Protein 2MYS (pdb70)

Solvent-accessible surface area: 53774 Å² total

CATH classification: 2.30.30.360 (+5 more: 3.40.850.10, 1.10.10.820, 1.20.120.720)

Secondary structure (P-SEA, 3-state):
ccccccccccccccccaaaaaaaccccccccbbbbbccccccccccccccccccccbbbbbcccccbbbbccccccccccccccccaaaaaaaccccccccccccccccccccccccccccccccccccccccccccccaaaaaaaaaaaaaaccbbbbbbbbbcccccccccccaaaaaaaccccccccaaaaaaaaaaaaaaccccccccccccccccccccccccccccbbbbbbcccccccccccccccccaaaaaaacccaaaaaacccccccccccccccccccccccaaaaaaaaaaaaaaacccccccccccaaaaaaaaacccccccccccccccccccccccccccaaaaaaaaacccccccccccccccaaaaaaaaaaaccccccaaaaaaaaaaaacccccccbbbbbbbbbcccccccccaaaaaaaaaaccaaaaaaaaaaaaaaacccccccccccccccaaaaaacccccaaaaaaaaccccccccccccccccccccccccccccccccccccccccccbbbbbbcccccccccaaaaaaaaccccccccccccccccaaaaaaaaccaaaaaaccbbbbbbbbccccccccccaaaaaaaaaaaaaaaaaaaaaacccccccaaaaaaacccccccccccaaaaaaaacccccccccccccccccccccaaaaaaaaaccaaaaaaaaaaaaaaaaaaaaaaaaaaccaaaaaaaaaaaaaacccccccccccccc/ccaaaaaaaaaaaaaacccccccccaaaaaaaaaaaccccccaaaaaaaaacccccccaaaaaaaaaaaacccccaaaaaaaaaaaaccccccccccaaaaaaaacccccaaaaaaaaaccccaaaaaaaaaaccccc/ccccccccccccccccccccccccccccccccccccccaaaaaacccccccaaaaaaaaacccccccccccaaaaaaaacccccccccaaaaaaaaaccccbbbaaaaaaaacccccccccccccaaaaaaacc

B-factor: mean 38.42, std 34.31, range [1.0, 100.0]

Foldseek 3Di:
DVLPDVLVQQDLQFHPPVVLVVQQPDDDLLDWWFADDPAGIAFGFDDDPQGWTHDVDDIDGDGPVRIATDFRSCCALECLQTLGLDLVNVLNSCPSQLSNHQWGHHFQATEGEDQVDGCVLPVVLVVCAPDACVRGGRDDVVLLRVQLVCCLPVVFFAEEEEEDDQQLDRVVVLSSLLSLCPVAADVCPDLSVLVVLVVLQLQQQQFWDLQDRTTGQWWKKKFFAAPVSHTDFMADDIGHGDLLQQDDDAAIWHRLNVLLQLLDDVLCVLLVHHSDCVLQNSTPRHHRDDPVDDSPVSNVSNVVSLVVLPDDPQLLLVSLLSLLSLLLVFAWQPVHQFIDGPDQPSLCSQVSLQHDSVLQRCCLAWQFAQPDNGTHIGDGRVSSSVQSNQVNCLSVSSRVSSVSSSVVSDDPHDGSYIYMYITDYFQDADPAAEDVNCLRPLLLLCLLVVQQLVVVVVVVPVLVPDDDDDRRSVVQVLQNVQDPCVHDVNLLVVQLVVPDAALVNSVSCVPDPPVGDQWDQDDDPVDFGIWGQRQLGIHGYDRHCSSVLGDHRPSNLVRLVRPGSSVPSSPPPPGPVRVSVVVSVCVVVNVSHDYRYYYRDYADSPDRSHHRRVRRSSSCSRVSSSVVSVVCVVWFRNDDFQQSQCVQQCVLPVPQPDSAVVSVRVVVDDPDDPPQWDHHDRITHNCRVVVRVVSVSVCCVVVVVVVVVVVVVVCVVVVVVVVVCVVVVVCVVVVVVCVVVPVDPVVCVVVVVDD/DDVVVLVVVVVVLVLLPPPPPQFHALVSVCVSQVVVPDNPDDVVVRVVVVVLFDDGHGSVRVVVSVCVVCVVDDDLVVVVVVQCVVCVVDDFWDDDVVVVCVCVVDDDDDDVGVVVVCVQPVTHCNVVSCCVNPHRPD/DPPCVLLVCQCVQVVVSPQWHDLVVLQVSLPVVPADAAPVRSVVPNTGHVPVSVVSNVVRVPVRPVLDDPPQVPVQCVQAPDPASKHFDVSCLVCQQPPDPHDDNVVSVVLVPCQDDVVRIHHRVCSVVVVNPD

Structure (mmCIF, N/CA/C/O backbone):
data_2MYS
#
_entry.id   2MYS
#
_cell.length_a   98.400
_cell.length_b   124.200
_cell.length_c   274.900
_cell.angle_alpha   90.00
_cell.angle_beta   90.00
_cell.angle_gamma   90.00
#
_symmetry.space_group_name_H-M   'C 2 2 21'
#
loop_
_entity.id
_entity.type
_entity.pdbx_description
1 polymer MYOSIN
2 polymer MYOSIN
3 polymer MYOSIN
4 non-polymer 'SULFATE ION'
5 non-polymer 'MAGNESIUM ION'
#
loop_
_atom_site.group_PDB
_atom_site.id
_atom_site.type_symbol
_atom_site.label_atom_id
_atom_site.label_alt_id
_atom_site.label_comp_id
_atom_site.label_asym_id
_atom_site.label_entity_id
_atom_site.label_seq_id
_atom_site.pdbx_PDB_ins_code
_atom_site.Cartn_x
_atom_site.Cartn_y
_atom_site.Cartn_z
_atom_site.occupancy
_atom_site.B_iso_or_equiv
_atom_site.auth_seq_id
_atom_site.auth_comp_id
_atom_site.auth_asym_id
_atom_site.auth_atom_id
_atom_site.pdbx_PDB_model_num
ATOM 1 N N . ASP A 1 4 ? 37.247 30.154 82.157 1.00 100.00 4 ASP A N 1
ATOM 2 C CA . ASP A 1 4 ? 36.940 28.938 81.417 1.00 50.26 4 ASP A CA 1
ATOM 3 C C . ASP A 1 4 ? 38.170 28.095 81.276 1.00 78.41 4 ASP A C 1
ATOM 4 O O . ASP A 1 4 ? 38.189 26.958 81.745 1.00 69.63 4 ASP A O 1
ATOM 9 N N . ALA A 1 5 ? 39.167 28.695 80.609 1.00 100.00 5 ALA A N 1
ATOM 10 C CA . ALA A 1 5 ? 40.439 28.042 80.415 1.00 100.00 5 ALA A CA 1
ATOM 11 C C . ALA A 1 5 ? 41.006 27.723 81.784 1.00 100.00 5 ALA A C 1
ATOM 12 O O . ALA A 1 5 ? 41.369 26.595 82.123 1.00 60.16 5 ALA A O 1
ATOM 14 N N . GLU A 1 6 ? 41.022 28.762 82.618 1.00 74.37 6 GLU A N 1
ATOM 15 C CA . GLU A 1 6 ? 41.502 28.674 83.982 1.00 100.00 6 GLU A CA 1
ATOM 16 C C . GLU A 1 6 ? 40.815 27.567 84.742 1.00 85.84 6 GLU A C 1
ATOM 17 O O . GLU A 1 6 ? 41.432 26.592 85.186 1.00 100.00 6 GLU A O 1
ATOM 23 N N . MET A 1 7 ? 39.510 27.747 84.918 1.00 47.01 7 MET A N 1
ATOM 24 C CA . MET A 1 7 ? 38.694 26.790 85.603 1.00 58.24 7 MET A CA 1
ATOM 25 C C . MET A 1 7 ? 38.786 25.423 84.971 1.00 47.97 7 MET A C 1
ATOM 26 O O . MET A 1 7 ? 38.461 25.218 83.814 1.00 100.00 7 MET A O 1
ATOM 31 N N . ALA A 1 8 ? 39.239 24.522 85.789 1.00 40.20 8 ALA A N 1
ATOM 32 C CA . ALA A 1 8 ? 39.405 23.157 85.446 1.00 58.82 8 ALA A CA 1
ATOM 33 C C . ALA A 1 8 ? 39.496 22.445 86.755 1.00 100.00 8 ALA A C 1
ATOM 34 O O . ALA A 1 8 ? 38.756 21.479 86.992 1.00 100.00 8 ALA A O 1
ATOM 36 N N . ALA A 1 9 ? 40.400 23.016 87.586 1.00 73.00 9 ALA A N 1
ATOM 37 C CA . ALA A 1 9 ? 40.675 22.550 88.927 1.00 15.46 9 ALA A CA 1
ATOM 38 C C . ALA A 1 9 ? 39.355 22.214 89.612 1.00 100.00 9 ALA A C 1
ATOM 39 O O . ALA A 1 9 ? 39.145 21.104 90.113 1.00 100.00 9 ALA A O 1
ATOM 41 N N . PHE A 1 10 ? 38.446 23.202 89.539 1.00 10.59 10 PHE A N 1
ATOM 42 C CA . PHE A 1 10 ? 37.125 23.062 90.107 1.00 35.52 10 PHE A CA 1
ATOM 43 C C . PHE A 1 10 ? 36.294 22.241 89.168 1.00 85.18 10 PHE A C 1
ATOM 44 O O . PHE A 1 10 ? 35.715 21.208 89.490 1.00 54.53 10 PHE A O 1
ATOM 52 N N . GLY A 1 11 ? 36.265 22.765 87.952 1.00 100.00 11 GLY A N 1
ATOM 53 C CA . GLY A 1 11 ? 35.523 22.167 86.903 1.00 65.75 11 GLY A CA 1
ATOM 54 C C . GLY A 1 11 ? 34.087 21.986 87.350 1.00 34.43 11 GLY A C 1
ATOM 55 O O . GLY A 1 11 ? 33.248 22.865 87.142 1.00 73.44 11 GLY A O 1
ATOM 56 N N . GLU A 1 12 ? 33.837 20.869 88.027 1.00 23.85 12 GLU A N 1
ATOM 57 C CA . GLU A 1 12 ? 32.499 20.562 88.478 1.00 15.88 12 GLU A CA 1
ATOM 58 C C . GLU A 1 12 ? 31.905 21.600 89.410 1.00 54.66 12 GLU A C 1
ATOM 59 O O . GLU A 1 12 ? 30.690 21.868 89.307 1.00 30.52 12 GLU A O 1
ATOM 65 N N . ALA A 1 13 ? 32.754 22.260 90.193 1.00 57.98 13 ALA A N 1
ATOM 66 C CA . ALA A 1 13 ? 32.294 23.256 91.146 1.00 53.37 13 ALA A CA 1
ATOM 67 C C . ALA A 1 13 ? 32.077 24.615 90.500 1.00 100.00 13 ALA A C 1
ATOM 68 O O . ALA A 1 13 ? 31.177 25.396 90.901 1.00 32.80 13 ALA A O 1
ATOM 70 N N . ALA A 1 14 ? 32.878 24.821 89.454 1.00 20.54 14 ALA A N 1
ATOM 71 C CA . ALA A 1 14 ? 32.939 26.034 88.661 1.00 4.59 14 ALA A CA 1
ATOM 72 C C . ALA A 1 14 ? 31.653 26.818 88.575 1.00 3.19 14 ALA A C 1
ATOM 73 O O . ALA A 1 14 ? 31.606 28.003 88.872 1.00 48.70 14 ALA A O 1
ATOM 75 N N . PRO A 1 15 ? 30.616 26.154 88.132 1.00 23.47 15 PRO A N 1
ATOM 76 C CA . PRO A 1 15 ? 29.336 26.813 87.962 1.00 53.17 15 PRO A CA 1
ATOM 77 C C . PRO A 1 15 ? 28.821 27.515 89.207 1.00 28.72 15 PRO A C 1
ATOM 78 O O . PRO A 1 15 ? 27.989 28.444 89.074 1.00 29.17 15 PRO A O 1
ATOM 82 N N . TYR A 1 16 ? 29.302 27.072 90.381 1.00 13.76 16 TYR A N 1
ATOM 83 C CA . TYR A 1 16 ? 28.869 27.607 91.673 1.00 48.49 16 TYR A CA 1
ATOM 84 C C . TYR A 1 16 ? 29.825 28.618 92.255 1.00 38.54 16 TYR A C 1
ATOM 85 O O . TYR A 1 16 ? 29.524 29.261 93.272 1.00 100.00 16 TYR A O 1
ATOM 94 N N . LEU A 1 17 ? 30.961 28.747 91.567 1.00 29.67 17 LEU A N 1
ATOM 95 C CA . LEU A 1 17 ? 32.041 29.663 91.898 1.00 56.60 17 LEU A CA 1
ATOM 96 C C . LEU A 1 17 ? 32.105 30.846 90.964 1.00 14.02 17 LEU A C 1
ATOM 97 O O . LEU A 1 17 ? 32.120 32.001 91.391 1.00 61.43 17 LEU A O 1
ATOM 102 N N . ARG A 1 18 ? 32.100 30.495 89.675 1.00 51.17 18 ARG A N 1
ATOM 103 C CA . ARG A 1 18 ? 32.126 31.434 88.582 1.00 11.30 18 ARG A CA 1
ATOM 104 C C . ARG A 1 18 ? 31.198 31.051 87.479 1.00 22.93 18 ARG A C 1
ATOM 105 O O . ARG A 1 18 ? 30.772 29.911 87.443 1.00 100.00 18 ARG A O 1
ATOM 124 N N . SER A 1 20 ? 30.115 31.026 83.149 1.00 44.13 20 SER A N 1
ATOM 125 C CA . SER A 1 20 ? 30.771 30.892 81.860 1.00 16.73 20 SER A CA 1
ATOM 126 C C . SER A 1 20 ? 31.096 32.245 81.292 1.00 65.31 20 SER A C 1
ATOM 127 O O . SER A 1 20 ? 30.324 33.208 81.401 1.00 70.12 20 SER A O 1
ATOM 130 N N . GLU A 1 21 ? 32.239 32.309 80.663 1.00 55.76 21 GLU A N 1
ATOM 131 C CA . GLU A 1 21 ? 32.746 33.539 80.050 1.00 4.84 21 GLU A CA 1
ATOM 132 C C . GLU A 1 21 ? 31.841 34.240 79.079 1.00 46.78 21 GLU A C 1
ATOM 133 O O . GLU A 1 21 ? 32.259 35.195 78.497 1.00 66.66 21 GLU A O 1
ATOM 139 N N . LYS A 1 22 ? 30.621 33.798 78.895 1.00 85.40 22 LYS A N 1
ATOM 140 C CA . LYS A 1 22 ? 29.798 34.544 77.991 1.00 26.86 22 LYS A CA 1
ATOM 141 C C . LYS A 1 22 ? 28.563 34.929 78.760 1.00 100.00 22 LYS A C 1
ATOM 142 O O . LYS A 1 22 ? 27.943 35.961 78.516 1.00 100.00 22 LYS A O 1
ATOM 148 N N . GLU A 1 23 ? 28.323 34.071 79.793 1.00 43.26 23 GLU A N 1
ATOM 149 C CA . GLU A 1 23 ? 27.220 34.305 80.683 1.00 60.50 23 GLU A CA 1
ATOM 150 C C . GLU A 1 23 ? 27.504 35.641 81.315 1.00 100.00 23 GLU A C 1
ATOM 151 O O . GLU A 1 23 ? 26.630 36.514 81.588 1.00 50.48 23 GLU A O 1
ATOM 157 N N . ARG A 1 24 ? 28.810 35.806 81.481 1.00 71.92 24 ARG A N 1
ATOM 158 C CA . ARG A 1 24 ? 29.348 37.017 82.033 1.00 22.95 24 ARG A CA 1
ATOM 159 C C . ARG A 1 24 ? 29.096 38.088 80.994 1.00 100.00 24 ARG A C 1
ATOM 160 O O . ARG A 1 24 ? 28.300 39.035 81.165 1.00 17.75 24 ARG A O 1
ATOM 168 N N . ILE A 1 25 ? 29.806 37.873 79.884 1.00 30.01 25 ILE A N 1
ATOM 169 C CA . ILE A 1 25 ? 29.777 38.728 78.724 1.00 31.88 25 ILE A CA 1
ATOM 170 C C . ILE A 1 25 ? 28.391 39.138 78.266 1.00 14.99 25 ILE A C 1
ATOM 171 O O . ILE A 1 25 ? 28.165 40.250 77.866 1.00 28.57 25 ILE A O 1
ATOM 176 N N . GLU A 1 26 ? 27.476 38.198 78.305 1.00 11.41 26 GLU A N 1
ATOM 177 C CA . GLU A 1 26 ? 26.120 38.449 77.933 1.00 7.06 26 GLU A CA 1
ATOM 178 C C . GLU A 1 26 ? 25.401 39.298 78.956 1.00 33.44 26 GLU A C 1
ATOM 179 O O . GLU A 1 26 ? 24.278 39.801 78.748 1.00 34.79 26 GLU A O 1
ATOM 185 N N . ALA A 1 27 ? 26.017 39.400 80.122 1.00 49.95 27 ALA A N 1
ATOM 186 C CA . ALA A 1 27 ? 25.434 40.144 81.207 1.00 32.19 27 ALA A CA 1
ATOM 187 C C . ALA A 1 27 ? 25.987 41.542 81.394 1.00 18.58 27 ALA A C 1
ATOM 188 O O . ALA A 1 27 ? 25.248 42.475 81.705 1.00 27.73 27 ALA A O 1
ATOM 190 N N . GLN A 1 28 ? 27.302 41.660 81.228 1.00 1.25 28 GLN A N 1
ATOM 191 C CA . GLN A 1 28 ? 27.952 42.948 81.387 1.00 35.23 28 GLN A CA 1
ATOM 192 C C . GLN A 1 28 ? 27.748 43.841 80.166 1.00 20.89 28 GLN A C 1
ATOM 193 O O . GLN A 1 28 ? 27.726 45.063 80.269 1.00 100.00 28 GLN A O 1
ATOM 199 N N . ASN A 1 29 ? 27.654 43.194 79.007 1.00 56.29 29 ASN A N 1
ATOM 200 C CA . ASN A 1 29 ? 27.507 43.875 77.746 1.00 48.92 29 ASN A CA 1
ATOM 201 C C . ASN A 1 29 ? 26.068 43.794 77.296 1.00 17.69 29 ASN A C 1
ATOM 202 O O . ASN A 1 29 ? 25.658 42.966 76.515 1.00 50.55 29 ASN A O 1
ATOM 218 N N . PRO A 1 31 ? 22.255 46.511 77.160 1.00 26.49 31 PRO A N 1
ATOM 219 C CA . PRO A 1 31 ? 21.751 47.864 77.196 1.00 68.34 31 PRO A CA 1
ATOM 220 C C . PRO A 1 31 ? 21.477 48.353 78.599 1.00 27.09 31 PRO A C 1
ATOM 221 O O . PRO A 1 31 ? 20.879 47.641 79.406 1.00 100.00 31 PRO A O 1
ATOM 225 N N . PHE A 1 32 ? 21.861 49.607 78.856 1.00 53.12 32 PHE A N 1
ATOM 226 C CA . PHE A 1 32 ? 21.628 50.248 80.136 1.00 14.31 32 PHE A CA 1
ATOM 227 C C . PHE A 1 32 ? 21.296 51.749 80.060 1.00 9.87 32 PHE A C 1
ATOM 228 O O . PHE A 1 32 ? 22.015 52.549 79.463 1.00 91.67 32 PHE A O 1
ATOM 236 N N . ASP A 1 33 ? 20.230 52.162 80.752 1.00 20.08 33 ASP A N 1
ATOM 237 C CA . ASP A 1 33 ? 19.880 53.586 80.813 1.00 31.57 33 ASP A CA 1
ATOM 238 C C . ASP A 1 33 ? 20.003 54.150 82.222 1.00 69.09 33 ASP A C 1
ATOM 239 O O . ASP A 1 33 ? 19.071 54.270 83.017 1.00 40.95 33 ASP A O 1
ATOM 244 N N . ALA A 1 34 ? 21.194 54.609 82.524 1.00 22.58 34 ALA A N 1
ATOM 245 C CA . ALA A 1 34 ? 21.472 55.150 83.831 1.00 16.14 34 ALA A CA 1
ATOM 246 C C . ALA A 1 34 ? 20.454 56.157 84.402 1.00 15.22 34 ALA A C 1
ATOM 247 O O . ALA A 1 34 ? 19.873 55.988 85.444 1.00 99.79 34 ALA A O 1
ATOM 260 N N . SER A 1 36 ? 17.626 56.697 84.039 1.00 35.31 36 SER A N 1
ATOM 261 C CA . SER A 1 36 ? 16.258 56.290 84.327 1.00 25.79 36 SER A CA 1
ATOM 262 C C . SER A 1 36 ? 16.160 55.102 85.222 1.00 46.45 36 SER A C 1
ATOM 263 O O . SER A 1 36 ? 15.251 55.112 86.042 1.00 26.18 36 SER A O 1
ATOM 266 N N . SER A 1 37 ? 17.093 54.136 85.025 1.00 19.57 37 SER A N 1
ATOM 267 C CA . SER A 1 37 ? 17.104 52.925 85.853 1.00 26.51 37 SER A CA 1
ATOM 268 C C . SER A 1 37 ? 17.480 53.211 87.323 1.00 3.11 37 SER A C 1
ATOM 269 O O . SER A 1 37 ? 18.449 53.888 87.662 1.00 82.97 37 SER A O 1
ATOM 272 N N . VAL A 1 38 ? 16.702 52.662 88.249 1.00 70.52 38 VAL A N 1
ATOM 273 C CA . VAL A 1 38 ? 16.920 52.936 89.646 1.00 11.53 38 VAL A CA 1
ATOM 274 C C . VAL A 1 38 ? 16.374 51.878 90.592 1.00 37.16 38 VAL A C 1
ATOM 275 O O . VAL A 1 38 ? 15.571 51.039 90.172 1.00 20.15 38 VAL A O 1
ATOM 279 N N . PHE A 1 39 ? 16.809 51.972 91.859 1.00 31.79 39 PHE A N 1
ATOM 280 C CA . PHE A 1 39 ? 16.338 51.121 92.981 1.00 49.50 39 PHE A CA 1
ATOM 281 C C . PHE A 1 39 ? 15.427 51.986 93.798 1.00 1.16 39 PHE A C 1
ATOM 282 O O . PHE A 1 39 ? 15.618 53.198 93.864 1.00 56.06 39 PHE A O 1
ATOM 290 N N . VAL A 1 40 ? 14.434 51.419 94.455 1.00 44.89 40 VAL A N 1
ATOM 291 C CA . VAL A 1 40 ? 13.551 52.289 95.255 1.00 3.49 40 VAL A CA 1
ATOM 292 C C . VAL A 1 40 ? 12.937 51.604 96.469 1.00 73.62 40 VAL A C 1
ATOM 293 O O . VAL A 1 40 ? 12.790 50.378 96.520 1.00 58.83 40 VAL A O 1
ATOM 297 N N . VAL A 1 41 ? 12.513 52.469 97.392 1.00 19.37 41 VAL A N 1
ATOM 298 C CA . VAL A 1 41 ? 11.897 52.071 98.632 1.00 47.42 41 VAL A CA 1
ATOM 299 C C . VAL A 1 41 ? 10.636 51.351 98.331 1.00 48.72 41 VAL A C 1
ATOM 300 O O . VAL A 1 41 ? 10.092 51.587 97.269 1.00 100.00 41 VAL A O 1
ATOM 304 N N . HIS A 1 42 ? 10.160 50.546 99.287 1.00 23.01 42 HIS A N 1
ATOM 305 C CA . HIS A 1 42 ? 8.925 49.859 99.018 1.00 38.84 42 HIS A CA 1
ATOM 306 C C . HIS A 1 42 ? 8.293 49.319 100.270 1.00 16.86 42 HIS A C 1
ATOM 307 O O . HIS A 1 42 ? 8.849 48.475 100.963 1.00 100.00 42 HIS A O 1
ATOM 314 N N . PRO A 1 43 ? 7.121 49.841 100.562 1.00 24.64 43 PRO A N 1
ATOM 315 C CA . PRO A 1 43 ? 6.369 49.495 101.721 1.00 62.03 43 PRO A CA 1
ATOM 316 C C . PRO A 1 43 ? 6.271 48.001 102.047 1.00 100.00 43 PRO A C 1
ATOM 317 O O . PRO A 1 43 ? 6.538 47.581 103.179 1.00 100.00 43 PRO A O 1
ATOM 321 N N . LYS A 1 44 ? 5.939 47.168 101.060 1.00 66.38 44 LYS A N 1
ATOM 322 C CA . LYS A 1 44 ? 5.841 45.738 101.320 1.00 89.60 44 LYS A CA 1
ATOM 323 C C . LYS A 1 44 ? 7.201 45.059 101.164 1.00 85.67 44 LYS A C 1
ATOM 324 O O . LYS A 1 44 ? 7.820 44.586 102.124 1.00 53.06 44 LYS A O 1
ATOM 330 N N . GLN A 1 45 ? 7.732 45.071 99.946 1.00 58.24 45 GLN A N 1
ATOM 331 C CA . GLN A 1 45 ? 9.056 44.532 99.740 1.00 14.81 45 GLN A CA 1
ATOM 332 C C . GLN A 1 45 ? 10.019 45.660 100.017 1.00 93.80 45 GLN A C 1
ATOM 333 O O . GLN A 1 45 ? 9.772 46.794 99.637 1.00 100.00 45 GLN A O 1
ATOM 339 N N . SER A 1 46 ? 11.103 45.351 100.705 1.00 23.34 46 SER A N 1
ATOM 340 C CA . SER A 1 46 ? 12.080 46.348 101.136 1.00 100.00 46 SER A CA 1
ATOM 341 C C . SER A 1 46 ? 12.497 47.422 100.138 1.00 46.59 46 SER A C 1
ATOM 342 O O . SER A 1 46 ? 12.402 48.635 100.390 1.00 25.41 46 SER A O 1
ATOM 345 N N . PHE A 1 47 ? 13.057 46.950 99.060 1.00 56.76 47 PHE A N 1
ATOM 346 C CA . PHE A 1 47 ? 13.566 47.777 97.969 1.00 1.00 47 PHE A CA 1
ATOM 347 C C . PHE A 1 47 ? 13.369 46.989 96.706 1.00 48.22 47 PHE A C 1
ATOM 348 O O . PHE A 1 47 ? 13.922 45.918 96.525 1.00 36.46 47 PHE A O 1
ATOM 356 N N . VAL A 1 48 ? 12.647 47.515 95.772 1.00 31.93 48 VAL A N 1
ATOM 357 C CA . VAL A 1 48 ? 12.529 46.776 94.549 1.00 34.98 48 VAL A CA 1
ATOM 358 C C . VAL A 1 48 ? 13.046 47.687 93.479 1.00 29.64 48 VAL A C 1
ATOM 359 O O . VAL A 1 48 ? 13.314 48.855 93.798 1.00 32.05 48 VAL A O 1
ATOM 374 N N . GLY A 1 50 ? 13.103 49.647 89.611 1.00 40.69 50 GLY A N 1
ATOM 375 C CA . GLY A 1 50 ? 12.182 50.277 88.715 1.00 100.00 50 GLY A CA 1
ATOM 376 C C . GLY A 1 50 ? 12.848 51.270 87.816 1.00 97.63 50 GLY A C 1
ATOM 377 O O . GLY A 1 50 ? 14.057 51.500 87.925 1.00 100.00 50 GLY A O 1
ATOM 378 N N . THR A 1 51 ? 11.991 51.848 86.971 1.00 100.00 51 THR A N 1
ATOM 379 C CA . THR A 1 51 ? 12.376 52.840 86.016 1.00 69.04 51 THR A CA 1
ATOM 380 C C . THR A 1 51 ? 11.713 54.157 86.404 1.00 63.68 51 THR A C 1
ATOM 381 O O . THR A 1 51 ? 10.543 54.232 86.803 1.00 36.58 51 THR A O 1
ATOM 385 N N . ILE A 1 52 ? 12.505 55.218 86.378 1.00 44.33 52 ILE A N 1
ATOM 386 C CA . ILE A 1 52 ? 11.959 56.511 86.677 1.00 7.85 52 ILE A CA 1
ATOM 387 C C . ILE A 1 52 ? 11.072 56.993 85.528 1.00 90.77 52 ILE A C 1
ATOM 388 O O . ILE A 1 52 ? 11.473 57.012 84.376 1.00 100.00 52 ILE A O 1
ATOM 393 N N . GLN A 1 53 ? 9.866 57.402 85.895 1.00 33.65 53 GLN A N 1
ATOM 394 C CA . GLN A 1 53 ? 8.915 57.888 84.933 1.00 92.55 53 GLN A CA 1
ATOM 395 C C . GLN A 1 53 ? 8.964 59.397 84.883 1.00 100.00 53 GLN A C 1
ATOM 396 O O . GLN A 1 53 ? 9.343 60.016 83.902 1.00 100.00 53 GLN A O 1
ATOM 402 N N . SER A 1 54 ? 8.585 60.010 85.978 1.00 100.00 54 SER A N 1
ATOM 403 C CA . SER A 1 54 ? 8.569 61.452 85.987 1.00 32.31 54 SER A CA 1
ATOM 404 C C . SER A 1 54 ? 9.403 62.007 87.106 1.00 19.73 54 SER A C 1
ATOM 405 O O . SER A 1 54 ? 10.165 61.286 87.723 1.00 100.00 54 SER A O 1
ATOM 419 N N . GLU A 1 56 ? 8.639 64.905 90.250 1.00 100.00 56 GLU A N 1
ATOM 420 C CA . GLU A 1 56 ? 7.810 65.879 90.949 1.00 100.00 56 GLU A CA 1
ATOM 421 C C . GLU A 1 56 ? 8.551 67.026 91.667 1.00 100.00 56 GLU A C 1
ATOM 422 O O . GLU A 1 56 ? 8.026 67.687 92.611 1.00 48.52 56 GLU A O 1
ATOM 428 N N . GLY A 1 57 ? 9.772 67.302 91.203 1.00 100.00 57 GLY A N 1
ATOM 429 C CA . GLY A 1 57 ? 10.622 68.369 91.725 1.00 100.00 57 GLY A CA 1
ATOM 430 C C . GLY A 1 57 ? 11.358 68.022 93.015 1.00 100.00 57 GLY A C 1
ATOM 431 O O . GLY A 1 57 ? 12.284 68.753 93.432 1.00 100.00 57 GLY A O 1
ATOM 432 N N . GLY A 1 58 ? 10.940 66.907 93.644 1.00 100.00 58 GLY A N 1
ATOM 433 C CA . GLY A 1 58 ? 11.503 66.429 94.895 1.00 100.00 58 GLY A CA 1
ATOM 434 C C . GLY A 1 58 ? 10.694 65.257 95.386 1.00 100.00 58 GLY A C 1
ATOM 435 O O . GLY A 1 58 ? 10.638 64.929 96.574 1.00 100.00 58 GLY A O 1
ATOM 447 N N . VAL A 1 60 ? 9.291 61.415 93.350 1.00 100.00 60 VAL A N 1
ATOM 448 C CA . VAL A 1 60 ? 9.596 60.640 92.200 1.00 41.61 60 VAL A CA 1
ATOM 449 C C . VAL A 1 60 ? 8.571 59.595 91.953 1.00 56.43 60 VAL A C 1
ATOM 450 O O . VAL A 1 60 ? 8.123 58.964 92.898 1.00 47.34 60 VAL A O 1
ATOM 454 N N . THR A 1 61 ? 8.203 59.441 90.689 1.00 66.72 61 THR A N 1
ATOM 455 C CA . THR A 1 61 ? 7.256 58.415 90.321 1.00 26.27 61 THR A CA 1
ATOM 456 C C . THR A 1 61 ? 8.000 57.362 89.579 1.00 23.58 61 THR A C 1
ATOM 457 O O . THR A 1 61 ? 8.685 57.668 88.623 1.00 61.20 61 THR A O 1
ATOM 461 N N . VAL A 1 62 ? 7.833 56.111 90.016 1.00 27.84 62 VAL A N 1
ATOM 462 C CA . VAL A 1 62 ? 8.536 55.058 89.332 1.00 29.40 62 VAL A CA 1
ATOM 463 C C . VAL A 1 62 ? 7.716 53.841 89.003 1.00 40.73 62 VAL A C 1
ATOM 464 O O . VAL A 1 62 ? 6.815 53.441 89.744 1.00 84.11 62 VAL A O 1
ATOM 479 N N . THR A 1 64 ? 7.663 49.756 88.171 1.00 55.04 64 THR A N 1
ATOM 480 C CA . THR A 1 64 ? 8.262 48.688 88.919 1.00 25.57 64 THR A CA 1
ATOM 481 C C . THR A 1 64 ? 8.612 47.576 88.006 1.00 29.15 64 THR A C 1
ATOM 482 O O . THR A 1 64 ? 8.360 47.586 86.809 1.00 74.50 64 THR A O 1
ATOM 486 N N . GLU A 1 65 ? 9.194 46.609 88.625 1.00 43.53 65 GLU A N 1
ATOM 487 C CA . GLU A 1 65 ? 9.536 45.371 88.028 1.00 62.84 65 GLU A CA 1
ATOM 488 C C . GLU A 1 65 ? 8.595 44.396 88.673 1.00 100.00 65 GLU A C 1
ATOM 489 O O . GLU A 1 65 ? 8.884 43.837 89.718 1.00 100.00 65 GLU A O 1
ATOM 495 N N . GLY A 1 66 ? 7.454 44.318 88.035 1.00 56.35 66 GLY A N 1
ATOM 496 C CA . GLY A 1 66 ? 6.325 43.502 88.440 1.00 100.00 66 GLY A CA 1
ATOM 497 C C . GLY A 1 66 ? 5.128 44.280 88.011 1.00 100.00 66 GLY A C 1
ATOM 498 O O . GLY A 1 66 ? 4.054 43.716 87.726 1.00 100.00 66 GLY A O 1
ATOM 499 N N . GLY A 1 67 ? 5.391 45.611 87.904 1.00 14.39 67 GLY A N 1
ATOM 500 C CA . GLY A 1 67 ? 4.398 46.529 87.406 1.00 64.14 67 GLY A CA 1
ATOM 501 C C . GLY A 1 67 ? 3.712 47.162 88.568 1.00 98.32 67 GLY A C 1
ATOM 502 O O . GLY A 1 67 ? 2.816 46.583 89.164 1.00 100.00 67 GLY A O 1
ATOM 503 N N . GLU A 1 68 ? 4.201 48.358 88.893 1.00 40.67 68 GLU A N 1
ATOM 504 C CA . GLU A 1 68 ? 3.653 49.115 90.003 1.00 100.00 68 GLU A CA 1
ATOM 505 C C . GLU A 1 68 ? 4.167 50.510 89.847 1.00 87.74 68 GLU A C 1
ATOM 506 O O . GLU A 1 68 ? 5.252 50.751 89.267 1.00 46.70 68 GLU A O 1
ATOM 512 N N . THR A 1 69 ? 3.358 51.441 90.322 1.00 21.82 69 THR A N 1
ATOM 513 C CA . THR A 1 69 ? 3.765 52.800 90.203 1.00 87.99 69 THR A CA 1
ATOM 514 C C . THR A 1 69 ? 3.638 53.462 91.558 1.00 99.43 69 THR A C 1
ATOM 515 O O . THR A 1 69 ? 2.591 53.369 92.208 1.00 92.78 69 THR A O 1
ATOM 519 N N . LEU A 1 70 ? 4.746 54.082 92.009 1.00 99.56 70 LEU A N 1
ATOM 520 C CA . LEU A 1 70 ? 4.811 54.738 93.308 1.00 24.84 70 LEU A CA 1
ATOM 521 C C . LEU A 1 70 ? 5.478 56.091 93.228 1.00 80.52 70 LEU A C 1
ATOM 522 O O . LEU A 1 70 ? 6.473 56.244 92.513 1.00 63.63 70 LEU A O 1
ATOM 527 N N . THR A 1 71 ? 4.970 57.068 93.976 1.00 47.21 71 THR A N 1
ATOM 528 C CA . THR A 1 71 ? 5.619 58.364 93.961 1.00 23.36 71 THR A CA 1
ATOM 529 C C . THR A 1 71 ? 6.271 58.506 95.287 1.00 44.33 71 THR A C 1
ATOM 530 O O . THR A 1 71 ? 5.605 58.705 96.281 1.00 74.54 71 THR A O 1
ATOM 534 N N . VAL A 1 72 ? 7.562 58.352 95.269 1.00 66.43 72 VAL A N 1
ATOM 535 C CA . VAL A 1 72 ? 8.318 58.383 96.479 1.00 61.25 72 VAL A CA 1
ATOM 536 C C . VAL A 1 72 ? 9.372 59.497 96.492 1.00 58.82 72 VAL A C 1
ATOM 537 O O . VAL A 1 72 ? 9.849 59.919 95.437 1.00 55.78 72 VAL A O 1
ATOM 541 N N . LYS A 1 73 ? 9.717 59.984 97.693 1.00 86.39 73 LYS A N 1
ATOM 542 C CA . LYS A 1 73 ? 10.697 61.051 97.921 1.00 26.90 73 LYS A CA 1
ATOM 543 C C . LYS A 1 73 ? 11.897 60.977 97.000 1.00 40.86 73 LYS A C 1
ATOM 544 O O . LYS A 1 73 ? 12.091 60.024 96.266 1.00 92.82 73 LYS A O 1
ATOM 550 N N . GLU A 1 74 ? 12.723 62.005 97.070 1.00 32.71 74 GLU A N 1
ATOM 551 C CA . GLU A 1 74 ? 13.918 62.012 96.258 1.00 38.78 74 GLU A CA 1
ATOM 552 C C . GLU A 1 74 ? 14.928 61.034 96.817 1.00 100.00 74 GLU A C 1
ATOM 553 O O . GLU A 1 74 ? 15.667 60.383 96.068 1.00 100.00 74 GLU A O 1
ATOM 559 N N . ASP A 1 75 ? 14.957 60.956 98.148 1.00 46.21 75 ASP A N 1
ATOM 560 C CA . ASP A 1 75 ? 15.864 60.004 98.757 1.00 100.00 75 ASP A CA 1
ATOM 561 C C . ASP A 1 75 ? 15.292 58.674 99.171 1.00 61.50 75 ASP A C 1
ATOM 562 O O . ASP A 1 75 ? 15.642 58.098 100.167 1.00 96.07 75 ASP A O 1
ATOM 567 N N . GLN A 1 76 ? 14.360 58.231 98.371 1.00 48.31 76 GLN A N 1
ATOM 568 C CA . GLN A 1 76 ? 13.727 56.973 98.577 1.00 40.90 76 GLN A CA 1
ATOM 569 C C . GLN A 1 76 ? 14.081 56.209 97.313 1.00 76.43 76 GLN A C 1
ATOM 570 O O . GLN A 1 76 ? 13.781 55.019 97.085 1.00 56.50 76 GLN A O 1
ATOM 576 N N . VAL A 1 77 ? 14.838 56.982 96.525 1.00 10.46 77 VAL A N 1
ATOM 577 C CA . VAL A 1 77 ? 15.349 56.639 95.217 1.00 49.49 77 VAL A CA 1
ATOM 578 C C . VAL A 1 77 ? 16.875 56.518 95.210 1.00 31.54 77 VAL A C 1
ATOM 579 O O . VAL A 1 77 ? 17.594 57.412 95.572 1.00 23.41 77 VAL A O 1
ATOM 583 N N . PHE A 1 78 ? 17.340 55.404 94.701 1.00 44.50 78 PHE A N 1
ATOM 584 C CA . PHE A 1 78 ? 18.745 55.066 94.621 1.00 2.07 78 PHE A CA 1
ATOM 585 C C . PHE A 1 78 ? 19.150 54.506 93.276 1.00 21.80 78 PHE A C 1
ATOM 586 O O . PHE A 1 78 ? 18.516 53.596 92.687 1.00 26.65 78 PHE A O 1
ATOM 594 N N . SER A 1 79 ? 20.252 55.044 92.782 1.00 23.84 79 SER A N 1
ATOM 595 C CA . SER A 1 79 ? 20.837 54.670 91.518 1.00 14.52 79 SER A CA 1
ATOM 596 C C . SER A 1 79 ? 21.029 53.179 91.401 1.00 36.85 79 SER A C 1
ATOM 597 O O . SER A 1 79 ? 20.825 52.452 92.360 1.00 89.47 79 SER A O 1
ATOM 600 N N . MET A 1 80 ? 21.378 52.739 90.200 1.00 26.61 80 MET A N 1
ATOM 601 C CA . MET A 1 80 ? 21.576 51.346 89.890 1.00 1.00 80 MET A CA 1
ATOM 602 C C . MET A 1 80 ? 22.844 51.140 89.075 1.00 7.33 80 MET A C 1
ATOM 603 O O . MET A 1 80 ? 23.148 51.766 88.078 1.00 37.92 80 MET A O 1
ATOM 608 N N . ASN A 1 81 ? 23.679 50.252 89.521 1.00 22.18 81 ASN A N 1
ATOM 609 C CA . ASN A 1 81 ? 24.925 50.024 88.868 1.00 1.00 81 ASN A CA 1
ATOM 610 C C . ASN A 1 81 ? 24.826 49.541 87.456 1.00 9.27 81 ASN A C 1
ATOM 611 O O . ASN A 1 81 ? 23.964 48.713 87.139 1.00 29.60 81 ASN A O 1
ATOM 616 N N . PRO A 1 82 ? 25.761 50.032 86.617 1.00 27.57 82 PRO A N 1
ATOM 617 C CA . PRO A 1 82 ? 25.818 49.621 85.243 1.00 27.94 82 PRO A CA 1
ATOM 618 C C . PRO A 1 82 ? 25.975 48.131 85.296 1.00 49.95 82 PRO A C 1
ATOM 619 O O . PRO A 1 82 ? 26.402 47.550 86.286 1.00 35.76 82 PRO A O 1
ATOM 623 N N . PRO A 1 83 ? 25.570 47.534 84.234 1.00 14.78 83 PRO A N 1
ATOM 624 C CA . PRO A 1 83 ? 25.578 46.114 84.093 1.00 4.04 83 PRO A CA 1
ATOM 625 C C . PRO A 1 83 ? 26.958 45.511 84.299 1.00 16.88 83 PRO A C 1
ATOM 626 O O . PRO A 1 83 ? 27.151 44.319 84.617 1.00 25.79 83 PRO A O 1
ATOM 641 N N . TYR A 1 85 ? 28.683 45.639 86.592 1.00 25.34 85 TYR A N 1
ATOM 642 C CA . TYR A 1 85 ? 28.710 45.106 87.946 1.00 31.35 85 TYR A CA 1
ATOM 643 C C . TYR A 1 85 ? 27.514 44.224 88.161 1.00 72.61 85 TYR A C 1
ATOM 644 O O . TYR A 1 85 ? 26.564 44.617 88.825 1.00 55.22 85 TYR A O 1
ATOM 653 N N . ASP A 1 86 ? 27.557 43.031 87.593 1.00 25.46 86 ASP A N 1
ATOM 654 C CA . ASP A 1 86 ? 26.401 42.197 87.703 1.00 56.28 86 ASP A CA 1
ATOM 655 C C . ASP A 1 86 ? 26.389 41.378 88.969 1.00 100.00 86 ASP A C 1
ATOM 656 O O . ASP A 1 86 ? 25.518 41.559 89.851 1.00 80.37 86 ASP A O 1
ATOM 672 N N . ILE A 1 88 ? 29.291 40.793 90.907 1.00 80.70 88 ILE A N 1
ATOM 673 C CA . ILE A 1 88 ? 30.569 41.207 91.383 1.00 23.56 88 ILE A CA 1
ATOM 674 C C . ILE A 1 88 ? 31.018 40.404 92.574 1.00 13.71 88 ILE A C 1
ATOM 675 O O . ILE A 1 88 ? 30.316 40.307 93.557 1.00 47.86 88 ILE A O 1
ATOM 680 N N . GLU A 1 89 ? 32.214 39.893 92.436 1.00 1.00 89 GLU A N 1
ATOM 681 C CA . GLU A 1 89 ? 32.861 39.154 93.467 1.00 45.08 89 GLU A CA 1
ATOM 682 C C . GLU A 1 89 ? 33.022 39.957 94.738 1.00 1.00 89 GLU A C 1
ATOM 683 O O . GLU A 1 89 ? 32.705 39.497 95.835 1.00 100.00 89 GLU A O 1
ATOM 689 N N . ASP A 1 90 ? 33.299 41.260 94.531 1.00 6.49 90 ASP A N 1
ATOM 690 C CA . ASP A 1 90 ? 33.538 42.193 95.611 1.00 1.00 90 ASP A CA 1
ATOM 691 C C . ASP A 1 90 ? 32.674 43.386 95.453 1.00 1.00 90 ASP A C 1
ATOM 692 O O . ASP A 1 90 ? 33.047 44.313 94.771 1.00 38.86 90 ASP A O 1
ATOM 697 N N . MET A 1 91 ? 31.551 43.385 96.129 1.00 1.00 91 MET A N 1
ATOM 698 C CA . MET A 1 91 ? 30.633 44.465 96.037 1.00 1.00 91 MET A CA 1
ATOM 699 C C . MET A 1 91 ? 31.234 45.780 96.285 1.00 1.00 91 MET A C 1
ATOM 700 O O . MET A 1 91 ? 30.769 46.776 95.771 1.00 28.38 91 MET A O 1
ATOM 705 N N . ALA A 1 92 ? 32.314 45.766 96.999 1.00 4.42 92 ALA A N 1
ATOM 706 C CA . ALA A 1 92 ? 33.004 47.017 97.335 1.00 68.79 92 ALA A CA 1
ATOM 707 C C . ALA A 1 92 ? 33.762 47.597 96.163 1.00 1.18 92 ALA A C 1
ATOM 708 O O . ALA A 1 92 ? 34.549 48.506 96.245 1.00 24.18 92 ALA A O 1
ATOM 710 N N . MET A 1 93 ? 33.528 47.014 95.003 1.00 53.82 93 MET A N 1
ATOM 711 C CA . MET A 1 93 ? 34.187 47.527 93.846 1.00 1.55 93 MET A CA 1
ATOM 712 C C . MET A 1 93 ? 33.175 48.279 93.032 1.00 9.58 93 MET A C 1
ATOM 713 O O . MET A 1 93 ? 33.490 49.046 92.149 1.00 38.29 93 MET A O 1
ATOM 718 N N . MET A 1 94 ? 31.938 48.072 93.408 1.00 1.00 94 MET A N 1
ATOM 719 C CA . MET A 1 94 ? 30.840 48.762 92.835 1.00 1.00 94 MET A CA 1
ATOM 720 C C . MET A 1 94 ? 31.055 50.233 92.980 1.00 5.12 94 MET A C 1
ATOM 721 O O . MET A 1 94 ? 31.761 50.641 93.893 1.00 86.54 94 MET A O 1
ATOM 726 N N . THR A 1 95 ? 30.467 51.020 92.059 1.00 28.65 95 THR A N 1
ATOM 727 C CA . THR A 1 95 ? 30.617 52.462 92.093 1.00 14.65 95 THR A CA 1
ATOM 728 C C . THR A 1 95 ? 29.410 53.025 92.714 1.00 4.82 95 THR A C 1
ATOM 729 O O . THR A 1 95 ? 29.216 54.220 92.638 1.00 20.49 95 THR A O 1
ATOM 733 N N . HIS A 1 96 ? 28.579 52.101 93.207 1.00 34.44 96 HIS A N 1
ATOM 734 C CA . HIS A 1 96 ? 27.351 52.485 93.857 1.00 6.80 96 HIS A CA 1
ATOM 735 C C . HIS A 1 96 ? 27.129 51.716 95.146 1.00 52.87 96 HIS A C 1
ATOM 736 O O . HIS A 1 96 ? 26.576 50.631 95.152 1.00 91.60 96 HIS A O 1
ATOM 743 N N . LEU A 1 97 ? 27.613 52.366 96.205 1.00 45.68 97 LEU A N 1
ATOM 744 C CA . LEU A 1 97 ? 27.595 51.920 97.558 1.00 1.00 97 LEU A CA 1
ATOM 745 C C . LEU A 1 97 ? 26.336 52.390 98.261 1.00 15.08 97 LEU A C 1
ATOM 746 O O . LEU A 1 97 ? 26.235 53.452 98.830 1.00 55.76 97 LEU A O 1
ATOM 751 N N . HIS A 1 98 ? 25.324 51.571 98.103 1.00 11.33 98 HIS A N 1
ATOM 752 C CA . HIS A 1 98 ? 24.016 51.793 98.633 1.00 6.60 98 HIS A CA 1
ATOM 753 C C . HIS A 1 98 ? 23.678 50.684 99.524 1.00 54.18 98 HIS A C 1
ATOM 754 O O . HIS A 1 98 ? 24.321 49.672 99.432 1.00 20.91 98 HIS A O 1
ATOM 761 N N . GLU A 1 99 ? 22.459 50.787 99.984 1.00 26.14 99 GLU A N 1
ATOM 762 C CA . GLU A 1 99 ? 21.910 49.722 100.754 1.00 6.07 99 GLU A CA 1
ATOM 763 C C . GLU A 1 99 ? 21.335 48.671 99.790 1.00 28.33 99 GLU A C 1
ATOM 764 O O . GLU A 1 99 ? 21.693 47.498 99.826 1.00 18.95 99 GLU A O 1
ATOM 770 N N . PRO A 1 100 ? 20.511 49.108 98.827 1.00 9.34 100 PRO A N 1
ATOM 771 C CA . PRO A 1 100 ? 19.914 48.215 97.892 1.00 1.00 100 PRO A CA 1
ATOM 772 C C . PRO A 1 100 ? 20.869 47.429 96.999 1.00 1.79 100 PRO A C 1
ATOM 773 O O . PRO A 1 100 ? 20.778 46.229 96.829 1.00 32.41 100 PRO A O 1
ATOM 777 N N . ALA A 1 101 ? 21.803 48.122 96.419 1.00 8.84 101 ALA A N 1
ATOM 778 C CA . ALA A 1 101 ? 22.744 47.455 95.568 1.00 1.00 101 ALA A CA 1
ATOM 779 C C . ALA A 1 101 ? 23.462 46.312 96.210 1.00 4.23 101 ALA A C 1
ATOM 780 O O . ALA A 1 101 ? 23.898 45.354 95.555 1.00 36.06 101 ALA A O 1
ATOM 782 N N . VAL A 1 102 ? 23.565 46.367 97.523 1.00 29.02 102 VAL A N 1
ATOM 783 C CA . VAL A 1 102 ? 24.255 45.293 98.198 1.00 16.46 102 VAL A CA 1
ATOM 784 C C . VAL A 1 102 ? 23.358 44.113 98.381 1.00 1.00 102 VAL A C 1
ATOM 785 O O . VAL A 1 102 ? 23.715 42.971 98.249 1.00 32.79 102 VAL A O 1
ATOM 789 N N . LEU A 1 103 ? 22.156 44.426 98.715 1.00 13.37 103 LEU A N 1
ATOM 790 C CA . LEU A 1 103 ? 21.171 43.380 98.916 1.00 5.25 103 LEU A CA 1
ATOM 791 C C . LEU A 1 103 ? 21.047 42.670 97.588 1.00 17.15 103 LEU A C 1
ATOM 792 O O . LEU A 1 103 ? 21.254 41.465 97.419 1.00 25.32 103 LEU A O 1
ATOM 797 N N . TYR A 1 104 ? 20.824 43.477 96.571 1.00 25.09 104 TYR A N 1
ATOM 798 C CA . TYR A 1 104 ? 20.615 42.983 95.239 1.00 1.00 104 TYR A CA 1
ATOM 799 C C . TYR A 1 104 ? 21.714 42.169 94.647 1.00 1.00 104 TYR A C 1
ATOM 800 O O . TYR A 1 104 ? 21.442 41.273 93.943 1.00 35.18 104 TYR A O 1
ATOM 809 N N . ASN A 1 105 ? 22.974 42.452 94.968 1.00 10.63 105 ASN A N 1
ATOM 810 C CA . ASN A 1 105 ? 24.085 41.686 94.418 1.00 1.00 105 ASN A CA 1
ATOM 811 C C . ASN A 1 105 ? 24.160 40.333 95.004 1.00 1.00 105 ASN A C 1
ATOM 812 O O . ASN A 1 105 ? 24.460 39.349 94.362 1.00 16.46 105 ASN A O 1
ATOM 817 N N . LEU A 1 106 ? 23.897 40.292 96.273 1.00 12.24 106 LEU A N 1
ATOM 818 C CA . LEU A 1 106 ? 23.996 39.039 97.003 1.00 29.16 106 LEU A CA 1
ATOM 819 C C . LEU A 1 106 ? 22.989 38.135 96.402 1.00 1.00 106 LEU A C 1
ATOM 820 O O . LEU A 1 106 ? 23.297 37.087 95.815 1.00 78.85 106 LEU A O 1
ATOM 836 N N . GLU A 1 108 ? 21.264 38.248 93.593 1.00 40.74 108 GLU A N 1
ATOM 837 C CA . GLU A 1 108 ? 21.399 37.748 92.245 1.00 1.00 108 GLU A CA 1
ATOM 838 C C . GLU A 1 108 ? 22.334 36.577 92.106 1.00 24.79 108 GLU A C 1
ATOM 839 O O . GLU A 1 108 ? 22.000 35.639 91.389 1.00 61.01 108 GLU A O 1
ATOM 845 N N . ARG A 1 109 ? 23.472 36.615 92.813 1.00 5.98 109 ARG A N 1
ATOM 846 C CA . ARG A 1 109 ? 24.433 35.547 92.679 1.00 13.83 109 ARG A CA 1
ATOM 847 C C . ARG A 1 109 ? 24.131 34.340 93.463 1.00 19.33 109 ARG A C 1
ATOM 848 O O . ARG A 1 109 ? 24.901 33.367 93.479 1.00 19.35 109 ARG A O 1
ATOM 856 N N . TYR A 1 110 ? 22.967 34.391 94.073 1.00 30.82 110 TYR A N 1
ATOM 857 C CA . TYR A 1 110 ? 22.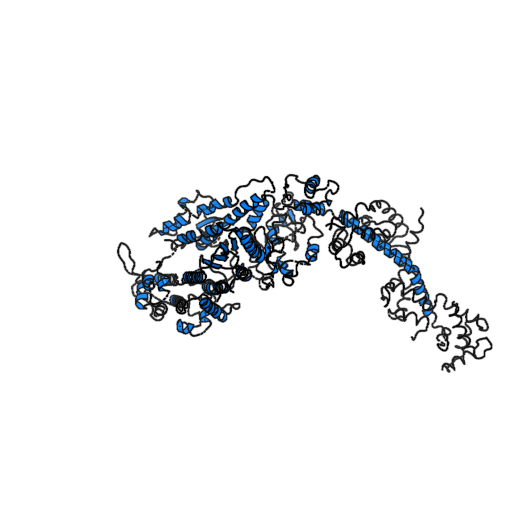491 33.321 94.925 1.00 10.30 110 TYR A CA 1
ATOM 858 C C . TYR A 1 110 ? 21.484 32.545 94.131 1.00 5.49 110 TYR A C 1
ATOM 859 O O . TYR A 1 110 ? 21.514 31.311 94.012 1.00 26.23 110 TYR A O 1
ATOM 868 N N . ALA A 1 111 ? 20.656 33.312 93.427 1.00 32.31 111 ALA A N 1
ATOM 869 C CA . ALA A 1 111 ? 19.645 32.747 92.534 1.00 6.67 111 ALA A CA 1
ATOM 870 C C . ALA A 1 111 ? 20.359 31.981 91.421 1.00 8.30 111 ALA A C 1
ATOM 871 O O . ALA A 1 111 ? 19.753 31.295 90.638 1.00 62.92 111 ALA A O 1
ATOM 873 N N . ALA A 1 112 ? 21.682 32.189 91.375 1.00 7.82 112 ALA A N 1
ATOM 874 C CA . ALA A 1 112 ? 22.544 31.564 90.427 1.00 7.60 112 ALA A CA 1
ATOM 875 C C . ALA A 1 112 ? 23.396 30.560 91.141 1.00 16.01 112 ALA A C 1
ATOM 876 O O . ALA A 1 112 ? 24.340 29.963 90.614 1.00 19.03 112 ALA A O 1
ATOM 878 N N . TRP A 1 113 ? 23.040 30.387 92.381 1.00 26.04 113 TRP A N 1
ATOM 879 C CA . TRP A 1 113 ? 23.747 29.443 93.217 1.00 14.71 113 TRP A CA 1
ATOM 880 C C . TRP A 1 113 ? 25.165 29.796 93.500 1.00 2.42 113 TRP A C 1
ATOM 881 O O . TRP A 1 113 ? 25.997 28.927 93.639 1.00 26.25 113 TRP A O 1
ATOM 892 N N . MET A 1 114 ? 25.470 31.077 93.683 1.00 59.83 114 MET A N 1
ATOM 893 C CA . MET A 1 114 ? 26.784 31.394 94.172 1.00 4.37 114 MET A CA 1
ATOM 894 C C . MET A 1 114 ? 26.652 31.901 95.626 1.00 18.57 114 MET A C 1
ATOM 895 O O . MET A 1 114 ? 26.001 32.924 95.958 1.00 7.36 114 MET A O 1
ATOM 900 N N . ILE A 1 115 ? 27.146 31.094 96.547 1.00 40.10 115 ILE A N 1
ATOM 901 C CA . ILE A 1 115 ? 27.036 31.414 97.960 1.00 10.08 115 ILE A CA 1
ATOM 902 C C . ILE A 1 115 ? 28.144 32.302 98.501 1.00 20.70 115 ILE A C 1
ATOM 903 O O . ILE A 1 115 ? 27.994 32.883 99.558 1.00 50.89 115 ILE A O 1
ATOM 908 N N . TYR A 1 116 ? 29.241 32.409 97.802 1.00 28.25 116 TYR A N 1
ATOM 909 C CA . TYR A 1 116 ? 30.311 33.238 98.268 1.00 6.62 116 TYR A CA 1
ATOM 910 C C . TYR A 1 116 ? 30.564 34.445 97.476 1.00 10.87 116 TYR A C 1
ATOM 911 O O . TYR A 1 116 ? 31.144 34.391 96.409 1.00 45.18 116 TYR A O 1
ATOM 920 N N . THR A 1 117 ? 30.209 35.540 98.101 1.00 1.65 117 THR A N 1
ATOM 921 C CA . THR A 1 117 ? 30.459 36.830 97.517 1.00 4.95 117 THR A CA 1
ATOM 922 C C . THR A 1 117 ? 31.207 37.718 98.531 1.00 1.00 117 THR A C 1
ATOM 923 O O . THR A 1 117 ? 30.943 37.656 99.693 1.00 25.27 117 THR A O 1
ATOM 927 N N . TYR A 1 118 ? 32.265 38.458 98.156 1.00 16.32 118 TYR A N 1
ATOM 928 C CA . TYR A 1 118 ? 33.001 39.320 99.110 1.00 1.00 118 TYR A CA 1
ATOM 929 C C . TYR A 1 118 ? 32.410 40.706 99.153 1.00 6.72 118 TYR A C 1
ATOM 930 O O . TYR A 1 118 ? 31.858 41.163 98.140 1.00 50.09 118 TYR A O 1
ATOM 939 N N . SER A 1 119 ? 32.527 41.373 100.331 1.00 39.99 119 SER A N 1
ATOM 940 C CA . SER A 1 119 ? 32.009 42.744 100.534 1.00 1.00 119 SER A CA 1
ATOM 941 C C . SER A 1 119 ? 33.026 43.572 101.224 1.00 1.96 119 SER A C 1
ATOM 942 O O . SER A 1 119 ? 32.822 44.114 102.273 1.00 41.45 119 SER A O 1
ATOM 945 N N . GLY A 1 120 ? 34.194 43.635 100.648 1.00 24.54 120 GLY A N 1
ATOM 946 C CA . GLY A 1 120 ? 35.255 44.360 101.217 1.00 1.00 120 GLY A CA 1
ATOM 947 C C . GLY A 1 120 ? 36.229 43.359 101.688 1.00 1.00 120 GLY A C 1
ATOM 948 O O . GLY A 1 120 ? 36.929 42.742 100.922 1.00 28.82 120 GLY A O 1
ATOM 949 N N . LEU A 1 121 ? 36.299 43.205 102.974 1.00 23.80 121 LEU A N 1
ATOM 950 C CA . LEU A 1 121 ? 37.252 42.271 103.516 1.00 1.00 121 LEU A CA 1
ATOM 951 C C . LEU A 1 121 ? 36.515 41.019 103.858 1.00 19.86 121 LEU A C 1
ATOM 952 O O . LEU A 1 121 ? 37.074 39.924 104.017 1.00 21.41 121 LEU A O 1
ATOM 957 N N . PHE A 1 122 ? 35.235 41.244 104.044 1.00 5.31 122 PHE A N 1
ATOM 958 C CA . PHE A 1 122 ? 34.381 40.144 104.390 1.00 5.44 122 PHE A CA 1
ATOM 959 C C . PHE A 1 122 ? 34.263 39.110 103.347 1.00 1.00 122 PHE A C 1
ATOM 960 O O . PHE A 1 122 ? 34.435 39.300 102.176 1.00 25.81 122 PHE A O 1
ATOM 968 N N . CYS A 1 123 ? 33.769 38.019 103.784 1.00 33.52 123 CYS A N 1
ATOM 969 C CA . CYS A 1 123 ? 33.493 36.909 102.938 1.00 28.10 123 CYS A CA 1
ATOM 970 C C . CYS A 1 123 ? 32.103 36.491 103.254 1.00 8.38 123 CYS A C 1
ATOM 971 O O . CYS A 1 123 ? 31.843 35.705 104.105 1.00 51.65 123 CYS A O 1
ATOM 974 N N . VAL A 1 124 ? 31.178 37.124 102.567 1.00 1.87 124 VAL A N 1
ATOM 975 C CA . VAL A 1 124 ? 29.834 36.771 102.793 1.00 1.00 124 VAL A CA 1
ATOM 976 C C . VAL A 1 124 ? 29.566 35.348 102.401 1.00 1.00 124 VAL A C 1
ATOM 977 O O . VAL A 1 124 ? 30.161 34.856 101.481 1.00 39.44 124 VAL A O 1
ATOM 981 N N . THR A 1 125 ? 28.700 34.674 103.128 1.00 14.88 125 THR A N 1
ATOM 982 C CA . THR A 1 125 ? 28.312 33.271 102.876 1.00 12.75 125 THR A CA 1
ATOM 983 C C . THR A 1 125 ? 26.830 33.064 103.110 1.00 23.84 125 THR A C 1
ATOM 984 O O . THR A 1 125 ? 26.278 33.293 104.172 1.00 14.57 125 THR A O 1
ATOM 988 N N . VAL A 1 126 ? 26.174 32.553 102.105 1.00 17.44 126 VAL A N 1
ATOM 989 C CA . VAL A 1 126 ? 24.743 32.321 102.217 1.00 22.90 126 VAL A CA 1
ATOM 990 C C . VAL A 1 126 ? 24.394 30.847 102.257 1.00 28.87 126 VAL A C 1
ATOM 991 O O . VAL A 1 126 ? 24.923 30.067 101.455 1.00 64.31 126 VAL A O 1
ATOM 995 N N . ASN A 1 127 ? 23.508 30.471 103.211 1.00 29.65 127 ASN A N 1
ATOM 996 C CA . ASN A 1 127 ? 23.082 29.088 103.383 1.00 34.72 127 ASN A CA 1
ATOM 997 C C . ASN A 1 127 ? 22.448 28.486 102.131 1.00 71.99 127 ASN A C 1
ATOM 998 O O . ASN A 1 127 ? 21.378 28.902 101.700 1.00 60.42 127 ASN A O 1
ATOM 1003 N N . PRO A 1 128 ? 23.083 27.486 101.523 1.00 1.00 128 PRO A N 1
ATOM 1004 C CA . PRO A 1 128 ? 22.533 26.923 100.304 1.00 18.38 128 PRO A CA 1
ATOM 1005 C C . PRO A 1 128 ? 21.181 26.263 100.514 1.00 6.29 128 PRO A C 1
ATOM 1006 O O . PRO A 1 128 ? 20.233 26.417 99.736 1.00 49.56 128 PRO A O 1
ATOM 1010 N N . TYR A 1 129 ? 21.105 25.498 101.545 1.00 15.32 129 TYR A N 1
ATOM 1011 C CA . TYR A 1 129 ? 19.903 24.754 101.917 1.00 8.32 129 TYR A CA 1
ATOM 1012 C C . TYR A 1 129 ? 19.710 23.554 101.074 1.00 34.73 129 TYR A C 1
ATOM 1013 O O . TYR A 1 129 ? 18.612 22.939 101.018 1.00 34.33 129 TYR A O 1
ATOM 1033 N N . TRP A 1 131 ? 22.763 20.703 98.699 1.00 41.65 131 TRP A N 1
ATOM 1034 C CA . TRP A 1 131 ? 24.160 20.263 98.559 1.00 14.17 131 TRP A CA 1
ATOM 1035 C C . TRP A 1 131 ? 24.903 20.878 97.386 1.00 78.92 131 TRP A C 1
ATOM 1036 O O . TRP A 1 131 ? 24.332 21.111 96.340 1.00 72.55 131 TRP A O 1
ATOM 1047 N N . LEU A 1 132 ? 26.213 21.067 97.596 1.00 28.77 132 LEU A N 1
ATOM 1048 C CA . LEU A 1 132 ? 27.053 21.667 96.570 1.00 2.96 132 LEU A CA 1
ATOM 1049 C C . LEU A 1 132 ? 28.456 21.021 96.524 1.00 48.44 132 LEU A C 1
ATOM 1050 O O . LEU A 1 132 ? 29.088 20.643 97.531 1.00 27.01 132 LEU A O 1
ATOM 1055 N N . PRO A 1 133 ? 28.973 20.923 95.303 1.00 10.14 133 PRO A N 1
ATOM 1056 C CA . PRO A 1 133 ? 30.297 20.373 95.064 1.00 11.68 133 PRO A CA 1
ATOM 1057 C C . PRO A 1 133 ? 31.376 21.318 95.497 1.00 28.48 133 PRO A C 1
ATOM 1058 O O . PRO A 1 133 ? 32.482 21.197 95.012 1.00 56.24 133 PRO A O 1
ATOM 1062 N N . VAL A 1 134 ? 31.056 22.279 96.345 1.00 44.04 134 VAL A N 1
ATOM 1063 C CA . VAL A 1 134 ? 32.043 23.281 96.729 1.00 12.89 134 VAL A CA 1
ATOM 1064 C C . VAL A 1 134 ? 33.084 22.843 97.719 1.00 86.17 134 VAL A C 1
ATOM 1065 O O . VAL A 1 134 ? 34.197 23.335 97.766 1.00 40.29 134 VAL A O 1
ATOM 1069 N N . TYR A 1 135 ? 32.706 21.920 98.569 1.00 72.06 135 TYR A N 1
ATOM 1070 C CA . TYR A 1 135 ? 33.587 21.532 99.624 1.00 1.00 135 TYR A CA 1
ATOM 1071 C C . TYR A 1 135 ? 34.464 20.446 99.095 1.00 36.72 135 TYR A C 1
ATOM 1072 O O . TYR A 1 135 ? 35.263 19.823 99.810 1.00 66.25 135 TYR A O 1
ATOM 1081 N N . ASN A 1 136 ? 34.279 20.318 97.777 1.00 68.96 136 ASN A N 1
ATOM 1082 C CA . ASN A 1 136 ? 34.958 19.377 96.906 1.00 21.39 136 ASN A CA 1
ATOM 1083 C C . ASN A 1 136 ? 36.436 19.391 96.989 1.00 29.81 136 ASN A C 1
ATOM 1084 O O . ASN A 1 136 ? 37.149 20.365 96.715 1.00 42.60 136 ASN A O 1
ATOM 1089 N N . PRO A 1 137 ? 36.842 18.185 97.209 1.00 16.73 137 PRO A N 1
ATOM 1090 C CA . PRO A 1 137 ? 38.191 17.762 97.391 1.00 33.35 137 PRO A CA 1
ATOM 1091 C C . PRO A 1 137 ? 39.045 18.195 96.227 1.00 18.61 137 PRO A C 1
ATOM 1092 O O . PRO A 1 137 ? 40.236 18.007 96.285 1.00 57.38 137 PRO A O 1
ATOM 1107 N N . VAL A 1 139 ? 38.562 21.301 94.923 1.00 35.25 139 VAL A N 1
ATOM 1108 C CA . VAL A 1 139 ? 38.608 22.718 95.175 1.00 15.80 139 VAL A CA 1
ATOM 1109 C C . VAL A 1 139 ? 39.704 23.094 96.132 1.00 22.19 139 VAL A C 1
ATOM 1110 O O . VAL A 1 139 ? 40.451 24.026 95.875 1.00 27.49 139 VAL A O 1
ATOM 1114 N N . VAL A 1 140 ? 39.726 22.310 97.202 1.00 1.00 140 VAL A N 1
ATOM 1115 C CA . VAL A 1 140 ? 40.678 22.418 98.263 1.00 15.76 140 VAL A CA 1
ATOM 1116 C C . VAL A 1 140 ? 42.079 22.718 97.729 1.00 27.78 140 VAL A C 1
ATOM 1117 O O . VAL A 1 140 ? 42.765 23.653 98.178 1.00 69.40 140 VAL A O 1
ATOM 1121 N N . LEU A 1 141 ? 42.474 21.976 96.691 1.00 21.83 141 LEU A N 1
ATOM 1122 C CA . LEU A 1 141 ? 43.782 22.139 96.053 1.00 34.87 141 LEU A CA 1
ATOM 1123 C C . LEU A 1 141 ? 43.835 23.403 95.270 1.00 65.41 141 LEU A C 1
ATOM 1124 O O . LEU A 1 141 ? 44.831 24.116 95.243 1.00 81.74 141 LEU A O 1
ATOM 1129 N N . ALA A 1 142 ? 42.755 23.577 94.528 1.00 59.31 142 ALA A N 1
ATOM 1130 C CA . ALA A 1 142 ? 42.623 24.703 93.647 1.00 24.65 142 ALA A CA 1
ATOM 1131 C C . ALA A 1 142 ? 42.903 26.017 94.335 1.00 36.40 142 ALA A C 1
ATOM 1132 O O . ALA A 1 142 ? 43.586 26.872 93.778 1.00 45.08 142 ALA A O 1
ATOM 1134 N N . TYR A 1 143 ? 42.354 26.134 95.549 1.00 27.89 143 TYR A N 1
ATOM 1135 C CA . TYR A 1 143 ? 42.480 27.324 96.321 1.00 12.46 143 TYR A CA 1
ATOM 1136 C C . TYR A 1 143 ? 43.807 27.423 97.054 1.00 54.06 143 TYR A C 1
ATOM 1137 O O . TYR A 1 143 ? 44.114 28.388 97.740 1.00 49.31 143 TYR A O 1
ATOM 1146 N N . ARG A 1 144 ? 44.592 26.402 96.822 1.00 19.11 144 ARG A N 1
ATOM 1147 C CA . ARG A 1 144 ? 45.880 26.254 97.436 1.00 37.19 144 ARG A CA 1
ATOM 1148 C C . ARG A 1 144 ? 46.991 27.017 96.742 1.00 7.52 144 ARG A C 1
ATOM 1149 O O . ARG A 1 144 ? 47.382 26.667 95.648 1.00 55.56 144 ARG A O 1
ATOM 1157 N N . GLY A 1 145 ? 47.482 28.072 97.415 1.00 22.37 145 GLY A N 1
ATOM 1158 C CA . GLY A 1 145 ? 48.563 28.946 96.978 1.00 1.00 145 GLY A CA 1
ATOM 1159 C C . GLY A 1 145 ? 48.099 30.155 96.128 1.00 14.13 145 GLY A C 1
ATOM 1160 O O . GLY A 1 145 ? 48.904 30.828 95.477 1.00 63.04 145 GLY A O 1
ATOM 1161 N N . LYS A 1 146 ? 46.810 30.449 96.172 1.00 35.88 146 LYS A N 1
ATOM 1162 C CA . LYS A 1 146 ? 46.160 31.502 95.404 1.00 46.40 146 LYS A CA 1
ATOM 1163 C C . LYS A 1 146 ? 45.679 32.759 96.115 1.00 31.44 146 LYS A C 1
ATOM 1164 O O . LYS A 1 146 ? 44.805 32.667 96.966 1.00 79.33 146 LYS A O 1
ATOM 1170 N N . LYS A 1 147 ? 46.174 33.934 95.703 1.00 6.12 147 LYS A N 1
ATOM 1171 C CA . LYS A 1 147 ? 45.627 35.162 96.277 1.00 5.54 147 LYS A CA 1
ATOM 1172 C C . LYS A 1 147 ? 44.146 35.270 95.896 1.00 12.43 147 LYS A C 1
ATOM 1173 O O . LYS A 1 147 ? 43.733 34.666 94.901 1.00 42.76 147 LYS A O 1
ATOM 1179 N N . ARG A 1 148 ? 43.351 36.020 96.659 1.00 4.82 148 ARG A N 1
ATOM 1180 C CA . ARG A 1 148 ? 41.933 36.067 96.360 1.00 16.01 148 ARG A CA 1
ATOM 1181 C C . ARG A 1 148 ? 41.576 36.769 95.092 1.00 31.81 148 ARG A C 1
ATOM 1182 O O . ARG A 1 148 ? 40.394 36.938 94.778 1.00 78.66 148 ARG A O 1
ATOM 1190 N N . GLN A 1 149 ? 42.599 37.150 94.350 1.00 50.64 149 GLN A N 1
ATOM 1191 C CA . GLN A 1 149 ? 42.351 37.837 93.094 1.00 53.83 149 GLN A CA 1
ATOM 1192 C C . GLN A 1 149 ? 42.595 36.897 91.935 1.00 30.37 149 GLN A C 1
ATOM 1193 O O . GLN A 1 149 ? 42.159 37.121 90.801 1.00 27.19 149 GLN A O 1
ATOM 1199 N N . GLU A 1 150 ? 43.261 35.794 92.269 1.00 33.88 150 GLU A N 1
ATOM 1200 C CA . GLU A 1 150 ? 43.565 34.710 91.352 1.00 20.04 150 GLU A CA 1
ATOM 1201 C C . GLU A 1 150 ? 42.461 33.653 91.316 1.00 50.02 150 GLU A C 1
ATOM 1202 O O . GLU A 1 150 ? 42.555 32.717 90.523 1.00 100.00 150 GLU A O 1
ATOM 1208 N N . ALA A 1 151 ? 41.478 33.779 92.197 1.00 22.62 151 ALA A N 1
ATOM 1209 C CA . ALA A 1 151 ? 40.366 32.886 92.294 1.00 1.00 151 ALA A CA 1
ATOM 1210 C C . ALA A 1 151 ? 39.072 33.568 92.790 1.00 29.13 151 ALA A C 1
ATOM 1211 O O . ALA A 1 151 ? 39.085 34.623 93.480 1.00 43.10 151 ALA A O 1
ATOM 1213 N N . PRO A 1 152 ? 37.944 32.948 92.459 1.00 13.97 152 PRO A N 1
ATOM 1214 C CA . PRO A 1 152 ? 36.632 33.456 92.801 1.00 97.29 152 PRO A CA 1
ATOM 1215 C C . PRO A 1 152 ? 36.331 33.392 94.303 1.00 5.72 152 PRO A C 1
ATOM 1216 O O . PRO A 1 152 ? 36.918 32.649 95.030 1.00 31.18 152 PRO A O 1
ATOM 1220 N N . PRO A 1 153 ? 35.372 34.175 94.748 1.00 9.18 153 PRO A N 1
ATOM 1221 C CA . PRO A 1 153 ? 34.968 34.193 96.124 1.00 6.34 153 PRO A CA 1
ATOM 1222 C C . PRO A 1 153 ? 34.600 32.849 96.715 1.00 14.27 153 PRO A C 1
ATOM 1223 O O . PRO A 1 153 ? 33.653 32.183 96.305 1.00 51.95 153 PRO A O 1
ATOM 1227 N N . HIS A 1 154 ? 35.390 32.534 97.750 1.00 35.04 154 HIS A N 1
ATOM 1228 C CA . HIS A 1 154 ? 35.311 31.331 98.540 1.00 18.61 154 HIS A CA 1
ATOM 1229 C C . HIS A 1 154 ? 36.153 31.369 99.838 1.00 16.83 154 HIS A C 1
ATOM 1230 O O . HIS A 1 154 ? 37.232 31.898 99.948 1.00 46.00 154 HIS A O 1
ATOM 1237 N N . ILE A 1 155 ? 35.658 30.665 100.812 1.00 35.84 155 ILE A N 1
ATOM 1238 C CA . ILE A 1 155 ? 36.172 30.514 102.149 1.00 1.00 155 ILE A CA 1
ATOM 1239 C C . ILE A 1 155 ? 37.531 29.906 102.220 1.00 17.57 155 ILE A C 1
ATOM 1240 O O . ILE A 1 155 ? 38.276 30.139 103.177 1.00 26.10 155 ILE A O 1
ATOM 1245 N N . PHE A 1 156 ? 37.830 29.042 101.288 1.00 7.74 156 PHE A N 1
ATOM 1246 C CA . PHE A 1 156 ? 39.119 28.491 101.333 1.00 1.00 156 PHE A CA 1
ATOM 1247 C C . PHE A 1 156 ? 40.034 29.623 100.905 1.00 19.60 156 PHE A C 1
ATOM 1248 O O . PHE A 1 156 ? 41.231 29.605 101.184 1.00 21.33 156 PHE A O 1
ATOM 1256 N N . SER A 1 157 ? 39.470 30.639 100.270 1.00 1.00 157 SER A N 1
ATOM 1257 C CA . SER A 1 157 ? 40.363 31.697 99.855 1.00 1.00 157 SER A CA 1
ATOM 1258 C C . SER A 1 157 ? 40.893 32.327 101.062 1.00 11.10 157 SER A C 1
ATOM 1259 O O . SER A 1 157 ? 42.089 32.536 101.152 1.00 17.28 157 SER A O 1
ATOM 1262 N N . ILE A 1 158 ? 39.948 32.618 101.950 1.00 11.28 158 ILE A N 1
ATOM 1263 C CA . ILE A 1 158 ? 40.291 33.300 103.175 1.00 18.78 158 ILE A CA 1
ATOM 1264 C C . ILE A 1 158 ? 41.276 32.440 103.944 1.00 6.77 158 ILE A C 1
ATOM 1265 O O . ILE A 1 158 ? 42.365 32.866 104.340 1.00 27.43 158 ILE A O 1
ATOM 1270 N N . SER A 1 159 ? 40.875 31.190 104.089 1.00 12.77 159 SER A N 1
ATOM 1271 C CA . SER A 1 159 ? 41.585 30.202 104.824 1.00 10.85 159 SER A CA 1
ATOM 1272 C C . SER A 1 159 ? 42.936 29.866 104.290 1.00 1.00 159 SER A C 1
ATOM 1273 O O . SER A 1 159 ? 43.784 29.368 104.994 1.00 22.72 159 SER A O 1
ATOM 1276 N N . ASP A 1 160 ? 43.148 30.102 103.059 1.00 1.00 160 ASP A N 1
ATOM 1277 C CA . ASP A 1 160 ? 44.468 29.742 102.559 1.00 23.10 160 ASP A CA 1
ATOM 1278 C C . ASP A 1 160 ? 45.368 30.924 102.710 1.00 34.39 160 ASP A C 1
ATOM 1279 O O . ASP A 1 160 ? 46.533 30.857 103.101 1.00 34.19 160 ASP A O 1
ATOM 1284 N N . ASN A 1 161 ? 44.775 32.054 102.414 1.00 11.02 161 ASN A N 1
ATOM 1285 C CA . ASN A 1 161 ? 45.513 33.268 102.463 1.00 30.19 161 ASN A CA 1
ATOM 1286 C C . ASN A 1 161 ? 46.060 33.487 103.822 1.00 6.26 161 ASN A C 1
ATOM 1287 O O . ASN A 1 161 ? 47.187 33.986 104.016 1.00 10.51 161 ASN A O 1
ATOM 1292 N N . ALA A 1 162 ? 45.260 33.064 104.791 1.00 45.88 162 ALA A N 1
ATOM 1293 C CA . ALA A 1 162 ? 45.669 33.192 106.180 1.00 9.08 162 ALA A CA 1
ATOM 1294 C C . ALA A 1 162 ? 46.986 32.511 106.386 1.00 1.85 162 ALA A C 1
ATOM 1295 O O . ALA A 1 162 ? 47.978 33.104 106.796 1.00 23.68 162 ALA A O 1
ATOM 1297 N N . TYR A 1 163 ? 46.951 31.254 105.994 1.00 17.59 163 TYR A N 1
ATOM 1298 C CA . TYR A 1 163 ? 48.094 30.369 106.019 1.00 2.18 163 TYR A CA 1
ATOM 1299 C C . TYR A 1 163 ? 49.295 30.991 105.348 1.00 7.04 163 TYR A C 1
ATOM 1300 O O . TYR A 1 163 ? 50.381 31.036 105.892 1.00 43.05 163 TYR A O 1
ATOM 1309 N N . GLN A 1 164 ? 49.050 31.457 104.154 1.00 14.80 164 GLN A N 1
ATOM 1310 C CA . GLN A 1 164 ? 50.082 32.072 103.346 1.00 16.40 164 GLN A CA 1
ATOM 1311 C C . GLN A 1 164 ? 50.719 33.115 104.198 1.00 11.68 164 GLN A C 1
ATOM 1312 O O . GLN A 1 164 ? 51.799 32.968 104.743 1.00 18.70 164 GLN A O 1
ATOM 1318 N N . PHE A 1 165 ? 49.919 34.128 104.367 1.00 20.18 165 PHE A N 1
ATOM 1319 C CA . PHE A 1 165 ? 50.191 35.270 105.143 1.00 1.00 165 PHE A CA 1
ATOM 1320 C C . PHE A 1 165 ? 50.871 34.909 106.432 1.00 30.58 165 PHE A C 1
ATOM 1321 O O . PHE A 1 165 ? 51.734 35.614 106.935 1.00 15.04 165 PHE A O 1
ATOM 1329 N N . MET A 1 166 ? 50.461 33.771 106.942 1.00 1.00 166 MET A N 1
ATOM 1330 C CA . MET A 1 166 ? 51.008 33.333 108.174 1.00 13.53 166 MET A CA 1
ATOM 1331 C C . MET A 1 166 ? 52.483 33.166 107.982 1.00 1.00 166 MET A C 1
ATOM 1332 O O . MET A 1 166 ? 53.271 33.861 108.604 1.00 16.46 166 MET A O 1
ATOM 1337 N N . LEU A 1 167 ? 52.858 32.326 107.032 1.00 28.65 167 LEU A N 1
ATOM 1338 C CA . LEU A 1 167 ? 54.281 32.127 106.776 1.00 18.52 167 LEU A CA 1
ATOM 1339 C C . LEU A 1 167 ? 54.998 33.316 106.114 1.00 36.22 167 LEU A C 1
ATOM 1340 O O . LEU A 1 167 ? 56.158 33.580 106.282 1.00 44.94 167 LEU A O 1
ATOM 1345 N N . THR A 1 168 ? 54.308 34.063 105.270 1.00 23.46 168 THR A N 1
ATOM 1346 C CA . THR A 1 168 ? 54.920 35.181 104.601 1.00 9.67 168 THR A CA 1
ATOM 1347 C C . THR A 1 168 ? 55.324 36.324 105.520 1.00 18.56 168 THR A C 1
ATOM 1348 O O . THR A 1 168 ? 56.459 36.781 105.444 1.00 56.73 168 THR A O 1
ATOM 1352 N N . ASP A 1 169 ? 54.367 36.783 106.341 1.00 43.54 169 ASP A N 1
ATOM 1353 C CA . ASP A 1 169 ? 54.565 37.897 107.259 1.00 63.66 169 ASP A CA 1
ATOM 1354 C C . ASP A 1 169 ? 55.089 37.523 108.673 1.00 94.60 169 ASP A C 1
ATOM 1355 O O . ASP A 1 169 ? 55.529 38.338 109.511 1.00 23.96 169 ASP A O 1
ATOM 1360 N N . ARG A 1 170 ? 55.024 36.242 108.991 1.00 23.46 170 ARG A N 1
ATOM 1361 C CA . ARG A 1 170 ? 55.467 35.779 110.295 1.00 10.12 170 ARG A CA 1
ATOM 1362 C C . ARG A 1 170 ? 54.628 36.369 111.415 1.00 33.65 170 ARG A C 1
ATOM 1363 O O . ARG A 1 170 ? 55.151 36.667 112.484 1.00 51.21 170 ARG A O 1
ATOM 1371 N N . GLU A 1 171 ? 53.338 36.494 111.139 1.00 9.77 171 GLU A N 1
ATOM 1372 C CA . GLU A 1 171 ? 52.356 37.002 112.071 1.00 12.08 171 GLU A CA 1
ATOM 1373 C C . GLU A 1 171 ? 51.282 35.992 112.301 1.00 10.76 171 GLU A C 1
ATOM 1374 O O . GLU A 1 171 ? 51.062 35.125 111.472 1.00 31.77 171 GLU A O 1
ATOM 1380 N N . ASN A 1 172 ? 50.638 36.098 113.445 1.00 16.06 172 ASN A N 1
ATOM 1381 C CA . ASN A 1 172 ? 49.563 35.143 113.672 1.00 3.04 172 ASN A CA 1
ATOM 1382 C C . ASN A 1 172 ? 48.328 35.669 113.013 1.00 63.62 172 ASN A C 1
ATOM 1383 O O . ASN A 1 172 ? 48.218 36.888 112.716 1.00 17.45 172 ASN A O 1
ATOM 1388 N N . GLN A 1 173 ? 47.413 34.727 112.809 1.00 1.00 173 GLN A N 1
ATOM 1389 C CA . GLN A 1 173 ? 46.200 35.052 112.097 1.00 4.50 173 GLN A CA 1
ATOM 1390 C C . GLN A 1 173 ? 44.933 34.752 112.859 1.00 48.31 173 GLN A C 1
ATOM 1391 O O . GLN A 1 173 ? 44.979 34.163 113.938 1.00 1.00 173 GLN A O 1
ATOM 1397 N N . SER A 1 174 ? 43.804 35.189 112.278 1.00 8.45 174 SER A N 1
ATOM 1398 C CA . SER A 1 174 ? 42.491 34.897 112.847 1.00 5.70 174 SER A CA 1
ATOM 1399 C C . SER A 1 174 ? 41.441 34.949 111.780 1.00 15.58 174 SER A C 1
ATOM 1400 O O . SER A 1 174 ? 41.613 35.596 110.761 1.00 15.21 174 SER A O 1
ATOM 1403 N N . ILE A 1 175 ? 40.360 34.270 112.077 1.00 10.76 175 ILE A N 1
ATOM 1404 C CA . ILE A 1 175 ? 39.229 34.171 111.235 1.00 1.00 175 ILE A CA 1
ATOM 1405 C C . ILE A 1 175 ? 38.030 34.354 112.106 1.00 1.00 175 ILE A C 1
ATOM 1406 O O . ILE A 1 175 ? 37.846 33.623 113.043 1.00 29.43 175 ILE A O 1
ATOM 1411 N N . LEU A 1 176 ? 37.240 35.348 111.825 1.00 1.00 176 LEU A N 1
ATOM 1412 C CA . LEU A 1 176 ? 36.115 35.558 112.629 1.00 1.00 176 LEU A CA 1
ATOM 1413 C C . LEU A 1 176 ? 34.851 35.236 111.954 1.00 19.95 176 LEU A C 1
ATOM 1414 O O . LEU A 1 176 ? 34.505 35.987 111.058 1.00 14.77 176 LEU A O 1
ATOM 1419 N N . ILE A 1 177 ? 34.235 34.103 112.358 1.00 11.50 177 ILE A N 1
ATOM 1420 C CA . ILE A 1 177 ? 32.993 33.685 111.758 1.00 1.00 177 ILE A CA 1
ATOM 1421 C C . ILE A 1 177 ? 31.835 34.163 112.611 1.00 1.00 177 ILE A C 1
ATOM 1422 O O . ILE A 1 177 ? 31.859 34.042 113.763 1.00 31.37 177 ILE A O 1
ATOM 1427 N N . THR A 1 178 ? 30.827 34.735 112.027 1.00 4.20 178 THR A N 1
ATOM 1428 C CA . THR A 1 178 ? 29.734 35.243 112.768 1.00 1.00 178 THR A CA 1
ATOM 1429 C C . THR A 1 178 ? 28.455 35.332 111.961 1.00 1.00 178 THR A C 1
ATOM 1430 O O . THR A 1 178 ? 28.504 35.596 110.751 1.00 49.96 178 THR A O 1
ATOM 1434 N N . GLY A 1 179 ? 27.304 35.037 112.632 1.00 18.16 179 GLY A N 1
ATOM 1435 C CA . GLY A 1 179 ? 25.975 35.124 112.006 1.00 32.16 179 GLY A CA 1
ATOM 1436 C C . GLY A 1 179 ? 24.872 34.693 112.963 1.00 8.48 179 GLY A C 1
ATOM 1437 O O . GLY A 1 179 ? 25.150 34.181 114.027 1.00 45.61 179 GLY A O 1
ATOM 1438 N N . GLU A 1 180 ? 23.603 34.835 112.570 1.00 85.64 180 GLU A N 1
ATOM 1439 C CA . GLU A 1 180 ? 22.516 34.379 113.429 1.00 10.70 180 GLU A CA 1
ATOM 1440 C C . GLU A 1 180 ? 22.399 32.846 113.488 1.00 34.44 180 GLU A C 1
ATOM 1441 O O . GLU A 1 180 ? 22.945 32.112 112.667 1.00 39.96 180 GLU A O 1
ATOM 1447 N N . SER A 1 181 ? 21.633 32.421 114.465 1.00 35.12 181 SER A N 1
ATOM 1448 C CA . SER A 1 181 ? 21.360 31.051 114.796 1.00 27.60 181 SER A CA 1
ATOM 1449 C C . SER A 1 181 ? 21.277 30.121 113.608 1.00 50.24 181 SER A C 1
ATOM 1450 O O . SER A 1 181 ? 21.823 29.016 113.658 1.00 79.92 181 SER A O 1
ATOM 1453 N N . GLY A 1 182 ? 20.637 30.570 112.560 1.00 31.57 182 GLY A N 1
ATOM 1454 C CA . GLY A 1 182 ? 20.493 29.647 111.413 1.00 2.45 182 GLY A CA 1
ATOM 1455 C C . GLY A 1 182 ? 21.446 29.861 110.270 1.00 42.59 182 GLY A C 1
ATOM 1456 O O . GLY A 1 182 ? 21.376 29.172 109.253 1.00 44.44 182 GLY A O 1
ATOM 1457 N N . ALA A 1 183 ? 22.352 30.815 110.402 1.00 41.22 183 ALA A N 1
ATOM 1458 C CA . ALA A 1 183 ? 23.281 31.114 109.346 1.00 1.00 183 ALA A CA 1
ATOM 1459 C C . ALA A 1 183 ? 24.205 29.974 108.940 1.00 15.70 183 ALA A C 1
ATOM 1460 O O . ALA A 1 183 ? 24.744 29.975 107.832 1.00 56.91 183 ALA A O 1
ATOM 1462 N N . GLY A 1 184 ? 24.447 29.030 109.870 1.00 32.44 184 GLY A N 1
ATOM 1463 C CA . GLY A 1 184 ? 25.301 27.878 109.579 1.00 100.00 184 GLY A CA 1
ATOM 1464 C C . GLY A 1 184 ? 26.782 28.141 109.709 1.00 7.57 184 GLY A C 1
ATOM 1465 O O . GLY A 1 184 ? 27.563 27.914 108.780 1.00 84.51 184 GLY A O 1
ATOM 1466 N N . LYS A 1 185 ? 27.209 28.592 110.902 1.00 16.93 185 LYS A N 1
ATOM 1467 C CA . LYS A 1 185 ? 28.610 28.867 111.094 1.00 1.00 185 LYS A CA 1
ATOM 1468 C C . LYS A 1 185 ? 29.446 27.644 111.409 1.00 19.61 185 LYS A C 1
ATOM 1469 O O . LYS A 1 185 ? 30.530 27.452 110.830 1.00 46.13 185 LYS A O 1
ATOM 1475 N N . THR A 1 186 ? 28.966 26.801 112.346 1.00 27.38 186 THR A N 1
ATOM 1476 C CA . THR A 1 186 ? 29.664 25.569 112.784 1.00 4.22 186 THR A CA 1
ATOM 1477 C C . THR A 1 186 ? 30.199 24.841 111.606 1.00 21.48 186 THR A C 1
ATOM 1478 O O . THR A 1 186 ? 31.380 24.482 111.541 1.00 63.40 186 THR A O 1
ATOM 1482 N N . VAL A 1 187 ? 29.265 24.738 110.660 1.00 1.00 187 VAL A N 1
ATOM 1483 C CA . VAL A 1 187 ? 29.505 24.118 109.362 1.00 10.81 187 VAL A CA 1
ATOM 1484 C C . VAL A 1 187 ? 30.714 24.699 108.695 1.00 6.98 187 VAL A C 1
ATOM 1485 O O . VAL A 1 187 ? 31.574 24.014 108.238 1.00 22.04 187 VAL A O 1
ATOM 1489 N N . ASN A 1 188 ? 30.786 26.028 108.661 1.00 1.00 188 ASN A N 1
ATOM 1490 C CA . ASN A 1 188 ? 31.909 26.653 108.045 1.00 1.00 188 ASN A CA 1
ATOM 1491 C C . ASN A 1 188 ? 33.138 26.422 108.853 1.00 8.91 188 ASN A C 1
ATOM 1492 O O . ASN A 1 188 ? 34.178 26.008 108.357 1.00 49.83 188 ASN A O 1
ATOM 1497 N N . THR A 1 189 ? 32.975 26.682 110.131 1.00 1.00 189 THR A N 1
ATOM 1498 C CA . THR A 1 189 ? 34.071 26.592 111.067 1.00 1.00 189 THR A CA 1
ATOM 1499 C C . THR A 1 189 ? 34.738 25.281 110.939 1.00 1.10 189 THR A C 1
ATOM 1500 O O . THR A 1 189 ? 35.934 25.187 110.660 1.00 2.16 189 THR A O 1
ATOM 1515 N N . ARG A 1 191 ? 34.451 23.252 108.529 1.00 25.72 191 ARG A N 1
ATOM 1516 C CA . ARG A 1 191 ? 35.011 23.168 107.170 1.00 20.00 191 ARG A CA 1
ATOM 1517 C C . ARG A 1 191 ? 36.315 23.903 107.005 1.00 1.00 191 ARG A C 1
ATOM 1518 O O . ARG A 1 191 ? 37.189 23.501 106.279 1.00 33.51 191 ARG A O 1
ATOM 1526 N N . VAL A 1 192 ? 36.482 24.962 107.759 1.00 13.19 192 VAL A N 1
ATOM 1527 C CA . VAL A 1 192 ? 37.720 25.691 107.689 1.00 20.25 192 VAL A CA 1
ATOM 1528 C C . VAL A 1 192 ? 38.806 24.865 108.313 1.00 5.24 192 VAL A C 1
ATOM 1529 O O . VAL A 1 192 ? 39.923 24.710 107.839 1.00 44.93 192 VAL A O 1
ATOM 1533 N N . ILE A 1 193 ? 38.420 24.308 109.442 1.00 33.48 193 ILE A N 1
ATOM 1534 C CA . ILE A 1 193 ? 39.321 23.495 110.230 1.00 2.45 193 ILE A CA 1
ATOM 1535 C C . ILE A 1 193 ? 39.885 22.324 109.439 1.00 71.77 193 ILE A C 1
ATOM 1536 O O . ILE A 1 193 ? 41.106 22.089 109.448 1.00 7.51 193 ILE A O 1
ATOM 1541 N N . GLN A 1 194 ? 38.995 21.574 108.775 1.00 2.62 194 GLN A N 1
ATOM 1542 C CA . GLN A 1 194 ? 39.447 20.460 107.950 1.00 67.47 194 GLN A CA 1
ATOM 1543 C C . GLN A 1 194 ? 40.523 20.957 107.037 1.00 31.06 194 GLN A C 1
ATOM 1544 O O . GLN A 1 194 ? 41.598 20.391 106.943 1.00 74.62 194 GLN A O 1
ATOM 1550 N N . TYR A 1 195 ? 40.201 22.095 106.440 1.00 50.93 195 TYR A N 1
ATOM 1551 C CA . TYR A 1 195 ? 41.108 22.745 105.522 1.00 8.06 195 TYR A CA 1
ATOM 1552 C C . TYR A 1 195 ? 42.510 22.856 106.068 1.00 9.22 195 TYR A C 1
ATOM 1553 O O . TYR A 1 195 ? 43.462 22.439 105.469 1.00 52.27 195 TYR A O 1
ATOM 1562 N N . PHE A 1 196 ? 42.628 23.377 107.264 1.00 6.58 196 PHE A N 1
ATOM 1563 C CA . PHE A 1 196 ? 43.934 23.490 107.861 1.00 1.81 196 PHE A CA 1
ATOM 1564 C C . PHE A 1 196 ? 44.587 22.170 108.002 1.00 1.00 196 PHE A C 1
ATOM 1565 O O . PHE A 1 196 ? 45.710 21.946 107.585 1.00 52.39 196 PHE A O 1
ATOM 1573 N N . ALA A 1 197 ? 43.844 21.273 108.572 1.00 6.98 197 ALA A N 1
ATOM 1574 C CA . ALA A 1 197 ? 44.384 19.940 108.854 1.00 20.45 197 ALA A CA 1
ATOM 1575 C C . ALA A 1 197 ? 44.917 19.313 107.585 1.00 21.05 197 ALA A C 1
ATOM 1576 O O . ALA A 1 197 ? 46.039 18.877 107.523 1.00 100.00 197 ALA A O 1
ATOM 1578 N N . THR A 1 198 ? 44.124 19.357 106.529 1.00 27.13 198 THR A N 1
ATOM 1579 C CA . THR A 1 198 ? 44.528 18.771 105.256 1.00 34.28 198 THR A CA 1
ATOM 1580 C C . THR A 1 198 ? 45.796 19.385 104.686 1.00 5.53 198 THR A C 1
ATOM 1581 O O . THR A 1 198 ? 46.834 18.770 104.557 1.00 68.62 198 THR A O 1
ATOM 1585 N N . ILE A 1 199 ? 45.676 20.633 104.274 1.00 35.20 199 ILE A N 1
ATOM 1586 C CA . ILE A 1 199 ? 46.769 21.361 103.681 1.00 18.14 199 ILE A CA 1
ATOM 1587 C C . ILE A 1 199 ? 48.060 21.502 104.490 1.00 20.16 199 ILE A C 1
ATOM 1588 O O . ILE A 1 199 ? 49.012 22.096 104.030 1.00 47.23 199 ILE A O 1
ATOM 1593 N N . ALA A 1 200 ? 48.151 20.982 105.689 1.00 24.51 200 ALA A N 1
ATOM 1594 C CA . ALA A 1 200 ? 49.415 21.126 106.379 1.00 8.22 200 ALA A CA 1
ATOM 1595 C C . ALA A 1 200 ? 49.587 20.118 107.514 1.00 71.49 200 ALA A C 1
ATOM 1596 O O . ALA A 1 200 ? 49.872 20.473 108.664 1.00 46.00 200 ALA A O 1
ATOM 1598 N N . ALA A 1 201 ? 49.420 18.834 107.185 1.00 79.79 201 ALA A N 1
ATOM 1599 C CA . ALA A 1 201 ? 49.472 17.729 108.146 1.00 28.00 201 ALA A CA 1
ATOM 1600 C C . ALA A 1 201 ? 50.815 17.030 108.392 1.00 100.00 201 ALA A C 1
ATOM 1601 O O . ALA A 1 201 ? 51.523 16.675 107.451 1.00 100.00 201 ALA A O 1
ATOM 1603 N N . SER A 1 202 ? 51.120 16.794 109.681 1.00 93.80 202 SER A N 1
ATOM 1604 C CA . SER A 1 202 ? 52.343 16.102 110.101 1.00 100.00 202 SER A CA 1
ATOM 1605 C C . SER A 1 202 ? 52.107 14.862 110.976 1.00 100.00 202 SER A C 1
ATOM 1606 O O . SER A 1 202 ? 52.804 14.669 111.989 1.00 84.70 202 SER A O 1
ATOM 1609 N N . GLY A 1 203 ? 51.122 14.035 110.550 1.00 100.00 203 GLY A N 1
ATOM 1610 C CA . GLY A 1 203 ? 50.768 12.787 111.223 1.00 100.00 203 GLY A CA 1
ATOM 1611 C C . GLY A 1 203 ? 51.303 11.655 110.351 1.00 100.00 203 GLY A C 1
ATOM 1612 O O . GLY A 1 203 ? 50.566 10.870 109.771 1.00 93.95 203 GLY A O 1
ATOM 1613 N N . GLU A 1 204 ? 52.629 11.658 110.248 1.00 100.00 204 GLU A N 1
ATOM 1614 C CA . GLU A 1 204 ? 53.417 10.754 109.420 1.00 100.00 204 GLU A CA 1
ATOM 1615 C C . GLU A 1 204 ? 53.051 9.290 109.566 1.00 68.49 204 GLU A C 1
ATOM 1616 O O . GLU A 1 204 ? 52.656 8.679 108.561 1.00 100.00 204 GLU A O 1
ATOM 1622 N N . GLY A 1 216 ? 44.304 8.691 117.332 1.00 51.36 216 GLY A N 1
ATOM 1623 C CA . GLY A 1 216 ? 45.552 8.446 116.633 1.00 73.72 216 GLY A CA 1
ATOM 1624 C C . GLY A 1 216 ? 46.441 9.676 116.558 1.00 100.00 216 GLY A C 1
ATOM 1625 O O . GLY A 1 216 ? 47.365 9.835 117.374 1.00 100.00 216 GLY A O 1
ATOM 1626 N N . THR A 1 217 ? 46.139 10.531 115.576 1.00 100.00 217 THR A N 1
ATOM 1627 C CA . THR A 1 217 ? 46.872 11.769 115.250 1.00 20.13 217 THR A CA 1
ATOM 1628 C C . THR A 1 217 ? 46.126 13.039 115.637 1.00 99.58 217 THR A C 1
ATOM 1629 O O . THR A 1 217 ? 44.905 13.058 115.747 1.00 60.11 217 THR A O 1
ATOM 1633 N N . LEU A 1 218 ? 46.880 14.134 115.754 1.00 10.48 218 LEU A N 1
ATOM 1634 C CA . LEU A 1 218 ? 46.353 15.433 116.087 1.00 38.26 218 LEU A CA 1
ATOM 1635 C C . LEU A 1 218 ? 45.161 15.763 115.224 1.00 31.31 218 LEU A C 1
ATOM 1636 O O . LEU A 1 218 ? 44.019 15.990 115.615 1.00 14.43 218 LEU A O 1
ATOM 1641 N N . GLU A 1 219 ? 45.497 15.711 113.966 1.00 3.68 219 GLU A N 1
ATOM 1642 C CA . GLU A 1 219 ? 44.608 15.965 112.879 1.00 16.94 219 GLU A CA 1
ATOM 1643 C C . GLU A 1 219 ? 43.245 15.335 113.033 1.00 14.55 219 GLU A C 1
ATOM 1644 O O . GLU A 1 219 ? 42.265 15.745 112.450 1.00 36.92 219 GLU A O 1
ATOM 1650 N N . ASP A 1 220 ? 43.167 14.316 113.820 1.00 10.58 220 ASP A N 1
ATOM 1651 C CA . ASP A 1 220 ? 41.880 13.645 114.036 1.00 10.49 220 ASP A CA 1
ATOM 1652 C C . ASP A 1 220 ? 41.275 14.129 115.323 1.00 70.41 220 ASP A C 1
ATOM 1653 O O . ASP A 1 220 ? 40.077 14.419 115.376 1.00 51.39 220 ASP A O 1
ATOM 1658 N N . GLN A 1 221 ? 42.128 14.152 116.372 1.00 26.67 221 GLN A N 1
ATOM 1659 C CA . GLN A 1 221 ? 41.697 14.599 117.690 1.00 1.84 221 GLN A CA 1
ATOM 1660 C C . GLN A 1 221 ? 41.087 15.935 117.478 1.00 28.92 221 GLN A C 1
ATOM 1661 O O . GLN A 1 221 ? 39.959 16.189 117.885 1.00 28.18 221 GLN A O 1
ATOM 1667 N N . ILE A 1 222 ? 41.865 16.709 116.742 1.00 5.39 222 ILE A N 1
ATOM 1668 C CA . ILE A 1 222 ? 41.535 18.063 116.340 1.00 13.94 222 ILE A CA 1
ATOM 1669 C C . ILE A 1 222 ? 40.116 18.040 115.851 1.00 28.33 222 ILE A C 1
ATOM 1670 O O . ILE A 1 222 ? 39.227 18.731 116.260 1.00 41.65 222 ILE A O 1
ATOM 1675 N N . ILE A 1 223 ? 39.901 17.134 114.955 1.00 1.00 223 ILE A N 1
ATOM 1676 C CA . ILE A 1 223 ? 38.611 16.981 114.357 1.00 37.71 223 ILE A CA 1
ATOM 1677 C C . ILE A 1 223 ? 37.613 16.368 115.315 1.00 10.00 223 ILE A C 1
ATOM 1678 O O . ILE A 1 223 ? 36.569 16.929 115.603 1.00 62.57 223 ILE A O 1
ATOM 1683 N N . SER A 1 224 ? 37.954 15.190 115.799 1.00 44.98 224 SER A N 1
ATOM 1684 C CA . SER A 1 224 ? 37.083 14.438 116.695 1.00 13.56 224 SER A CA 1
ATOM 1685 C C . SER A 1 224 ? 36.507 15.283 117.779 1.00 12.10 224 SER A C 1
ATOM 1686 O O . SER A 1 224 ? 35.474 14.980 118.313 1.00 22.19 224 SER A O 1
ATOM 1689 N N . ALA A 1 225 ? 37.197 16.385 118.047 1.00 23.73 225 ALA A N 1
ATOM 1690 C CA . ALA A 1 225 ? 36.785 17.287 119.083 1.00 4.69 225 ALA A CA 1
ATOM 1691 C C . ALA A 1 225 ? 35.356 17.680 118.945 1.00 1.00 225 ALA A C 1
ATOM 1692 O O . ALA A 1 225 ? 34.534 17.530 119.831 1.00 56.35 225 ALA A O 1
ATOM 1694 N N . ASN A 1 226 ? 35.074 18.197 117.783 1.00 21.48 226 ASN A N 1
ATOM 1695 C CA . ASN A 1 226 ? 33.755 18.731 117.465 1.00 37.72 226 ASN A CA 1
ATOM 1696 C C . ASN A 1 226 ? 32.578 17.896 117.897 1.00 35.74 226 ASN A C 1
ATOM 1697 O O . ASN A 1 226 ? 31.775 18.312 118.714 1.00 93.65 226 ASN A O 1
ATOM 1702 N N . PRO A 1 227 ? 32.489 16.715 117.313 1.00 21.49 227 PRO A N 1
ATOM 1703 C CA . PRO A 1 227 ? 31.421 15.773 117.569 1.00 62.56 227 PRO A CA 1
ATOM 1704 C C . PRO A 1 227 ? 31.146 15.401 119.027 1.00 2.75 227 PRO A C 1
ATOM 1705 O O . PRO A 1 227 ? 30.113 14.784 119.376 1.00 56.12 227 PRO A O 1
ATOM 1709 N N . LEU A 1 228 ? 32.023 15.818 119.915 1.00 72.42 228 LEU A N 1
ATOM 1710 C CA . LEU A 1 228 ? 31.807 15.543 121.330 1.00 1.00 228 LEU A CA 1
ATOM 1711 C C . LEU A 1 228 ? 31.080 16.764 121.875 1.00 22.43 228 LEU A C 1
ATOM 1712 O O . LEU A 1 228 ? 29.957 16.700 122.342 1.00 39.48 228 LEU A O 1
ATOM 1717 N N . LEU A 1 229 ? 31.742 17.900 121.705 1.00 1.00 229 LEU A N 1
ATOM 1718 C CA . LEU A 1 229 ? 31.232 19.180 122.084 1.00 3.26 229 LEU A CA 1
ATOM 1719 C C . LEU A 1 229 ? 29.816 19.376 121.603 1.00 1.00 229 LEU A C 1
ATOM 1720 O O . LEU A 1 229 ? 28.954 19.876 122.344 1.00 10.73 229 LEU A O 1
ATOM 1725 N N . GLU A 1 230 ? 29.590 18.942 120.368 1.00 15.01 230 GLU A N 1
ATOM 1726 C CA . GLU A 1 230 ? 28.300 19.044 119.660 1.00 6.26 230 GLU A CA 1
ATOM 1727 C C . GLU A 1 230 ? 27.205 18.226 120.320 1.00 29.62 230 GLU A C 1
ATOM 1728 O O . GLU A 1 230 ? 26.029 18.561 120.330 1.00 26.93 230 GLU A O 1
ATOM 1734 N N . ALA A 1 231 ? 27.595 17.094 120.873 1.00 5.47 231 ALA A N 1
ATOM 1735 C CA . ALA A 1 231 ? 26.611 16.284 121.570 1.00 1.00 231 ALA A CA 1
ATOM 1736 C C . ALA A 1 231 ? 26.138 16.909 122.813 1.00 1.00 231 ALA A C 1
ATOM 1737 O O . ALA A 1 231 ? 25.002 16.615 123.171 1.00 16.94 231 ALA A O 1
ATOM 1739 N N . PHE A 1 232 ? 27.051 17.702 123.410 1.00 1.00 232 PHE A N 1
ATOM 1740 C CA . PHE A 1 232 ? 26.821 18.408 124.660 1.00 12.88 232 PHE A CA 1
ATOM 1741 C C . PHE A 1 232 ? 26.487 19.852 124.580 1.00 1.00 232 PHE A C 1
ATOM 1742 O O . PHE A 1 232 ? 25.721 20.318 125.385 1.00 22.37 232 PHE A O 1
ATOM 1750 N N . GLY A 1 233 ? 27.053 20.547 123.627 1.00 5.39 233 GLY A N 1
ATOM 1751 C CA . GLY A 1 233 ? 26.729 21.951 123.450 1.00 1.00 233 GLY A CA 1
ATOM 1752 C C . GLY A 1 233 ? 25.890 22.283 122.249 1.00 1.00 233 GLY A C 1
ATOM 1753 O O . GLY A 1 233 ? 25.833 23.431 121.904 1.00 25.27 233 GLY A O 1
ATOM 1754 N N . ASN A 1 234 ? 25.270 21.303 121.580 1.00 6.93 234 ASN A N 1
ATOM 1755 C CA . ASN A 1 234 ? 24.435 21.530 120.406 1.00 1.00 234 ASN A CA 1
ATOM 1756 C C . ASN A 1 234 ? 23.061 20.950 120.558 1.00 1.00 234 ASN A C 1
ATOM 1757 O O . ASN A 1 234 ? 22.861 20.017 121.262 1.00 70.89 234 ASN A O 1
ATOM 1762 N N . ALA A 1 235 ? 22.117 21.527 119.860 1.00 1.00 235 ALA A N 1
ATOM 1763 C CA . ALA A 1 235 ? 20.764 21.091 119.937 1.00 1.00 235 ALA A CA 1
ATOM 1764 C C . ALA A 1 235 ? 19.886 21.580 118.807 1.00 1.00 235 ALA A C 1
ATOM 1765 O O . ALA A 1 235 ? 20.183 22.474 118.085 1.00 13.25 235 ALA A O 1
ATOM 1778 N N . THR A 1 237 ? 17.427 23.689 117.352 1.00 38.38 237 THR A N 1
ATOM 1779 C CA . THR A 1 237 ? 16.834 25.006 117.516 1.00 7.90 237 THR A CA 1
ATOM 1780 C C . THR A 1 237 ? 15.722 25.048 116.500 1.00 5.57 237 THR A C 1
ATOM 1781 O O . THR A 1 237 ? 15.699 24.260 115.563 1.00 49.95 237 THR A O 1
ATOM 1785 N N . VAL A 1 238 ? 14.823 25.982 116.672 1.00 57.71 238 VAL A N 1
ATOM 1786 C CA . VAL A 1 238 ? 13.718 26.132 115.749 1.00 2.17 238 VAL A CA 1
ATOM 1787 C C . VAL A 1 238 ? 14.215 26.613 114.376 1.00 23.98 238 VAL A C 1
ATOM 1788 O O . VAL A 1 238 ? 13.574 26.475 113.365 1.00 46.48 238 VAL A O 1
ATOM 1792 N N . ARG A 1 239 ? 15.431 27.134 114.347 1.00 40.78 239 ARG A N 1
ATOM 1793 C CA . ARG A 1 239 ? 16.071 27.636 113.143 1.00 11.42 239 ARG A CA 1
ATOM 1794 C C . ARG A 1 239 ? 16.983 26.606 112.489 1.00 1.00 239 ARG A C 1
ATOM 1795 O O . ARG A 1 239 ? 16.869 26.296 111.308 1.00 84.01 239 ARG A O 1
ATOM 1803 N N . ASN A 1 240 ? 17.899 26.079 113.276 1.00 32.96 240 ASN A N 1
ATOM 1804 C CA . ASN A 1 240 ? 18.814 25.063 112.837 1.00 1.00 240 ASN A CA 1
ATOM 1805 C C . ASN A 1 240 ? 18.422 23.725 113.489 1.00 6.00 240 ASN A C 1
ATOM 1806 O O . ASN A 1 240 ? 17.573 23.687 114.377 1.00 35.70 240 ASN A O 1
ATOM 1811 N N . ASP A 1 241 ? 19.010 22.641 113.038 1.00 8.90 241 ASP A N 1
ATOM 1812 C CA . ASP A 1 241 ? 18.694 21.319 113.570 1.00 5.10 241 ASP A CA 1
ATOM 1813 C C . ASP A 1 241 ? 19.817 20.857 114.429 1.00 10.28 241 ASP A C 1
ATOM 1814 O O . ASP A 1 241 ? 19.654 19.944 115.213 1.00 41.90 241 ASP A O 1
ATOM 1819 N N . ASN A 1 242 ? 20.937 21.543 114.230 1.00 11.80 242 ASN A N 1
ATOM 1820 C CA . ASN A 1 242 ? 22.186 21.361 114.955 1.00 1.00 242 ASN A CA 1
ATOM 1821 C C . ASN A 1 242 ? 22.765 22.708 115.290 1.00 13.39 242 ASN A C 1
ATOM 1822 O O . ASN A 1 242 ? 23.858 22.994 114.832 1.00 20.80 242 ASN A O 1
ATOM 1827 N N . SER A 1 243 ? 22.051 23.530 116.101 1.00 11.75 243 SER A N 1
ATOM 1828 C CA . SER A 1 243 ? 22.538 24.845 116.449 1.00 1.00 243 SER A CA 1
ATOM 1829 C C . SER A 1 243 ? 23.569 24.837 117.524 1.00 1.00 243 SER A C 1
ATOM 1830 O O . SER A 1 243 ? 23.505 24.055 118.457 1.00 100.00 243 SER A O 1
ATOM 1833 N N . SER A 1 244 ? 24.564 25.705 117.372 1.00 47.99 244 SER A N 1
ATOM 1834 C CA . SER A 1 244 ? 25.654 25.847 118.339 1.00 7.51 244 SER A CA 1
ATOM 1835 C C . SER A 1 244 ? 25.139 26.626 119.546 1.00 3.65 244 SER A C 1
ATOM 1836 O O . SER A 1 244 ? 24.823 27.805 119.457 1.00 100.00 244 SER A O 1
ATOM 1839 N N . ARG A 1 245 ? 25.047 26.011 120.734 1.00 24.57 245 ARG A N 1
ATOM 1840 C CA . ARG A 1 245 ? 24.547 26.753 121.850 1.00 1.00 245 ARG A CA 1
ATOM 1841 C C . ARG A 1 245 ? 25.576 27.328 122.704 1.00 1.00 245 ARG A C 1
ATOM 1842 O O . ARG A 1 245 ? 25.293 27.660 123.802 1.00 9.06 245 ARG A O 1
ATOM 1850 N N . PHE A 1 246 ? 26.739 27.484 122.127 1.00 1.00 246 PHE A N 1
ATOM 1851 C CA . PHE A 1 246 ? 27.878 28.114 122.747 1.00 1.00 246 PHE A CA 1
ATOM 1852 C C . PHE A 1 246 ? 28.855 28.652 121.734 1.00 1.00 246 PHE A C 1
ATOM 1853 O O . PHE A 1 246 ? 28.817 28.309 120.555 1.00 15.20 246 PHE A O 1
ATOM 1861 N N . GLY A 1 247 ? 29.778 29.492 122.207 1.00 11.45 247 GLY A N 1
ATOM 1862 C CA . GLY A 1 247 ? 30.778 30.116 121.352 1.00 1.00 247 GLY A CA 1
ATOM 1863 C C . GLY A 1 247 ? 32.094 29.430 121.448 1.00 1.00 247 GLY A C 1
ATOM 1864 O O . GLY A 1 247 ? 32.327 28.669 122.357 1.00 21.19 247 GLY A O 1
ATOM 1876 N N . PHE A 1 249 ? 36.597 29.277 120.435 1.00 1.00 249 PHE A N 1
ATOM 1877 C CA . PHE A 1 249 ? 37.826 29.761 119.922 1.00 1.00 249 PHE A CA 1
ATOM 1878 C C . PHE A 1 249 ? 38.922 28.756 119.960 1.00 1.00 249 PHE A C 1
ATOM 1879 O O . PHE A 1 249 ? 39.341 28.363 121.019 1.00 29.86 249 PHE A O 1
ATOM 1887 N N . ILE A 1 250 ? 39.341 28.331 118.783 1.00 1.00 250 ILE A N 1
ATOM 1888 C CA . ILE A 1 250 ? 40.406 27.380 118.583 1.00 1.00 250 ILE A CA 1
ATOM 1889 C C . ILE A 1 250 ? 41.700 27.969 118.118 1.00 1.00 250 ILE A C 1
ATOM 1890 O O . ILE A 1 250 ? 41.769 28.743 117.165 1.00 29.19 250 ILE A O 1
ATOM 1895 N N . ARG A 1 251 ? 42.779 27.536 118.738 1.00 1.00 251 ARG A N 1
ATOM 1896 C CA . ARG A 1 251 ? 44.021 28.070 118.294 1.00 1.00 251 ARG A CA 1
ATOM 1897 C C . ARG A 1 251 ? 44.798 27.002 117.618 1.00 1.00 251 ARG A C 1
ATOM 1898 O O . ARG A 1 251 ? 45.283 26.137 118.268 1.00 24.87 251 ARG A O 1
ATOM 1906 N N . ILE A 1 252 ? 44.897 27.069 116.323 1.00 8.81 252 ILE A N 1
ATOM 1907 C CA . ILE A 1 252 ? 45.680 26.064 115.685 1.00 4.18 252 ILE A CA 1
ATOM 1908 C C . ILE A 1 252 ? 47.067 26.528 115.604 1.00 1.00 252 ILE A C 1
ATOM 1909 O O . ILE A 1 252 ? 47.368 27.498 114.894 1.00 56.46 252 ILE A O 1
ATOM 1914 N N . HIS A 1 253 ? 47.859 25.846 116.370 1.00 6.02 253 HIS A N 1
ATOM 1915 C CA . HIS A 1 253 ? 49.235 26.225 116.491 1.00 27.53 253 HIS A CA 1
ATOM 1916 C C . HIS A 1 253 ? 50.062 25.557 115.454 1.00 19.01 253 HIS A C 1
ATOM 1917 O O . HIS A 1 253 ? 50.353 24.388 115.550 1.00 25.22 253 HIS A O 1
ATOM 1924 N N . PHE A 1 254 ? 50.435 26.342 114.478 1.00 25.65 254 PHE A N 1
ATOM 1925 C CA . PHE A 1 254 ? 51.253 25.812 113.445 1.00 10.91 254 PHE A CA 1
ATOM 1926 C C . PHE A 1 254 ? 52.685 25.805 113.889 1.00 2.09 254 PHE A C 1
ATOM 1927 O O . PHE A 1 254 ? 53.091 26.544 114.778 1.00 61.08 254 PHE A O 1
ATOM 1935 N N . GLY A 1 255 ? 53.471 24.924 113.302 1.00 38.39 255 GLY A N 1
ATOM 1936 C CA . GLY A 1 255 ? 54.869 24.817 113.645 1.00 8.68 255 GLY A CA 1
ATOM 1937 C C . GLY A 1 255 ? 55.731 25.871 112.944 1.00 100.00 255 GLY A C 1
ATOM 1938 O O . GLY A 1 255 ? 55.232 26.877 112.449 1.00 99.74 255 GLY A O 1
ATOM 1939 N N . ALA A 1 256 ? 57.045 25.620 112.900 1.00 100.00 256 ALA A N 1
ATOM 1940 C CA . ALA A 1 256 ? 58.034 26.500 112.307 1.00 71.27 256 ALA A CA 1
ATOM 1941 C C . ALA A 1 256 ? 58.128 26.292 110.810 1.00 68.24 256 ALA A C 1
ATOM 1942 O O . ALA A 1 256 ? 58.272 27.204 109.994 1.00 42.15 256 ALA A O 1
ATOM 1944 N N . THR A 1 257 ? 58.128 25.021 110.487 1.00 86.45 257 THR A N 1
ATOM 1945 C CA . THR A 1 257 ? 58.148 24.571 109.125 1.00 31.47 257 THR A CA 1
ATOM 1946 C C . THR A 1 257 ? 56.915 25.168 108.502 1.00 32.48 257 THR A C 1
ATOM 1947 O O . THR A 1 257 ? 56.960 25.910 107.545 1.00 61.30 257 THR A O 1
ATOM 1951 N N . GLY A 1 258 ? 55.792 24.840 109.095 1.00 62.55 258 GLY A N 1
ATOM 1952 C CA . GLY A 1 258 ? 54.508 25.286 108.630 1.00 1.00 258 GLY A CA 1
ATOM 1953 C C . GLY A 1 258 ? 53.506 24.125 108.855 1.00 77.94 258 GLY A C 1
ATOM 1954 O O . GLY A 1 258 ? 52.345 24.128 108.471 1.00 26.94 258 GLY A O 1
ATOM 1955 N N . LYS A 1 259 ? 53.990 23.053 109.474 1.00 32.11 259 LYS A N 1
ATOM 1956 C CA . LYS A 1 259 ? 53.170 21.898 109.722 1.00 24.85 259 LYS A CA 1
ATOM 1957 C C . LYS A 1 259 ? 52.561 21.935 111.130 1.00 21.19 259 LYS A C 1
ATOM 1958 O O . LYS A 1 259 ? 53.192 22.398 112.070 1.00 60.69 259 LYS A O 1
ATOM 1964 N N . LEU A 1 260 ? 51.331 21.417 111.213 1.00 51.95 260 LEU A N 1
ATOM 1965 C CA . LEU A 1 260 ? 50.536 21.341 112.450 1.00 10.24 260 LEU A CA 1
ATOM 1966 C C . LEU A 1 260 ? 51.324 20.986 113.688 1.00 3.53 260 LEU A C 1
ATOM 1967 O O . LEU A 1 260 ? 52.211 20.134 113.635 1.00 100.00 260 LEU A O 1
ATOM 1972 N N . ALA A 1 261 ? 51.001 21.637 114.823 1.00 84.23 261 ALA A N 1
ATOM 1973 C CA . ALA A 1 261 ? 51.706 21.375 116.101 1.00 1.00 261 ALA A CA 1
ATOM 1974 C C . ALA A 1 261 ? 50.806 21.317 117.345 1.00 100.00 261 ALA A C 1
ATOM 1975 O O . ALA A 1 261 ? 51.037 20.504 118.229 1.00 12.89 261 ALA A O 1
ATOM 1977 N N . SER A 1 262 ? 49.796 22.195 117.436 1.00 83.38 262 SER A N 1
ATOM 1978 C CA . SER A 1 262 ? 48.878 22.189 118.562 1.00 16.91 262 SER A CA 1
ATOM 1979 C C . SER A 1 262 ? 47.587 22.890 118.266 1.00 57.87 262 SER A C 1
ATOM 1980 O O . SER A 1 262 ? 47.468 23.615 117.262 1.00 52.97 262 SER A O 1
ATOM 1983 N N . ALA A 1 263 ? 46.665 22.667 119.194 1.00 4.88 263 ALA A N 1
ATOM 1984 C CA . ALA A 1 263 ? 45.335 23.244 119.171 1.00 14.62 263 ALA A CA 1
ATOM 1985 C C . ALA A 1 263 ? 44.934 23.709 120.558 1.00 17.04 263 ALA A C 1
ATOM 1986 O O . ALA A 1 263 ? 45.534 23.373 121.561 1.00 28.76 263 ALA A O 1
ATOM 1988 N N . ASP A 1 264 ? 43.869 24.484 120.601 1.00 60.36 264 ASP A N 1
ATOM 1989 C CA . ASP A 1 264 ? 43.453 25.086 121.840 1.00 1.00 264 ASP A CA 1
ATOM 1990 C C . ASP A 1 264 ? 42.006 25.519 121.883 1.00 12.62 264 ASP A C 1
ATOM 1991 O O . ASP A 1 264 ? 41.671 26.574 121.365 1.00 50.42 264 ASP A O 1
ATOM 1996 N N . ILE A 1 265 ? 41.150 24.812 122.537 1.00 5.51 265 ILE A N 1
ATOM 1997 C CA . ILE A 1 265 ? 39.795 25.319 122.592 1.00 1.00 265 ILE A CA 1
ATOM 1998 C C . ILE A 1 265 ? 39.429 26.094 123.794 1.00 1.00 265 ILE A C 1
ATOM 1999 O O . ILE A 1 265 ? 39.968 25.835 124.888 1.00 21.35 265 ILE A O 1
ATOM 2004 N N . GLU A 1 266 ? 38.460 26.982 123.607 1.00 15.22 266 GLU A N 1
ATOM 2005 C CA . GLU A 1 266 ? 37.888 27.793 124.656 1.00 1.00 266 GLU A CA 1
ATOM 2006 C C . GLU A 1 266 ? 36.428 28.038 124.395 1.00 1.00 266 GLU A C 1
ATOM 2007 O O . GLU A 1 266 ? 36.016 28.272 123.270 1.00 15.96 266 GLU A O 1
ATOM 2013 N N . THR A 1 267 ? 35.647 27.855 125.433 1.00 13.17 267 THR A N 1
ATOM 2014 C CA . THR A 1 267 ? 34.217 27.954 125.328 1.00 1.00 267 THR A CA 1
ATOM 2015 C C . THR A 1 267 ? 33.672 29.169 126.044 1.00 4.77 267 THR A C 1
ATOM 2016 O O . THR A 1 267 ? 34.180 29.533 127.086 1.00 32.61 267 THR A O 1
ATOM 2020 N N . TYR A 1 268 ? 32.641 29.743 125.475 1.00 2.57 268 TYR A N 1
ATOM 2021 C CA . TYR A 1 268 ? 32.019 30.936 125.989 1.00 1.00 268 TYR A CA 1
ATOM 2022 C C . TYR A 1 268 ? 30.514 30.792 125.979 1.00 2.61 268 TYR A C 1
ATOM 2023 O O . TYR A 1 268 ? 29.917 30.341 125.065 1.00 14.78 268 TYR A O 1
ATOM 2032 N N . LEU A 1 269 ? 29.913 31.267 127.002 1.00 8.11 269 LEU A N 1
ATOM 2033 C CA . LEU A 1 269 ? 28.497 31.334 127.111 1.00 1.00 269 LEU A CA 1
ATOM 2034 C C . LEU A 1 269 ? 27.679 30.161 126.664 1.00 1.00 269 LEU A C 1
ATOM 2035 O O . LEU A 1 269 ? 27.137 30.206 125.624 1.00 40.35 269 LEU A O 1
ATOM 2040 N N . LEU A 1 270 ? 27.581 29.167 127.487 1.00 17.66 270 LEU A N 1
ATOM 2041 C CA . LEU A 1 270 ? 26.840 28.022 127.203 1.00 1.00 270 LEU A CA 1
ATOM 2042 C C . LEU A 1 270 ? 25.404 28.182 127.611 1.00 1.00 270 LEU A C 1
ATOM 2043 O O . LEU A 1 270 ? 25.142 28.698 128.652 1.00 38.99 270 LEU A O 1
ATOM 2048 N N . GLU A 1 271 ? 24.466 27.677 126.802 1.00 1.00 271 GLU A N 1
ATOM 2049 C CA . GLU A 1 271 ? 23.060 27.779 127.067 1.00 1.00 271 GLU A CA 1
ATOM 2050 C C . GLU A 1 271 ? 22.639 26.825 128.131 1.00 1.00 271 GLU A C 1
ATOM 2051 O O . GLU A 1 271 ? 22.035 25.807 127.803 1.00 24.73 271 GLU A O 1
ATOM 2068 N N . SER A 1 273 ? 20.330 26.897 130.277 1.00 1.00 273 SER A N 1
ATOM 2069 C CA . SER A 1 273 ? 18.904 26.691 130.339 1.00 1.00 273 SER A CA 1
ATOM 2070 C C . SER A 1 273 ? 18.349 25.465 129.600 1.00 1.00 273 SER A C 1
ATOM 2071 O O . SER A 1 273 ? 17.341 24.906 130.017 1.00 52.67 273 SER A O 1
ATOM 2074 N N . ARG A 1 274 ? 18.946 25.040 128.469 1.00 8.76 274 ARG A N 1
ATOM 2075 C CA . ARG A 1 274 ? 18.432 23.919 127.706 1.00 1.00 274 ARG A CA 1
ATOM 2076 C C . ARG A 1 274 ? 18.358 22.722 128.604 1.00 8.88 274 ARG A C 1
ATOM 2077 O O . ARG A 1 274 ? 17.385 22.001 128.558 1.00 57.89 274 ARG A O 1
ATOM 2085 N N . VAL A 1 275 ? 19.423 22.536 129.392 1.00 1.00 275 VAL A N 1
ATOM 2086 C CA . VAL A 1 275 ? 19.510 21.452 130.307 1.00 1.00 275 VAL A CA 1
ATOM 2087 C C . VAL A 1 275 ? 18.262 21.244 131.137 1.00 1.00 275 VAL A C 1
ATOM 2088 O O . VAL A 1 275 ? 18.010 20.144 131.561 1.00 25.43 275 VAL A O 1
ATOM 2092 N N . THR A 1 276 ? 17.496 22.287 131.348 1.00 11.81 276 THR A N 1
ATOM 2093 C CA . THR A 1 276 ? 16.325 22.261 132.236 1.00 1.00 276 THR A CA 1
ATOM 2094 C C . THR A 1 276 ? 15.058 22.627 131.538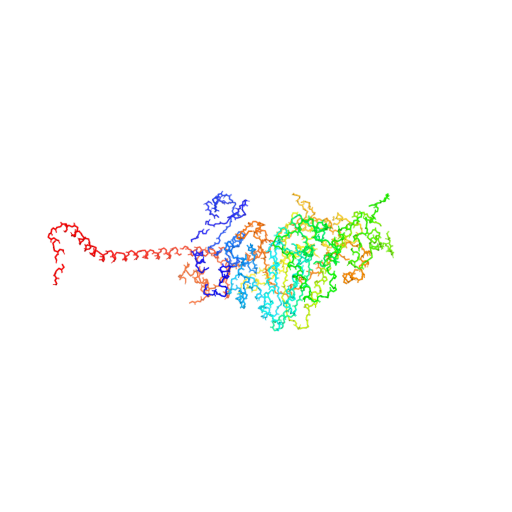 1.00 1.00 276 THR A C 1
ATOM 2095 O O . THR A 1 276 ? 13.966 22.403 131.998 1.00 3.18 276 THR A O 1
ATOM 2099 N N . PHE A 1 277 ? 15.234 23.274 130.420 1.00 10.04 277 PHE A N 1
ATOM 2100 C CA . PHE A 1 277 ? 14.141 23.757 129.664 1.00 1.00 277 PHE A CA 1
ATOM 2101 C C . PHE A 1 277 ? 14.344 23.625 128.225 1.00 8.94 277 PHE A C 1
ATOM 2102 O O . PHE A 1 277 ? 15.433 23.343 127.757 1.00 58.94 277 PHE A O 1
ATOM 2110 N N . GLN A 1 278 ? 13.254 23.906 127.551 1.00 23.22 278 GLN A N 1
ATOM 2111 C CA . GLN A 1 278 ? 13.169 23.807 126.135 1.00 29.08 278 GLN A CA 1
ATOM 2112 C C . GLN A 1 278 ? 11.855 24.355 125.596 1.00 10.53 278 GLN A C 1
ATOM 2113 O O . GLN A 1 278 ? 10.743 24.179 126.040 1.00 5.94 278 GLN A O 1
ATOM 2119 N N . LEU A 1 279 ? 12.011 25.129 124.550 1.00 26.69 279 LEU A N 1
ATOM 2120 C CA . LEU A 1 279 ? 10.866 25.644 123.893 1.00 1.91 279 LEU A CA 1
ATOM 2121 C C . LEU A 1 279 ? 10.184 24.474 123.169 1.00 22.30 279 LEU A C 1
ATOM 2122 O O . LEU A 1 279 ? 10.756 23.421 122.934 1.00 34.78 279 LEU A O 1
ATOM 2127 N N . PRO A 1 280 ? 8.959 24.717 122.814 1.00 4.39 280 PRO A N 1
ATOM 2128 C CA . PRO A 1 280 ? 8.058 23.784 122.176 1.00 2.16 280 PRO A CA 1
ATOM 2129 C C . PRO A 1 280 ? 8.471 23.168 120.881 1.00 10.90 280 PRO A C 1
ATOM 2130 O O . PRO A 1 280 ? 8.082 22.031 120.554 1.00 31.31 280 PRO A O 1
ATOM 2134 N N . ALA A 1 281 ? 9.212 23.910 120.078 1.00 5.27 281 ALA A N 1
ATOM 2135 C CA . ALA A 1 281 ? 9.646 23.334 118.819 1.00 1.27 281 ALA A CA 1
ATOM 2136 C C . ALA A 1 281 ? 11.093 22.918 118.861 1.00 28.12 281 ALA A C 1
ATOM 2137 O O . ALA A 1 281 ? 11.671 22.520 117.848 1.00 19.36 281 ALA A O 1
ATOM 2139 N N . GLU A 1 282 ? 11.675 23.067 120.045 1.00 15.22 282 GLU A N 1
ATOM 2140 C CA . GLU A 1 282 ? 13.069 22.772 120.215 1.00 9.73 282 GLU A CA 1
ATOM 2141 C C . GLU A 1 282 ? 13.318 21.568 121.080 1.00 1.00 282 GLU A C 1
ATOM 2142 O O . GLU A 1 282 ? 12.460 20.847 121.559 1.00 24.82 282 GLU A O 1
ATOM 2148 N N . ARG A 1 283 ? 14.576 21.389 121.319 1.00 17.49 283 ARG A N 1
ATOM 2149 C CA . ARG A 1 283 ? 14.964 20.319 122.137 1.00 1.65 283 ARG A CA 1
ATOM 2150 C C . ARG A 1 283 ? 16.282 20.534 122.816 1.00 3.46 283 ARG A C 1
ATOM 2151 O O . ARG A 1 283 ? 17.028 21.438 122.576 1.00 24.02 283 ARG A O 1
ATOM 2159 N N . SER A 1 284 ? 16.550 19.724 123.784 1.00 3.36 284 SER A N 1
ATOM 2160 C CA . SER A 1 284 ? 17.754 19.882 124.506 1.00 1.00 284 SER A CA 1
ATOM 2161 C C . SER A 1 284 ? 18.900 19.322 123.760 1.00 16.11 284 SER A C 1
ATOM 2162 O O . SER A 1 284 ? 18.728 18.819 122.637 1.00 22.25 284 SER A O 1
ATOM 2165 N N . TYR A 1 285 ? 20.061 19.366 124.449 1.00 2.32 285 TYR A N 1
ATOM 2166 C CA . TYR A 1 285 ? 21.285 18.900 123.911 1.00 1.00 285 TYR A CA 1
ATOM 2167 C C . TYR A 1 285 ? 21.100 17.540 123.298 1.00 1.00 285 TYR A C 1
ATOM 2168 O O . TYR A 1 285 ? 20.142 16.867 123.540 1.00 34.44 285 TYR A O 1
ATOM 2177 N N . HIS A 1 286 ? 21.937 17.149 122.386 1.00 22.38 286 HIS A N 1
ATOM 2178 C CA . HIS A 1 286 ? 21.710 15.898 121.726 1.00 1.27 286 HIS A CA 1
ATOM 2179 C C . HIS A 1 286 ? 21.909 14.692 122.586 1.00 40.15 286 HIS A C 1
ATOM 2180 O O . HIS A 1 286 ? 21.096 13.773 122.566 1.00 6.60 286 HIS A O 1
ATOM 2187 N N . ILE A 1 287 ? 23.036 14.744 123.303 1.00 8.29 287 ILE A N 1
ATOM 2188 C CA . ILE A 1 287 ? 23.475 13.674 124.126 1.00 5.08 287 ILE A CA 1
ATOM 2189 C C . ILE A 1 287 ? 22.388 12.841 124.735 1.00 1.00 287 ILE A C 1
ATOM 2190 O O . ILE A 1 287 ? 22.299 11.637 124.620 1.00 26.83 287 ILE A O 1
ATOM 2195 N N . PHE A 1 288 ? 21.456 13.535 125.273 1.00 4.21 288 PHE A N 1
ATOM 2196 C CA . PHE A 1 288 ? 20.335 12.916 125.984 1.00 1.00 288 PHE A CA 1
ATOM 2197 C C . PHE A 1 288 ? 19.618 12.053 125.088 1.00 1.00 288 PHE A C 1
ATOM 2198 O O . PHE A 1 288 ? 19.386 10.930 125.414 1.00 18.02 288 PHE A O 1
ATOM 2206 N N . TYR A 1 289 ? 19.282 12.590 123.940 1.00 31.87 289 TYR A N 1
ATOM 2207 C CA . TYR A 1 289 ? 18.522 11.810 122.976 1.00 1.00 289 TYR A CA 1
ATOM 2208 C C . TYR A 1 289 ? 19.403 10.794 122.355 1.00 1.00 289 TYR A C 1
ATOM 2209 O O . TYR A 1 289 ? 18.918 9.758 122.010 1.00 10.10 289 TYR A O 1
ATOM 2218 N N . GLN A 1 290 ? 20.684 11.070 122.316 1.00 29.28 290 GLN A N 1
ATOM 2219 C CA . GLN A 1 290 ? 21.596 10.128 121.749 1.00 12.13 290 GLN A CA 1
ATOM 2220 C C . GLN A 1 290 ? 21.483 8.856 122.585 1.00 22.08 290 GLN A C 1
ATOM 2221 O O . GLN A 1 290 ? 21.054 7.808 122.134 1.00 14.15 290 GLN A O 1
ATOM 2227 N N . ILE A 1 291 ? 21.853 8.992 123.843 1.00 4.67 291 ILE A N 1
ATOM 2228 C CA . ILE A 1 291 ? 21.861 7.968 124.856 1.00 9.87 291 ILE A CA 1
ATOM 2229 C C . ILE A 1 291 ? 20.591 7.111 124.993 1.00 10.98 291 ILE A C 1
ATOM 2230 O O . ILE A 1 291 ? 20.622 5.922 125.287 1.00 23.48 291 ILE A O 1
ATOM 2235 N N . MET A 1 292 ? 19.454 7.744 124.978 1.00 1.00 292 MET A N 1
ATOM 2236 C CA . MET A 1 292 ? 18.195 7.038 125.090 1.00 12.75 292 MET A CA 1
ATOM 2237 C C . MET A 1 292 ? 17.785 6.378 123.772 1.00 50.43 292 MET A C 1
ATOM 2238 O O . MET A 1 292 ? 16.729 5.757 123.648 1.00 31.20 292 MET A O 1
ATOM 2243 N N . SER A 1 293 ? 18.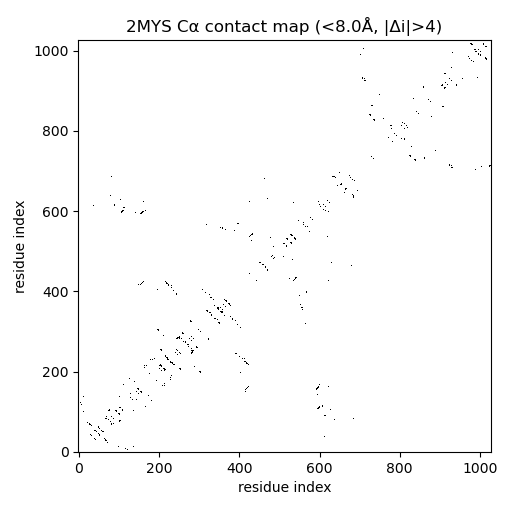626 6.568 122.763 1.00 57.22 293 SER A N 1
ATOM 2244 C CA . SER A 1 293 ? 18.357 6.010 121.454 1.00 17.92 293 SER A CA 1
ATOM 2245 C C . SER A 1 293 ? 18.390 4.512 121.491 1.00 34.53 293 SER A C 1
ATOM 2246 O O . SER A 1 293 ? 17.658 3.885 120.746 1.00 58.18 293 SER A O 1
ATOM 2249 N N . ASN A 1 294 ? 19.258 3.978 122.342 1.00 29.93 294 ASN A N 1
ATOM 2250 C CA . ASN A 1 294 ? 19.438 2.558 122.578 1.00 3.76 294 ASN A CA 1
ATOM 2251 C C . ASN A 1 294 ? 20.429 1.866 121.682 1.00 3.37 294 ASN A C 1
ATOM 2252 O O . ASN A 1 294 ? 20.302 0.702 121.447 1.00 19.90 294 ASN A O 1
ATOM 2279 N N . PRO A 1 297 ? 22.659 -0.483 124.625 1.00 17.90 297 PRO A N 1
ATOM 2280 C CA . PRO A 1 297 ? 21.705 -0.769 125.697 1.00 1.00 297 PRO A CA 1
ATOM 2281 C C . PRO A 1 297 ? 22.221 -0.778 127.137 1.00 48.86 297 PRO A C 1
ATOM 2282 O O . PRO A 1 297 ? 21.484 -0.399 128.046 1.00 97.26 297 PRO A O 1
ATOM 2286 N N . GLU A 1 298 ? 23.486 -1.184 127.363 1.00 8.82 298 GLU A N 1
ATOM 2287 C CA . GLU A 1 298 ? 24.077 -1.198 128.690 1.00 1.00 298 GLU A CA 1
ATOM 2288 C C . GLU A 1 298 ? 23.915 0.091 129.377 1.00 1.00 298 GLU A C 1
ATOM 2289 O O . GLU A 1 298 ? 23.587 0.186 130.568 1.00 66.74 298 GLU A O 1
ATOM 2295 N N . LEU A 1 299 ? 24.172 1.107 128.600 1.00 21.96 299 LEU A N 1
ATOM 2296 C CA . LEU A 1 299 ? 24.082 2.513 129.012 1.00 3.66 299 LEU A CA 1
ATOM 2297 C C . LEU A 1 299 ? 22.782 2.819 129.730 1.00 29.88 299 LEU A C 1
ATOM 2298 O O . LEU A 1 299 ? 22.772 3.444 130.784 1.00 37.04 299 LEU A O 1
ATOM 2303 N N . ILE A 1 300 ? 21.676 2.356 129.128 1.00 15.41 300 ILE A N 1
ATOM 2304 C CA . ILE A 1 300 ? 20.359 2.567 129.674 1.00 1.00 300 ILE A CA 1
ATOM 2305 C C . ILE A 1 300 ? 20.172 1.997 131.102 1.00 12.26 300 ILE A C 1
ATOM 2306 O O . ILE A 1 300 ? 19.542 2.562 132.018 1.00 21.68 300 ILE A O 1
ATOM 2311 N N . ASP A 1 301 ? 20.750 0.813 131.306 1.00 2.36 301 ASP A N 1
ATOM 2312 C CA . ASP A 1 301 ? 20.677 0.101 132.544 1.00 1.00 301 ASP A CA 1
ATOM 2313 C C . ASP A 1 301 ? 21.751 0.620 133.470 1.00 1.00 301 ASP A C 1
ATOM 2314 O O . ASP A 1 301 ? 21.680 0.654 134.663 1.00 12.02 301 ASP A O 1
ATOM 2319 N N . MET A 1 302 ? 22.810 1.030 132.863 1.00 1.00 302 MET A N 1
ATOM 2320 C CA . MET A 1 302 ? 23.922 1.552 133.600 1.00 4.54 302 MET A CA 1
ATOM 2321 C C . MET A 1 302 ? 23.542 2.866 134.293 1.00 1.00 302 MET A C 1
ATOM 2322 O O . MET A 1 302 ? 23.891 3.142 135.438 1.00 39.75 302 MET A O 1
ATOM 2327 N N . LEU A 1 303 ? 22.812 3.688 133.550 1.00 19.65 303 LEU A N 1
ATOM 2328 C CA . LEU A 1 303 ? 22.379 4.994 134.013 1.00 1.00 303 LEU A CA 1
ATOM 2329 C C . LEU A 1 303 ? 21.097 4.897 134.789 1.00 8.29 303 LEU A C 1
ATOM 2330 O O . LEU A 1 303 ? 20.697 5.792 135.492 1.00 19.84 303 LEU A O 1
ATOM 2335 N N . LEU A 1 304 ? 20.406 3.808 134.607 1.00 15.41 304 LEU A N 1
ATOM 2336 C CA . LEU A 1 304 ? 19.172 3.590 135.299 1.00 2.23 304 LEU A CA 1
ATOM 2337 C C . LEU A 1 304 ? 18.063 4.403 134.769 1.00 43.71 304 LEU A C 1
ATOM 2338 O O . LEU A 1 304 ? 17.332 4.983 135.541 1.00 24.55 304 LEU A O 1
ATOM 2343 N N . ILE A 1 305 ? 17.947 4.416 133.445 1.00 11.72 305 ILE A N 1
ATOM 2344 C CA . ILE A 1 305 ? 16.883 5.179 132.849 1.00 2.50 305 ILE A CA 1
ATOM 2345 C C . ILE A 1 305 ? 16.110 4.318 131.904 1.00 7.77 305 ILE A C 1
ATOM 2346 O O . ILE A 1 305 ? 16.414 3.177 131.662 1.00 29.23 305 ILE A O 1
ATOM 2351 N N . THR A 1 306 ? 15.163 4.953 131.305 1.00 2.79 306 THR A N 1
ATOM 2352 C CA . THR A 1 306 ? 14.420 4.316 130.295 1.00 1.00 306 THR A CA 1
ATOM 2353 C C . THR A 1 306 ? 14.830 4.851 128.949 1.00 1.00 306 THR A C 1
ATOM 2354 O O . THR A 1 306 ? 15.804 5.563 128.838 1.00 56.37 306 THR A O 1
ATOM 2358 N N . THR A 1 307 ? 14.098 4.467 127.920 1.00 14.46 307 THR A N 1
ATOM 2359 C CA . THR A 1 307 ? 14.359 4.857 126.521 1.00 7.82 307 THR A CA 1
ATOM 2360 C C . THR A 1 307 ? 13.339 5.910 126.038 1.00 1.00 307 THR A C 1
ATOM 2361 O O . THR A 1 307 ? 13.524 6.474 124.955 1.00 93.14 307 THR A O 1
ATOM 2365 N N . ASN A 1 308 ? 12.290 6.128 126.828 1.00 1.00 308 ASN A N 1
ATOM 2366 C CA . ASN A 1 308 ? 11.211 7.066 126.658 1.00 1.00 308 ASN A CA 1
ATOM 2367 C C . ASN A 1 308 ? 11.473 8.320 127.425 1.00 9.84 308 ASN A C 1
ATOM 2368 O O . ASN A 1 308 ? 11.447 8.308 128.666 1.00 75.84 308 ASN A O 1
ATOM 2373 N N . PRO A 1 309 ? 11.723 9.410 126.709 1.00 4.74 309 PRO A N 1
ATOM 2374 C CA . PRO A 1 309 ? 12.118 10.692 127.240 1.00 6.10 309 PRO A CA 1
ATOM 2375 C C . PRO A 1 309 ? 11.077 11.380 128.003 1.00 15.57 309 PRO A C 1
ATOM 2376 O O . PRO A 1 309 ? 11.298 12.318 128.757 1.00 34.50 309 PRO A O 1
ATOM 2380 N N . TYR A 1 310 ? 9.888 10.922 127.799 1.00 19.73 310 TYR A N 1
ATOM 2381 C CA . TYR A 1 310 ? 8.851 11.566 128.554 1.00 9.42 310 TYR A CA 1
ATOM 2382 C C . TYR A 1 310 ? 8.895 11.204 130.014 1.00 1.00 310 TYR A C 1
ATOM 2383 O O . TYR A 1 310 ? 7.950 11.532 130.738 1.00 27.76 310 TYR A O 1
ATOM 2392 N N . ASP A 1 311 ? 9.987 10.540 130.432 1.00 7.31 311 ASP A N 1
ATOM 2393 C CA . ASP A 1 311 ? 10.229 10.114 131.817 1.00 29.97 311 ASP A CA 1
ATOM 2394 C C . ASP A 1 311 ? 11.181 11.086 132.475 1.00 31.33 311 ASP A C 1
ATOM 2395 O O . ASP A 1 311 ? 11.486 10.989 133.642 1.00 100.00 311 ASP A O 1
ATOM 2400 N N . TYR A 1 312 ? 11.655 12.024 131.655 1.00 12.91 312 TYR A N 1
ATOM 2401 C CA . TYR A 1 312 ? 12.573 12.995 132.054 1.00 1.00 312 TYR A CA 1
ATOM 2402 C C . TYR A 1 312 ? 12.180 14.322 131.579 1.00 1.00 312 TYR A C 1
ATOM 2403 O O . TYR A 1 312 ? 12.629 14.783 130.556 1.00 38.10 312 TYR A O 1
ATOM 2412 N N . HIS A 1 313 ? 11.310 14.895 132.391 1.00 1.00 313 HIS A N 1
ATOM 2413 C CA . HIS A 1 313 ? 10.779 16.235 132.239 1.00 1.00 313 HIS A CA 1
ATOM 2414 C C . HIS A 1 313 ? 11.762 17.307 131.700 1.00 1.00 313 HIS A C 1
ATOM 2415 O O . HIS A 1 313 ? 11.481 18.084 130.797 1.00 50.58 313 HIS A O 1
ATOM 2422 N N . TYR A 1 314 ? 12.941 17.365 132.252 1.00 1.00 314 TYR A N 1
ATOM 2423 C CA . TYR A 1 314 ? 13.985 18.262 131.917 1.00 1.00 314 TYR A CA 1
ATOM 2424 C C . TYR A 1 314 ? 14.263 18.230 130.440 1.00 13.28 314 TYR A C 1
ATOM 2425 O O . TYR A 1 314 ? 14.597 19.253 129.903 1.00 51.72 314 TYR A O 1
ATOM 2434 N N . VAL A 1 315 ? 14.175 17.055 129.821 1.00 9.21 315 VAL A N 1
ATOM 2435 C CA . VAL A 1 315 ? 14.493 16.859 128.413 1.00 34.41 315 VAL A CA 1
ATOM 2436 C C . VAL A 1 315 ? 13.383 16.534 127.419 1.00 59.26 315 VAL A C 1
ATOM 2437 O O . VAL A 1 315 ? 13.620 16.283 126.274 1.00 8.92 315 VAL A O 1
ATOM 2441 N N . SER A 1 316 ? 12.139 16.647 127.801 1.00 1.93 316 SER A N 1
ATOM 2442 C CA . SER A 1 316 ? 11.123 16.406 126.827 1.00 1.00 316 SER A CA 1
ATOM 2443 C C . SER A 1 316 ? 10.065 17.459 126.934 1.00 7.26 316 SER A C 1
ATOM 2444 O O . SER A 1 316 ? 8.887 17.127 126.870 1.00 43.69 316 SER A O 1
ATOM 2447 N N . GLU A 1 317 ? 10.469 18.674 127.158 1.00 47.05 317 GLU A N 1
ATOM 2448 C CA . GLU A 1 317 ? 9.494 19.724 127.291 1.00 5.35 317 GLU A CA 1
ATOM 2449 C C . GLU A 1 317 ? 9.158 20.206 125.903 1.00 7.45 317 GLU A C 1
ATOM 2450 O O . GLU A 1 317 ? 8.101 20.808 125.636 1.00 6.14 317 GLU A O 1
ATOM 2456 N N . GLY A 1 318 ? 10.104 19.985 125.021 1.00 49.64 318 GLY A N 1
ATOM 2457 C CA . GLY A 1 318 ? 9.902 20.428 123.671 1.00 17.49 318 GLY A CA 1
ATOM 2458 C C . GLY A 1 318 ? 9.698 19.234 122.820 1.00 17.09 318 GLY A C 1
ATOM 2459 O O . GLY A 1 318 ? 8.685 18.574 122.961 1.00 51.89 318 GLY A O 1
ATOM 2460 N N . GLU A 1 319 ? 10.675 18.948 121.955 1.00 20.14 319 GLU A N 1
ATOM 2461 C CA . GLU A 1 319 ? 10.586 17.852 121.045 1.00 1.00 319 GLU A CA 1
ATOM 2462 C C . GLU A 1 319 ? 11.628 16.825 121.429 1.00 7.56 319 GLU A C 1
ATOM 2463 O O . GLU A 1 319 ? 12.584 17.136 122.112 1.00 55.31 319 GLU A O 1
ATOM 2469 N N . ILE A 1 320 ? 11.434 15.599 120.961 1.00 6.03 320 ILE A N 1
ATOM 2470 C CA . ILE A 1 320 ? 12.313 14.493 121.262 1.00 1.62 320 ILE A CA 1
ATOM 2471 C C . ILE A 1 320 ? 13.031 13.947 120.052 1.00 33.42 320 ILE A C 1
ATOM 2472 O O . ILE A 1 320 ? 14.126 13.349 120.169 1.00 1.00 320 ILE A O 1
ATOM 2477 N N . THR A 1 321 ? 12.317 13.954 118.936 1.00 24.40 321 THR A N 1
ATOM 2478 C CA . THR A 1 321 ? 12.931 13.429 117.737 1.00 10.49 321 THR A CA 1
ATOM 2479 C C . THR A 1 321 ? 12.961 14.409 116.571 1.00 24.11 321 THR A C 1
ATOM 2480 O O . THR A 1 321 ? 12.042 15.210 116.419 1.00 35.34 321 THR A O 1
ATOM 2484 N N . VAL A 1 322 ? 14.063 14.309 115.839 1.00 6.70 322 VAL A N 1
ATOM 2485 C CA . VAL A 1 322 ? 14.335 15.111 114.644 1.00 21.15 322 VAL A CA 1
ATOM 2486 C C . VAL A 1 322 ? 14.725 14.175 113.518 1.00 100.00 322 VAL A C 1
ATOM 2487 O O . VAL A 1 322 ? 15.718 13.439 113.641 1.00 65.18 322 VAL A O 1
ATOM 2491 N N . PRO A 1 323 ? 13.928 14.233 112.446 1.00 29.25 323 PRO A N 1
ATOM 2492 C CA . PRO A 1 323 ? 14.064 13.383 111.273 1.00 17.09 323 PRO A CA 1
ATOM 2493 C C . PRO A 1 323 ? 15.420 13.409 110.596 1.00 48.02 323 PRO A C 1
ATOM 2494 O O . PRO A 1 323 ? 15.940 12.358 110.196 1.00 47.35 323 PRO A O 1
ATOM 2498 N N . SER A 1 324 ? 16.011 14.608 110.496 1.00 19.04 324 SER A N 1
ATOM 2499 C CA . SER A 1 324 ? 17.297 14.764 109.883 1.00 8.83 324 SER A CA 1
ATOM 2500 C C . SER A 1 324 ? 18.477 14.265 110.698 1.00 1.00 324 SER A C 1
ATOM 2501 O O . SER A 1 324 ? 19.600 14.304 110.215 1.00 48.32 324 SER A O 1
ATOM 2504 N N . ILE A 1 325 ? 18.216 13.824 111.943 1.00 55.03 325 ILE A N 1
ATOM 2505 C CA . ILE A 1 325 ? 19.257 13.337 112.857 1.00 15.40 325 ILE A CA 1
ATOM 2506 C C . ILE A 1 325 ? 19.050 11.894 113.251 1.00 6.38 325 ILE A C 1
ATOM 2507 O O . ILE A 1 325 ? 17.926 11.473 113.516 1.00 45.25 325 ILE A O 1
ATOM 2512 N N . ASP A 1 326 ? 20.157 11.132 113.251 1.00 26.95 326 ASP A N 1
ATOM 2513 C CA . ASP A 1 326 ? 20.158 9.709 113.606 1.00 15.7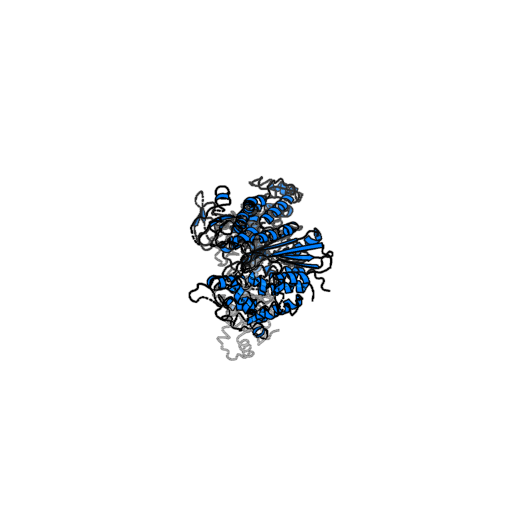3 326 ASP A CA 1
ATOM 2514 C C . ASP A 1 326 ? 20.906 9.531 114.909 1.00 100.00 326 ASP A C 1
ATOM 2515 O O . ASP A 1 326 ? 22.118 9.309 114.935 1.00 37.26 326 ASP A O 1
ATOM 2520 N N . ASP A 1 327 ? 20.160 9.718 115.995 1.00 11.95 327 ASP A N 1
ATOM 2521 C CA . ASP A 1 327 ? 20.679 9.676 117.339 1.00 1.00 327 ASP A CA 1
ATOM 2522 C C . ASP A 1 327 ? 21.555 8.444 117.598 1.00 26.60 327 ASP A C 1
ATOM 2523 O O . ASP A 1 327 ? 22.529 8.446 118.379 1.00 60.16 327 ASP A O 1
ATOM 2528 N N . GLN A 1 328 ? 21.207 7.369 116.940 1.00 13.17 328 GLN A N 1
ATOM 2529 C CA . GLN A 1 328 ? 21.906 6.113 117.093 1.00 8.72 328 GLN A CA 1
ATOM 2530 C C . GLN A 1 328 ? 23.310 6.149 116.570 1.00 1.00 328 GLN A C 1
ATOM 2531 O O . GLN A 1 328 ? 24.193 5.581 117.175 1.00 31.49 328 GLN A O 1
ATOM 2537 N N . GLU A 1 329 ? 23.483 6.803 115.427 1.00 17.29 329 GLU A N 1
ATOM 2538 C CA . GLU A 1 329 ? 24.789 6.914 114.739 1.00 7.24 329 GLU A CA 1
ATOM 2539 C C . GLU A 1 329 ? 25.730 7.846 115.495 1.00 92.66 329 GLU A C 1
ATOM 2540 O O . GLU A 1 329 ? 26.926 7.628 115.749 1.00 38.71 329 GLU A O 1
ATOM 2546 N N . GLU A 1 330 ? 25.131 8.917 115.922 1.00 17.57 330 GLU A N 1
ATOM 2547 C CA . GLU A 1 330 ? 25.842 9.908 116.645 1.00 9.35 330 GLU A CA 1
ATOM 2548 C C . GLU A 1 330 ? 26.406 9.414 117.935 1.00 15.53 330 GLU A C 1
ATOM 2549 O O . GLU A 1 330 ? 27.557 9.714 118.244 1.00 22.44 330 GLU A O 1
ATOM 2555 N N . LEU A 1 331 ? 25.573 8.648 118.645 1.00 8.93 331 LEU A N 1
ATOM 2556 C CA . LEU A 1 331 ? 25.958 8.073 119.917 1.00 1.00 331 LEU A CA 1
ATOM 2557 C C . LEU A 1 331 ? 27.310 7.434 119.833 1.00 3.83 331 LEU A C 1
ATOM 2558 O O . LEU A 1 331 ? 28.196 7.630 120.645 1.00 23.62 331 LEU A O 1
ATOM 2563 N N . MET A 1 332 ? 27.508 6.750 118.741 1.00 10.36 332 MET A N 1
ATOM 2564 C CA . MET A 1 332 ? 28.811 6.137 118.530 1.00 4.01 332 MET A CA 1
ATOM 2565 C C . MET A 1 332 ? 29.836 7.120 118.177 1.00 17.08 332 MET A C 1
ATOM 2566 O O . MET A 1 332 ? 30.975 7.008 118.603 1.00 67.21 332 MET A O 1
ATOM 2571 N N . ALA A 1 333 ? 29.425 8.043 117.300 1.00 7.71 333 ALA A N 1
ATOM 2572 C CA . ALA A 1 333 ? 30.359 9.072 116.881 1.00 9.84 333 ALA A CA 1
ATOM 2573 C C . ALA A 1 333 ? 30.971 9.728 118.092 1.00 41.19 333 ALA A C 1
ATOM 2574 O O . ALA A 1 333 ? 32.188 9.900 118.316 1.00 15.56 333 ALA A O 1
ATOM 2576 N N . THR A 1 334 ? 30.041 10.056 118.935 1.00 24.96 334 THR A N 1
ATOM 2577 C CA . THR A 1 334 ? 30.335 10.663 120.174 1.00 1.00 334 THR A CA 1
ATOM 2578 C C . THR A 1 334 ? 31.227 9.803 120.952 1.00 1.80 334 THR A C 1
ATOM 2579 O O . THR A 1 334 ? 32.319 10.177 121.323 1.00 47.05 334 THR A O 1
ATOM 2583 N N . ASP A 1 335 ? 30.731 8.605 121.151 1.00 25.58 335 ASP A N 1
ATOM 2584 C CA . ASP A 1 335 ? 31.437 7.581 121.934 1.00 16.15 335 ASP A CA 1
ATOM 2585 C C . ASP A 1 335 ? 32.889 7.450 121.528 1.00 10.40 335 ASP A C 1
ATOM 2586 O O . ASP A 1 335 ? 33.822 7.762 122.279 1.00 37.59 335 ASP A O 1
ATOM 2591 N N . SER A 1 336 ? 33.040 7.104 120.269 1.00 12.91 336 SER A N 1
ATOM 2592 C CA . SER A 1 336 ? 34.339 6.942 119.634 1.00 14.94 336 SER A CA 1
ATOM 2593 C C . SER A 1 336 ? 35.226 8.165 119.753 1.00 23.72 336 SER A C 1
ATOM 2594 O O . SER A 1 336 ? 36.414 8.030 119.933 1.00 14.87 336 SER A O 1
ATOM 2597 N N . ALA A 1 337 ? 34.633 9.345 119.636 1.00 10.56 337 ALA A N 1
ATOM 2598 C CA . ALA A 1 337 ? 35.368 10.538 119.767 1.00 1.00 337 ALA A CA 1
ATOM 2599 C C . ALA A 1 337 ? 36.017 10.659 121.142 1.00 52.40 337 ALA A C 1
ATOM 2600 O O . ALA A 1 337 ? 37.176 11.107 121.343 1.00 40.28 337 ALA A O 1
ATOM 2602 N N . ILE A 1 338 ? 35.241 10.246 122.144 1.00 11.11 338 ILE A N 1
ATOM 2603 C CA . ILE A 1 338 ? 35.725 10.351 123.515 1.00 11.91 338 ILE A CA 1
ATOM 2604 C C . ILE A 1 338 ? 37.043 9.657 123.678 1.00 9.18 338 ILE A C 1
ATOM 2605 O O . ILE A 1 338 ? 38.021 10.185 124.128 1.00 24.68 338 ILE A O 1
ATOM 2610 N N . ASP A 1 339 ? 37.008 8.438 123.219 1.00 9.41 339 ASP A N 1
ATOM 2611 C CA . ASP A 1 339 ? 38.145 7.558 123.199 1.00 19.25 339 ASP A CA 1
ATOM 2612 C C . ASP A 1 339 ? 39.330 8.195 122.527 1.00 18.26 339 ASP A C 1
ATOM 2613 O O . ASP A 1 339 ? 40.402 8.327 123.106 1.00 24.13 339 ASP A O 1
ATOM 2618 N N . ILE A 1 340 ? 39.132 8.608 121.290 1.00 29.51 340 ILE A N 1
ATOM 2619 C CA . ILE A 1 340 ? 40.207 9.219 120.528 1.00 50.42 340 ILE A CA 1
ATOM 2620 C C . ILE A 1 340 ? 40.750 10.370 121.217 1.00 1.69 340 ILE A C 1
ATOM 2621 O O . ILE A 1 340 ? 41.928 10.631 121.150 1.00 32.14 340 ILE A O 1
ATOM 2626 N N . LEU A 1 341 ? 39.811 11.011 121.872 1.00 7.19 341 LEU A N 1
ATOM 2627 C CA . LEU A 1 341 ? 40.204 12.140 122.633 1.00 33.29 341 LEU A CA 1
ATOM 2628 C C . LEU A 1 341 ? 41.074 11.788 123.848 1.00 33.14 341 LEU A C 1
ATOM 2629 O O . LEU A 1 341 ? 41.634 12.623 124.514 1.00 23.68 341 LEU A O 1
ATOM 2634 N N . GLY A 1 342 ? 41.262 10.492 124.078 1.00 18.45 342 GLY A N 1
ATOM 2635 C CA . GLY A 1 342 ? 42.145 10.045 125.162 1.00 46.54 342 GLY A CA 1
ATOM 2636 C C . GLY A 1 342 ? 41.563 9.967 126.561 1.00 32.10 342 GLY A C 1
ATOM 2637 O O . GLY A 1 342 ? 42.306 9.813 127.555 1.00 26.07 342 GLY A O 1
ATOM 2638 N N . PHE A 1 343 ? 40.246 10.093 126.645 1.00 22.91 343 PHE A N 1
ATOM 2639 C CA . PHE A 1 343 ? 39.644 10.045 127.946 1.00 45.99 343 PHE A CA 1
ATOM 2640 C C . PHE A 1 343 ? 39.754 8.652 128.543 1.00 2.67 343 PHE A C 1
ATOM 2641 O O . PHE A 1 343 ? 39.553 7.653 127.872 1.00 34.34 343 PHE A O 1
ATOM 2649 N N . SER A 1 344 ? 39.890 8.615 129.854 1.00 55.95 344 SER A N 1
ATOM 2650 C CA . SER A 1 344 ? 39.884 7.365 130.588 1.00 8.21 344 SER A CA 1
ATOM 2651 C C . SER A 1 344 ? 38.494 6.749 130.607 1.00 36.10 344 SER A C 1
ATOM 2652 O O . SER A 1 344 ? 37.498 7.473 130.588 1.00 63.91 344 SER A O 1
ATOM 2655 N N . ALA A 1 345 ? 38.409 5.424 130.617 1.00 6.52 345 ALA A N 1
ATOM 2656 C CA . ALA A 1 345 ? 37.089 4.793 130.525 1.00 100.00 345 ALA A CA 1
ATOM 2657 C C . ALA A 1 345 ? 36.193 5.254 131.640 1.00 72.62 345 ALA A C 1
ATOM 2658 O O . ALA A 1 345 ? 35.007 5.605 131.487 1.00 100.00 345 ALA A O 1
ATOM 2660 N N . ASP A 1 346 ? 36.831 5.284 132.775 1.00 27.48 346 ASP A N 1
ATOM 2661 C CA . ASP A 1 346 ? 36.265 5.777 133.986 1.00 24.40 346 ASP A CA 1
ATOM 2662 C C . ASP A 1 346 ? 35.651 7.180 133.722 1.00 100.00 346 ASP A C 1
ATOM 2663 O O . ASP A 1 346 ? 34.459 7.466 133.971 1.00 62.53 346 ASP A O 1
ATOM 2668 N N . GLU A 1 347 ? 36.478 8.106 133.195 1.00 4.60 347 GLU A N 1
ATOM 2669 C CA . GLU A 1 347 ? 36.007 9.422 132.905 1.00 6.35 347 GLU A CA 1
ATOM 2670 C C . GLU A 1 347 ? 34.922 9.292 131.910 1.00 2.49 347 GLU A C 1
ATOM 2671 O O . GLU A 1 347 ? 33.888 9.886 132.043 1.00 22.27 347 GLU A O 1
ATOM 2688 N N . THR A 1 349 ? 33.162 7.117 131.725 1.00 43.26 349 THR A N 1
ATOM 2689 C CA . THR A 1 349 ? 32.074 6.528 132.472 1.00 7.75 349 THR A CA 1
ATOM 2690 C C . THR A 1 349 ? 31.426 7.642 133.322 1.00 18.80 349 THR A C 1
ATOM 2691 O O . THR A 1 349 ? 30.235 7.781 133.406 1.00 21.66 349 THR A O 1
ATOM 2695 N N . ALA A 1 350 ? 32.248 8.532 133.885 1.00 3.10 350 ALA A N 1
ATOM 2696 C CA . ALA A 1 350 ? 31.752 9.605 134.652 1.00 1.00 350 ALA A CA 1
ATOM 2697 C C . ALA A 1 350 ? 30.799 10.441 133.834 1.00 1.21 350 ALA A C 1
ATOM 2698 O O . ALA A 1 350 ? 29.678 10.779 134.187 1.00 15.95 350 ALA A O 1
ATOM 2700 N N . ILE A 1 351 ? 31.261 10.744 132.680 1.00 1.00 351 ILE A N 1
ATOM 2701 C CA . ILE A 1 351 ? 30.538 11.553 131.708 1.00 4.33 351 ILE A CA 1
ATOM 2702 C C . ILE A 1 351 ? 29.188 10.987 131.519 1.00 3.84 351 ILE A C 1
ATOM 2703 O O . ILE A 1 351 ? 28.190 11.672 131.588 1.00 20.45 351 ILE A O 1
ATOM 2708 N N . TYR A 1 352 ? 29.170 9.718 131.225 1.00 13.89 352 TYR A N 1
ATOM 2709 C CA . TYR A 1 352 ? 27.880 9.169 130.984 1.00 17.46 352 TYR A CA 1
ATOM 2710 C C . TYR A 1 352 ? 27.111 9.222 132.260 1.00 2.41 352 TYR A C 1
ATOM 2711 O O . TYR A 1 352 ? 26.156 9.984 132.322 1.00 48.60 352 TYR A O 1
ATOM 2731 N N . LEU A 1 354 ? 27.258 10.790 134.842 1.00 13.52 354 LEU A N 1
ATOM 2732 C CA . LEU A 1 354 ? 26.966 12.134 135.276 1.00 1.00 354 LEU A CA 1
ATOM 2733 C C . LEU A 1 354 ? 25.856 12.795 134.473 1.00 1.00 354 LEU A C 1
ATOM 2734 O O . LEU A 1 354 ? 25.085 13.619 134.938 1.00 28.13 354 LEU A O 1
ATOM 2739 N N . THR A 1 355 ? 25.778 12.450 133.206 1.00 28.45 355 THR A N 1
ATOM 2740 C CA . THR A 1 355 ? 24.786 13.007 132.312 1.00 1.00 355 THR A CA 1
ATOM 2741 C C . THR A 1 355 ? 23.411 12.456 132.575 1.00 1.00 355 THR A C 1
ATOM 2742 O O . THR A 1 355 ? 22.451 13.001 132.163 1.00 18.06 355 THR A O 1
ATOM 2746 N N . GLY A 1 356 ? 23.337 11.355 133.288 1.00 11.84 356 GLY A N 1
ATOM 2747 C CA . GLY A 1 356 ? 22.067 10.715 133.594 1.00 1.00 356 GLY A CA 1
ATOM 2748 C C . GLY A 1 356 ? 21.567 11.176 134.919 1.00 19.44 356 GLY A C 1
ATOM 2749 O O . GLY A 1 356 ? 20.351 11.285 135.120 1.00 15.69 356 GLY A O 1
ATOM 2750 N N . ALA A 1 357 ? 22.514 11.433 135.833 1.00 24.55 357 ALA A N 1
ATOM 2751 C CA . ALA A 1 357 ? 22.130 11.937 137.150 1.00 1.00 357 ALA A CA 1
ATOM 2752 C C . ALA A 1 357 ? 21.220 13.160 136.983 1.00 1.00 357 ALA A C 1
ATOM 2753 O O . ALA A 1 357 ? 20.136 13.300 137.544 1.00 18.86 357 ALA A O 1
ATOM 2755 N N . VAL A 1 358 ? 21.699 14.017 136.132 1.00 2.74 358 VAL A N 1
ATOM 2756 C CA . VAL A 1 358 ? 21.065 15.265 135.761 1.00 1.00 358 VAL A CA 1
ATOM 2757 C C . VAL A 1 358 ? 19.655 15.030 135.283 1.00 1.00 358 VAL A C 1
ATOM 2758 O O . VAL A 1 358 ? 18.749 15.703 135.588 1.00 33.44 358 VAL A O 1
ATOM 2762 N N . MET A 1 359 ? 19.433 14.029 134.529 1.00 7.84 359 MET A N 1
ATOM 2763 C CA . MET A 1 359 ? 18.079 13.707 134.039 1.00 1.51 359 MET A CA 1
ATOM 2764 C C . MET A 1 359 ? 17.212 13.395 135.193 1.00 1.00 359 MET A C 1
ATOM 2765 O O . MET A 1 359 ? 16.078 13.839 135.230 1.00 25.45 359 MET A O 1
ATOM 2770 N N . HIS A 1 360 ? 17.774 12.572 136.057 1.00 1.00 360 HIS A N 1
ATOM 2771 C CA . HIS A 1 360 ? 17.140 12.108 137.300 1.00 1.00 360 HIS A CA 1
ATOM 2772 C C . HIS A 1 360 ? 16.772 13.223 138.232 1.00 4.91 360 HIS A C 1
ATOM 2773 O O . HIS A 1 360 ? 15.754 13.191 138.871 1.00 21.72 360 HIS A O 1
ATOM 2780 N N . TYR A 1 361 ? 17.632 14.194 138.323 1.00 1.00 361 TYR A N 1
ATOM 2781 C CA . TYR A 1 361 ? 17.361 15.299 139.192 1.00 9.41 361 TYR A CA 1
ATOM 2782 C C . TYR A 1 361 ? 16.026 15.941 138.892 1.00 1.00 361 TYR A C 1
ATOM 2783 O O . TYR A 1 361 ? 15.201 16.259 139.762 1.00 67.51 361 TYR A O 1
ATOM 2792 N N . GLY A 1 362 ? 15.807 16.154 137.652 1.00 16.26 362 GLY A N 1
ATOM 2793 C CA . GLY A 1 362 ? 14.581 16.759 137.200 1.00 8.28 362 GLY A CA 1
ATOM 2794 C C . GLY A 1 362 ? 13.399 15.922 137.536 1.00 15.96 362 GLY A C 1
ATOM 2795 O O . GLY A 1 362 ? 12.258 16.393 137.335 1.00 25.79 362 GLY A O 1
ATOM 2796 N N . ASN A 1 363 ? 13.679 14.709 138.031 1.00 8.90 363 ASN A N 1
ATOM 2797 C CA . ASN A 1 363 ? 12.612 13.781 138.449 1.00 36.12 363 ASN A CA 1
ATOM 2798 C C . ASN A 1 363 ? 12.454 13.783 139.954 1.00 1.28 363 ASN A C 1
ATOM 2799 O O . ASN A 1 363 ? 11.501 13.280 140.490 1.00 36.14 363 ASN A O 1
ATOM 2804 N N . LEU A 1 364 ? 13.423 14.396 140.595 1.00 55.35 364 LEU A N 1
ATOM 2805 C CA . LEU A 1 364 ? 13.399 14.513 142.018 1.00 1.00 364 LEU A CA 1
ATOM 2806 C C . LEU A 1 364 ? 12.178 15.320 142.397 1.00 1.00 364 LEU A C 1
ATOM 2807 O O . LEU A 1 364 ? 11.998 16.431 141.918 1.00 24.32 364 LEU A O 1
ATOM 2812 N N . LYS A 1 365 ? 11.379 14.736 143.278 1.00 61.10 365 LYS A N 1
ATOM 2813 C CA . LYS A 1 365 ? 10.133 15.311 143.749 1.00 1.00 365 LYS A CA 1
ATOM 2814 C C . LYS A 1 365 ? 10.112 15.512 145.238 1.00 6.77 365 LYS A C 1
ATOM 2815 O O . LYS A 1 365 ? 10.696 14.735 145.985 1.00 21.85 365 LYS A O 1
ATOM 2821 N N . PHE A 1 366 ? 9.368 16.523 145.619 1.00 10.02 366 PHE A N 1
ATOM 2822 C CA . PHE A 1 366 ? 9.226 16.895 147.015 1.00 42.48 366 PHE A CA 1
ATOM 2823 C C . PHE A 1 366 ? 7.814 17.263 147.379 1.00 34.23 366 PHE A C 1
ATOM 2824 O O . PHE A 1 366 ? 6.978 17.564 146.489 1.00 57.36 366 PHE A O 1
ATOM 2843 N N . GLN A 1 368 ? 5.459 19.172 150.895 1.00 14.55 368 GLN A N 1
ATOM 2844 C CA . GLN A 1 368 ? 5.337 20.006 152.087 1.00 2.37 368 GLN A CA 1
ATOM 2845 C C . GLN A 1 368 ? 5.160 19.176 153.323 1.00 1.99 368 GLN A C 1
ATOM 2846 O O . GLN A 1 368 ? 4.303 18.287 153.432 1.00 43.85 368 GLN A O 1
ATOM 2863 N N . GLN A 1 370 ? 3.803 18.452 156.819 1.00 35.61 370 GLN A N 1
ATOM 2864 C CA . GLN A 1 370 ? 2.516 18.836 157.407 1.00 21.68 370 GLN A CA 1
ATOM 2865 C C . GLN A 1 370 ? 2.603 19.924 158.464 1.00 28.02 370 GLN A C 1
ATOM 2866 O O . GLN A 1 370 ? 3.409 19.833 159.382 1.00 80.59 370 GLN A O 1
ATOM 2872 N N . ARG A 1 371 ? 1.716 20.919 158.328 1.00 55.16 371 ARG A N 1
ATOM 2873 C CA . ARG A 1 371 ? 1.629 22.019 159.273 1.00 3.36 371 ARG A CA 1
ATOM 2874 C C . ARG A 1 371 ? 2.852 22.892 159.250 1.00 28.52 371 ARG A C 1
ATOM 2875 O O . ARG A 1 371 ? 2.995 23.830 160.035 1.00 27.03 371 ARG A O 1
ATOM 2883 N N . GLU A 1 372 ? 3.713 22.555 158.346 1.00 6.60 372 GLU A N 1
ATOM 2884 C CA . GLU A 1 372 ? 4.942 23.276 158.164 1.00 21.83 372 GLU A CA 1
ATOM 2885 C C . GLU A 1 372 ? 4.986 23.640 156.697 1.00 4.81 372 GLU A C 1
ATOM 2886 O O . GLU A 1 372 ? 4.294 23.034 155.872 1.00 66.41 372 GLU A O 1
ATOM 2892 N N . GLU A 1 373 ? 5.782 24.635 156.417 1.00 100.00 373 GLU A N 1
ATOM 2893 C CA . GLU A 1 373 ? 5.954 25.125 155.075 1.00 28.15 373 GLU A CA 1
ATOM 2894 C C . GLU A 1 373 ? 7.275 24.593 154.545 1.00 79.51 373 GLU A C 1
ATOM 2895 O O . GLU A 1 373 ? 7.857 25.118 153.611 1.00 100.00 373 GLU A O 1
ATOM 2901 N N . GLN A 1 374 ? 7.753 23.537 155.188 1.00 46.20 374 GLN A N 1
ATOM 2902 C CA . GLN A 1 374 ? 8.988 22.980 154.782 1.00 3.14 374 GLN A CA 1
ATOM 2903 C C . GLN A 1 374 ? 8.822 21.926 153.764 1.00 20.17 374 GLN A C 1
ATOM 2904 O O . GLN A 1 374 ? 7.761 21.295 153.641 1.00 67.36 374 GLN A O 1
ATOM 2910 N N . ALA A 1 375 ? 9.927 21.744 153.066 1.00 47.74 375 ALA A N 1
ATOM 2911 C CA . ALA A 1 375 ? 10.036 20.749 152.059 1.00 8.08 375 ALA A CA 1
ATOM 2912 C C . ALA A 1 375 ? 10.587 19.506 152.675 1.00 26.02 375 ALA A C 1
ATOM 2913 O O . ALA A 1 375 ? 11.536 19.558 153.485 1.00 23.32 375 ALA A O 1
ATOM 2915 N N . GLU A 1 376 ? 9.939 18.431 152.321 1.00 4.64 376 GLU A N 1
ATOM 2916 C CA . GLU A 1 376 ? 10.317 17.130 152.741 1.00 1.00 376 GLU A CA 1
ATOM 2917 C C . GLU A 1 376 ? 10.275 16.240 151.491 1.00 88.03 376 GLU A C 1
ATOM 2918 O O . GLU A 1 376 ? 9.475 16.415 150.581 1.00 9.40 376 GLU A O 1
ATOM 2924 N N . PRO A 1 377 ? 11.261 15.357 151.364 1.00 1.00 377 PRO A N 1
ATOM 2925 C CA . PRO A 1 377 ? 11.362 14.468 150.247 1.00 1.00 377 PRO A CA 1
ATOM 2926 C C . PRO A 1 377 ? 10.101 13.670 150.004 1.00 1.00 377 PRO A C 1
ATOM 2927 O O . PRO A 1 377 ? 9.495 13.160 150.925 1.00 76.21 377 PRO A O 1
ATOM 2931 N N . ASP A 1 378 ? 9.722 13.557 148.746 1.00 44.07 378 ASP A N 1
ATOM 2932 C CA . ASP A 1 378 ? 8.545 12.818 148.383 1.00 1.56 378 ASP A CA 1
ATOM 2933 C C . ASP A 1 378 ? 8.922 11.415 147.946 1.00 56.48 378 ASP A C 1
ATOM 2934 O O . ASP A 1 378 ? 8.288 10.875 147.074 1.00 29.48 378 ASP A O 1
ATOM 2939 N N . GLY A 1 379 ? 10.006 10.859 148.475 1.00 43.29 379 GLY A N 1
ATOM 2940 C CA . GLY A 1 379 ? 10.405 9.510 148.089 1.00 1.00 379 GLY A CA 1
ATOM 2941 C C . GLY A 1 379 ? 11.894 9.404 147.882 1.00 63.83 379 GLY A C 1
ATOM 2942 O O . GLY A 1 379 ? 12.537 10.382 147.544 1.00 100.00 379 GLY A O 1
ATOM 2943 N N . THR A 1 380 ? 12.399 8.183 148.074 1.00 10.36 380 THR A N 1
ATOM 2944 C CA . THR A 1 380 ? 13.810 7.888 147.850 1.00 1.80 380 THR A CA 1
ATOM 2945 C C . THR A 1 380 ? 13.926 6.768 146.844 1.00 94.42 380 THR A C 1
ATOM 2946 O O . THR A 1 380 ? 14.449 5.702 147.114 1.00 100.00 380 THR A O 1
ATOM 2950 N N . GLU A 1 381 ? 13.425 7.068 145.686 1.00 5.83 381 GLU A N 1
ATOM 2951 C CA . GLU A 1 381 ? 13.398 6.175 144.558 1.00 23.72 381 GLU A CA 1
ATOM 2952 C C . GLU A 1 381 ? 14.454 6.664 143.591 1.00 17.92 381 GLU A C 1
ATOM 2953 O O . GLU A 1 381 ? 15.361 5.957 143.248 1.00 64.40 381 GLU A O 1
ATOM 2959 N N . VAL A 1 382 ? 14.314 7.959 143.285 1.00 5.68 382 VAL A N 1
ATOM 2960 C CA . VAL A 1 382 ? 15.126 8.648 142.365 1.00 1.00 382 VAL A CA 1
ATOM 2961 C C . VAL A 1 382 ? 16.364 9.172 142.978 1.00 1.00 382 VAL A C 1
ATOM 2962 O O . VAL A 1 382 ? 17.417 9.206 142.356 1.00 61.70 382 VAL A O 1
ATOM 2966 N N . ALA A 1 383 ? 16.231 9.583 144.181 1.00 1.00 383 ALA A N 1
ATOM 2967 C CA . ALA A 1 383 ? 17.366 10.160 144.833 1.00 1.00 383 ALA A CA 1
ATOM 2968 C C . ALA A 1 383 ? 18.431 9.135 144.875 1.00 1.00 383 ALA A C 1
ATOM 2969 O O . ALA A 1 383 ? 19.591 9.371 144.616 1.00 56.41 383 ALA A O 1
ATOM 2971 N N . ASP A 1 384 ? 17.962 7.940 145.064 1.00 10.02 384 ASP A N 1
ATOM 2972 C CA . ASP A 1 384 ? 18.797 6.761 145.246 1.00 4.66 384 ASP A CA 1
ATOM 2973 C C . ASP A 1 384 ? 19.691 6.596 144.064 1.00 27.90 384 ASP A C 1
ATOM 2974 O O . ASP A 1 384 ? 20.891 6.308 144.187 1.00 100.00 384 ASP A O 1
ATOM 2990 N N . ALA A 1 386 ? 20.187 8.952 141.649 1.00 12.99 386 ALA A N 1
ATOM 2991 C CA . ALA A 1 386 ? 21.010 10.104 141.437 1.00 1.00 386 ALA A CA 1
ATOM 2992 C C . ALA A 1 386 ? 22.180 9.978 142.357 1.00 1.00 386 ALA A C 1
ATOM 2993 O O . ALA A 1 386 ? 23.313 10.112 141.972 1.00 30.65 386 ALA A O 1
ATOM 2995 N N . ALA A 1 387 ? 21.927 9.593 143.560 1.00 1.00 387 ALA A N 1
ATOM 2996 C CA . ALA A 1 387 ? 22.959 9.466 144.564 1.00 1.00 387 ALA A CA 1
ATOM 2997 C C . ALA A 1 387 ? 24.046 8.487 144.186 1.00 1.00 387 ALA A C 1
ATOM 2998 O O . ALA A 1 387 ? 25.205 8.716 144.337 1.00 31.70 387 ALA A O 1
ATOM 3000 N N . TYR A 1 388 ? 23.650 7.352 143.704 1.00 7.90 388 TYR A N 1
ATOM 3001 C CA . TYR A 1 388 ? 24.548 6.291 143.344 1.00 4.58 388 TYR A CA 1
ATOM 3002 C C . TYR A 1 388 ? 25.388 6.635 142.126 1.00 8.33 388 TYR A C 1
ATOM 3003 O O . TYR A 1 388 ? 26.611 6.405 142.047 1.00 24.11 388 TYR A O 1
ATOM 3012 N N . LEU A 1 389 ? 24.721 7.193 141.156 1.00 11.99 389 LEU A N 1
ATOM 3013 C CA . LEU A 1 389 ? 25.305 7.573 139.905 1.00 1.00 389 LEU A CA 1
ATOM 3014 C C . LEU A 1 389 ? 26.340 8.614 140.073 1.00 1.00 389 LEU A C 1
ATOM 3015 O O . LEU A 1 389 ? 27.230 8.697 139.249 1.00 47.38 389 LEU A O 1
ATOM 3020 N N . MET A 1 390 ? 26.203 9.425 141.135 1.00 31.23 390 MET A N 1
ATOM 3021 C CA . MET A 1 390 ? 27.168 10.487 141.402 1.00 1.17 390 MET A CA 1
ATOM 3022 C C . MET A 1 390 ? 28.195 10.083 142.471 1.00 21.85 390 MET A C 1
ATOM 3023 O O . MET A 1 390 ? 29.107 10.825 142.771 1.00 24.31 390 MET A O 1
ATOM 3028 N N . GLY A 1 391 ? 28.013 8.932 143.091 1.00 7.99 391 GLY A N 1
ATOM 3029 C CA . GLY A 1 391 ? 28.917 8.485 144.133 1.00 2.38 391 GLY A CA 1
ATOM 3030 C C . GLY A 1 391 ? 28.635 9.225 145.429 1.00 1.00 391 GLY A C 1
ATOM 3031 O O . GLY A 1 391 ? 29.563 9.616 146.144 1.00 50.15 391 GLY A O 1
ATOM 3032 N N . LEU A 1 392 ? 27.342 9.379 145.702 1.00 100.00 392 LEU A N 1
ATOM 3033 C CA . LEU A 1 392 ? 26.789 10.079 146.840 1.00 2.76 392 LEU A CA 1
ATOM 3034 C C . LEU A 1 392 ? 25.960 9.138 147.746 1.00 24.10 392 LEU A C 1
ATOM 3035 O O . LEU A 1 392 ? 25.726 7.962 147.445 1.00 100.00 392 LEU A O 1
ATOM 3040 N N . ASN A 1 393 ? 25.442 9.710 148.816 1.00 2.11 393 ASN A N 1
ATOM 3041 C CA . ASN A 1 393 ? 24.608 9.045 149.745 1.00 1.00 393 ASN A CA 1
ATOM 3042 C C . ASN A 1 393 ? 23.221 9.703 149.722 1.00 24.35 393 ASN A C 1
ATOM 3043 O O . ASN A 1 393 ? 23.040 10.909 149.941 1.00 29.64 393 ASN A O 1
ATOM 3048 N N . SER A 1 394 ? 22.230 8.911 149.388 1.00 10.51 394 SER A N 1
ATOM 3049 C CA . SER A 1 394 ? 20.839 9.338 149.246 1.00 3.41 394 SER A CA 1
ATOM 3050 C C . SER A 1 394 ? 20.395 10.310 150.294 1.00 12.42 394 SER A C 1
ATOM 3051 O O . SER A 1 394 ? 19.853 11.379 150.007 1.00 60.70 394 SER A O 1
ATOM 3054 N N . ALA A 1 395 ? 20.639 9.945 151.528 1.00 59.01 395 ALA A N 1
ATOM 3055 C CA . ALA A 1 395 ? 20.178 10.709 152.676 1.00 25.11 395 ALA A CA 1
ATOM 3056 C C . ALA A 1 395 ? 20.792 12.049 152.779 1.00 16.42 395 ALA A C 1
ATOM 3057 O O . ALA A 1 395 ? 20.102 13.057 152.818 1.00 26.07 395 ALA A O 1
ATOM 3059 N N . GLU A 1 396 ? 22.095 11.982 152.959 1.00 25.21 396 GLU A N 1
ATOM 3060 C CA . GLU A 1 396 ? 22.935 13.100 153.169 1.00 5.39 396 GLU A CA 1
ATOM 3061 C C . GLU A 1 396 ? 22.575 14.113 152.163 1.00 1.00 396 GLU A C 1
ATOM 3062 O O . GLU A 1 396 ? 22.421 15.314 152.497 1.00 46.95 396 GLU A O 1
ATOM 3068 N N . LEU A 1 397 ? 22.298 13.577 150.975 1.00 45.89 397 LEU A N 1
ATOM 3069 C CA . LEU A 1 397 ? 21.929 14.390 149.816 1.00 9.12 397 LEU A CA 1
ATOM 3070 C C . LEU A 1 397 ? 20.578 15.095 150.021 1.00 29.19 397 LEU A C 1
ATOM 3071 O O . LEU A 1 397 ? 20.395 16.304 149.835 1.00 20.65 397 LEU A O 1
ATOM 3076 N N . LEU A 1 398 ? 19.562 14.333 150.384 1.00 14.51 398 LEU A N 1
ATOM 3077 C CA . LEU A 1 398 ? 18.245 14.891 150.551 1.00 1.00 398 LEU A CA 1
ATOM 3078 C C . LEU A 1 398 ? 18.120 15.864 151.688 1.00 3.59 398 LEU A C 1
ATOM 3079 O O . LEU A 1 398 ? 17.199 16.693 151.819 1.00 17.43 398 LEU A O 1
ATOM 3084 N N . LYS A 1 399 ? 19.049 15.747 152.634 1.00 25.28 399 LYS A N 1
ATOM 3085 C CA . LYS A 1 399 ? 19.061 16.620 153.780 1.00 1.00 399 LYS A CA 1
ATOM 3086 C C . LYS A 1 399 ? 19.527 17.992 153.352 1.00 39.19 399 LYS A C 1
ATOM 3087 O O . LYS A 1 399 ? 18.807 18.983 153.435 1.00 20.57 399 LYS A O 1
ATOM 3093 N N . ALA A 1 400 ? 20.779 17.969 152.916 1.00 5.63 400 ALA A N 1
ATOM 3094 C CA . ALA A 1 400 ? 21.484 19.123 152.394 1.00 1.00 400 ALA A CA 1
ATOM 3095 C C . ALA A 1 400 ? 20.570 19.921 151.504 1.00 25.87 400 ALA A C 1
ATOM 3096 O O . ALA A 1 400 ? 20.474 21.130 151.590 1.00 64.66 400 ALA A O 1
ATOM 3098 N N . LEU A 1 401 ? 19.852 19.194 150.670 1.00 10.97 401 LEU A N 1
ATOM 3099 C CA . LEU A 1 401 ? 18.901 19.797 149.762 1.00 3.31 401 LEU A CA 1
ATOM 3100 C C . LEU A 1 401 ? 17.751 20.487 150.467 1.00 8.08 401 LEU A C 1
ATOM 3101 O O . LEU A 1 401 ? 17.390 21.612 150.071 1.00 35.29 401 LEU A O 1
ATOM 3106 N N . CYS A 1 402 ? 17.174 19.781 151.468 1.00 70.28 402 CYS A N 1
ATOM 3107 C CA . CYS A 1 402 ? 16.021 20.227 152.234 1.00 6.21 402 CYS A CA 1
ATOM 3108 C C . CYS A 1 402 ? 16.365 21.178 153.379 1.00 4.84 402 CYS A C 1
ATOM 3109 O O . CYS A 1 402 ? 15.671 22.126 153.619 1.00 22.47 402 CYS A O 1
ATOM 3112 N N . TYR A 1 403 ? 17.445 20.873 154.085 1.00 13.37 403 TYR A N 1
ATOM 3113 C CA . TYR A 1 403 ? 17.910 21.633 155.206 1.00 1.00 403 TYR A CA 1
ATOM 3114 C C . TYR A 1 403 ? 19.306 22.131 154.986 1.00 20.36 403 TYR A C 1
ATOM 3115 O O . TYR A 1 403 ? 20.272 21.762 155.709 1.00 3.44 403 TYR A O 1
ATOM 3124 N N . PRO A 1 404 ? 19.398 22.959 153.996 1.00 21.91 404 PRO A N 1
ATOM 3125 C CA . PRO A 1 404 ? 20.638 23.610 153.620 1.00 1.00 404 PRO A CA 1
ATOM 3126 C C . PRO A 1 404 ? 21.296 24.177 154.819 1.00 1.00 404 PRO A C 1
ATOM 3127 O O . PRO A 1 404 ? 20.724 25.031 155.479 1.00 28.66 404 PRO A O 1
ATOM 3131 N N . ARG A 1 405 ? 22.487 23.698 155.148 1.00 18.61 405 ARG A N 1
ATOM 3132 C CA . ARG A 1 405 ? 23.238 24.229 156.297 1.00 28.44 405 ARG A CA 1
ATOM 3133 C C . ARG A 1 405 ? 24.276 25.244 155.860 1.00 15.11 405 ARG A C 1
ATOM 3134 O O . ARG A 1 405 ? 25.340 24.954 155.297 1.00 60.20 405 ARG A O 1
ATOM 3142 N N . VAL A 1 406 ? 23.859 26.468 156.074 1.00 62.95 406 VAL A N 1
ATOM 3143 C CA . VAL A 1 406 ? 24.511 27.722 155.760 1.00 28.30 406 VAL A CA 1
ATOM 3144 C C . VAL A 1 406 ? 25.532 28.143 156.833 1.00 100.00 406 VAL A C 1
ATOM 3145 O O . VAL A 1 406 ? 25.726 27.443 157.807 1.00 100.00 406 VAL A O 1
ATOM 3149 N N . GLY A 1 407 ? 26.174 29.302 156.615 1.00 52.74 407 GLY A N 1
ATOM 3150 C CA . GLY A 1 407 ? 27.192 29.875 157.511 1.00 100.00 407 GLY A CA 1
ATOM 3151 C C . GLY A 1 407 ? 27.191 31.415 157.631 1.00 100.00 407 GLY A C 1
ATOM 3152 O O . GLY A 1 407 ? 28.194 32.029 157.272 1.00 76.87 407 GLY A O 1
ATOM 3153 N N . VAL A 1 408 ? 26.082 31.988 158.180 1.00 100.00 408 VAL A N 1
ATOM 3154 C CA . VAL A 1 408 ? 25.829 33.427 158.428 1.00 100.00 408 VAL A CA 1
ATOM 3155 C C . VAL A 1 408 ? 26.394 33.908 159.773 1.00 100.00 408 VAL A C 1
ATOM 3156 O O . VAL A 1 408 ? 25.981 33.526 160.867 1.00 77.13 408 VAL A O 1
ATOM 3160 N N . GLY A 1 409 ? 27.370 34.783 159.686 1.00 82.88 409 GLY A N 1
ATOM 3161 C CA . GLY A 1 409 ? 28.059 35.298 160.846 1.00 100.00 409 GLY A CA 1
ATOM 3162 C C . GLY A 1 409 ? 29.437 34.671 160.795 1.00 38.82 409 GLY A C 1
ATOM 3163 O O . GLY A 1 409 ? 30.150 34.825 159.789 1.00 100.00 409 GLY A O 1
ATOM 3164 N N . ASN A 1 410 ? 29.810 33.927 161.828 1.00 100.00 410 ASN A N 1
ATOM 3165 C CA . ASN A 1 410 ? 31.108 33.259 161.849 1.00 100.00 410 ASN A CA 1
ATOM 3166 C C . ASN A 1 410 ? 30.973 31.755 162.013 1.00 67.81 410 ASN A C 1
ATOM 3167 O O . ASN A 1 410 ? 31.958 31.008 162.132 1.00 100.00 410 ASN A O 1
ATOM 3172 N N . GLU A 1 411 ? 29.715 31.321 161.949 1.00 100.00 411 GLU A N 1
ATOM 3173 C CA . GLU A 1 411 ? 29.365 29.936 162.106 1.00 100.00 411 GLU A CA 1
ATOM 3174 C C . GLU A 1 411 ? 28.631 29.395 160.885 1.00 100.00 411 GLU A C 1
ATOM 3175 O O . GLU A 1 411 ? 28.733 29.920 159.794 1.00 98.31 411 GLU A O 1
ATOM 3181 N N . ALA A 1 412 ? 27.921 28.305 161.143 1.00 51.09 412 ALA A N 1
ATOM 3182 C CA . ALA A 1 412 ? 27.159 27.599 160.159 1.00 87.80 412 ALA A CA 1
ATOM 3183 C C . ALA A 1 412 ? 25.737 27.301 160.663 1.00 28.00 412 ALA A C 1
ATOM 3184 O O . ALA A 1 412 ? 25.472 26.378 161.409 1.00 58.83 412 ALA A O 1
ATOM 3186 N N . VAL A 1 413 ? 24.815 28.139 160.186 1.00 36.66 413 VAL A N 1
ATOM 3187 C CA . VAL A 1 413 ? 23.404 28.136 160.514 1.00 15.29 413 VAL A CA 1
ATOM 3188 C C . VAL A 1 413 ? 22.526 27.308 159.606 1.00 37.60 413 VAL A C 1
ATOM 3189 O O . VAL A 1 413 ? 22.323 27.660 158.447 1.00 72.05 413 VAL A O 1
ATOM 3193 N N . THR A 1 414 ? 21.921 26.280 160.163 1.00 71.20 414 THR A N 1
ATOM 3194 C CA . THR A 1 414 ? 21.040 25.443 159.362 1.00 47.33 414 THR A CA 1
ATOM 3195 C C . THR A 1 414 ? 19.715 26.085 158.998 1.00 1.00 414 THR A C 1
ATOM 3196 O O . THR A 1 414 ? 18.909 26.405 159.857 1.00 79.43 414 THR A O 1
ATOM 3211 N N . GLY A 1 416 ? 16.152 26.184 156.540 1.00 7.31 416 GLY A N 1
ATOM 3212 C CA . GLY A 1 416 ? 15.095 25.401 155.949 1.00 27.78 416 GLY A CA 1
ATOM 3213 C C . GLY A 1 416 ? 14.535 26.026 154.670 1.00 42.35 416 GLY A C 1
ATOM 3214 O O . GLY A 1 416 ? 14.317 27.240 154.541 1.00 100.00 416 GLY A O 1
ATOM 3215 N N . GLU A 1 417 ? 14.241 25.161 153.712 1.00 47.93 417 GLU A N 1
ATOM 3216 C CA . GLU A 1 417 ? 13.714 25.602 152.454 1.00 15.39 417 GLU A CA 1
ATOM 3217 C C . GLU A 1 417 ? 12.317 25.145 152.147 1.00 10.94 417 GLU A C 1
ATOM 3218 O O . GLU A 1 417 ? 11.811 24.208 152.732 1.00 51.56 417 GLU A O 1
ATOM 3224 N N . THR A 1 418 ? 11.706 25.839 151.198 1.00 20.30 418 THR A N 1
ATOM 3225 C CA . THR A 1 418 ? 10.374 25.558 150.738 1.00 1.00 418 THR A CA 1
ATOM 3226 C C . THR A 1 418 ? 10.418 24.613 149.569 1.00 21.29 418 THR A C 1
ATOM 3227 O O . THR A 1 418 ? 11.476 24.400 148.980 1.00 57.12 418 THR A O 1
ATOM 3231 N N . VAL A 1 419 ? 9.252 24.101 149.222 1.00 16.05 419 VAL A N 1
ATOM 3232 C CA . VAL A 1 419 ? 9.135 23.191 148.131 1.00 17.75 419 VAL A CA 1
ATOM 3233 C C . VAL A 1 419 ? 9.669 23.913 146.886 1.00 23.34 419 VAL A C 1
ATOM 3234 O O . VAL A 1 419 ? 10.597 23.498 146.225 1.00 59.00 419 VAL A O 1
ATOM 3238 N N . SER A 1 420 ? 9.121 25.069 146.630 1.00 36.55 420 SER A N 1
ATOM 3239 C CA . SER A 1 420 ? 9.545 25.891 145.490 1.00 6.61 420 SER A CA 1
ATOM 3240 C C . SER A 1 420 ? 11.006 26.192 145.502 1.00 1.00 420 SER A C 1
ATOM 3241 O O . SER A 1 420 ? 11.588 26.396 144.477 1.00 51.10 420 SER A O 1
ATOM 3244 N N . GLU A 1 421 ? 11.593 26.253 146.677 1.00 34.97 421 GLU A N 1
ATOM 3245 C CA . GLU A 1 421 ? 12.987 26.574 146.792 1.00 14.74 421 GLU A CA 1
ATOM 3246 C C . GLU A 1 421 ? 13.889 25.416 146.414 1.00 5.91 421 GLU A C 1
ATOM 3247 O O . GLU A 1 421 ? 15.018 25.595 145.852 1.00 22.97 421 GLU A O 1
ATOM 3253 N N . VAL A 1 422 ? 13.391 24.220 146.674 1.00 13.27 422 VAL A N 1
ATOM 3254 C CA . VAL A 1 422 ? 14.170 23.034 146.405 1.00 15.03 422 VAL A CA 1
ATOM 3255 C C . VAL A 1 422 ? 14.227 22.767 144.956 1.00 1.00 422 VAL A C 1
ATOM 3256 O O . VAL A 1 422 ? 15.304 22.736 144.397 1.00 41.16 422 VAL A O 1
ATOM 3260 N N . HIS A 1 423 ? 13.033 22.663 144.388 1.00 2.91 423 HIS A N 1
ATOM 3261 C CA . HIS A 1 423 ? 12.880 22.389 142.964 1.00 36.47 423 HIS A CA 1
ATOM 3262 C C . HIS A 1 423 ? 13.787 23.298 142.180 1.00 2.52 423 HIS A C 1
ATOM 3263 O O . HIS A 1 423 ? 14.470 22.899 141.246 1.00 44.82 423 HIS A O 1
ATOM 3270 N N . ASN A 1 424 ? 13.868 24.537 142.627 1.00 16.43 424 ASN A N 1
ATOM 3271 C CA . ASN A 1 424 ? 14.699 25.510 141.969 1.00 1.00 424 ASN A CA 1
ATOM 3272 C C . ASN A 1 424 ? 16.161 25.237 142.270 1.00 11.31 424 ASN A C 1
ATOM 3273 O O . ASN A 1 424 ? 17.008 25.289 141.368 1.00 27.23 424 ASN A O 1
ATOM 3278 N N . SER A 1 425 ? 16.498 24.853 143.496 1.00 16.96 425 SER A N 1
ATOM 3279 C CA . SER A 1 425 ? 17.934 24.617 143.739 1.00 5.42 425 SER A CA 1
ATOM 3280 C C . SER A 1 425 ? 18.493 23.430 142.999 1.00 1.00 425 SER A C 1
ATOM 3281 O O . SER A 1 425 ? 19.625 23.385 142.513 1.00 29.75 425 SER A O 1
ATOM 3284 N N . VAL A 1 426 ? 17.688 22.434 142.920 1.00 1.00 426 VAL A N 1
ATOM 3285 C CA . VAL A 1 426 ? 18.026 21.226 142.226 1.00 10.16 426 VAL A CA 1
ATOM 3286 C C . VAL A 1 426 ? 18.412 21.593 140.813 1.00 34.21 426 VAL A C 1
ATOM 3287 O O . VAL A 1 426 ? 19.510 21.358 140.337 1.00 43.98 426 VAL A O 1
ATOM 3291 N N . GLY A 1 427 ? 17.491 22.266 140.172 1.00 15.18 427 GLY A N 1
ATOM 3292 C CA . GLY A 1 427 ? 17.688 22.744 138.843 1.00 14.13 427 GLY A CA 1
ATOM 3293 C C . GLY A 1 427 ? 18.972 23.527 138.740 1.00 2.01 427 GLY A C 1
ATOM 3294 O O . GLY A 1 427 ? 19.723 23.471 137.761 1.00 40.91 427 GLY A O 1
ATOM 3295 N N . ALA A 1 428 ? 19.288 24.251 139.795 1.00 2.74 428 ALA A N 1
ATOM 3296 C CA . ALA A 1 428 ? 20.525 24.985 139.745 1.00 1.00 428 ALA A CA 1
ATOM 3297 C C . ALA A 1 428 ? 21.734 24.127 139.743 1.00 1.00 428 ALA A C 1
ATOM 3298 O O . ALA A 1 428 ? 22.730 24.466 139.066 1.00 6.02 428 ALA A O 1
ATOM 3300 N N . LEU A 1 429 ? 21.666 23.030 140.485 1.00 2.16 429 LEU A N 1
ATOM 3301 C CA . LEU A 1 429 ? 22.843 22.145 140.452 1.00 1.00 429 LEU A CA 1
ATOM 3302 C C . LEU A 1 429 ? 22.956 21.410 139.126 1.00 16.02 429 LEU A C 1
ATOM 3303 O O . LEU A 1 429 ? 24.040 21.407 138.516 1.00 16.72 429 LEU A O 1
ATOM 3308 N N . ALA A 1 430 ? 21.808 20.868 138.651 1.00 1.00 430 ALA A N 1
ATOM 3309 C CA . ALA A 1 430 ? 21.702 20.170 137.417 1.00 1.00 430 ALA A CA 1
ATOM 3310 C C . ALA A 1 430 ? 22.436 20.941 136.369 1.00 5.82 430 ALA A C 1
ATOM 3311 O O . ALA A 1 430 ? 23.370 20.467 135.719 1.00 11.86 430 ALA A O 1
ATOM 3324 N N . ALA A 1 432 ? 24.448 23.592 136.917 1.00 2.81 432 ALA A N 1
ATOM 3325 C CA . ALA A 1 432 ? 25.810 23.829 137.352 1.00 1.50 432 ALA A CA 1
ATOM 3326 C C . ALA A 1 432 ? 26.731 22.690 136.977 1.00 14.99 432 ALA A C 1
ATOM 3327 O O . ALA A 1 432 ? 27.769 22.859 136.382 1.00 12.53 432 ALA A O 1
ATOM 3329 N N . VAL A 1 433 ? 26.324 21.502 137.364 1.00 5.00 433 VAL A N 1
ATOM 3330 C CA . VAL A 1 433 ? 27.072 20.294 137.075 1.00 1.00 433 VAL A CA 1
ATOM 3331 C C . VAL A 1 433 ? 27.357 20.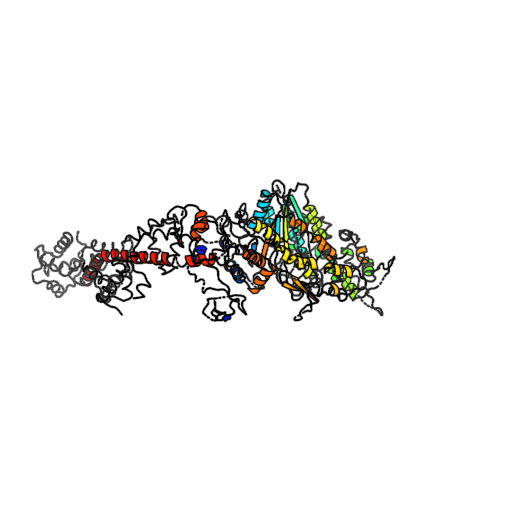030 135.622 1.00 1.00 433 VAL A C 1
ATOM 3332 O O . VAL A 1 433 ? 28.487 19.731 135.219 1.00 34.66 433 VAL A O 1
ATOM 3336 N N . TYR A 1 434 ? 26.300 20.134 134.825 1.00 24.92 434 TYR A N 1
ATOM 3337 C CA . TYR A 1 434 ? 26.423 19.950 133.385 1.00 1.00 434 TYR A CA 1
ATOM 3338 C C . TYR A 1 434 ? 27.471 20.855 132.799 1.00 2.40 434 TYR A C 1
ATOM 3339 O O . TYR A 1 434 ? 28.392 20.413 132.140 1.00 27.40 434 TYR A O 1
ATOM 3348 N N . GLU A 1 435 ? 27.295 22.161 133.091 1.00 1.27 435 GLU A N 1
ATOM 3349 C CA . GLU A 1 435 ? 28.220 23.161 132.656 1.00 1.00 435 GLU A CA 1
ATOM 3350 C C . GLU A 1 435 ? 29.631 22.798 132.900 1.00 1.00 435 GLU A C 1
ATOM 3351 O O . GLU A 1 435 ? 30.341 22.419 131.977 1.00 27.93 435 GLU A O 1
ATOM 3368 N N . MET A 1 437 ? 31.154 20.300 133.834 1.00 1.41 437 MET A N 1
ATOM 3369 C CA . MET A 1 437 ? 31.539 19.088 133.141 1.00 2.21 437 MET A CA 1
ATOM 3370 C C . MET A 1 437 ? 31.957 19.419 131.752 1.00 2.42 437 MET A C 1
ATOM 3371 O O . MET A 1 437 ? 33.017 19.041 131.250 1.00 24.91 437 MET A O 1
ATOM 3376 N N . PHE A 1 438 ? 31.085 20.140 131.111 1.00 1.00 438 PHE A N 1
ATOM 3377 C CA . PHE A 1 438 ? 31.344 20.558 129.757 1.00 1.00 438 PHE A CA 1
ATOM 3378 C C . PHE A 1 438 ? 32.621 21.294 129.678 1.00 1.00 438 PHE A C 1
ATOM 3379 O O . PHE A 1 438 ? 33.401 21.143 128.786 1.00 12.26 438 PHE A O 1
ATOM 3387 N N . LEU A 1 439 ? 32.852 22.128 130.697 1.00 12.44 439 LEU A N 1
ATOM 3388 C CA . LEU A 1 439 ? 34.090 22.891 130.727 1.00 14.77 439 LEU A CA 1
ATOM 3389 C C . LEU A 1 439 ? 35.269 21.958 130.843 1.00 1.00 439 LEU A C 1
ATOM 3390 O O . LEU A 1 439 ? 36.248 22.018 130.149 1.00 48.94 439 LEU A O 1
ATOM 3395 N N . TRP A 1 440 ? 35.134 21.020 131.740 1.00 12.13 440 TRP A N 1
ATOM 3396 C CA . TRP A 1 440 ? 36.161 20.048 131.991 1.00 1.00 440 TRP A CA 1
ATOM 3397 C C . TRP A 1 440 ? 36.549 19.299 130.731 1.00 19.27 440 TRP A C 1
ATOM 3398 O O . TRP A 1 440 ? 37.731 19.177 130.408 1.00 38.34 440 TRP A O 1
ATOM 3409 N N . MET A 1 441 ? 35.523 18.765 130.064 1.00 6.88 441 MET A N 1
ATOM 3410 C CA . MET A 1 441 ? 35.730 18.003 128.844 1.00 1.00 441 MET A CA 1
ATOM 3411 C C . MET A 1 441 ? 36.603 18.775 127.919 1.00 7.52 441 MET A C 1
ATOM 3412 O O . MET A 1 441 ? 37.557 18.266 127.368 1.00 4.80 441 MET A O 1
ATOM 3417 N N . VAL A 1 442 ? 36.260 20.057 127.807 1.00 5.42 442 VAL A N 1
ATOM 3418 C CA . VAL A 1 442 ? 37.057 20.908 126.944 1.00 12.35 442 VAL A CA 1
ATOM 3419 C C . VAL A 1 442 ? 38.498 20.915 127.382 1.00 6.75 442 VAL A C 1
ATOM 3420 O O . VAL A 1 442 ? 39.384 20.636 126.602 1.00 40.24 442 VAL A O 1
ATOM 3424 N N . ILE A 1 443 ? 38.722 21.173 128.649 1.00 1.00 443 ILE A N 1
ATOM 3425 C CA . ILE A 1 443 ? 40.067 21.162 129.191 1.00 30.62 443 ILE A CA 1
ATOM 3426 C C . ILE A 1 443 ? 40.785 19.867 128.894 1.00 7.72 443 ILE A C 1
ATOM 3427 O O . ILE A 1 443 ? 41.898 19.822 128.464 1.00 37.47 443 ILE A O 1
ATOM 3432 N N . ARG A 1 444 ? 40.129 18.793 129.190 1.00 1.00 444 ARG A N 1
ATOM 3433 C CA . ARG A 1 444 ? 40.728 17.525 128.957 1.00 15.06 444 ARG A CA 1
ATOM 3434 C C . ARG A 1 444 ? 41.100 17.362 127.506 1.00 6.54 444 ARG A C 1
ATOM 3435 O O . ARG A 1 444 ? 42.151 16.855 127.129 1.00 19.22 444 ARG A O 1
ATOM 3443 N N . ILE A 1 445 ? 40.249 17.896 126.649 1.00 3.13 445 ILE A N 1
ATOM 3444 C CA . ILE A 1 445 ? 40.506 17.807 125.222 1.00 1.00 445 ILE A CA 1
ATOM 3445 C C . ILE A 1 445 ? 41.824 18.530 124.976 1.00 3.53 445 ILE A C 1
ATOM 3446 O O . ILE A 1 445 ? 42.786 17.973 124.550 1.00 10.13 445 ILE A O 1
ATOM 3451 N N . ASN A 1 446 ? 41.835 19.804 125.339 1.00 2.32 446 ASN A N 1
ATOM 3452 C CA . ASN A 1 446 ? 42.963 20.686 125.234 1.00 1.00 446 ASN A CA 1
ATOM 3453 C C . ASN A 1 446 ? 44.228 19.974 125.695 1.00 22.72 446 ASN A C 1
ATOM 3454 O O . ASN A 1 446 ? 45.320 20.137 125.136 1.00 46.99 446 ASN A O 1
ATOM 3459 N N . GLN A 1 447 ? 44.059 19.185 126.749 1.00 38.07 447 GLN A N 1
ATOM 3460 C CA . GLN A 1 447 ? 45.187 18.482 127.297 1.00 18.24 447 GLN A CA 1
ATOM 3461 C C . GLN A 1 447 ? 45.839 17.486 126.410 1.00 21.13 447 GLN A C 1
ATOM 3462 O O . GLN A 1 447 ? 47.042 17.312 126.319 1.00 32.51 447 GLN A O 1
ATOM 3468 N N . GLN A 1 448 ? 45.008 16.840 125.659 1.00 30.06 448 GLN A N 1
ATOM 3469 C CA . GLN A 1 448 ? 45.525 15.886 124.724 1.00 18.33 448 GLN A CA 1
ATOM 3470 C C . GLN A 1 448 ? 46.109 16.648 123.561 1.00 3.23 448 GLN A C 1
ATOM 3471 O O . GLN A 1 448 ? 47.134 16.270 122.994 1.00 100.00 448 GLN A O 1
ATOM 3477 N N . LEU A 1 449 ? 45.419 17.717 123.206 1.00 43.84 449 LEU A N 1
ATOM 3478 C CA . LEU A 1 449 ? 45.813 18.554 122.087 1.00 4.53 449 LEU A CA 1
ATOM 3479 C C . LEU A 1 449 ? 47.083 19.328 122.381 1.00 8.73 449 LEU A C 1
ATOM 3480 O O . LEU A 1 449 ? 47.390 20.277 121.689 1.00 96.63 449 LEU A O 1
ATOM 3485 N N . ASP A 1 450 ? 47.759 18.934 123.447 1.00 56.99 450 ASP A N 1
ATOM 3486 C CA . ASP A 1 450 ? 49.001 19.573 123.866 1.00 21.45 450 ASP A CA 1
ATOM 3487 C C . ASP A 1 450 ? 50.162 18.705 123.497 1.00 100.00 450 ASP A C 1
ATOM 3488 O O . ASP A 1 450 ? 50.297 17.568 124.003 1.00 94.95 450 ASP A O 1
ATOM 3493 N N . THR A 1 451 ? 51.025 19.287 122.691 1.00 31.97 451 THR A N 1
ATOM 3494 C CA . THR A 1 451 ? 52.181 18.534 122.309 1.00 86.73 451 THR A CA 1
ATOM 3495 C C . THR A 1 451 ? 53.379 19.275 122.795 1.00 51.08 451 THR A C 1
ATOM 3496 O O . THR A 1 451 ? 53.218 20.410 123.270 1.00 36.37 451 THR A O 1
ATOM 3500 N N . LYS A 1 452 ? 54.510 18.597 122.724 1.00 100.00 452 LYS A N 1
ATOM 3501 C CA . LYS A 1 452 ? 55.769 19.157 123.139 1.00 56.55 452 LYS A CA 1
ATOM 3502 C C . LYS A 1 452 ? 56.419 19.964 122.028 1.00 100.00 452 LYS A C 1
ATOM 3503 O O . LYS A 1 452 ? 57.087 20.961 122.317 1.00 100.00 452 LYS A O 1
ATOM 3509 N N . GLN A 1 453 ? 56.225 19.526 120.760 1.00 51.64 453 GLN A N 1
ATOM 3510 C CA . GLN A 1 453 ? 56.780 20.216 119.589 1.00 57.40 453 GLN A CA 1
ATOM 3511 C C . GLN A 1 453 ? 56.625 21.723 119.649 1.00 100.00 453 GLN A C 1
ATOM 3512 O O . GLN A 1 453 ? 55.625 22.226 120.164 1.00 100.00 453 GLN A O 1
ATOM 3518 N N . PRO A 1 454 ? 57.621 22.426 119.119 1.00 34.09 454 PRO A N 1
ATOM 3519 C CA . PRO A 1 454 ? 57.632 23.876 119.152 1.00 100.00 454 PRO A CA 1
ATOM 3520 C C . PRO A 1 454 ? 56.532 24.447 118.313 1.00 70.13 454 PRO A C 1
ATOM 3521 O O . PRO A 1 454 ? 56.101 23.793 117.366 1.00 64.22 454 PRO A O 1
ATOM 3525 N N . ARG A 1 455 ? 56.131 25.658 118.711 1.00 100.00 455 ARG A N 1
ATOM 3526 C CA . ARG A 1 455 ? 55.075 26.423 118.065 1.00 16.77 455 ARG A CA 1
ATOM 3527 C C . ARG A 1 455 ? 55.604 27.821 117.761 1.00 89.82 455 ARG A C 1
ATOM 3528 O O . ARG A 1 455 ? 56.254 28.449 118.605 1.00 48.79 455 ARG A O 1
ATOM 3536 N N . GLN A 1 456 ? 55.345 28.309 116.520 1.00 13.77 456 GLN A N 1
ATOM 3537 C CA . GLN A 1 456 ? 55.856 29.625 116.196 1.00 9.26 456 GLN A CA 1
ATOM 3538 C C . GLN A 1 456 ? 54.751 30.620 115.964 1.00 7.19 456 GLN A C 1
ATOM 3539 O O . GLN A 1 456 ? 54.895 31.821 116.216 1.00 62.08 456 GLN A O 1
ATOM 3545 N N . TYR A 1 457 ? 53.644 30.087 115.464 1.00 26.14 457 TYR A N 1
ATOM 3546 C CA . TYR A 1 457 ? 52.440 30.882 115.212 1.00 1.32 457 TYR A CA 1
ATOM 3547 C C . TYR A 1 457 ? 51.210 30.036 115.246 1.00 20.00 457 TYR A C 1
ATOM 3548 O O . TYR A 1 457 ? 51.236 28.796 115.177 1.00 36.06 457 TYR A O 1
ATOM 3557 N N . PHE A 1 458 ? 50.080 30.733 115.307 1.00 2.47 458 PHE A N 1
ATOM 3558 C CA . PHE A 1 458 ? 48.807 30.043 115.373 1.00 3.93 458 PHE A CA 1
ATOM 3559 C C . PHE A 1 458 ? 47.797 30.752 114.519 1.00 18.81 458 PHE A C 1
ATOM 3560 O O . PHE A 1 458 ? 47.977 31.883 114.091 1.00 23.95 458 PHE A O 1
ATOM 3568 N N . ILE A 1 459 ? 46.707 30.061 114.264 1.00 21.79 459 ILE A N 1
ATOM 3569 C CA . ILE A 1 459 ? 45.638 30.641 113.498 1.00 25.81 459 ILE A CA 1
ATOM 3570 C C . ILE A 1 459 ? 44.363 30.454 114.278 1.00 47.31 459 ILE A C 1
ATOM 3571 O O . ILE A 1 459 ? 43.916 29.334 114.466 1.00 31.53 459 ILE A O 1
ATOM 3576 N N . GLY A 1 460 ? 43.835 31.554 114.757 1.00 8.40 460 GLY A N 1
ATOM 3577 C CA . GLY A 1 460 ? 42.651 31.499 115.552 1.00 1.00 460 GLY A CA 1
ATOM 3578 C C . GLY A 1 460 ? 41.392 31.577 114.756 1.00 14.70 460 GLY A C 1
ATOM 3579 O O . GLY A 1 460 ? 41.190 32.433 113.889 1.00 39.30 460 GLY A O 1
ATOM 3580 N N . VAL A 1 461 ? 40.521 30.639 115.107 1.00 3.67 461 VAL A N 1
ATOM 3581 C CA . VAL A 1 461 ? 39.243 30.516 114.506 1.00 1.00 461 VAL A CA 1
ATOM 3582 C C . VAL A 1 461 ? 38.193 30.753 115.568 1.00 1.62 461 VAL A C 1
ATOM 3583 O O . VAL A 1 461 ? 37.971 29.980 116.464 1.00 23.41 461 VAL A O 1
ATOM 3587 N N . LEU A 1 462 ? 37.544 31.873 115.470 1.00 2.17 462 LEU A N 1
ATOM 3588 C CA . LEU A 1 462 ? 36.549 32.288 116.392 1.00 1.00 462 LEU A CA 1
ATOM 3589 C C . LEU A 1 462 ? 35.149 32.126 115.839 1.00 1.00 462 LEU A C 1
ATOM 3590 O O . LEU A 1 462 ? 34.804 32.637 114.782 1.00 26.14 462 LEU A O 1
ATOM 3595 N N . ASP A 1 463 ? 34.333 31.417 116.587 1.00 30.89 463 ASP A N 1
ATOM 3596 C CA . ASP A 1 463 ? 32.944 31.159 116.284 1.00 1.00 463 ASP A CA 1
ATOM 3597 C C . ASP A 1 463 ? 32.108 31.562 117.488 1.00 19.31 463 ASP A C 1
ATOM 3598 O O . ASP A 1 463 ? 32.249 30.959 118.573 1.00 17.02 463 ASP A O 1
ATOM 3603 N N . ILE A 1 464 ? 31.258 32.536 117.286 1.00 1.00 464 ILE A N 1
ATOM 3604 C CA . ILE A 1 464 ? 30.390 33.136 118.256 1.00 1.00 464 ILE A CA 1
ATOM 3605 C C . ILE A 1 464 ? 29.206 33.719 117.516 1.00 1.00 464 ILE A C 1
ATOM 3606 O O . ILE A 1 464 ? 29.172 33.871 116.332 1.00 38.26 464 ILE A O 1
ATOM 3611 N N . ALA A 1 465 ? 28.222 34.110 118.256 1.00 1.46 465 ALA A N 1
ATOM 3612 C CA . ALA A 1 465 ? 27.073 34.747 117.705 1.00 1.00 465 ALA A CA 1
ATOM 3613 C C . ALA A 1 465 ? 27.208 36.240 117.472 1.00 42.24 465 ALA A C 1
ATOM 3614 O O . ALA A 1 465 ? 28.038 36.941 118.050 1.00 40.91 465 ALA A O 1
ATOM 3616 N N . GLY A 1 466 ? 26.325 36.698 116.594 1.00 12.36 466 GLY A N 1
ATOM 3617 C CA . GLY A 1 466 ? 26.321 38.071 116.261 1.00 14.76 466 GLY A CA 1
ATOM 3618 C C . GLY A 1 466 ? 25.152 38.715 116.855 1.00 2.29 466 GLY A C 1
ATOM 3619 O O . GLY A 1 466 ? 24.191 38.054 117.214 1.00 36.53 466 GLY A O 1
ATOM 3620 N N . PHE A 1 467 ? 25.299 40.004 116.954 1.00 3.74 467 PHE A N 1
ATOM 3621 C CA . PHE A 1 467 ? 24.317 40.908 117.455 1.00 1.00 467 PHE A CA 1
ATOM 3622 C C . PHE A 1 467 ? 22.973 40.553 116.899 1.00 1.00 467 PHE A C 1
ATOM 3623 O O . PHE A 1 467 ? 22.703 40.573 115.690 1.00 62.18 467 PHE A O 1
ATOM 3631 N N . GLU A 1 468 ? 22.133 40.131 117.811 1.00 90.54 468 GLU A N 1
ATOM 3632 C CA . GLU A 1 468 ? 20.769 39.750 117.527 1.00 28.21 468 GLU A CA 1
ATOM 3633 C C . GLU A 1 468 ? 19.897 40.660 118.390 1.00 98.27 468 GLU A C 1
ATOM 3634 O O . GLU A 1 468 ? 20.204 41.056 119.537 1.00 41.46 468 GLU A O 1
ATOM 3640 N N . ILE A 1 469 ? 18.828 41.104 117.787 1.00 46.71 469 ILE A N 1
ATOM 3641 C CA . ILE A 1 469 ? 17.953 41.963 118.507 1.00 11.43 469 ILE A CA 1
ATOM 3642 C C . ILE A 1 469 ? 16.640 41.285 118.714 1.00 14.88 469 ILE A C 1
ATOM 3643 O O . ILE A 1 469 ? 16.055 40.804 117.767 1.00 65.64 469 ILE A O 1
ATOM 3648 N N . PHE A 1 470 ? 16.178 41.268 119.918 1.00 31.96 470 PHE A N 1
ATOM 3649 C CA . PHE A 1 470 ? 14.906 40.656 120.139 1.00 15.62 470 PHE A CA 1
ATOM 3650 C C . PHE A 1 470 ? 13.997 41.606 120.816 1.00 56.56 470 PHE A C 1
ATOM 3651 O O . PHE A 1 470 ? 14.454 42.560 121.448 1.00 72.57 470 PHE A O 1
ATOM 3659 N N . ASP A 1 471 ? 12.714 41.333 120.691 1.00 29.73 471 ASP A N 1
ATOM 3660 C CA . ASP A 1 471 ? 11.775 42.221 121.335 1.00 100.00 471 ASP A CA 1
ATOM 3661 C C . ASP A 1 471 ? 12.059 42.149 122.811 1.00 100.00 471 ASP A C 1
ATOM 3662 O O . ASP A 1 471 ? 11.778 43.094 123.543 1.00 94.29 471 ASP A O 1
ATOM 3667 N N . PHE A 1 472 ? 12.634 40.984 123.178 1.00 44.29 472 PHE A N 1
ATOM 3668 C CA . PHE A 1 472 ? 13.015 40.742 124.544 1.00 13.57 472 PHE A CA 1
ATOM 3669 C C . PHE A 1 472 ? 14.506 40.558 124.721 1.00 45.06 472 PHE A C 1
ATOM 3670 O O . PHE A 1 472 ? 15.016 39.519 124.386 1.00 18.27 472 PHE A O 1
ATOM 3678 N N . ASN A 1 473 ? 15.168 41.546 125.304 1.00 8.18 473 ASN A N 1
ATOM 3679 C CA . ASN A 1 473 ? 16.571 41.430 125.505 1.00 8.48 473 ASN A CA 1
ATOM 3680 C C . ASN A 1 473 ? 16.932 41.377 126.962 1.00 21.03 473 ASN A C 1
ATOM 3681 O O . ASN A 1 473 ? 16.689 42.298 127.717 1.00 24.94 473 ASN A O 1
ATOM 3686 N N . SER A 1 474 ? 17.481 40.260 127.328 1.00 5.16 474 SER A N 1
ATOM 3687 C CA . SER A 1 474 ? 17.888 40.099 128.683 1.00 11.45 474 SER A CA 1
ATOM 3688 C C . SER A 1 474 ? 19.381 40.046 128.775 1.00 7.77 474 SER A C 1
ATOM 3689 O O . SER A 1 474 ? 20.100 40.301 127.799 1.00 58.43 474 SER A O 1
ATOM 3692 N N . PHE A 1 475 ? 19.810 39.714 129.982 1.00 26.10 475 PHE A N 1
ATOM 3693 C CA . PHE A 1 475 ? 21.204 39.682 130.369 1.00 6.97 475 PHE A CA 1
ATOM 3694 C C . PHE A 1 475 ? 22.101 39.053 129.355 1.00 10.56 475 PHE A C 1
ATOM 3695 O O . PHE A 1 475 ? 23.148 39.569 128.993 1.00 60.97 475 PHE A O 1
ATOM 3703 N N . GLU A 1 476 ? 21.692 37.891 128.919 1.00 11.80 476 GLU A N 1
ATOM 3704 C CA . GLU A 1 476 ? 22.493 37.144 127.940 1.00 27.19 476 GLU A CA 1
ATOM 3705 C C . GLU A 1 476 ? 22.748 37.952 126.665 1.00 6.98 476 GLU A C 1
ATOM 3706 O O . GLU A 1 476 ? 23.810 37.906 126.059 1.00 99.63 476 GLU A O 1
ATOM 3712 N N . GLN A 1 477 ? 21.762 38.757 126.273 1.00 25.01 477 GLN A N 1
ATOM 3713 C CA . GLN A 1 477 ? 21.858 39.567 125.103 1.00 1.00 477 GLN A CA 1
ATOM 3714 C C . GLN A 1 477 ? 22.914 40.648 125.240 1.00 15.64 477 GLN A C 1
ATOM 3715 O O . GLN A 1 477 ? 23.704 40.992 124.355 1.00 35.88 477 GLN A O 1
ATOM 3721 N N . LEU A 1 478 ? 22.900 41.251 126.393 1.00 3.91 478 LEU A N 1
ATOM 3722 C CA . LEU A 1 478 ? 23.894 42.267 126.671 1.00 7.63 478 LEU A CA 1
ATOM 3723 C C . LEU A 1 478 ? 25.299 41.668 126.493 1.00 10.35 478 LEU A C 1
ATOM 3724 O O . LEU A 1 478 ? 26.144 42.148 125.782 1.00 1.53 478 LEU A O 1
ATOM 3729 N N . CYS A 1 479 ? 25.537 40.528 127.151 1.00 14.34 479 CYS A N 1
ATOM 3730 C CA . CYS A 1 479 ? 26.820 39.897 127.089 1.00 1.00 479 CYS A CA 1
ATOM 3731 C C . CYS A 1 479 ? 27.251 39.641 125.652 1.00 8.30 479 CYS A C 1
ATOM 3732 O O . CYS A 1 479 ? 28.378 39.936 125.216 1.00 9.02 479 CYS A O 1
ATOM 3735 N N . ILE A 1 480 ? 26.340 39.134 124.852 1.00 27.45 480 ILE A N 1
ATOM 3736 C CA . ILE A 1 480 ? 26.693 38.850 123.478 1.00 1.00 480 ILE A CA 1
ATOM 3737 C C . ILE A 1 480 ? 26.878 40.118 122.677 1.00 25.69 480 ILE A C 1
ATOM 3738 O O . ILE A 1 480 ? 27.856 40.282 121.979 1.00 18.64 480 ILE A O 1
ATOM 3743 N N . ASN A 1 481 ? 25.911 41.034 122.797 1.00 11.12 481 ASN A N 1
ATOM 3744 C CA . ASN A 1 481 ? 25.976 42.279 122.059 1.00 3.53 481 ASN A CA 1
ATOM 3745 C C . ASN A 1 481 ? 27.254 42.990 122.367 1.00 26.08 481 ASN A C 1
ATOM 3746 O O . ASN A 1 481 ? 27.934 43.475 121.476 1.00 23.65 481 ASN A O 1
ATOM 3751 N N . PHE A 1 482 ? 27.569 43.003 123.627 1.00 4.38 482 PHE A N 1
ATOM 3752 C CA . PHE A 1 482 ? 28.774 43.646 124.050 1.00 19.31 482 PHE A CA 1
ATOM 3753 C C . PHE A 1 482 ? 29.957 43.019 123.375 1.00 1.00 482 PHE A C 1
ATOM 3754 O O . PHE A 1 482 ? 30.859 43.662 122.983 1.00 16.89 482 PHE A O 1
ATOM 3762 N N . THR A 1 483 ? 29.896 41.695 123.208 1.00 6.82 483 THR A N 1
ATOM 3763 C CA . THR A 1 483 ? 30.997 41.026 122.594 1.00 1.00 483 THR A CA 1
ATOM 3764 C C . THR A 1 483 ? 31.140 41.515 121.198 1.00 1.00 483 THR A C 1
ATOM 3765 O O . THR A 1 483 ? 32.188 41.883 120.718 1.00 32.47 483 THR A O 1
ATOM 3769 N N . ASN A 1 484 ? 30.019 41.548 120.517 1.00 22.20 484 ASN A N 1
ATOM 3770 C CA . ASN A 1 484 ? 30.013 41.972 119.131 1.00 1.00 484 ASN A CA 1
ATOM 3771 C C . ASN A 1 484 ? 30.382 43.442 118.954 1.00 13.78 484 ASN A C 1
ATOM 3772 O O . ASN A 1 484 ? 31.126 43.828 118.071 1.00 29.51 484 ASN A O 1
ATOM 3777 N N . GLU A 1 485 ? 29.860 44.317 119.782 1.00 18.08 485 GLU A N 1
ATOM 3778 C CA . GLU A 1 485 ? 30.186 45.700 119.578 1.00 1.00 485 GLU A CA 1
ATOM 3779 C C . GLU A 1 485 ? 31.671 45.942 119.697 1.00 1.00 485 GLU A C 1
ATOM 3780 O O . GLU A 1 485 ? 32.258 46.868 119.195 1.00 8.29 485 GLU A O 1
ATOM 3797 N N . LEU A 1 487 ? 34.042 43.479 118.836 1.00 21.43 487 LEU A N 1
ATOM 3798 C CA . LEU A 1 487 ? 34.523 42.809 117.634 1.00 1.00 487 LEU A CA 1
ATOM 3799 C C . LEU A 1 487 ? 34.478 43.758 116.435 1.00 2.45 487 LEU A C 1
ATOM 3800 O O . LEU A 1 487 ? 35.412 43.929 115.656 1.00 32.46 487 LEU A O 1
ATOM 3805 N N . GLN A 1 488 ? 33.354 44.464 116.342 1.00 11.38 488 GLN A N 1
ATOM 3806 C CA . GLN A 1 488 ? 33.120 45.467 115.320 1.00 1.00 488 GLN A CA 1
ATOM 3807 C C . GLN A 1 488 ? 34.171 46.569 115.295 1.00 14.17 488 GLN A C 1
ATOM 3808 O O . GLN A 1 488 ? 34.747 46.854 114.262 1.00 30.95 488 GLN A O 1
ATOM 3814 N N . GLN A 1 489 ? 34.399 47.181 116.455 1.00 6.64 489 GLN A N 1
ATOM 3815 C CA . GLN A 1 489 ? 35.376 48.215 116.621 1.00 1.00 489 GLN A CA 1
ATOM 3816 C C . GLN A 1 489 ? 36.698 47.719 116.247 1.00 1.00 489 GLN A C 1
ATOM 3817 O O . GLN A 1 489 ? 37.533 48.435 115.733 1.00 16.17 489 GLN A O 1
ATOM 3823 N N . PHE A 1 490 ? 36.820 46.417 116.451 1.00 1.00 490 PHE A N 1
ATOM 3824 C CA . PHE A 1 490 ? 38.084 45.720 116.179 1.00 8.50 490 PHE A CA 1
ATOM 3825 C C . PHE A 1 490 ? 38.399 45.722 114.720 1.00 13.34 490 PHE A C 1
ATOM 3826 O O . PHE A 1 490 ? 39.514 45.855 114.246 1.00 42.23 490 PHE A O 1
ATOM 3834 N N . PHE A 1 491 ? 37.329 45.616 113.975 1.00 10.63 491 PHE A N 1
ATOM 3835 C CA . PHE A 1 491 ? 37.385 45.657 112.543 1.00 1.00 491 PHE A CA 1
ATOM 3836 C C . PHE A 1 491 ? 37.602 47.087 112.034 1.00 19.94 491 PHE A C 1
ATOM 3837 O O . PHE A 1 491 ? 38.595 47.384 111.404 1.00 39.79 491 PHE A O 1
ATOM 3845 N N . ASN A 1 492 ? 36.651 47.958 112.371 1.00 1.16 492 ASN A N 1
ATOM 3846 C CA . ASN A 1 492 ? 36.664 49.369 111.998 1.00 4.49 492 ASN A CA 1
ATOM 3847 C C . ASN A 1 492 ? 38.034 49.992 112.124 1.00 1.00 492 ASN A C 1
ATOM 3848 O O . ASN A 1 492 ? 38.390 50.939 111.489 1.00 41.60 492 ASN A O 1
ATOM 3853 N N . HIS A 1 493 ? 38.790 49.457 113.050 1.00 1.00 493 HIS A N 1
ATOM 3854 C CA . HIS A 1 493 ? 40.102 49.969 113.254 1.00 15.89 493 HIS A CA 1
ATOM 3855 C C . HIS A 1 493 ? 41.052 49.395 112.237 1.00 1.00 493 HIS A C 1
ATOM 3856 O O . HIS A 1 493 ? 41.749 50.118 111.519 1.00 40.00 493 HIS A O 1
ATOM 3863 N N . HIS A 1 494 ? 41.021 48.077 112.135 1.00 29.55 494 HIS A N 1
ATOM 3864 C CA . HIS A 1 494 ? 41.874 47.333 111.215 1.00 1.00 494 HIS A CA 1
ATOM 3865 C C . HIS A 1 494 ? 41.696 47.905 109.844 1.00 1.00 494 HIS A C 1
ATOM 3866 O O . HIS A 1 494 ? 42.577 48.036 109.068 1.00 26.13 494 HIS A O 1
ATOM 3873 N N . MET A 1 495 ? 40.517 48.381 109.596 1.00 12.07 495 MET A N 1
ATOM 3874 C CA . MET A 1 495 ? 40.236 48.957 108.323 1.00 3.87 495 MET A CA 1
ATOM 3875 C C . MET A 1 495 ? 40.814 50.340 108.195 1.00 21.11 495 MET A C 1
ATOM 3876 O O . MET A 1 495 ? 41.256 50.805 107.140 1.00 49.78 495 MET A O 1
ATOM 3881 N N . PHE A 1 496 ? 40.856 51.013 109.314 1.00 29.79 496 PHE A N 1
ATOM 3882 C CA . PHE A 1 496 ? 41.361 52.330 109.311 1.00 16.50 496 PHE A CA 1
ATOM 3883 C C . PHE A 1 496 ? 42.827 52.265 109.150 1.00 1.00 496 PHE A C 1
ATOM 3884 O O . PHE A 1 496 ? 43.398 52.968 108.425 1.00 31.52 496 PHE A O 1
ATOM 3892 N N . VAL A 1 497 ? 43.398 51.363 109.791 1.00 1.00 497 VAL A N 1
ATOM 3893 C CA . VAL A 1 497 ? 44.798 51.167 109.660 1.00 1.00 497 VAL A CA 1
ATOM 3894 C C . VAL A 1 497 ? 45.148 50.827 108.255 1.00 1.00 497 VAL A C 1
ATOM 3895 O O . VAL A 1 497 ? 46.020 51.398 107.659 1.00 70.52 497 VAL A O 1
ATOM 3899 N N . LEU A 1 498 ? 44.429 49.844 107.737 1.00 33.34 498 LEU A N 1
ATOM 3900 C CA . LEU A 1 498 ? 44.561 49.297 106.393 1.00 13.04 498 LEU A CA 1
ATOM 3901 C C . LEU A 1 498 ? 44.402 50.344 105.298 1.00 26.09 498 LEU A C 1
ATOM 3902 O O . LEU A 1 498 ? 45.240 50.500 104.427 1.00 7.93 498 LEU A O 1
ATOM 3907 N N . GLU A 1 499 ? 43.272 51.051 105.356 1.00 10.72 499 GLU A N 1
ATOM 3908 C CA . GLU A 1 499 ? 42.970 52.103 104.402 1.00 1.00 499 GLU A CA 1
ATOM 3909 C C . GLU A 1 499 ? 44.153 53.060 104.234 1.00 10.86 499 GLU A C 1
ATOM 3910 O O . GLU A 1 499 ? 44.705 53.278 103.165 1.00 86.24 499 GLU A O 1
ATOM 3916 N N . GLN A 1 500 ? 44.496 53.654 105.344 1.00 17.39 500 GLN A N 1
ATOM 3917 C CA . GLN A 1 500 ? 45.545 54.594 105.498 1.00 6.79 500 GLN A CA 1
ATOM 3918 C C . GLN A 1 500 ? 46.896 54.160 104.924 1.00 12.24 500 GLN A C 1
ATOM 3919 O O . GLN A 1 500 ? 47.774 54.949 104.601 1.00 46.96 500 GLN A O 1
ATOM 3925 N N . GLU A 1 501 ? 47.052 52.877 104.703 1.00 17.43 501 GLU A N 1
ATOM 3926 C CA . GLU A 1 501 ? 48.297 52.408 104.152 1.00 2.70 501 GLU A CA 1
ATOM 3927 C C . GLU A 1 501 ? 48.279 52.727 102.674 1.00 58.62 501 GLU A C 1
ATOM 3928 O O . GLU A 1 501 ? 49.278 53.156 102.107 1.00 89.32 501 GLU A O 1
ATOM 3934 N N . GLU A 1 502 ? 47.119 52.506 102.048 1.00 44.53 502 GLU A N 1
ATOM 3935 C CA . GLU A 1 502 ? 46.971 52.740 100.615 1.00 26.25 502 GLU A CA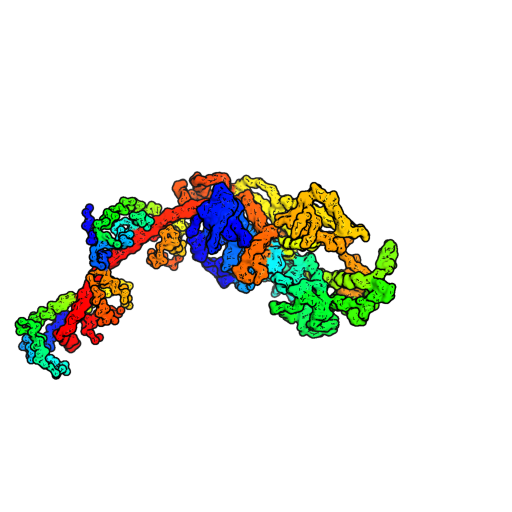 1
ATOM 3936 C C . GLU A 1 502 ? 47.278 54.175 100.319 1.00 82.95 502 GLU A C 1
ATOM 3937 O O . GLU A 1 502 ? 48.218 54.483 99.597 1.00 30.58 502 GLU A O 1
ATOM 3943 N N . TYR A 1 503 ? 46.498 55.058 100.919 1.00 9.29 503 TYR A N 1
ATOM 3944 C CA . TYR A 1 503 ? 46.750 56.462 100.697 1.00 12.64 503 TYR A CA 1
ATOM 3945 C C . TYR A 1 503 ? 48.208 56.871 100.967 1.00 17.49 503 TYR A C 1
ATOM 3946 O O . TYR A 1 503 ? 48.651 57.941 100.592 1.00 100.00 503 TYR A O 1
ATOM 3977 N N . GLU A 1 506 ? 50.107 54.939 97.748 1.00 49.24 506 GLU A N 1
ATOM 3978 C CA . GLU A 1 506 ? 49.847 55.729 96.574 1.00 3.13 506 GLU A CA 1
ATOM 3979 C C . GLU A 1 506 ? 50.336 57.151 96.708 1.00 11.69 506 GLU A C 1
ATOM 3980 O O . GLU A 1 506 ? 50.937 57.720 95.807 1.00 100.00 506 GLU A O 1
ATOM 3986 N N . GLY A 1 507 ? 50.071 57.760 97.805 1.00 22.81 507 GLY A N 1
ATOM 3987 C CA . GLY A 1 507 ? 50.545 59.098 97.814 1.00 22.71 507 GLY A CA 1
ATOM 3988 C C . GLY A 1 507 ? 49.374 60.017 97.780 1.00 10.47 507 GLY A C 1
ATOM 3989 O O . GLY A 1 507 ? 49.481 61.209 97.480 1.00 59.03 507 GLY A O 1
ATOM 3990 N N . ILE A 1 508 ? 48.216 59.461 98.090 1.00 29.57 508 ILE A N 1
ATOM 3991 C CA . ILE A 1 508 ? 47.071 60.321 98.147 1.00 87.34 508 ILE A CA 1
ATOM 3992 C C . ILE A 1 508 ? 47.133 61.092 99.446 1.00 8.32 508 ILE A C 1
ATOM 3993 O O . ILE A 1 508 ? 47.828 60.756 100.385 1.00 47.57 508 ILE A O 1
ATOM 3998 N N . GLU A 1 509 ? 46.419 62.194 99.506 1.00 29.30 509 GLU A N 1
ATOM 3999 C CA . GLU A 1 509 ? 46.409 62.970 100.679 1.00 24.46 509 GLU A CA 1
ATOM 4000 C C . GLU A 1 509 ? 45.049 62.957 101.339 1.00 100.00 509 GLU A C 1
ATOM 4001 O O . GLU A 1 509 ? 44.238 63.840 101.035 1.00 55.28 509 GLU A O 1
ATOM 4007 N N . TRP A 1 510 ? 44.823 61.930 102.172 1.00 80.38 510 TRP A N 1
ATOM 4008 C CA . TRP A 1 510 ? 43.564 61.766 102.863 1.00 100.00 510 TRP A CA 1
ATOM 4009 C C . TRP A 1 510 ? 43.786 61.631 104.362 1.00 73.59 510 TRP A C 1
ATOM 4010 O O . TRP A 1 510 ? 44.508 60.748 104.822 1.00 100.00 510 TRP A O 1
ATOM 4021 N N . GLU A 1 511 ? 43.174 62.529 105.171 1.00 77.02 511 GLU A N 1
ATOM 4022 C CA . GLU A 1 511 ? 43.319 62.390 106.601 1.00 1.00 511 GLU A CA 1
ATOM 4023 C C . GLU A 1 511 ? 42.037 61.963 107.226 1.00 57.72 511 GLU A C 1
ATOM 4024 O O . GLU A 1 511 ? 40.945 62.381 106.815 1.00 34.58 511 GLU A O 1
ATOM 4030 N N . PHE A 1 512 ? 42.189 61.049 108.172 1.00 43.76 512 PHE A N 1
ATOM 4031 C CA . PHE A 1 512 ? 41.035 60.558 108.819 1.00 84.36 512 PHE A CA 1
ATOM 4032 C C . PHE A 1 512 ? 41.367 59.912 110.150 1.00 49.78 512 PHE A C 1
ATOM 4033 O O . PHE A 1 512 ? 42.438 59.356 110.364 1.00 47.13 512 PHE A O 1
ATOM 4041 N N . ILE A 1 513 ? 40.379 60.052 110.992 1.00 39.33 513 ILE A N 1
ATOM 4042 C CA . ILE A 1 513 ? 40.295 59.567 112.332 1.00 14.29 513 ILE A CA 1
ATOM 4043 C C . ILE A 1 513 ? 39.937 58.069 112.322 1.00 16.05 513 ILE A C 1
ATOM 4044 O O . ILE A 1 513 ? 39.183 57.607 111.469 1.00 25.27 513 ILE A O 1
ATOM 4049 N N . ASP A 1 514 ? 40.444 57.329 113.304 1.00 29.96 514 ASP A N 1
ATOM 4050 C CA . ASP A 1 514 ? 40.184 55.908 113.494 1.00 7.08 514 ASP A CA 1
ATOM 4051 C C . ASP A 1 514 ? 38.719 55.659 113.382 1.00 1.00 514 ASP A C 1
ATOM 4052 O O . ASP A 1 514 ? 37.957 56.430 113.811 1.00 34.95 514 ASP A O 1
ATOM 4057 N N . PHE A 1 515 ? 38.276 54.599 112.715 1.00 23.78 515 PHE A N 1
ATOM 4058 C CA . PHE A 1 515 ? 36.841 54.415 112.620 1.00 1.00 515 PHE A CA 1
ATOM 4059 C C . PHE A 1 515 ? 36.300 53.740 113.822 1.00 21.75 515 PHE A C 1
ATOM 4060 O O . PHE A 1 515 ? 35.111 53.701 114.029 1.00 30.89 515 PHE A O 1
ATOM 4068 N N . GLY A 1 516 ? 37.181 53.183 114.622 1.00 16.26 516 GLY A N 1
ATOM 4069 C CA . GLY A 1 516 ? 36.721 52.527 115.825 1.00 9.56 516 GLY A CA 1
ATOM 4070 C C . GLY A 1 516 ? 36.041 53.505 116.795 1.00 6.68 516 GLY A C 1
ATOM 4071 O O . GLY A 1 516 ? 34.956 53.287 117.334 1.00 34.61 516 GLY A O 1
ATOM 4072 N N . MET A 1 517 ? 36.724 54.578 117.014 1.00 26.44 517 MET A N 1
ATOM 4073 C CA . MET A 1 517 ? 36.386 55.652 117.880 1.00 1.00 517 MET A CA 1
ATOM 4074 C C . MET A 1 517 ? 34.939 55.893 117.987 1.00 1.00 517 MET A C 1
ATOM 4075 O O . MET A 1 517 ? 34.431 56.220 119.007 1.00 18.01 517 MET A O 1
ATOM 4080 N N . ASP A 1 518 ? 34.260 55.660 116.916 1.00 1.00 518 ASP A N 1
ATOM 4081 C CA . ASP A 1 518 ? 32.834 55.956 116.982 1.00 7.38 518 ASP A CA 1
ATOM 4082 C C . ASP A 1 518 ? 32.136 55.115 118.014 1.00 18.19 518 ASP A C 1
ATOM 4083 O O . ASP A 1 518 ? 31.125 55.513 118.584 1.00 38.34 518 ASP A O 1
ATOM 4088 N N . LEU A 1 519 ? 32.692 53.937 118.256 1.00 10.39 519 LEU A N 1
ATOM 4089 C CA . LEU A 1 519 ? 32.049 53.032 119.185 1.00 46.07 519 LEU A CA 1
ATOM 4090 C C . LEU A 1 519 ? 32.498 53.082 120.612 1.00 4.54 519 LEU A C 1
ATOM 4091 O O . LEU A 1 519 ? 31.835 52.571 121.514 1.00 64.16 519 LEU A O 1
ATOM 4096 N N . ALA A 1 520 ? 33.638 53.694 120.863 1.00 50.36 520 ALA A N 1
ATOM 4097 C CA . ALA A 1 520 ? 34.169 53.774 122.206 1.00 1.00 520 ALA A CA 1
ATOM 4098 C C . ALA A 1 520 ? 33.163 54.255 123.223 1.00 1.00 520 ALA A C 1
ATOM 4099 O O . ALA A 1 520 ? 33.149 53.823 124.345 1.00 23.58 520 ALA A O 1
ATOM 4101 N N . ALA A 1 521 ? 32.260 55.113 122.825 1.00 31.35 521 ALA A N 1
ATOM 4102 C CA . ALA A 1 521 ? 31.249 55.602 123.705 1.00 1.00 521 ALA A CA 1
ATOM 4103 C C . ALA A 1 521 ? 30.491 54.469 124.305 1.00 3.91 521 ALA A C 1
ATOM 4104 O O . ALA A 1 521 ? 30.484 54.316 125.512 1.00 58.75 521 ALA A O 1
ATOM 4106 N N . CYS A 1 522 ? 29.925 53.624 123.453 1.00 40.54 522 CYS A N 1
ATOM 4107 C CA . CYS A 1 522 ? 29.144 52.513 123.973 1.00 8.17 522 CYS A CA 1
ATOM 4108 C C . CYS A 1 522 ? 29.940 51.551 124.825 1.00 9.32 522 CYS A C 1
ATOM 4109 O O . CYS A 1 522 ? 29.551 51.158 125.904 1.00 58.74 522 CYS A O 1
ATOM 4112 N N . ILE A 1 523 ? 31.090 51.182 124.330 1.00 5.39 523 ILE A N 1
ATOM 4113 C CA . ILE A 1 523 ? 31.906 50.289 125.130 1.00 1.00 523 ILE A CA 1
ATOM 4114 C C . ILE A 1 523 ? 32.223 50.798 126.527 1.00 1.00 523 ILE A C 1
ATOM 4115 O O . ILE A 1 523 ? 31.958 50.073 127.481 1.00 53.94 523 ILE A O 1
ATOM 4120 N N . GLU A 1 524 ? 32.730 52.041 126.641 1.00 44.64 524 GLU A N 1
ATOM 4121 C CA . GLU A 1 524 ? 33.050 52.558 127.971 1.00 25.63 524 GLU A CA 1
ATOM 4122 C C . GLU A 1 524 ? 31.885 52.421 128.952 1.00 24.36 524 GLU A C 1
ATOM 4123 O O . GLU A 1 524 ? 32.031 52.021 130.102 1.00 70.27 524 GLU A O 1
ATOM 4129 N N . LEU A 1 525 ? 30.694 52.714 128.496 1.00 17.80 525 LEU A N 1
ATOM 4130 C CA . LEU A 1 525 ? 29.472 52.711 129.291 1.00 1.00 525 LEU A CA 1
ATOM 4131 C C . LEU A 1 525 ? 29.209 51.341 129.888 1.00 4.43 525 LEU A C 1
ATOM 4132 O O . LEU A 1 525 ? 28.624 51.197 130.949 1.00 24.22 525 LEU A O 1
ATOM 4137 N N . ILE A 1 526 ? 29.626 50.315 129.177 1.00 16.32 526 ILE A N 1
ATOM 4138 C CA . ILE A 1 526 ? 29.415 48.969 129.649 1.00 1.58 526 ILE A CA 1
ATOM 4139 C C . ILE A 1 526 ? 30.508 48.449 130.543 1.00 9.61 526 ILE A C 1
ATOM 4140 O O . ILE A 1 526 ? 30.253 48.034 131.661 1.00 32.29 526 ILE A O 1
ATOM 4145 N N . GLU A 1 527 ? 31.734 48.511 130.034 1.00 2.23 527 GLU A N 1
ATOM 4146 C CA . GLU A 1 527 ? 32.913 47.978 130.687 1.00 43.13 527 GLU A CA 1
ATOM 4147 C C . GLU A 1 527 ? 33.667 48.844 131.678 1.00 1.00 527 GLU A C 1
ATOM 4148 O O . GLU A 1 527 ? 34.478 48.358 132.459 1.00 35.75 527 GLU A O 1
ATOM 4165 N N . PRO A 1 529 ? 34.418 51.423 134.870 1.00 31.22 529 PRO A N 1
ATOM 4166 C CA . PRO A 1 529 ? 34.089 51.362 136.283 1.00 100.00 529 PRO A CA 1
ATOM 4167 C C . PRO A 1 529 ? 32.713 51.789 136.774 1.00 96.66 529 PRO A C 1
ATOM 4168 O O . PRO A 1 529 ? 32.115 51.111 137.609 1.00 97.85 529 PRO A O 1
ATOM 4172 N N . MET A 1 530 ? 32.191 52.928 136.343 1.00 18.89 530 MET A N 1
ATOM 4173 C CA . MET A 1 530 ? 30.884 53.178 136.935 1.00 14.03 530 MET A CA 1
ATOM 4174 C C . MET A 1 530 ? 29.794 52.741 136.007 1.00 15.66 530 MET A C 1
ATOM 4175 O O . MET A 1 530 ? 28.635 53.037 136.199 1.00 46.95 530 MET A O 1
ATOM 4180 N N . GLY A 1 531 ? 30.213 51.966 135.000 1.00 42.23 531 GLY A N 1
ATOM 4181 C CA . GLY A 1 531 ? 29.343 51.433 133.961 1.00 16.20 531 GLY A CA 1
ATOM 4182 C C . GLY A 1 531 ? 28.538 50.205 134.369 1.00 8.46 531 GLY A C 1
ATOM 4183 O O . GLY A 1 531 ? 28.839 49.522 135.341 1.00 38.69 531 GLY A O 1
ATOM 4184 N N . ILE A 1 532 ? 27.515 49.922 133.569 1.00 1.36 532 ILE A N 1
ATOM 4185 C CA . ILE A 1 532 ? 26.543 48.851 133.741 1.00 13.72 532 ILE A CA 1
ATOM 4186 C C . ILE A 1 532 ? 26.987 47.631 134.492 1.00 1.00 532 ILE A C 1
ATOM 4187 O O . ILE A 1 532 ? 26.441 47.253 135.500 1.00 32.46 532 ILE A O 1
ATOM 4192 N N . PHE A 1 533 ? 27.989 46.984 133.964 1.00 21.62 533 PHE A N 1
ATOM 4193 C CA . PHE A 1 533 ? 28.518 45.798 134.626 1.00 18.64 533 PHE A CA 1
ATOM 4194 C C . PHE A 1 533 ? 28.876 46.034 136.070 1.00 9.56 533 PHE A C 1
ATOM 4195 O O . PHE A 1 533 ? 28.380 45.344 136.933 1.00 38.91 533 PHE A O 1
ATOM 4203 N N . SER A 1 534 ? 29.686 47.078 136.323 1.00 18.86 534 SER A N 1
ATOM 4204 C CA . SER A 1 534 ? 30.054 47.399 137.683 1.00 13.90 534 SER A CA 1
ATOM 4205 C C . SER A 1 534 ? 28.853 47.553 138.594 1.00 9.61 534 SER A C 1
ATOM 4206 O O . SER A 1 534 ? 28.714 46.807 139.581 1.00 100.00 534 SER A O 1
ATOM 4209 N N . ILE A 1 535 ? 28.005 48.509 138.247 1.00 1.00 535 ILE A N 1
ATOM 4210 C CA . ILE A 1 535 ? 26.771 48.707 139.000 1.00 22.15 535 ILE A CA 1
ATOM 4211 C C . ILE A 1 535 ? 26.049 47.370 139.161 1.00 13.04 535 ILE A C 1
ATOM 4212 O O . ILE A 1 535 ? 25.553 47.009 140.194 1.00 44.12 535 ILE A O 1
ATOM 4217 N N . LEU A 1 536 ? 26.182 46.541 138.131 1.00 22.93 536 LEU A N 1
ATOM 4218 C CA . LEU A 1 536 ? 25.615 45.246 138.192 1.00 1.00 536 LEU A CA 1
ATOM 4219 C C . LEU A 1 536 ? 26.334 44.351 139.160 1.00 1.00 536 LEU A C 1
ATOM 4220 O O . LEU A 1 536 ? 25.775 43.685 139.958 1.00 32.21 536 LEU A O 1
ATOM 4225 N N . GLU A 1 537 ? 27.617 44.348 139.086 1.00 10.27 537 GLU A N 1
ATOM 4226 C CA . GLU A 1 537 ? 28.379 43.476 139.958 1.00 7.33 537 GLU A CA 1
ATOM 4227 C C . GLU A 1 537 ? 28.620 43.995 141.337 1.00 1.00 537 GLU A C 1
ATOM 4228 O O . GLU A 1 537 ? 29.222 43.305 142.145 1.00 22.89 537 GLU A O 1
ATOM 4234 N N . GLU A 1 538 ? 28.166 45.199 141.615 1.00 42.45 538 GLU A N 1
ATOM 4235 C CA . GLU A 1 538 ? 28.423 45.725 142.965 1.00 1.00 538 GLU A CA 1
ATOM 4236 C C . GLU A 1 538 ? 27.258 45.294 143.770 1.00 20.06 538 GLU A C 1
ATOM 4237 O O . GLU A 1 538 ? 27.395 44.578 144.752 1.00 41.09 538 GLU A O 1
ATOM 4243 N N . GLU A 1 539 ? 26.107 45.745 143.261 1.00 6.43 539 GLU A N 1
ATOM 4244 C CA . GLU A 1 539 ? 24.826 45.427 143.874 1.00 28.34 539 GLU A CA 1
ATOM 4245 C C . GLU A 1 539 ? 24.723 43.930 144.242 1.00 4.82 539 GLU A C 1
ATOM 4246 O O . GLU A 1 539 ? 24.036 43.511 145.168 1.00 25.41 539 GLU A O 1
ATOM 4252 N N . CYS A 1 540 ? 25.461 43.120 143.522 1.00 31.00 540 CYS A N 1
ATOM 4253 C CA . CYS A 1 540 ? 25.439 41.712 143.765 1.00 1.60 540 CYS A CA 1
ATOM 4254 C C . CYS A 1 540 ? 26.049 41.415 145.089 1.00 1.00 540 CYS A C 1
ATOM 4255 O O . CYS A 1 540 ? 26.007 40.285 145.538 1.00 55.88 540 CYS A O 1
ATOM 4258 N N . MET A 1 541 ? 26.652 42.442 145.672 1.00 13.65 541 MET A N 1
ATOM 4259 C CA . MET A 1 541 ? 27.358 42.306 146.974 1.00 19.41 541 MET A CA 1
ATOM 4260 C C . MET A 1 541 ? 26.471 42.718 148.138 1.00 24.79 541 MET A C 1
ATOM 4261 O O . MET A 1 541 ? 26.756 42.472 149.296 1.00 43.33 541 MET A O 1
ATOM 4266 N N . PHE A 1 542 ? 25.373 43.382 147.803 1.00 10.12 542 PHE A N 1
ATOM 4267 C CA . PHE A 1 542 ? 24.400 43.847 148.739 1.00 4.65 542 PHE A CA 1
ATOM 4268 C C . PHE A 1 542 ? 23.367 42.741 148.999 1.00 9.75 542 PHE A C 1
ATOM 4269 O O . PHE A 1 542 ? 22.506 42.456 148.183 1.00 23.99 542 PHE A O 1
ATOM 4277 N N . PRO A 1 543 ? 23.461 42.168 150.160 1.00 5.66 543 PRO A N 1
ATOM 4278 C CA . PRO A 1 543 ? 22.634 41.070 150.611 1.00 1.56 543 PRO A CA 1
ATOM 4279 C C . PRO A 1 543 ? 21.159 41.318 150.497 1.00 1.00 543 PRO A C 1
ATOM 4280 O O . PRO A 1 543 ? 20.385 40.398 150.602 1.00 27.65 543 PRO A O 1
ATOM 4284 N N . LYS A 1 544 ? 20.766 42.517 150.289 1.00 12.37 544 LYS A N 1
ATOM 4285 C CA . LYS A 1 544 ? 19.337 42.855 150.281 1.00 37.40 544 LYS A CA 1
ATOM 4286 C C . LYS A 1 544 ? 19.007 43.817 149.152 1.00 19.31 544 LYS A C 1
ATOM 4287 O O . LYS A 1 544 ? 18.214 44.760 149.274 1.00 96.91 544 LYS A O 1
ATOM 4293 N N . ALA A 1 545 ? 19.645 43.575 148.013 1.00 29.40 545 ALA A N 1
ATOM 4294 C CA . ALA A 1 545 ? 19.404 44.419 146.850 1.00 28.03 545 ALA A CA 1
ATOM 4295 C C . ALA A 1 545 ? 18.314 43.826 145.984 1.00 42.57 545 ALA A C 1
ATOM 4296 O O . ALA A 1 545 ? 18.009 42.638 146.049 1.00 21.60 545 ALA A O 1
ATOM 4298 N N . THR A 1 546 ? 17.746 44.662 145.136 1.00 40.83 546 THR A N 1
ATOM 4299 C CA . THR A 1 546 ? 16.678 44.211 144.269 1.00 17.15 546 THR A CA 1
ATOM 4300 C C . THR A 1 546 ? 17.038 44.550 142.856 1.00 41.56 546 THR A C 1
ATOM 4301 O O . THR A 1 546 ? 17.893 45.412 142.622 1.00 26.95 546 THR A O 1
ATOM 4305 N N . ASP A 1 547 ? 16.338 43.902 141.946 1.00 3.72 547 ASP A N 1
ATOM 4306 C CA . ASP A 1 547 ? 16.518 44.182 140.545 1.00 100.00 547 ASP A CA 1
ATOM 4307 C C . ASP A 1 547 ? 16.187 45.684 140.455 1.00 76.18 547 ASP A C 1
ATOM 4308 O O . ASP A 1 547 ? 16.926 46.530 139.980 1.00 49.68 547 ASP A O 1
ATOM 4313 N N . THR A 1 548 ? 15.096 46.024 141.123 1.00 1.00 548 THR A N 1
ATOM 4314 C CA . THR A 1 548 ? 14.617 47.389 141.213 1.00 20.08 548 THR A CA 1
ATOM 4315 C C . THR A 1 548 ? 15.670 48.294 141.796 1.00 16.68 548 THR A C 1
ATOM 4316 O O . THR A 1 548 ? 15.875 49.406 141.399 1.00 34.82 548 THR A O 1
ATOM 4320 N N . SER A 1 549 ? 16.335 47.802 142.818 1.00 14.26 549 SER A N 1
ATOM 4321 C CA . SER A 1 549 ? 17.390 48.574 143.433 1.00 1.00 549 SER A CA 1
ATOM 4322 C C . SER A 1 549 ? 18.421 48.901 142.380 1.00 12.97 549 SER A C 1
ATOM 4323 O O . SER A 1 549 ? 18.679 50.044 142.041 1.00 35.17 549 SER A O 1
ATOM 4326 N N . PHE A 1 550 ? 18.973 47.838 141.825 1.00 58.76 550 PHE A N 1
ATOM 4327 C CA . PHE A 1 550 ? 19.960 47.880 140.766 1.00 25.16 550 PHE A CA 1
ATOM 4328 C C . PHE A 1 550 ? 19.574 48.856 139.710 1.00 24.14 550 PHE A C 1
ATOM 4329 O O . PHE A 1 550 ? 20.376 49.697 139.338 1.00 26.87 550 PHE A O 1
ATOM 4348 N N . ASN A 1 552 ? 17.550 51.489 139.705 1.00 9.39 552 ASN A N 1
ATOM 4349 C CA . ASN A 1 552 ? 17.700 52.876 140.107 1.00 13.74 552 ASN A CA 1
ATOM 4350 C C . ASN A 1 552 ? 19.147 53.313 140.100 1.00 20.61 552 ASN A C 1
ATOM 4351 O O . ASN A 1 552 ? 19.546 54.416 139.664 1.00 17.24 552 ASN A O 1
ATOM 4367 N N . LEU A 1 554 ? 21.365 52.284 138.332 1.00 27.68 554 LEU A N 1
ATOM 4368 C CA . LEU A 1 554 ? 21.741 52.391 136.967 1.00 74.70 554 LEU A CA 1
ATOM 4369 C C . LEU A 1 554 ? 21.382 53.770 136.472 1.00 38.90 554 LEU A C 1
ATOM 4370 O O . LEU A 1 554 ? 22.153 54.451 135.821 1.00 67.58 554 LEU A O 1
ATOM 4375 N N . TYR A 1 555 ? 20.189 54.204 136.828 1.00 1.61 555 TYR A N 1
ATOM 4376 C CA . TYR A 1 555 ? 19.747 55.497 136.298 1.00 24.66 555 TYR A CA 1
ATOM 4377 C C . TYR A 1 555 ? 20.421 56.678 136.917 1.00 38.76 555 TYR A C 1
ATOM 4378 O O . TYR A 1 555 ? 21.007 57.478 136.164 1.00 20.57 555 TYR A O 1
ATOM 4387 N N . ASP A 1 556 ? 20.226 56.801 138.223 1.00 16.10 556 ASP A N 1
ATOM 4388 C CA . ASP A 1 556 ? 20.763 57.910 139.010 1.00 86.45 556 ASP A CA 1
ATOM 4389 C C . ASP A 1 556 ? 22.142 58.320 138.528 1.00 7.82 556 ASP A C 1
ATOM 4390 O O . ASP A 1 556 ? 22.519 59.496 138.539 1.00 100.00 556 ASP A O 1
ATOM 4395 N N . GLU A 1 557 ? 22.867 57.306 138.061 1.00 24.50 557 GLU A N 1
ATOM 4396 C CA . GLU A 1 557 ? 24.234 57.503 137.601 1.00 31.50 557 GLU A CA 1
ATOM 4397 C C . GLU A 1 557 ? 24.433 57.672 136.115 1.00 25.02 557 GLU A C 1
ATOM 4398 O O . GLU A 1 557 ? 25.421 58.296 135.673 1.00 23.90 557 GLU A O 1
ATOM 4404 N N . HIS A 1 558 ? 23.581 57.098 135.284 1.00 30.04 558 HIS A N 1
ATOM 4405 C CA . HIS A 1 558 ? 23.863 57.258 133.861 1.00 15.35 558 HIS A CA 1
ATOM 4406 C C . HIS A 1 558 ? 22.851 58.107 133.143 1.00 1.37 558 HIS A C 1
ATOM 4407 O O . HIS A 1 558 ? 23.148 58.763 132.147 1.00 53.44 558 HIS A O 1
ATOM 4414 N N . LEU A 1 559 ? 21.633 58.074 133.635 1.00 24.00 559 LEU A N 1
ATOM 4415 C CA . LEU A 1 559 ? 20.592 58.824 132.991 1.00 1.30 559 LEU A CA 1
ATOM 4416 C C . LEU A 1 559 ? 20.774 60.322 132.985 1.00 69.77 559 LEU A C 1
ATOM 4417 O O . LEU A 1 559 ? 21.008 61.004 134.004 1.00 26.95 559 LEU A O 1
ATOM 4422 N N . GLY A 1 560 ? 20.602 60.845 131.787 1.00 18.73 560 GLY A N 1
ATOM 4423 C CA . GLY A 1 560 ? 20.728 62.258 131.498 1.00 93.62 560 GLY A CA 1
ATOM 4424 C C . GLY A 1 560 ? 22.184 62.660 131.316 1.00 54.84 560 GLY A C 1
ATOM 4425 O O . GLY A 1 560 ? 22.510 63.623 130.641 1.00 88.98 560 GLY A O 1
ATOM 4426 N N . LYS A 1 561 ? 23.059 61.898 131.944 1.00 42.58 561 LYS A N 1
ATOM 4427 C CA . LYS A 1 561 ? 24.480 62.157 131.917 1.00 30.55 561 LYS A CA 1
ATOM 4428 C C . LYS A 1 561 ? 25.163 61.417 130.794 1.00 46.05 561 LYS A C 1
ATOM 4429 O O . LYS A 1 561 ? 26.253 61.783 130.343 1.00 45.15 561 LYS A O 1
ATOM 4435 N N . SER A 1 562 ? 24.496 60.370 130.325 1.00 49.74 562 SER A N 1
ATOM 4436 C CA . SER A 1 562 ? 25.049 59.561 129.253 1.00 90.06 562 SER A CA 1
ATOM 4437 C C . SER A 1 562 ? 24.118 59.435 128.078 1.00 28.80 562 SER A C 1
ATOM 4438 O O . SER A 1 562 ? 22.912 59.247 128.232 1.00 95.49 562 SER A O 1
ATOM 4441 N N . ASN A 1 563 ? 24.706 59.650 126.915 1.00 68.44 563 ASN A N 1
ATOM 4442 C CA . ASN A 1 563 ? 24.000 59.744 125.665 1.00 66.21 563 ASN A CA 1
ATOM 4443 C C . ASN A 1 563 ? 23.554 58.392 125.126 1.00 51.13 563 ASN A C 1
ATOM 4444 O O . ASN A 1 563 ? 22.473 58.227 124.549 1.00 70.09 563 ASN A O 1
ATOM 4449 N N . ASN A 1 564 ? 24.409 57.419 125.297 1.00 14.21 564 ASN A N 1
ATOM 4450 C CA . ASN A 1 564 ? 24.095 56.115 124.782 1.00 28.95 564 ASN A CA 1
ATOM 4451 C C . ASN A 1 564 ? 23.094 55.420 125.665 1.00 7.82 564 ASN A C 1
ATOM 4452 O O . ASN A 1 564 ? 22.526 54.368 125.312 1.00 72.61 564 ASN A O 1
ATOM 4457 N N . PHE A 1 565 ? 22.911 56.059 126.799 1.00 26.64 565 PHE A N 1
ATOM 4458 C CA . PHE A 1 565 ? 21.988 55.602 127.826 1.00 1.00 565 PHE A CA 1
ATOM 4459 C C . PHE A 1 565 ? 20.632 56.264 127.647 1.00 12.03 565 PHE A C 1
ATOM 4460 O O . PHE A 1 565 ? 20.504 57.460 127.413 1.00 57.91 565 PHE A O 1
ATOM 4468 N N . GLN A 1 566 ? 19.600 55.452 127.691 1.00 14.63 566 GLN A N 1
ATOM 4469 C CA . GLN A 1 566 ? 18.274 55.944 127.439 1.00 16.54 566 GLN A CA 1
ATOM 4470 C C . GLN A 1 566 ? 17.231 55.112 128.171 1.00 8.80 566 GLN A C 1
ATOM 4471 O O . GLN A 1 566 ? 17.489 53.960 128.510 1.00 66.39 566 GLN A O 1
ATOM 4477 N N . LYS A 1 567 ? 16.055 55.692 128.360 1.00 49.43 567 LYS A N 1
ATOM 4478 C CA . LYS A 1 567 ? 14.941 55.000 128.971 1.00 27.37 567 LYS A CA 1
ATOM 4479 C C . LYS A 1 567 ? 14.033 54.527 127.868 1.00 25.65 567 LYS A C 1
ATOM 4480 O O . LYS A 1 567 ? 13.777 55.271 126.926 1.00 100.00 567 LYS A O 1
ATOM 4486 N N . PRO A 1 568 ? 13.605 53.271 127.941 1.00 22.51 568 PRO A N 1
ATOM 4487 C CA . PRO A 1 568 ? 12.777 52.671 126.922 1.00 19.32 568 PRO A CA 1
ATOM 4488 C C . PRO A 1 568 ? 11.491 53.405 126.616 1.00 89.15 568 PRO A C 1
ATOM 4489 O O . PRO A 1 568 ? 10.829 53.933 127.511 1.00 100.00 568 PRO A O 1
ATOM 4493 N N . LYS A 1 569 ? 11.178 53.363 125.315 1.00 55.92 569 LYS A N 1
ATOM 4494 C CA . LYS A 1 569 ? 9.991 53.915 124.703 1.00 100.00 569 LYS A CA 1
ATOM 4495 C C . LYS A 1 569 ? 8.955 52.802 124.579 1.00 100.00 569 LYS A C 1
ATOM 4496 O O . LYS A 1 569 ? 9.055 51.946 123.685 1.00 100.00 569 LYS A O 1
ATOM 4502 N N . PRO A 1 570 ? 7.971 52.769 125.489 1.00 100.00 570 PRO A N 1
ATOM 4503 C CA . PRO A 1 570 ? 6.962 51.726 125.471 1.00 100.00 570 PRO A CA 1
ATOM 4504 C C . PRO A 1 570 ? 6.327 51.512 124.087 1.00 100.00 570 PRO A C 1
ATOM 4505 O O . PRO A 1 570 ? 6.076 52.482 123.359 1.00 72.97 570 PRO A O 1
ATOM 4509 N N . ALA A 1 571 ? 6.114 50.228 123.720 1.00 100.00 571 ALA A N 1
ATOM 4510 C CA . ALA A 1 571 ? 5.523 49.825 122.449 1.00 100.00 571 ALA A CA 1
ATOM 4511 C C . ALA A 1 571 ? 4.799 48.471 122.564 1.00 100.00 571 ALA A C 1
ATOM 4512 O O . ALA A 1 571 ? 5.019 47.533 121.772 1.00 100.00 571 ALA A O 1
ATOM 4514 N N . ALA A 1 575 ? 7.511 42.614 125.197 1.00 97.19 575 ALA A N 1
ATOM 4515 C CA . ALA A 1 575 ? 7.344 42.859 126.618 1.00 100.00 575 ALA A CA 1
ATOM 4516 C C . ALA A 1 575 ? 7.737 44.265 127.088 1.00 100.00 575 ALA A C 1
ATOM 4517 O O . ALA A 1 575 ? 7.556 45.256 126.387 1.00 100.00 575 ALA A O 1
ATOM 4519 N N . GLU A 1 576 ? 8.279 44.318 128.305 1.00 74.08 576 GLU A N 1
ATOM 4520 C CA . GLU A 1 576 ? 8.701 45.534 128.981 1.00 10.45 576 GLU A CA 1
ATOM 4521 C C . GLU A 1 576 ? 10.169 45.875 128.727 1.00 50.87 576 GLU A C 1
ATOM 4522 O O . GLU A 1 576 ? 10.893 45.115 128.124 1.00 50.04 576 GLU A O 1
ATOM 4528 N N . ALA A 1 577 ? 10.621 47.016 129.237 1.00 33.32 577 ALA A N 1
ATOM 4529 C CA . ALA A 1 577 ? 11.988 47.368 129.013 1.00 15.26 577 ALA A CA 1
ATOM 4530 C C . ALA A 1 577 ? 12.472 48.321 130.094 1.00 41.49 577 ALA A C 1
ATOM 4531 O O . ALA A 1 577 ? 11.727 49.160 130.555 1.00 32.70 577 ALA A O 1
ATOM 4533 N N . HIS A 1 578 ? 13.738 48.216 130.460 1.00 6.85 578 HIS A N 1
ATOM 4534 C CA . HIS A 1 578 ? 14.202 49.096 131.489 1.00 13.36 578 HIS A CA 1
ATOM 4535 C C . HIS A 1 578 ? 15.240 50.025 131.018 1.00 23.63 578 HIS A C 1
ATOM 4536 O O . HIS A 1 578 ? 15.501 51.051 131.619 1.00 43.62 578 HIS A O 1
ATOM 4543 N N . PHE A 1 579 ? 15.857 49.642 129.936 1.00 5.06 579 PHE A N 1
ATOM 4544 C CA . PHE A 1 579 ? 16.861 50.530 129.451 1.00 1.00 579 PHE A CA 1
ATOM 4545 C C . PHE A 1 579 ? 17.374 50.110 128.138 1.00 24.37 579 PHE A C 1
ATOM 4546 O O . PHE A 1 579 ? 17.544 48.944 127.868 1.00 59.71 579 PHE A O 1
ATOM 4554 N N . SER A 1 580 ? 17.531 51.124 127.340 1.00 16.00 580 SER A N 1
ATOM 4555 C CA . SER A 1 580 ? 17.974 50.960 126.025 1.00 20.14 580 SER A CA 1
ATOM 4556 C C . SER A 1 580 ? 19.359 51.510 125.953 1.00 3.36 580 SER A C 1
ATOM 4557 O O . SER A 1 580 ? 19.761 52.380 126.656 1.00 29.71 580 SER A O 1
ATOM 4560 N N . LEU A 1 581 ? 20.079 50.921 125.059 1.00 20.12 581 LEU A N 1
ATOM 4561 C CA . LEU A 1 581 ? 21.419 51.290 124.725 1.00 18.66 581 LEU A CA 1
ATOM 4562 C C . LEU A 1 581 ? 21.531 51.561 123.242 1.00 25.23 581 LEU A C 1
ATOM 4563 O O . LEU A 1 581 ? 20.800 51.035 122.389 1.00 36.09 581 LEU A O 1
ATOM 4568 N N . VAL A 1 582 ? 22.492 52.364 122.902 1.00 9.84 582 VAL A N 1
ATOM 4569 C CA . VAL A 1 582 ? 22.699 52.703 121.525 1.00 4.58 582 VAL A CA 1
ATOM 4570 C C . VAL A 1 582 ? 23.952 52.084 120.927 1.00 12.10 582 VAL A C 1
ATOM 4571 O O . VAL A 1 582 ? 25.031 52.690 120.850 1.00 19.90 582 VAL A O 1
ATOM 4575 N N . HIS A 1 583 ? 23.799 50.845 120.495 1.00 2.56 583 HIS A N 1
ATOM 4576 C CA . HIS A 1 583 ? 24.887 50.082 119.912 1.00 21.84 583 HIS A CA 1
ATOM 4577 C C . HIS A 1 583 ? 25.061 50.488 118.461 1.00 53.36 583 HIS A C 1
ATOM 4578 O O . HIS A 1 583 ? 24.193 51.110 117.873 1.00 27.78 583 HIS A O 1
ATOM 4585 N N . TYR A 1 584 ? 26.195 50.093 117.844 1.00 23.60 584 TYR A N 1
ATOM 4586 C CA . TYR A 1 584 ? 26.398 50.457 116.454 1.00 13.81 584 TYR A CA 1
ATOM 4587 C C . TYR A 1 584 ? 25.269 50.007 115.533 1.00 12.47 584 TYR A C 1
ATOM 4588 O O . TYR A 1 584 ? 24.879 50.722 114.612 1.00 100.00 584 TYR A O 1
ATOM 4597 N N . ALA A 1 585 ? 24.771 48.777 115.796 1.00 28.14 585 ALA A N 1
ATOM 4598 C CA . ALA A 1 585 ? 23.691 48.182 115.000 1.00 6.07 585 ALA A CA 1
ATOM 4599 C C . ALA A 1 585 ? 22.334 48.850 115.196 1.00 22.53 585 ALA A C 1
ATOM 4600 O O . ALA A 1 585 ? 21.450 48.883 114.295 1.00 46.83 585 ALA A O 1
ATOM 4602 N N . GLY A 1 586 ? 22.188 49.431 116.380 1.00 24.91 586 GLY A N 1
ATOM 4603 C CA . GLY A 1 586 ? 20.979 50.132 116.738 1.00 4.56 586 GLY A CA 1
ATOM 4604 C C . GLY A 1 586 ? 20.714 50.145 118.222 1.00 1.00 586 GLY A C 1
ATOM 4605 O O . GLY A 1 586 ? 21.615 49.942 119.063 1.00 68.68 586 GLY A O 1
ATOM 4606 N N . THR A 1 587 ? 19.441 50.436 118.550 1.00 15.54 587 THR A N 1
ATOM 4607 C CA . THR A 1 587 ? 18.942 50.554 119.907 1.00 14.75 587 THR A CA 1
ATOM 4608 C C . THR A 1 587 ? 18.418 49.264 120.435 1.00 17.25 587 THR A C 1
ATOM 4609 O O . THR A 1 587 ? 17.517 48.669 119.840 1.00 77.11 587 THR A O 1
ATOM 4613 N N . VAL A 1 588 ? 18.959 48.871 121.563 1.00 48.64 588 VAL A N 1
ATOM 4614 C CA . VAL A 1 588 ? 18.497 47.633 122.160 1.00 4.31 588 VAL A CA 1
ATOM 4615 C C . VAL A 1 588 ? 17.817 47.935 123.487 1.00 17.16 588 VAL A C 1
ATOM 4616 O O . VAL A 1 588 ? 18.304 48.696 124.336 1.00 34.93 588 VAL A O 1
ATOM 4620 N N . ASP A 1 589 ? 16.619 47.413 123.590 1.00 20.82 589 ASP A N 1
ATOM 4621 C CA . ASP A 1 589 ? 15.786 47.583 124.760 1.00 7.15 589 ASP A CA 1
ATOM 4622 C C . ASP A 1 589 ? 16.010 46.413 125.687 1.00 11.15 589 ASP A C 1
ATOM 4623 O O . ASP A 1 589 ? 15.676 45.264 125.381 1.00 70.78 589 ASP A O 1
ATOM 4628 N N . TYR A 1 590 ? 16.635 46.712 126.829 1.00 18.00 590 TYR A N 1
ATOM 4629 C CA . TYR A 1 590 ? 17.016 45.678 127.798 1.00 12.72 590 TYR A CA 1
ATOM 4630 C C . TYR A 1 590 ? 16.110 45.617 129.004 1.00 2.99 590 TYR A C 1
ATOM 4631 O O . TYR A 1 590 ? 15.758 46.645 129.589 1.00 40.09 590 TYR A O 1
ATOM 4640 N N . ASN A 1 591 ? 15.760 44.381 129.359 1.00 9.79 591 ASN A N 1
ATOM 4641 C CA . ASN A 1 591 ? 14.949 44.042 130.523 1.00 4.62 591 ASN A CA 1
ATOM 4642 C C . ASN A 1 591 ? 15.836 43.451 131.573 1.00 3.99 591 ASN A C 1
ATOM 4643 O O . ASN A 1 591 ? 16.494 42.434 131.350 1.00 46.18 591 ASN A O 1
ATOM 4648 N N . ILE A 1 592 ? 15.827 44.066 132.720 1.00 51.38 592 ILE A N 1
ATOM 4649 C CA . ILE A 1 592 ? 16.657 43.727 133.881 1.00 5.86 592 ILE A CA 1
ATOM 4650 C C . ILE A 1 592 ? 15.951 42.881 134.895 1.00 1.00 592 ILE A C 1
ATOM 4651 O O . ILE A 1 592 ? 15.591 43.324 135.970 1.00 61.06 592 ILE A O 1
ATOM 4656 N N . SER A 1 593 ? 15.668 41.655 134.607 1.00 38.84 593 SER A N 1
ATOM 4657 C CA . SER A 1 593 ? 14.927 40.979 135.636 1.00 1.00 593 SER A CA 1
ATOM 4658 C C . SER A 1 593 ? 15.400 39.572 135.824 1.00 1.00 593 SER A C 1
ATOM 4659 O O . SER A 1 593 ? 14.994 38.689 135.122 1.00 78.56 593 SER A O 1
ATOM 4662 N N . GLY A 1 594 ? 16.262 39.429 136.799 1.00 26.96 594 GLY A N 1
ATOM 4663 C CA . GLY A 1 594 ? 16.783 38.139 137.139 1.00 6.64 594 GLY A CA 1
ATOM 4664 C C . GLY A 1 594 ? 18.241 38.260 137.167 1.00 23.88 594 GLY A C 1
ATOM 4665 O O . GLY A 1 594 ? 19.018 37.363 137.583 1.00 31.61 594 GLY A O 1
ATOM 4666 N N . TRP A 1 595 ? 18.586 39.461 136.680 1.00 9.78 595 TRP A N 1
ATOM 4667 C CA . TRP A 1 595 ? 19.989 39.729 136.501 1.00 14.72 595 TRP A CA 1
ATOM 4668 C C . TRP A 1 595 ? 20.786 39.499 137.725 1.00 10.37 595 TRP A C 1
ATOM 4669 O O . TRP A 1 595 ? 21.770 38.730 137.699 1.00 22.64 595 TRP A O 1
ATOM 4680 N N . LEU A 1 596 ? 20.290 40.139 138.783 1.00 4.14 596 LEU A N 1
ATOM 4681 C CA . LEU A 1 596 ? 20.992 40.057 140.074 1.00 14.59 596 LEU A CA 1
ATOM 4682 C C . LEU A 1 596 ? 21.308 38.633 140.419 1.00 11.91 596 LEU A C 1
ATOM 4683 O O . LEU A 1 596 ? 22.449 38.280 140.649 1.00 19.94 596 LEU A O 1
ATOM 4688 N N . GLU A 1 597 ? 20.292 37.809 140.348 1.00 2.34 597 GLU A N 1
ATOM 4689 C CA . GLU A 1 597 ? 20.419 36.378 140.593 1.00 1.00 597 GLU A CA 1
ATOM 4690 C C . GLU A 1 597 ? 21.347 35.653 139.666 1.00 7.66 597 GLU A C 1
ATOM 4691 O O . GLU A 1 597 ? 22.317 35.023 140.092 1.00 39.89 597 GLU A O 1
ATOM 4708 N N . ASN A 1 599 ? 23.343 36.642 137.861 1.00 1.00 599 ASN A N 1
ATOM 4709 C CA . ASN A 1 599 ? 24.687 37.091 138.036 1.00 1.00 599 ASN A CA 1
ATOM 4710 C C . ASN A 1 599 ? 25.351 36.549 139.325 1.00 9.78 599 ASN A C 1
ATOM 4711 O O . ASN A 1 599 ? 26.556 36.537 139.468 1.00 41.55 599 ASN A O 1
ATOM 4727 N N . ASP A 1 601 ? 24.948 33.362 140.619 1.00 53.94 601 ASP A N 1
ATOM 4728 C CA . ASP A 1 601 ? 25.137 31.946 140.509 1.00 29.21 601 ASP A CA 1
ATOM 4729 C C . ASP A 1 601 ? 25.024 31.268 141.836 1.00 18.21 601 ASP A C 1
ATOM 4730 O O . ASP A 1 601 ? 25.961 30.655 142.270 1.00 25.67 601 ASP A O 1
ATOM 4735 N N . PRO A 1 602 ? 23.878 31.469 142.448 1.00 3.30 602 PRO A N 1
ATOM 4736 C CA . PRO A 1 602 ? 23.577 30.874 143.723 1.00 1.00 602 PRO A CA 1
ATOM 4737 C C . PRO A 1 602 ? 23.471 29.356 143.651 1.00 17.11 602 PRO A C 1
ATOM 4738 O O . PRO A 1 602 ? 22.649 28.853 142.927 1.00 29.30 602 PRO A O 1
ATOM 4742 N N . LEU A 1 603 ? 24.276 28.692 144.474 1.00 36.94 603 LEU A N 1
ATOM 4743 C CA . LEU A 1 603 ? 24.339 27.244 144.537 1.00 3.02 603 LEU A CA 1
ATOM 4744 C C . LEU A 1 603 ? 24.351 26.759 145.994 1.00 70.53 603 LEU A C 1
ATOM 4745 O O . LEU A 1 603 ? 25.091 27.276 146.826 1.00 41.94 603 LEU A O 1
ATOM 4750 N N . ASN A 1 604 ? 23.553 25.743 146.326 1.00 15.44 604 ASN A N 1
ATOM 4751 C CA . ASN A 1 604 ? 23.526 25.199 147.673 1.00 1.00 604 ASN A CA 1
ATOM 4752 C C . ASN A 1 604 ? 24.811 24.527 147.997 1.00 1.00 604 ASN A C 1
ATOM 4753 O O . ASN A 1 604 ? 25.152 23.420 147.733 1.00 23.42 604 ASN A O 1
ATOM 4758 N N . GLU A 1 605 ? 25.568 25.252 148.735 1.00 38.56 605 GLU A N 1
ATOM 4759 C CA . GLU A 1 605 ? 26.882 24.870 149.142 1.00 11.38 605 GLU A CA 1
ATOM 4760 C C . GLU A 1 605 ? 27.001 23.603 149.960 1.00 37.76 605 GLU A C 1
ATOM 4761 O O . GLU A 1 605 ? 28.039 22.968 149.975 1.00 21.79 605 GLU A O 1
ATOM 4767 N N . THR A 1 606 ? 25.900 23.182 150.577 1.00 14.61 606 THR A N 1
ATOM 4768 C CA . THR A 1 606 ? 25.950 21.980 151.361 1.00 1.00 606 THR A CA 1
ATOM 4769 C C . THR A 1 606 ? 26.151 20.811 150.451 1.00 1.00 606 THR A C 1
ATOM 4770 O O . THR A 1 606 ? 27.032 19.988 150.611 1.00 29.15 606 THR A O 1
ATOM 4774 N N . VAL A 1 607 ? 25.327 20.818 149.424 1.00 1.65 607 VAL A N 1
ATOM 4775 C CA . VAL A 1 607 ? 25.373 19.797 148.386 1.00 21.65 607 VAL A CA 1
ATOM 4776 C C . VAL A 1 607 ? 26.727 19.719 147.691 1.00 1.00 607 VAL A C 1
ATOM 4777 O O . VAL A 1 607 ? 27.338 18.666 147.530 1.00 45.09 607 VAL A O 1
ATOM 4781 N N . ILE A 1 608 ? 27.182 20.873 147.290 1.00 5.65 608 ILE A N 1
ATOM 4782 C CA . ILE A 1 608 ? 28.444 20.992 146.614 1.00 11.36 608 ILE A CA 1
ATOM 4783 C C . ILE A 1 608 ? 29.475 20.325 147.454 1.00 1.39 608 ILE A C 1
ATOM 4784 O O . ILE A 1 608 ? 30.409 19.683 146.985 1.00 41.51 608 ILE A O 1
ATOM 4789 N N . GLY A 1 609 ? 29.195 20.394 148.751 1.00 15.57 609 GLY A N 1
ATOM 4790 C CA . GLY A 1 609 ? 30.101 19.797 149.717 1.00 1.00 609 GLY A CA 1
ATOM 4791 C C . GLY A 1 609 ? 30.226 18.349 149.391 1.00 6.98 609 GLY A C 1
ATOM 4792 O O . GLY A 1 609 ? 31.283 17.845 149.009 1.00 28.93 609 GLY A O 1
ATOM 4793 N N . LEU A 1 610 ? 29.066 17.723 149.331 1.00 15.07 610 LEU A N 1
ATOM 4794 C CA . LEU A 1 610 ? 28.978 16.303 149.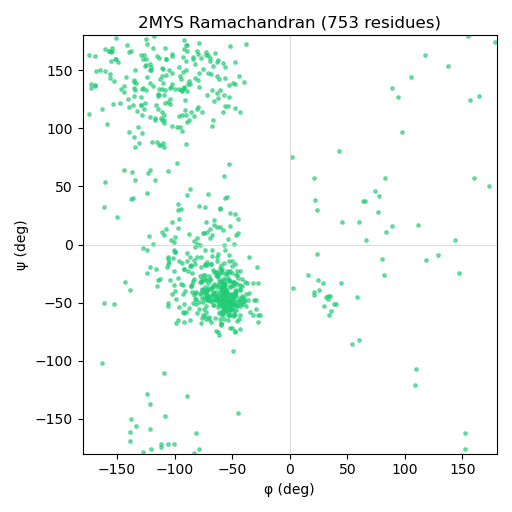023 1.00 12.42 610 LEU A CA 1
ATOM 4795 C C . LEU A 1 610 ? 29.708 15.963 147.747 1.00 4.08 610 LEU A C 1
ATOM 4796 O O . LEU A 1 610 ? 30.410 14.953 147.683 1.00 22.86 610 LEU A O 1
ATOM 4801 N N . TYR A 1 611 ? 29.519 16.798 146.732 1.00 38.29 611 TYR A N 1
ATOM 4802 C CA . TYR A 1 611 ? 30.152 16.528 145.460 1.00 31.85 611 TYR A CA 1
ATOM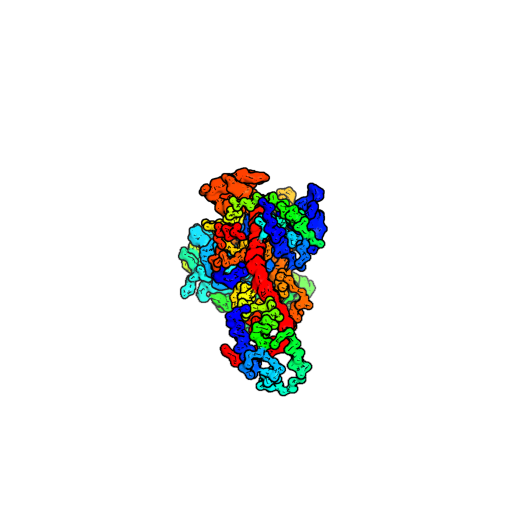 4803 C C . TYR A 1 611 ? 31.625 16.492 145.698 1.00 1.00 611 TYR A C 1
ATOM 4804 O O . TYR A 1 611 ? 32.347 15.592 145.326 1.00 26.07 611 TYR A O 1
ATOM 4813 N N . GLN A 1 612 ? 32.045 17.502 146.388 1.00 7.99 612 GLN A N 1
ATOM 4814 C CA . GLN A 1 612 ? 33.452 17.684 146.685 1.00 17.06 612 GLN A CA 1
ATOM 4815 C C . GLN A 1 612 ? 34.106 16.455 147.302 1.00 49.60 612 GLN A C 1
ATOM 4816 O O . GLN A 1 612 ? 35.316 16.301 147.266 1.00 52.39 612 GLN A O 1
ATOM 4833 N N . SER A 1 614 ? 32.885 13.168 146.659 1.00 58.40 614 SER A N 1
ATOM 4834 C CA . SER A 1 614 ? 32.280 12.047 145.965 1.00 23.59 614 SER A CA 1
ATOM 4835 C C . SER A 1 614 ? 33.230 10.887 145.754 1.00 1.00 614 SER A C 1
ATOM 4836 O O . SER A 1 614 ? 34.445 11.003 145.742 1.00 100.00 614 SER A O 1
ATOM 4839 N N . SER A 1 615 ? 32.647 9.755 145.462 1.00 13.88 615 SER A N 1
ATOM 4840 C CA . SER A 1 615 ? 33.427 8.546 145.177 1.00 26.44 615 SER A CA 1
ATOM 4841 C C . SER A 1 615 ? 33.783 8.544 143.702 1.00 5.81 615 SER A C 1
ATOM 4842 O O . SER A 1 615 ? 34.572 7.766 143.208 1.00 38.64 615 SER A O 1
ATOM 4845 N N . VAL A 1 616 ? 33.141 9.477 142.988 1.00 66.31 616 VAL A N 1
ATOM 4846 C CA . VAL A 1 616 ? 33.299 9.669 141.578 1.00 1.00 616 VAL A CA 1
ATOM 4847 C C . VAL A 1 616 ? 34.192 10.859 141.331 1.00 35.70 616 VAL A C 1
ATOM 4848 O O . VAL A 1 616 ? 33.723 11.967 141.202 1.00 45.32 616 VAL A O 1
ATOM 4863 N N . THR A 1 618 ? 35.975 12.370 139.216 1.00 20.81 618 THR A N 1
ATOM 4864 C CA . THR A 1 618 ? 35.655 13.367 138.228 1.00 41.33 618 THR A CA 1
ATOM 4865 C C . THR A 1 618 ? 34.671 14.390 138.760 1.00 1.27 618 THR A C 1
ATOM 4866 O O . THR A 1 618 ? 34.876 15.604 138.733 1.00 33.76 618 THR A O 1
ATOM 4870 N N . LEU A 1 619 ? 33.588 13.907 139.318 1.00 27.76 619 LEU A N 1
ATOM 4871 C CA . LEU A 1 619 ? 32.597 14.796 139.903 1.00 1.00 619 LEU A CA 1
ATOM 4872 C C . LEU A 1 619 ? 33.247 15.562 140.958 1.00 1.00 619 LEU A C 1
ATOM 4873 O O . LEU A 1 619 ? 33.073 16.744 141.067 1.00 51.39 619 LEU A O 1
ATOM 4878 N N . ALA A 1 620 ? 34.072 14.859 141.726 1.00 5.48 620 ALA A N 1
ATOM 4879 C CA . ALA A 1 620 ? 34.787 15.542 142.770 1.00 4.02 620 ALA A CA 1
ATOM 4880 C C . ALA A 1 620 ? 35.630 16.653 142.204 1.00 1.00 620 ALA A C 1
ATOM 4881 O O . ALA A 1 620 ? 35.657 17.778 142.673 1.00 100.00 620 ALA A O 1
ATOM 4883 N N . LEU A 1 621 ? 36.316 16.366 141.161 1.00 6.09 621 LEU A N 1
ATOM 4884 C CA . LEU A 1 621 ? 37.167 17.361 140.560 1.00 16.78 621 LEU A CA 1
ATOM 4885 C C . LEU A 1 621 ? 36.515 18.632 140.156 1.00 16.33 621 LEU A C 1
ATOM 4886 O O . LEU A 1 621 ? 36.951 19.674 140.555 1.00 18.23 621 LEU A O 1
ATOM 4891 N N . LEU A 1 622 ? 35.505 18.472 139.283 1.00 3.48 622 LEU A N 1
ATOM 4892 C CA . LEU A 1 622 ? 34.749 19.577 138.716 1.00 7.31 622 LEU A CA 1
ATOM 4893 C C . LEU A 1 622 ? 34.467 20.693 139.701 1.00 38.00 622 LEU A C 1
ATOM 4894 O O . LEU A 1 622 ? 34.197 21.831 139.301 1.00 100.00 622 LEU A O 1
ATOM 4899 N N . PHE A 1 623 ? 34.300 20.317 140.964 1.00 6.20 623 PHE A N 1
ATOM 4900 C CA . PHE A 1 623 ? 33.921 21.302 141.994 1.00 13.13 623 PHE A CA 1
ATOM 4901 C C . PHE A 1 623 ? 35.001 21.450 143.081 1.00 28.55 623 PHE A C 1
ATOM 4902 O O . PHE A 1 623 ? 34.686 21.346 144.256 1.00 76.87 623 PHE A O 1
ATOM 4910 N N . ALA A 1 624 ? 36.255 21.756 142.709 1.00 93.81 624 ALA A N 1
ATOM 4911 C CA . ALA A 1 624 ? 37.357 21.967 143.674 1.00 11.95 624 ALA A CA 1
ATOM 4912 C C . ALA A 1 624 ? 37.746 23.431 143.816 1.00 35.85 624 ALA A C 1
ATOM 4913 O O . ALA A 1 624 ? 38.398 23.857 144.783 1.00 62.03 624 ALA A O 1
ATOM 4915 N N . THR A 1 625 ? 37.340 24.163 142.813 1.00 54.54 625 THR A N 1
ATOM 4916 C CA . THR A 1 625 ? 37.544 25.584 142.676 1.00 100.00 625 THR A CA 1
ATOM 4917 C C . THR A 1 625 ? 36.467 26.380 143.446 1.00 100.00 625 THR A C 1
ATOM 4918 O O . THR A 1 625 ? 36.378 27.622 143.432 1.00 100.00 625 THR A O 1
ATOM 4922 N N . TYR A 1 626 ? 35.606 25.658 144.123 1.00 60.98 626 TYR A N 1
ATOM 4923 C CA . TYR A 1 626 ? 34.548 26.287 144.834 1.00 37.35 626 TYR A CA 1
ATOM 4924 C C . TYR A 1 626 ? 35.002 26.855 146.168 1.00 100.00 626 TYR A C 1
ATOM 4925 O O . TYR A 1 626 ? 35.419 28.018 146.177 1.00 100.00 626 TYR A O 1
ATOM 4934 N N . GLN A 1 647 ? 32.716 36.676 143.903 1.00 100.00 647 GLN A N 1
ATOM 4935 C CA . GLN A 1 647 ? 32.895 36.669 142.450 1.00 12.40 647 GLN A CA 1
ATOM 4936 C C . GLN A 1 647 ? 31.611 36.405 141.660 1.00 100.00 647 GLN A C 1
ATOM 4937 O O . GLN A 1 647 ? 30.875 35.425 141.824 1.00 23.72 647 GLN A O 1
ATOM 4943 N N . THR A 1 648 ? 31.380 37.338 140.724 1.00 100.00 648 THR A N 1
ATOM 4944 C CA . THR A 1 648 ? 30.236 37.340 139.870 1.00 1.00 648 THR A CA 1
ATOM 4945 C C . THR A 1 648 ? 30.431 36.573 138.551 1.00 19.48 648 THR A C 1
ATOM 4946 O O . THR A 1 648 ? 31.497 36.100 138.211 1.00 73.74 648 THR A O 1
ATOM 4950 N N . VAL A 1 649 ? 29.359 36.408 137.802 1.00 10.52 649 VAL A N 1
ATOM 4951 C CA . VAL A 1 649 ? 29.331 35.702 136.554 1.00 1.00 649 VAL A CA 1
ATOM 4952 C C . VAL A 1 649 ? 29.881 36.594 135.469 1.00 1.00 649 VAL A C 1
ATOM 4953 O O . VAL A 1 649 ? 30.751 36.246 134.704 1.00 63.18 649 VAL A O 1
ATOM 4957 N N . SER A 1 650 ? 29.351 37.792 135.456 1.00 34.99 650 SER A N 1
ATOM 4958 C CA . SER A 1 650 ? 29.765 38.799 134.506 1.00 3.10 650 SER A CA 1
ATOM 4959 C C . SER A 1 650 ? 31.200 39.153 134.741 1.00 1.00 650 SER A C 1
ATOM 4960 O O . SER A 1 650 ? 31.869 39.569 133.824 1.00 34.67 650 SER A O 1
ATOM 4963 N N . ALA A 1 651 ? 31.674 38.919 135.967 1.00 25.03 651 ALA A N 1
ATOM 4964 C CA . ALA A 1 651 ? 33.063 39.163 136.346 1.00 1.00 651 ALA A CA 1
ATOM 4965 C C . ALA A 1 651 ? 34.064 38.424 135.472 1.00 1.00 651 ALA A C 1
ATOM 4966 O O . ALA A 1 651 ? 35.144 38.934 135.211 1.00 44.35 651 ALA A O 1
ATOM 4968 N N . LEU A 1 652 ? 33.735 37.208 135.079 1.00 21.63 652 LEU A N 1
ATOM 4969 C CA . LEU A 1 652 ? 34.628 36.408 134.216 1.00 16.86 652 LEU A CA 1
ATOM 4970 C C . LEU A 1 652 ? 34.526 36.773 132.789 1.00 86.74 652 LEU A C 1
ATOM 4971 O O . LEU A 1 652 ? 35.564 37.051 132.169 1.00 68.17 652 LEU A O 1
ATOM 4976 N N . PHE A 1 653 ? 33.262 36.611 132.345 1.00 1.00 653 PHE A N 1
ATOM 4977 C CA . PHE A 1 653 ? 32.823 36.883 131.001 1.00 5.60 653 PHE A CA 1
ATOM 4978 C C . PHE A 1 653 ? 33.712 37.990 130.445 1.00 15.18 653 PHE A C 1
ATOM 4979 O O . PHE A 1 653 ? 34.355 37.835 129.429 1.00 74.78 653 PHE A O 1
ATOM 4987 N N . ARG A 1 654 ? 33.857 39.021 131.255 1.00 1.00 654 ARG A N 1
ATOM 4988 C CA . ARG A 1 654 ? 34.673 40.136 130.953 1.00 1.00 654 ARG A CA 1
ATOM 4989 C C . ARG A 1 654 ? 36.137 39.676 130.823 1.00 1.00 654 ARG A C 1
ATOM 4990 O O . ARG A 1 654 ? 36.791 39.902 129.815 1.00 76.88 654 ARG A O 1
ATOM 4998 N N . GLU A 1 655 ? 36.672 38.999 131.830 1.00 2.13 655 GLU A N 1
ATOM 4999 C CA . GLU A 1 655 ? 38.052 38.486 131.932 1.00 17.55 655 GLU A CA 1
ATOM 5000 C C . GLU A 1 655 ? 38.432 37.589 130.765 1.00 4.94 655 GLU A C 1
ATOM 5001 O O . GLU A 1 655 ? 39.538 37.594 130.268 1.00 34.78 655 GLU A O 1
ATOM 5007 N N . ASN A 1 656 ? 37.463 36.799 130.384 1.00 30.71 656 ASN A N 1
ATOM 5008 C CA . ASN A 1 656 ? 37.593 35.876 129.294 1.00 1.00 656 ASN A CA 1
ATOM 5009 C C . ASN A 1 656 ? 37.555 36.663 127.983 1.00 18.11 656 ASN A C 1
ATOM 5010 O O . ASN A 1 656 ? 38.402 36.535 127.104 1.00 42.07 656 ASN A O 1
ATOM 5015 N N . LEU A 1 657 ? 36.591 37.558 127.918 1.00 5.18 657 LEU A N 1
ATOM 5016 C CA . LEU A 1 657 ? 36.413 38.444 126.767 1.00 4.34 657 LEU A CA 1
ATOM 5017 C C . LEU A 1 657 ? 37.594 39.359 126.589 1.00 4.05 657 LEU A C 1
ATOM 5018 O O . LEU A 1 657 ? 37.714 39.984 125.601 1.00 17.97 657 LEU A O 1
ATOM 5023 N N . ASN A 1 658 ? 38.435 39.460 127.589 1.00 10.85 658 ASN A N 1
ATOM 5024 C CA . ASN A 1 658 ? 39.588 40.341 127.488 1.00 9.17 658 ASN A CA 1
ATOM 5025 C C . ASN A 1 658 ? 40.795 39.612 127.024 1.00 1.00 658 ASN A C 1
ATOM 5026 O O . ASN A 1 658 ? 41.579 40.079 126.247 1.00 20.47 658 ASN A O 1
ATOM 5042 N N . LEU A 1 660 ? 40.635 37.305 125.262 1.00 18.21 660 LEU A N 1
ATOM 5043 C CA . LEU A 1 660 ? 40.257 36.956 123.897 1.00 1.00 660 LEU A CA 1
ATOM 5044 C C . LEU A 1 660 ? 40.588 38.058 122.960 1.00 4.51 660 LEU A C 1
ATOM 5045 O O . LEU A 1 660 ? 41.366 37.879 122.038 1.00 40.00 660 LEU A O 1
ATOM 5050 N N . MET A 1 661 ? 39.984 39.207 123.216 1.00 22.57 661 MET A N 1
ATOM 5051 C CA . MET A 1 661 ? 40.196 40.414 122.400 1.00 2.82 661 MET A CA 1
ATOM 5052 C C . MET A 1 661 ? 41.683 40.782 122.374 1.00 26.66 661 MET A C 1
ATOM 5053 O O . MET A 1 661 ? 42.128 41.484 121.517 1.00 34.07 661 MET A O 1
ATOM 5058 N N . ALA A 1 662 ? 42.460 40.216 123.303 1.00 24.67 662 ALA A N 1
ATOM 5059 C CA . ALA A 1 662 ? 43.894 40.476 123.375 1.00 12.82 662 ALA A CA 1
ATOM 5060 C C . ALA A 1 662 ? 44.595 39.538 122.447 1.00 1.00 662 ALA A C 1
ATOM 5061 O O . ALA A 1 662 ? 45.590 39.839 121.837 1.00 44.84 662 ALA A O 1
ATOM 5063 N N . ASN A 1 663 ? 44.062 38.354 122.382 1.00 4.59 663 ASN A N 1
ATOM 5064 C CA . ASN A 1 663 ? 44.604 37.289 121.546 1.00 8.92 663 ASN A CA 1
ATOM 5065 C C . ASN A 1 663 ? 44.261 37.676 120.098 1.00 16.43 663 ASN A C 1
ATOM 5066 O O . ASN A 1 663 ? 44.950 37.424 119.159 1.00 46.28 663 ASN A O 1
ATOM 5071 N N . LEU A 1 664 ? 43.144 38.361 119.967 1.00 61.42 664 LEU A N 1
ATOM 5072 C CA . LEU A 1 664 ? 42.647 38.782 118.680 1.00 2.02 664 LEU A CA 1
ATOM 5073 C C . LEU A 1 664 ? 43.546 39.877 118.076 1.00 12.80 664 LEU A C 1
ATOM 5074 O O . LEU A 1 664 ? 43.721 39.929 116.867 1.00 50.82 664 LEU A O 1
ATOM 5079 N N . ARG A 1 665 ? 44.174 40.685 118.936 1.00 21.67 665 ARG A N 1
ATOM 5080 C CA . ARG A 1 665 ? 45.049 41.774 118.556 1.00 1.00 665 ARG A CA 1
ATOM 5081 C C . ARG A 1 665 ? 46.389 41.341 117.988 1.00 9.04 665 ARG A C 1
ATOM 5082 O O . ARG A 1 665 ? 46.779 41.814 116.919 1.00 95.84 665 ARG A O 1
ATOM 5090 N N . SER A 1 666 ? 47.053 40.399 118.684 1.00 1.00 666 SER A N 1
ATOM 5091 C CA . SER A 1 666 ? 48.332 39.846 118.224 1.00 25.00 666 SER A CA 1
ATOM 5092 C C . SER A 1 666 ? 48.094 38.922 117.065 1.00 40.88 666 SER A C 1
ATOM 5093 O O . SER A 1 666 ? 48.795 37.915 116.905 1.00 16.23 666 SER A O 1
ATOM 5096 N N . THR A 1 667 ? 47.056 39.286 116.307 1.00 6.62 667 THR A N 1
ATOM 5097 C CA . THR A 1 667 ? 46.560 38.549 115.199 1.00 2.71 667 THR A CA 1
ATOM 5098 C C . THR A 1 667 ? 46.290 39.433 114.023 1.00 48.16 667 THR A C 1
ATOM 5099 O O . THR A 1 667 ? 45.946 40.609 114.183 1.00 39.02 667 THR A O 1
ATOM 5103 N N . HIS A 1 668 ? 46.425 38.843 112.835 1.00 1.62 668 HIS A N 1
ATOM 5104 C CA . HIS A 1 668 ? 46.016 39.480 111.598 1.00 5.46 668 HIS A CA 1
ATOM 5105 C C . HIS A 1 668 ? 44.584 39.049 111.265 1.00 11.05 668 HIS A C 1
ATOM 5106 O O . HIS A 1 668 ? 44.340 37.972 110.800 1.00 30.91 668 HIS A O 1
ATOM 5113 N N . PRO A 1 669 ? 43.631 39.860 111.604 1.00 2.22 669 PRO A N 1
ATOM 5114 C CA . PRO A 1 669 ? 42.240 39.554 111.505 1.00 1.00 669 PRO A CA 1
ATOM 5115 C C . PRO A 1 669 ? 41.816 39.253 110.090 1.00 19.06 669 PRO A C 1
ATOM 5116 O O . PRO A 1 669 ? 42.166 39.946 109.169 1.00 45.40 669 PRO A O 1
ATOM 5120 N N . HIS A 1 670 ? 41.066 38.155 109.971 1.00 42.85 670 HIS A N 1
ATOM 5121 C CA . HIS A 1 670 ? 40.461 37.674 108.762 1.00 1.00 670 HIS A CA 1
ATOM 5122 C C . HIS A 1 670 ? 38.999 37.439 109.088 1.00 1.00 670 HIS A C 1
ATOM 5123 O O . HIS A 1 670 ? 38.708 36.726 110.012 1.00 9.40 670 HIS A O 1
ATOM 5130 N N . PHE A 1 671 ? 38.122 38.126 108.388 1.00 2.77 671 PHE A N 1
ATOM 5131 C CA . PHE A 1 671 ? 36.687 38.144 108.590 1.00 14.59 671 PHE A CA 1
ATOM 5132 C C . PHE A 1 671 ? 35.803 37.331 107.649 1.00 1.00 671 PHE A C 1
ATOM 5133 O O . PHE A 1 671 ? 35.902 37.367 106.481 1.00 31.45 671 PHE A O 1
ATOM 5141 N N . VAL A 1 672 ? 34.824 36.672 108.215 1.00 5.70 672 VAL A N 1
ATOM 5142 C CA . VAL A 1 672 ? 33.835 35.846 107.551 1.00 1.00 672 VAL A CA 1
ATOM 5143 C C . VAL A 1 672 ? 32.454 36.043 108.156 1.00 1.00 672 VAL A C 1
ATOM 5144 O O . VAL A 1 672 ? 32.265 35.856 109.312 1.00 47.58 672 VAL A O 1
ATOM 5148 N N . ARG A 1 673 ? 31.516 36.505 107.367 1.00 12.77 673 ARG A N 1
ATOM 5149 C CA . ARG A 1 673 ? 30.150 36.798 107.747 1.00 1.27 673 ARG A CA 1
ATOM 5150 C C . ARG A 1 673 ? 29.189 35.809 107.111 1.00 3.88 673 ARG A C 1
ATOM 5151 O O . ARG A 1 673 ? 29.044 35.759 105.898 1.00 71.20 673 ARG A O 1
ATOM 5159 N N . CYS A 1 674 ? 28.531 34.991 107.946 1.00 26.20 674 CYS A N 1
ATOM 5160 C CA . CYS A 1 674 ? 27.612 33.968 107.487 1.00 12.85 674 CYS A CA 1
ATOM 5161 C C . CYS A 1 674 ? 26.185 34.493 107.417 1.00 9.99 674 CYS A C 1
ATOM 5162 O O . CYS A 1 674 ? 25.743 35.104 108.350 1.00 31.96 674 CYS A O 1
ATOM 5165 N N . ILE A 1 675 ? 25.469 34.223 106.338 1.00 24.84 675 ILE A N 1
ATOM 5166 C CA . ILE A 1 675 ? 24.121 34.721 106.145 1.00 1.00 675 ILE A CA 1
ATOM 5167 C C . ILE A 1 675 ? 23.021 33.667 105.954 1.00 24.52 675 ILE A C 1
ATOM 5168 O O . ILE A 1 675 ? 23.205 32.605 105.376 1.00 26.38 675 ILE A O 1
ATOM 5173 N N . ILE A 1 676 ? 21.819 34.021 106.384 1.00 5.13 676 ILE A N 1
ATOM 5174 C CA . ILE A 1 676 ? 20.648 33.168 106.351 1.00 5.52 676 ILE A CA 1
ATOM 5175 C C . ILE A 1 676 ? 19.543 33.805 105.536 1.00 24.52 676 ILE A C 1
ATOM 5176 O O . ILE A 1 676 ? 18.923 34.780 105.951 1.00 7.68 676 ILE A O 1
ATOM 5181 N N . PRO A 1 677 ? 19.323 33.197 104.390 1.00 9.36 677 PRO A N 1
ATOM 5182 C CA . PRO A 1 677 ? 18.441 33.584 103.336 1.00 1.00 677 PRO A CA 1
ATOM 5183 C C . PRO A 1 677 ? 17.006 33.761 103.693 1.00 3.53 677 PRO A C 1
ATOM 5184 O O . PRO A 1 677 ? 16.438 34.851 103.414 1.00 14.07 677 PRO A O 1
ATOM 5188 N N . ASN A 1 678 ? 16.353 32.668 104.097 1.00 13.02 678 ASN A N 1
ATOM 5189 C CA . ASN A 1 678 ? 14.932 32.724 104.460 1.00 16.87 678 ASN A CA 1
ATOM 5190 C C . ASN A 1 678 ? 14.594 31.815 105.606 1.00 38.44 678 ASN A C 1
ATOM 5191 O O . ASN A 1 678 ? 14.978 30.660 105.651 1.00 45.94 678 ASN A O 1
ATOM 5196 N N . GLU A 1 679 ? 13.800 32.346 106.516 1.00 49.99 679 GLU A N 1
ATOM 5197 C CA . GLU A 1 679 ? 13.373 31.599 107.689 1.00 100.00 679 GLU A CA 1
ATOM 5198 C C . GLU A 1 679 ? 12.746 30.282 107.310 1.00 29.14 679 GLU A C 1
ATOM 5199 O O . GLU A 1 679 ? 12.801 29.318 108.047 1.00 43.47 679 GLU A O 1
ATOM 5205 N N . THR A 1 680 ? 12.154 30.270 106.137 1.00 60.87 680 THR A N 1
ATOM 5206 C CA . THR A 1 680 ? 11.470 29.094 105.637 1.00 13.53 680 THR A CA 1
ATOM 5207 C C . THR A 1 680 ? 12.350 27.987 105.105 1.00 10.49 680 THR A C 1
ATOM 5208 O O . THR A 1 680 ? 11.818 27.034 104.576 1.00 84.37 680 THR A O 1
ATOM 5223 N N . THR A 1 682 ? 14.610 27.435 102.265 1.00 62.47 682 THR A N 1
ATOM 5224 C CA . THR A 1 682 ? 14.423 27.188 100.851 1.00 8.30 682 THR A CA 1
ATOM 5225 C C . THR A 1 682 ? 15.652 27.602 100.097 1.00 26.71 682 THR A C 1
ATOM 5226 O O . THR A 1 682 ? 16.083 28.715 100.199 1.00 38.03 682 THR A O 1
ATOM 5230 N N . PRO A 1 683 ? 16.223 26.713 99.349 1.00 17.79 683 PRO A N 1
ATOM 5231 C CA . PRO A 1 683 ? 17.403 27.090 98.602 1.00 1.00 683 PRO A CA 1
ATOM 5232 C C . PRO A 1 683 ? 17.008 28.065 97.506 1.00 18.28 683 PRO A C 1
ATOM 5233 O O . PRO A 1 683 ? 15.839 28.128 97.154 1.00 61.06 683 PRO A O 1
ATOM 5237 N N . GLY A 1 684 ? 17.987 28.836 97.036 1.00 55.17 684 GLY A N 1
ATOM 5238 C CA . GLY A 1 684 ? 17.820 29.849 96.004 1.00 57.89 684 GLY A CA 1
ATOM 5239 C C . GLY A 1 684 ? 16.840 30.988 96.331 1.00 6.62 684 GLY A C 1
ATOM 5240 O O . GLY A 1 684 ? 16.355 31.697 95.432 1.00 100.00 684 GLY A O 1
ATOM 5241 N N . ALA A 1 685 ? 16.538 31.200 97.594 1.00 19.29 685 ALA A N 1
ATOM 5242 C CA . ALA A 1 685 ? 15.597 32.262 97.960 1.00 19.68 685 ALA A CA 1
ATOM 5243 C C . ALA A 1 685 ? 16.086 33.218 99.039 1.00 63.38 685 ALA A C 1
ATOM 5244 O O . ALA A 1 685 ? 17.014 32.953 99.782 1.00 78.76 685 ALA A O 1
ATOM 5246 N N . MET A 1 686 ? 15.445 34.364 99.146 1.00 19.11 686 MET A N 1
ATOM 5247 C CA . MET A 1 686 ? 15.917 35.302 100.106 1.00 11.46 686 MET A CA 1
ATOM 5248 C C . MET A 1 686 ? 14.899 36.286 100.654 1.00 57.13 686 MET A C 1
ATOM 5249 O O . MET A 1 686 ? 14.377 37.053 99.873 1.00 28.80 686 MET A O 1
ATOM 5254 N N . GLU A 1 687 ? 14.624 36.349 101.954 1.00 11.36 687 GLU A N 1
ATOM 5255 C CA . GLU A 1 687 ? 13.678 37.426 102.250 1.00 9.49 687 GLU A CA 1
ATOM 5256 C C . GLU A 1 687 ? 14.524 38.665 102.315 1.00 47.99 687 GLU A C 1
ATOM 5257 O O . GLU A 1 687 ? 15.644 38.595 102.757 1.00 21.50 687 GLU A O 1
ATOM 5263 N N . HIS A 1 688 ? 13.993 39.748 101.838 1.00 13.34 688 HIS A N 1
ATOM 5264 C CA . HIS A 1 688 ? 14.768 40.955 101.848 1.00 15.95 688 HIS A CA 1
ATOM 5265 C C . HIS A 1 688 ? 15.171 41.460 103.208 1.00 22.84 688 HIS A C 1
ATOM 5266 O O . HIS A 1 688 ? 16.319 41.426 103.640 1.00 36.29 688 HIS A O 1
ATOM 5273 N N . GLU A 1 689 ? 14.209 42.025 103.869 1.00 8.60 689 GLU A N 1
ATOM 5274 C CA . GLU A 1 689 ? 14.452 42.632 105.143 1.00 22.67 689 GLU A CA 1
ATOM 5275 C C . GLU A 1 689 ? 15.161 41.755 106.134 1.00 1.00 689 GLU A C 1
ATOM 5276 O O . GLU A 1 689 ? 15.809 42.213 107.057 1.00 100.00 689 GLU A O 1
ATOM 5282 N N . LEU A 1 690 ? 15.060 40.485 105.911 1.00 11.69 690 LEU A N 1
ATOM 5283 C CA . LEU A 1 690 ? 15.734 39.535 106.765 1.00 1.00 690 LEU A CA 1
ATOM 5284 C C . LEU A 1 690 ? 17.234 39.566 106.526 1.00 34.22 690 LEU A C 1
ATOM 5285 O O . LEU A 1 690 ? 17.995 39.611 107.467 1.00 51.01 690 LEU A O 1
ATOM 5290 N N . VAL A 1 691 ? 17.633 39.571 105.262 1.00 11.73 691 VAL A N 1
ATOM 5291 C CA . VAL A 1 691 ? 19.040 39.688 104.893 1.00 1.00 691 VAL A CA 1
ATOM 5292 C C . VAL A 1 691 ? 19.537 41.121 105.234 1.00 18.46 691 VAL A C 1
ATOM 5293 O O . VAL A 1 691 ? 20.666 41.368 105.733 1.00 11.27 691 VAL A O 1
ATOM 5297 N N . LEU A 1 692 ? 18.665 42.094 104.998 1.00 15.31 692 LEU A N 1
ATOM 5298 C CA . LEU A 1 692 ? 18.992 43.477 105.261 1.00 8.94 692 LEU A CA 1
ATOM 5299 C C . LEU A 1 692 ? 19.446 43.660 106.687 1.00 20.63 692 LEU A C 1
ATOM 5300 O O . LEU A 1 692 ? 20.450 44.285 107.015 1.00 41.24 692 LEU A O 1
ATOM 5305 N N . HIS A 1 693 ? 18.706 43.051 107.572 1.00 31.87 693 HIS A N 1
ATOM 5306 C CA . HIS A 1 693 ? 19.015 43.095 108.973 1.00 11.03 693 HIS A CA 1
ATOM 5307 C C . HIS A 1 693 ? 20.432 42.696 109.260 1.00 19.71 693 HIS A C 1
ATOM 5308 O O . HIS A 1 693 ? 21.227 43.447 109.802 1.00 55.59 693 HIS A O 1
ATOM 5315 N N . GLN A 1 694 ? 20.695 41.469 108.874 1.00 1.00 694 GLN A N 1
ATOM 5316 C CA . GLN A 1 694 ? 21.956 40.882 109.102 1.00 1.00 694 GLN A CA 1
ATOM 5317 C C . GLN A 1 694 ? 23.059 41.773 108.649 1.00 14.66 694 GLN A C 1
ATOM 5318 O O . GLN A 1 694 ? 24.068 42.035 109.270 1.00 17.84 694 GLN A O 1
ATOM 5324 N N . LEU A 1 695 ? 22.821 42.340 107.493 1.00 5.19 695 LEU A N 1
ATOM 5325 C CA . LEU A 1 695 ? 23.825 43.218 106.935 1.00 15.40 695 LEU A CA 1
ATOM 5326 C C . LEU A 1 695 ? 24.250 44.379 107.811 1.00 15.81 695 LEU A C 1
ATOM 5327 O O . LEU A 1 695 ? 25.387 44.851 107.739 1.00 65.48 695 LEU A O 1
ATOM 5332 N N . ARG A 1 696 ? 23.290 44.888 108.595 1.00 6.11 696 ARG A N 1
ATOM 5333 C CA . ARG A 1 696 ? 23.577 46.035 109.451 1.00 53.41 696 ARG A CA 1
ATOM 5334 C C . ARG A 1 696 ? 24.338 45.654 110.689 1.00 70.44 696 ARG A C 1
ATOM 5335 O O . ARG A 1 696 ? 25.305 46.320 111.118 1.00 43.38 696 ARG A O 1
ATOM 5343 N N . CYS A 1 697 ? 23.872 44.553 111.238 1.00 18.96 697 CYS A N 1
ATOM 5344 C CA . CYS A 1 697 ? 24.413 43.975 112.440 1.00 13.28 697 CYS A CA 1
ATOM 5345 C C . CYS A 1 697 ? 25.654 43.169 112.126 1.00 1.00 697 CYS A C 1
ATOM 5346 O O . CYS A 1 697 ? 26.346 42.714 112.978 1.00 41.11 697 CYS A O 1
ATOM 5349 N N . ASN A 1 698 ? 25.909 42.949 110.877 1.00 33.10 698 ASN A N 1
ATOM 5350 C CA . ASN A 1 698 ? 27.034 42.133 110.458 1.00 3.44 698 ASN A CA 1
ATOM 5351 C C . ASN A 1 698 ? 28.325 42.858 110.568 1.00 3.22 698 ASN A C 1
ATOM 5352 O O . ASN A 1 698 ? 29.322 42.225 110.818 1.00 31.08 698 ASN A O 1
ATOM 5357 N N . GLY A 1 699 ? 28.261 44.089 110.062 1.00 16.56 699 GLY A N 1
ATOM 5358 C CA . GLY A 1 699 ? 29.338 44.991 109.873 1.00 1.00 699 GLY A CA 1
ATOM 5359 C C . GLY A 1 699 ? 29.500 45.322 108.394 1.00 16.35 699 GLY A C 1
ATOM 5360 O O . GLY A 1 699 ? 30.140 46.269 107.969 1.00 66.41 699 GLY A O 1
ATOM 5361 N N . VAL A 1 700 ? 28.848 44.539 107.562 1.00 34.51 700 VAL A N 1
ATOM 5362 C CA . VAL A 1 700 ? 28.907 44.665 106.127 1.00 11.37 700 VAL A CA 1
ATOM 5363 C C . VAL A 1 700 ? 28.477 46.042 105.676 1.00 1.00 700 VAL A C 1
ATOM 5364 O O . VAL A 1 700 ? 29.080 46.703 104.866 1.00 14.86 700 VAL A O 1
ATOM 5368 N N . LEU A 1 701 ? 27.371 46.494 106.238 1.00 1.00 701 LEU A N 1
ATOM 5369 C CA . LEU A 1 701 ? 26.887 47.793 105.852 1.00 1.00 701 LEU A CA 1
ATOM 5370 C C . LEU A 1 701 ? 27.715 48.894 106.420 1.00 1.00 701 LEU A C 1
ATOM 5371 O O . LEU A 1 701 ? 27.694 50.009 105.983 1.00 39.40 701 LEU A O 1
ATOM 5376 N N . GLU A 1 702 ? 28.485 48.576 107.431 1.00 27.28 702 GLU A N 1
ATOM 5377 C CA . GLU A 1 702 ? 29.313 49.614 108.030 1.00 14.11 702 GLU A CA 1
ATOM 5378 C C . GLU A 1 702 ? 30.636 49.676 107.310 1.00 6.45 702 GLU A C 1
ATOM 5379 O O . GLU A 1 702 ? 31.329 50.682 107.273 1.00 27.75 702 GLU A O 1
ATOM 5385 N N . GLY A 1 703 ? 30.975 48.578 106.675 1.00 27.99 703 GLY A N 1
ATOM 5386 C CA . GLY A 1 703 ? 32.233 48.538 105.945 1.00 1.00 703 GLY A CA 1
ATOM 5387 C C . GLY A 1 703 ? 32.059 49.260 104.635 1.00 47.43 703 GLY A C 1
ATOM 5388 O O . GLY A 1 703 ? 32.985 49.862 104.085 1.00 59.63 703 GLY A O 1
ATOM 5389 N N . ILE A 1 704 ? 30.816 49.278 104.150 1.00 15.27 704 ILE A N 1
ATOM 5390 C CA . ILE A 1 704 ? 30.507 49.909 102.919 1.00 12.59 704 ILE A CA 1
ATOM 5391 C C . ILE A 1 704 ? 30.527 51.397 103.145 1.00 4.01 704 ILE A C 1
ATOM 5392 O O . ILE A 1 704 ? 31.073 52.163 102.353 1.00 63.82 704 ILE A O 1
ATOM 5397 N N . ARG A 1 705 ? 29.978 51.792 104.283 1.00 16.30 705 ARG A N 1
ATOM 5398 C CA . ARG A 1 705 ? 29.932 53.196 104.714 1.00 42.50 705 ARG A CA 1
ATOM 5399 C C . ARG A 1 705 ? 31.306 53.846 104.716 1.00 16.34 705 ARG A C 1
ATOM 5400 O O . ARG A 1 705 ? 31.607 54.832 104.064 1.00 43.32 705 ARG A O 1
ATOM 5408 N N . ILE A 1 706 ? 32.140 53.244 105.525 1.00 3.00 706 ILE A N 1
ATOM 5409 C CA . ILE A 1 706 ? 33.520 53.632 105.706 1.00 14.45 706 ILE A CA 1
ATOM 5410 C C . ILE A 1 706 ? 34.267 53.638 104.390 1.00 15.76 706 ILE A C 1
ATOM 5411 O O . ILE A 1 706 ? 35.276 54.322 104.205 1.00 100.00 706 ILE A O 1
ATOM 5416 N N . CYS A 1 707 ? 33.778 52.840 103.464 1.00 36.39 707 CYS A N 1
ATOM 5417 C CA . CYS A 1 707 ? 34.408 52.742 102.185 1.00 4.64 707 CYS A CA 1
ATOM 5418 C C . CYS A 1 707 ? 34.080 53.979 101.386 1.00 42.46 707 CYS A C 1
ATOM 5419 O O . CYS A 1 707 ? 34.961 54.679 100.855 1.00 13.63 707 CYS A O 1
ATOM 5422 N N . ARG A 1 708 ? 32.782 54.243 101.383 1.00 10.44 708 ARG A N 1
ATOM 5423 C CA . ARG A 1 708 ? 32.204 55.350 100.683 1.00 20.12 708 ARG A CA 1
ATOM 5424 C C . ARG A 1 708 ? 32.564 56.706 101.243 1.00 56.17 708 ARG A C 1
ATOM 5425 O O . ARG A 1 708 ? 32.063 57.730 100.795 1.00 93.24 708 ARG A O 1
ATOM 5433 N N . LYS A 1 709 ? 33.477 56.742 102.178 1.00 16.48 709 LYS A N 1
ATOM 5434 C CA . LYS A 1 709 ? 33.806 58.033 102.741 1.00 20.58 709 LYS A CA 1
ATOM 5435 C C . LYS A 1 709 ? 35.123 58.454 102.164 1.00 5.57 709 LYS A C 1
ATOM 5436 O O . LYS A 1 709 ? 35.379 59.621 101.914 1.00 57.59 709 LYS A O 1
ATOM 5442 N N . GLY A 1 710 ? 35.938 57.460 101.870 1.00 3.84 710 GLY A N 1
ATOM 5443 C CA . GLY A 1 710 ? 37.216 57.779 101.245 1.00 52.84 710 GLY A CA 1
ATOM 5444 C C . GLY A 1 710 ? 37.006 57.788 99.735 1.00 32.71 710 GLY A C 1
ATOM 5445 O O . GLY A 1 710 ? 36.090 58.394 99.189 1.00 17.86 710 GLY A O 1
ATOM 5446 N N . PHE A 1 711 ? 37.880 57.073 99.074 1.00 32.86 711 PHE A N 1
ATOM 5447 C CA . PHE A 1 711 ? 37.814 56.891 97.660 1.00 7.74 711 PHE A CA 1
ATOM 5448 C C . PHE A 1 711 ? 37.668 55.394 97.368 1.00 100.00 711 PHE A C 1
ATOM 5449 O O . PHE A 1 711 ? 38.696 54.664 97.253 1.00 2.81 711 PHE A O 1
ATOM 5457 N N . PRO A 1 712 ? 36.404 54.955 97.334 1.00 1.00 712 PRO A N 1
ATOM 5458 C CA . PRO A 1 712 ? 36.064 53.564 97.130 1.00 14.33 712 PRO A CA 1
ATOM 5459 C C . PRO A 1 712 ? 36.777 52.922 95.937 1.00 3.30 712 PRO A C 1
ATOM 5460 O O . PRO A 1 712 ? 37.889 52.418 96.041 1.00 39.81 712 PRO A O 1
ATOM 5464 N N . SER A 1 713 ? 36.123 52.992 94.793 1.00 100.00 713 SER A N 1
ATOM 5465 C CA . SER A 1 713 ? 36.646 52.483 93.538 1.00 4.13 713 SER A CA 1
ATOM 5466 C C . SER A 1 713 ? 37.988 53.087 93.169 1.00 27.60 713 SER A C 1
ATOM 5467 O O . SER A 1 713 ? 38.210 54.327 93.113 1.00 8.14 713 SER A O 1
ATOM 5470 N N . ARG A 1 714 ? 38.918 52.189 92.868 1.00 12.09 714 ARG A N 1
ATOM 5471 C CA . ARG A 1 714 ? 40.269 52.576 92.482 1.00 27.03 714 ARG A CA 1
ATOM 5472 C C . ARG A 1 714 ? 40.703 51.813 91.248 1.00 60.81 714 ARG A C 1
ATOM 5473 O O . ARG A 1 714 ? 40.833 50.587 91.277 1.00 34.40 714 ARG A O 1
ATOM 5481 N N . VAL A 1 715 ? 40.904 52.561 90.169 1.00 100.00 715 VAL A N 1
ATOM 5482 C CA . VAL A 1 715 ? 41.262 51.997 88.902 1.00 29.67 715 VAL A CA 1
ATOM 5483 C C . VAL A 1 715 ? 42.732 51.961 88.648 1.00 37.15 715 VAL A C 1
ATOM 5484 O O . VAL A 1 715 ? 43.444 52.947 88.769 1.00 50.04 715 VAL A O 1
ATOM 5488 N N . LEU A 1 716 ? 43.140 50.804 88.193 1.00 44.63 716 LEU A N 1
ATOM 5489 C CA . LEU A 1 716 ? 44.503 50.604 87.757 1.00 1.00 716 LEU A CA 1
ATOM 5490 C C . LEU A 1 716 ? 44.552 51.225 86.361 1.00 100.00 716 LEU A C 1
ATOM 5491 O O . LEU A 1 716 ? 43.664 51.099 85.518 1.00 100.00 716 LEU A O 1
ATOM 5496 N N . TYR A 1 717 ? 45.608 51.946 86.185 1.00 20.41 717 TYR A N 1
ATOM 5497 C CA . TYR A 1 717 ? 45.901 52.722 84.977 1.00 85.80 717 TYR A CA 1
ATOM 5498 C C . TYR A 1 717 ? 45.672 52.129 83.573 1.00 25.99 717 TYR A C 1
ATOM 5499 O O . TYR A 1 717 ? 45.004 52.742 82.767 1.00 41.19 717 TYR A O 1
ATOM 5508 N N . ALA A 1 718 ? 46.208 50.960 83.270 1.00 48.15 718 ALA A N 1
ATOM 5509 C CA . ALA A 1 718 ? 45.960 50.333 81.971 1.00 28.19 718 ALA A CA 1
ATOM 5510 C C . ALA A 1 718 ? 44.523 49.934 81.804 1.00 100.00 718 ALA A C 1
ATOM 5511 O O . ALA A 1 718 ? 43.909 50.232 80.746 1.00 100.00 718 ALA A O 1
ATOM 5513 N N . ASP A 1 719 ? 44.035 49.359 82.940 1.00 24.80 719 ASP A N 1
ATOM 5514 C CA . ASP A 1 719 ? 42.670 48.939 83.117 1.00 14.00 719 ASP A CA 1
ATOM 5515 C C . ASP A 1 719 ? 41.775 50.155 82.944 1.00 100.00 719 ASP A C 1
ATOM 5516 O O . ASP A 1 719 ? 40.563 50.040 82.657 1.00 100.00 719 ASP A O 1
ATOM 5521 N N . PHE A 1 720 ? 42.455 51.324 83.052 1.00 6.36 720 PHE A N 1
ATOM 5522 C CA . PHE A 1 720 ? 41.779 52.601 82.918 1.00 47.83 720 PHE A CA 1
ATOM 5523 C C . PHE A 1 720 ? 41.820 53.130 81.508 1.00 36.92 720 PHE A C 1
ATOM 5524 O O . PHE A 1 720 ? 40.890 53.796 81.007 1.00 39.64 720 PHE A O 1
ATOM 5532 N N . LYS A 1 721 ? 42.939 52.846 80.867 1.00 21.05 721 LYS A N 1
ATOM 5533 C CA . LYS A 1 721 ? 43.154 53.294 79.496 1.00 24.58 721 LYS A CA 1
ATOM 5534 C C . LYS A 1 721 ? 42.140 52.634 78.587 1.00 67.05 721 LYS A C 1
ATOM 5535 O O . LYS A 1 721 ? 41.170 53.269 78.153 1.00 43.81 721 LYS A O 1
ATOM 5541 N N . GLN A 1 722 ? 42.418 51.341 78.353 1.00 1.00 722 GLN A N 1
ATOM 5542 C CA . GLN A 1 722 ? 41.596 50.487 77.542 1.00 6.49 722 GLN A CA 1
ATOM 5543 C C . GLN A 1 722 ? 40.098 50.768 77.547 1.00 31.38 722 GLN A C 1
ATOM 5544 O O . GLN A 1 722 ? 39.504 51.125 76.531 1.00 58.61 722 GLN A O 1
ATOM 5550 N N . ARG A 1 723 ? 39.521 50.669 78.741 1.00 34.27 723 ARG A N 1
ATOM 5551 C CA . ARG A 1 723 ? 38.084 50.852 78.918 1.00 100.00 723 ARG A CA 1
ATOM 5552 C C . ARG A 1 723 ? 37.510 52.224 78.599 1.00 79.26 723 ARG A C 1
ATOM 5553 O O . ARG A 1 723 ? 36.314 52.356 78.295 1.00 53.41 723 ARG A O 1
ATOM 5561 N N . TYR A 1 724 ? 38.365 53.254 78.723 1.00 15.46 724 TYR A N 1
ATOM 5562 C CA . TYR A 1 724 ? 37.844 54.606 78.551 1.00 67.44 724 TYR A CA 1
ATOM 5563 C C . TYR A 1 724 ? 38.489 55.505 77.512 1.00 74.76 724 TYR A C 1
ATOM 5564 O O . TYR A 1 724 ? 38.006 56.654 77.349 1.00 37.32 724 TYR A O 1
ATOM 5573 N N . ARG A 1 725 ? 39.563 55.020 76.883 1.00 51.57 725 ARG A N 1
ATOM 5574 C CA . ARG A 1 725 ? 40.278 55.781 75.839 1.00 30.99 725 ARG A CA 1
ATOM 5575 C C . ARG A 1 725 ? 39.304 56.530 74.919 1.00 82.83 725 ARG A C 1
ATOM 5576 O O . ARG A 1 725 ? 39.389 57.725 74.680 1.00 77.59 725 ARG A O 1
ATOM 5584 N N . VAL A 1 726 ? 38.316 55.744 74.482 1.00 21.16 726 VAL A N 1
ATOM 5585 C CA . VAL A 1 726 ? 37.216 56.110 73.623 1.00 66.20 726 VAL A CA 1
ATOM 5586 C C . VAL A 1 726 ? 36.476 57.391 73.981 1.00 42.04 726 VAL A C 1
ATOM 5587 O O . VAL A 1 726 ? 35.711 57.960 73.205 1.00 44.07 726 VAL A O 1
ATOM 5591 N N . LEU A 1 727 ? 36.652 57.877 75.185 1.00 35.25 727 LEU A N 1
ATOM 5592 C CA . LEU A 1 727 ? 35.886 59.030 75.623 1.00 48.88 727 LEU A CA 1
ATOM 5593 C C . LEU A 1 727 ? 36.302 60.349 75.022 1.00 42.84 727 LEU A C 1
ATOM 5594 O O . LEU A 1 727 ? 35.512 61.281 74.921 1.00 53.64 727 LEU A O 1
ATOM 5599 N N . ASN A 1 728 ? 37.578 60.432 74.708 1.00 36.53 728 ASN A N 1
ATOM 5600 C CA . ASN A 1 728 ? 38.178 61.637 74.127 1.00 22.07 728 ASN A CA 1
ATOM 5601 C C . ASN A 1 728 ? 39.483 61.220 73.493 1.00 36.39 728 ASN A C 1
ATOM 5602 O O . ASN A 1 728 ? 40.441 61.960 73.402 1.00 100.00 728 ASN A O 1
ATOM 5607 N N . ALA A 1 729 ? 39.446 59.980 73.015 1.00 100.00 729 ALA A N 1
ATOM 5608 C CA . ALA A 1 729 ? 40.540 59.271 72.367 1.00 100.00 729 ALA A CA 1
ATOM 5609 C C . ALA A 1 729 ? 41.557 60.123 71.624 1.00 39.43 729 ALA A C 1
ATOM 5610 O O . ALA A 1 729 ? 42.685 59.655 71.370 1.00 36.49 729 ALA A O 1
ATOM 5612 N N . SER A 1 730 ? 41.171 61.336 71.294 1.00 81.81 730 SER A N 1
ATOM 5613 C CA . SER A 1 730 ? 42.069 62.216 70.572 1.00 65.15 730 SER A CA 1
ATOM 5614 C C . SER A 1 730 ? 43.080 62.949 71.454 1.00 100.00 730 SER A C 1
ATOM 5615 O O . SER A 1 730 ? 44.110 63.444 70.984 1.00 100.00 730 SER A O 1
ATOM 5618 N N . ALA A 1 731 ? 42.839 62.999 72.757 1.00 100.00 731 ALA A N 1
ATOM 5619 C CA . ALA A 1 731 ? 43.770 63.695 73.644 1.00 100.00 731 ALA A CA 1
ATOM 5620 C C . ALA A 1 731 ? 45.119 62.996 73.555 1.00 29.08 731 ALA A C 1
ATOM 5621 O O . ALA A 1 731 ? 46.137 63.616 73.238 1.00 100.00 731 ALA A O 1
ATOM 5623 N N . MET A 1 738 ? 53.017 56.545 74.520 1.00 100.00 738 MET A N 1
ATOM 5624 C CA . MET A 1 738 ? 52.600 57.191 75.774 1.00 100.00 738 MET A CA 1
ATOM 5625 C C . MET A 1 738 ? 52.930 56.296 76.950 1.00 100.00 738 MET A C 1
ATOM 5626 O O . MET A 1 738 ? 53.523 55.225 76.800 1.00 100.00 738 MET A O 1
ATOM 5631 N N . ASP A 1 739 ? 52.500 56.771 78.101 1.00 100.00 739 ASP A N 1
ATOM 5632 C CA . ASP A 1 739 ? 52.702 56.136 79.371 1.00 100.00 739 ASP A CA 1
ATOM 5633 C C . ASP A 1 739 ? 51.405 55.535 79.895 1.00 83.61 739 ASP A C 1
ATOM 5634 O O . ASP A 1 739 ? 50.323 56.106 79.748 1.00 98.10 739 ASP A O 1
ATOM 5639 N N . SER A 1 740 ? 51.514 54.416 80.584 1.00 100.00 740 SER A N 1
ATOM 5640 C CA . SER A 1 740 ? 50.354 53.736 81.168 1.00 53.84 740 SER A CA 1
ATOM 5641 C C . SER A 1 740 ? 49.722 54.589 82.272 1.00 100.00 740 SER A C 1
ATOM 5642 O O . SER A 1 740 ? 48.519 54.470 82.539 1.00 91.34 740 SER A O 1
ATOM 5645 N N . LYS A 1 741 ? 50.522 55.479 82.850 1.00 58.54 741 LYS A N 1
ATOM 5646 C CA . LYS A 1 741 ? 50.054 56.361 83.907 1.00 10.69 741 LYS A CA 1
ATOM 5647 C C . LYS A 1 741 ? 49.692 57.760 83.414 1.00 78.70 741 LYS A C 1
ATOM 5648 O O . LYS A 1 741 ? 48.531 58.201 83.461 1.00 35.92 741 LYS A O 1
ATOM 5654 N N . LYS A 1 742 ? 50.701 58.510 82.974 1.00 100.00 742 LYS A N 1
ATOM 5655 C CA . LYS A 1 742 ? 50.547 59.876 82.497 1.00 100.00 742 LYS A CA 1
ATOM 5656 C C . LYS A 1 742 ? 49.357 60.026 81.572 1.00 62.76 742 LYS A C 1
ATOM 5657 O O . LYS A 1 742 ? 48.711 61.085 81.525 1.00 18.19 742 LYS A O 1
ATOM 5663 N N . ALA A 1 743 ? 49.052 58.914 80.900 1.00 71.56 743 ALA A N 1
ATOM 5664 C CA . ALA A 1 743 ? 47.943 58.843 79.980 1.00 65.34 743 ALA A CA 1
ATOM 5665 C C . ALA A 1 743 ? 46.624 59.158 80.671 1.00 98.22 743 ALA A C 1
ATOM 5666 O O . ALA A 1 743 ? 46.020 60.220 80.387 1.00 44.28 743 ALA A O 1
ATOM 5668 N N . SER A 1 744 ? 46.221 58.241 81.575 1.00 65.03 744 SER A N 1
ATOM 5669 C CA . SER A 1 744 ? 44.984 58.370 82.330 1.00 39.69 744 SER A CA 1
ATOM 5670 C C . SER A 1 744 ? 44.874 59.771 82.856 1.00 44.42 744 SER A C 1
ATOM 5671 O O . SER A 1 744 ? 43.805 60.399 82.831 1.00 15.78 744 SER A O 1
ATOM 5674 N N . GLU A 1 745 ? 46.069 60.301 83.173 1.00 25.81 745 GLU A N 1
ATOM 5675 C CA . GLU A 1 745 ? 46.140 61.649 83.671 1.00 45.66 745 GLU A CA 1
ATOM 5676 C C . GLU A 1 745 ? 45.571 62.537 82.610 1.00 56.34 745 GLU A C 1
ATOM 5677 O O . GLU A 1 745 ? 44.456 63.137 82.715 1.00 32.65 745 GLU A O 1
ATOM 5683 N N . LYS A 1 746 ? 46.364 62.559 81.544 1.00 30.93 746 LYS A N 1
ATOM 5684 C CA . LYS A 1 746 ? 46.036 63.337 80.382 1.00 18.61 746 LYS A CA 1
ATOM 5685 C C . LYS A 1 746 ? 44.596 63.134 79.970 1.00 47.78 746 LYS A C 1
ATOM 5686 O O . LYS A 1 746 ? 43.914 64.101 79.738 1.00 18.24 746 LYS A O 1
ATOM 5692 N N . LEU A 1 747 ? 44.118 61.875 79.968 1.00 15.41 747 LEU A N 1
ATOM 5693 C CA . LEU A 1 747 ? 42.752 61.639 79.532 1.00 19.59 747 LEU A CA 1
ATOM 5694 C C . LEU A 1 747 ? 41.710 62.436 80.232 1.00 97.17 747 LEU A C 1
ATOM 5695 O O . LEU A 1 747 ? 40.863 63.096 79.631 1.00 28.10 747 LEU A O 1
ATOM 5700 N N . LEU A 1 748 ? 41.748 62.373 81.541 1.00 95.03 748 LEU A N 1
ATOM 5701 C CA . LEU A 1 748 ? 40.739 63.071 82.295 1.00 45.65 748 LEU A CA 1
ATOM 5702 C C . LEU A 1 748 ? 40.656 64.540 81.978 1.00 66.60 748 LEU A C 1
ATOM 5703 O O . LEU A 1 748 ? 39.777 65.224 82.493 1.00 71.09 748 LEU A O 1
ATOM 5708 N N . GLY A 1 749 ? 41.583 64.991 81.134 1.00 86.02 749 GLY A N 1
ATOM 5709 C CA . GLY A 1 749 ? 41.628 66.343 80.644 1.00 32.60 749 GLY A CA 1
ATOM 5710 C C . GLY A 1 749 ? 40.236 66.703 80.166 1.00 100.00 749 GLY A C 1
ATOM 5711 O O . GLY A 1 749 ? 39.702 67.745 80.568 1.00 100.00 749 GLY A O 1
ATOM 5712 N N . GLY A 1 750 ? 39.613 65.831 79.341 1.00 37.20 750 GLY A N 1
ATOM 5713 C CA . GLY A 1 750 ? 38.266 66.107 78.859 1.00 71.94 750 GLY A CA 1
ATOM 5714 C C . GLY A 1 750 ? 37.116 65.581 79.752 1.00 100.00 750 GLY A C 1
ATOM 5715 O O . GLY A 1 750 ? 37.312 64.871 80.749 1.00 24.34 750 GLY A O 1
ATOM 5716 N N . GLY A 1 751 ? 35.895 65.984 79.394 1.00 48.33 751 GLY A N 1
ATOM 5717 C CA . GLY A 1 751 ? 34.689 65.576 80.073 1.00 34.26 751 GLY A CA 1
ATOM 5718 C C . GLY A 1 751 ? 34.105 66.680 80.935 1.00 59.43 751 GLY A C 1
ATOM 5719 O O . GLY A 1 751 ? 34.851 67.434 81.512 1.00 87.94 751 GLY A O 1
ATOM 5720 N N . ASP A 1 752 ? 32.784 66.778 81.014 1.00 22.13 752 ASP A N 1
ATOM 5721 C CA . ASP A 1 752 ? 32.211 67.793 81.854 1.00 88.33 752 ASP A CA 1
ATOM 5722 C C . ASP A 1 752 ? 32.012 67.240 83.300 1.00 100.00 752 ASP A C 1
ATOM 5723 O O . ASP A 1 752 ? 30.988 67.476 83.951 1.00 100.00 752 ASP A O 1
ATOM 5728 N N . VAL A 1 753 ? 33.062 66.497 83.759 1.00 100.00 753 VAL A N 1
ATOM 5729 C CA . VAL A 1 753 ? 33.226 65.771 85.047 1.00 61.45 753 VAL A CA 1
ATOM 5730 C C . VAL A 1 753 ? 33.909 66.502 86.223 1.00 98.94 753 VAL A C 1
ATOM 5731 O O . VAL A 1 753 ? 34.824 67.291 86.021 1.00 100.00 753 VAL A O 1
ATOM 5735 N N . ASP A 1 754 ? 33.524 66.184 87.483 1.00 100.00 754 ASP A N 1
ATOM 5736 C CA . ASP A 1 754 ? 34.141 66.787 88.676 1.00 51.87 754 ASP A CA 1
ATOM 5737 C C . ASP A 1 754 ? 35.596 66.377 88.847 1.00 19.55 754 ASP A C 1
ATOM 5738 O O . ASP A 1 754 ? 35.916 65.240 89.189 1.00 46.47 754 ASP A O 1
ATOM 5743 N N . HIS A 1 755 ? 36.488 67.320 88.574 1.00 54.43 755 HIS A N 1
ATOM 5744 C CA . HIS A 1 755 ? 37.912 67.044 88.593 1.00 93.35 755 HIS A CA 1
ATOM 5745 C C . HIS A 1 755 ? 38.491 66.916 90.021 1.00 94.05 755 HIS A C 1
ATOM 5746 O O . HIS A 1 755 ? 39.701 66.781 90.249 1.00 70.99 755 HIS A O 1
ATOM 5753 N N . THR A 1 756 ? 37.564 66.868 90.952 1.00 53.31 756 THR A N 1
ATOM 5754 C CA . THR A 1 756 ? 37.705 66.754 92.383 1.00 42.67 756 THR A CA 1
ATOM 5755 C C . THR A 1 756 ? 37.666 65.288 92.820 1.00 71.68 756 THR A C 1
ATOM 5756 O O . THR A 1 756 ? 38.628 64.681 93.301 1.00 31.37 756 THR A O 1
ATOM 5760 N N . GLN A 1 757 ? 36.468 64.752 92.607 1.00 24.47 757 GLN A N 1
ATOM 5761 C CA . GLN A 1 757 ? 36.070 63.396 92.859 1.00 9.82 757 GLN A CA 1
ATOM 5762 C C . GLN A 1 757 ? 37.124 62.328 92.609 1.00 18.86 757 GLN A C 1
ATOM 5763 O O . GLN A 1 757 ? 36.921 61.181 92.954 1.00 89.56 757 GLN A O 1
ATOM 5769 N N . TYR A 1 758 ? 38.229 62.639 91.999 1.00 12.34 758 TYR A N 1
ATOM 5770 C CA . TYR A 1 758 ? 39.228 61.606 91.780 1.00 23.71 758 TYR A CA 1
ATOM 5771 C C . TYR A 1 758 ? 40.565 62.015 92.360 1.00 53.30 758 TYR A C 1
ATOM 5772 O O . TYR A 1 758 ? 40.731 63.116 92.900 1.00 18.54 758 TYR A O 1
ATOM 5781 N N . ALA A 1 759 ? 41.510 61.094 92.261 1.00 7.14 759 ALA A N 1
ATOM 5782 C CA . ALA A 1 759 ? 42.818 61.422 92.772 1.00 1.00 759 ALA A CA 1
ATOM 5783 C C . ALA A 1 759 ? 43.731 60.345 92.300 1.00 14.10 759 ALA A C 1
ATOM 5784 O O . ALA A 1 759 ? 43.400 59.158 92.203 1.00 31.41 759 ALA A O 1
ATOM 5786 N N . PHE A 1 760 ? 44.872 60.819 91.849 1.00 1.06 760 PHE A N 1
ATOM 5787 C CA . PHE A 1 760 ? 45.830 59.914 91.269 1.00 7.15 760 PHE A CA 1
ATOM 5788 C C . PHE A 1 760 ? 46.925 59.610 92.208 1.00 1.00 760 PHE A C 1
ATOM 5789 O O . PHE A 1 760 ? 47.198 60.376 93.111 1.00 100.00 760 PHE A O 1
ATOM 5797 N N . GLY A 1 761 ? 47.624 58.523 91.885 1.00 10.06 761 GLY A N 1
ATOM 5798 C CA . GLY A 1 761 ? 48.748 58.093 92.663 1.00 1.00 761 GLY A CA 1
ATOM 5799 C C . GLY A 1 761 ? 49.488 57.021 91.923 1.00 24.50 761 GLY A C 1
ATOM 5800 O O . GLY A 1 761 ? 48.955 56.405 91.007 1.00 43.17 761 GLY A O 1
ATOM 5801 N N . HIS A 1 762 ? 50.715 56.808 92.351 1.00 23.65 762 HIS A N 1
ATOM 5802 C CA . HIS A 1 762 ? 51.652 55.844 91.791 1.00 54.09 762 HIS A CA 1
ATOM 5803 C C . HIS A 1 762 ? 51.169 54.593 91.091 1.00 53.44 762 HIS A C 1
ATOM 5804 O O . HIS A 1 762 ? 51.825 54.153 90.158 1.00 100.00 762 HIS A O 1
ATOM 5811 N N . THR A 1 763 ? 50.054 54.001 91.493 1.00 66.69 763 THR A N 1
ATOM 5812 C CA . THR A 1 763 ? 49.653 52.812 90.767 1.00 21.62 763 THR A CA 1
ATOM 5813 C C . THR A 1 763 ? 48.233 52.895 90.275 1.00 23.14 763 THR A C 1
ATOM 5814 O O . THR A 1 763 ? 47.777 52.048 89.476 1.00 65.99 763 THR A O 1
ATOM 5829 N N . VAL A 1 765 ? 44.269 55.416 90.179 1.00 11.15 765 VAL A N 1
ATOM 5830 C CA . VAL A 1 765 ? 43.480 56.582 90.442 1.00 21.63 765 VAL A CA 1
ATOM 5831 C C . VAL A 1 765 ? 42.489 56.218 91.481 1.00 14.21 765 VAL A C 1
ATOM 5832 O O . VAL A 1 765 ? 42.038 55.083 91.589 1.00 77.46 765 VAL A O 1
ATOM 5836 N N . PHE A 1 766 ? 42.122 57.220 92.208 1.00 22.56 766 PHE A N 1
ATOM 5837 C CA . PHE A 1 766 ? 41.149 57.034 93.190 1.00 8.88 766 PHE A CA 1
ATOM 5838 C C . PHE A 1 766 ? 39.968 57.803 92.745 1.00 28.36 766 PHE A C 1
ATOM 5839 O O . PHE A 1 766 ? 40.143 58.886 92.155 1.00 47.80 766 PHE A O 1
ATOM 5847 N N . PHE A 1 767 ? 38.811 57.198 93.019 1.00 2.71 767 PHE A N 1
ATOM 5848 C CA . PHE A 1 767 ? 37.549 57.771 92.576 1.00 22.92 767 PHE A CA 1
ATOM 5849 C C . PHE A 1 767 ? 36.461 57.668 93.623 1.00 8.88 767 PHE A C 1
ATOM 5850 O O . PHE A 1 767 ? 36.380 56.679 94.306 1.00 31.74 767 PHE A O 1
ATOM 5869 N N . ALA A 1 769 ? 32.207 57.737 94.563 1.00 14.01 769 ALA A N 1
ATOM 5870 C CA . ALA A 1 769 ? 31.093 56.970 94.066 1.00 72.65 769 ALA A CA 1
ATOM 5871 C C . ALA A 1 769 ? 30.440 57.577 92.846 1.00 40.08 769 ALA A C 1
ATOM 5872 O O . ALA A 1 769 ? 30.692 58.728 92.515 1.00 100.00 769 ALA A O 1
ATOM 5874 N N . GLY A 1 770 ? 29.612 56.728 92.232 1.00 47.62 770 GLY A N 1
ATOM 5875 C CA . GLY A 1 770 ? 28.795 57.042 91.064 1.00 100.00 770 GLY A CA 1
ATOM 5876 C C . GLY A 1 770 ? 29.542 57.791 90.002 1.00 27.18 770 GLY A C 1
ATOM 5877 O O . GLY A 1 770 ? 28.967 58.382 89.126 1.00 34.75 770 GLY A O 1
ATOM 5878 N N . LEU A 1 771 ? 30.844 57.725 90.063 1.00 17.32 771 LEU A N 1
ATOM 5879 C CA . LEU A 1 771 ? 31.623 58.431 89.104 1.00 22.14 771 LEU A CA 1
ATOM 5880 C C . LEU A 1 771 ? 31.929 57.552 87.951 1.00 1.97 771 LEU A C 1
ATOM 5881 O O . LEU A 1 771 ? 31.572 57.820 86.788 1.00 74.49 771 LEU A O 1
ATOM 5886 N N . LEU A 1 772 ? 32.585 56.461 88.342 1.00 6.37 772 LEU A N 1
ATOM 5887 C CA . LEU A 1 772 ? 32.914 55.426 87.431 1.00 17.96 772 LEU A CA 1
ATOM 5888 C C . LEU A 1 772 ? 31.605 55.083 86.731 1.00 27.23 772 LEU A C 1
ATOM 5889 O O . LEU A 1 772 ? 31.510 54.910 85.543 1.00 40.16 772 LEU A O 1
ATOM 5894 N N . GLY A 1 773 ? 30.527 55.235 87.466 1.00 3.19 773 GLY A N 1
ATOM 5895 C CA . GLY A 1 773 ? 29.228 55.026 86.920 1.00 43.60 773 GLY A CA 1
ATOM 5896 C C . GLY A 1 773 ? 28.998 56.048 85.846 1.00 13.59 773 GLY A C 1
ATOM 5897 O O . GLY A 1 773 ? 28.486 55.796 84.777 1.00 77.37 773 GLY A O 1
ATOM 5898 N N . LEU A 1 774 ? 29.424 57.248 86.125 1.00 50.16 774 LEU A N 1
ATOM 5899 C CA . LEU A 1 774 ? 29.254 58.310 85.140 1.00 27.55 774 LEU A CA 1
ATOM 5900 C C . LEU A 1 774 ? 30.057 58.035 83.918 1.00 15.06 774 LEU A C 1
ATOM 5901 O O . LEU A 1 774 ? 29.575 58.165 82.825 1.00 33.53 774 LEU A O 1
ATOM 5906 N N . LEU A 1 775 ? 31.315 57.669 84.144 1.00 11.71 775 LEU A N 1
ATOM 5907 C CA . LEU A 1 775 ? 32.199 57.327 83.054 1.00 24.78 775 LEU A CA 1
ATOM 5908 C C . LEU A 1 775 ? 31.578 56.393 82.023 1.00 9.50 775 LEU A C 1
ATOM 5909 O O . LEU A 1 775 ? 31.283 56.784 80.898 1.00 44.44 775 LEU A O 1
ATOM 5914 N N . GLU A 1 776 ? 31.301 55.201 82.473 1.00 42.34 776 GLU A N 1
ATOM 5915 C CA . GLU A 1 776 ? 30.666 54.172 81.711 1.00 36.81 776 GLU A CA 1
ATOM 5916 C C . GLU A 1 776 ? 29.550 54.667 80.812 1.00 65.86 776 GLU A C 1
ATOM 5917 O O . GLU A 1 776 ? 29.484 54.354 79.636 1.00 74.10 776 GLU A O 1
ATOM 5923 N N . GLU A 1 777 ? 28.671 55.475 81.448 1.00 23.13 777 GLU A N 1
ATOM 5924 C CA . GLU A 1 777 ? 27.528 55.984 80.735 1.00 19.86 777 GLU A CA 1
ATOM 5925 C C . GLU A 1 777 ? 27.943 56.677 79.459 1.00 34.26 777 GLU A C 1
ATOM 5926 O O . GLU A 1 777 ? 27.449 56.385 78.364 1.00 48.99 777 GLU A O 1
ATOM 5932 N N . MET A 1 778 ? 28.896 57.572 79.604 1.00 29.61 778 MET A N 1
ATOM 5933 C CA . MET A 1 778 ? 29.433 58.299 78.490 1.00 57.62 778 MET A CA 1
ATOM 5934 C C . MET A 1 778 ? 29.937 57.284 77.498 1.00 38.96 778 MET A C 1
ATOM 5935 O O . MET A 1 778 ? 29.734 57.340 76.300 1.00 100.00 778 MET A O 1
ATOM 5940 N N . ARG A 1 779 ? 30.593 56.327 78.050 1.00 17.16 779 ARG A N 1
ATOM 5941 C CA . ARG A 1 779 ? 31.149 55.286 77.276 1.00 25.78 779 ARG A CA 1
ATOM 5942 C C . ARG A 1 779 ? 30.069 54.590 76.521 1.00 26.18 779 ARG A C 1
ATOM 5943 O O . ARG A 1 779 ? 30.179 54.423 75.299 1.00 41.95 779 ARG A O 1
ATOM 5951 N N . ASP A 1 780 ? 29.008 54.259 77.237 1.00 31.05 780 ASP A N 1
ATOM 5952 C CA . ASP A 1 780 ? 27.869 53.576 76.660 1.00 18.43 780 ASP A CA 1
ATOM 5953 C C . ASP A 1 780 ? 27.424 54.279 75.398 1.00 29.93 780 ASP A C 1
ATOM 5954 O O . ASP A 1 780 ? 27.366 53.687 74.346 1.00 95.56 780 ASP A O 1
ATOM 5959 N N . ASP A 1 781 ? 27.172 55.584 75.495 1.00 29.91 781 ASP A N 1
ATOM 5960 C CA . ASP A 1 781 ? 26.786 56.318 74.314 1.00 36.38 781 ASP A CA 1
ATOM 5961 C C . ASP A 1 781 ? 27.836 56.158 73.229 1.00 29.92 781 ASP A C 1
ATOM 5962 O O . ASP A 1 781 ? 27.545 56.112 72.050 1.00 37.86 781 ASP A O 1
ATOM 5978 N N . LEU A 1 783 ? 29.494 53.841 72.268 1.00 28.85 783 LEU A N 1
ATOM 5979 C CA . LEU A 1 783 ? 29.582 52.620 71.502 1.00 47.64 783 LEU A CA 1
ATOM 5980 C C . LEU A 1 783 ? 28.424 52.479 70.569 1.00 56.97 783 LEU A C 1
ATOM 5981 O O . LEU A 1 783 ? 28.571 51.825 69.542 1.00 71.35 783 LEU A O 1
ATOM 5986 N N . ALA A 1 784 ? 27.303 53.112 70.960 1.00 14.00 784 ALA A N 1
ATOM 5987 C CA . ALA A 1 784 ? 26.130 53.100 70.132 1.00 40.66 784 ALA A CA 1
ATOM 5988 C C . ALA A 1 784 ? 26.665 53.643 68.821 1.00 68.39 784 ALA A C 1
ATOM 5989 O O . ALA A 1 784 ? 26.576 52.966 67.810 1.00 44.40 784 ALA A O 1
ATOM 5991 N N . GLU A 1 785 ? 27.391 54.759 68.951 1.00 24.18 785 GLU A N 1
ATOM 5992 C CA . GLU A 1 785 ? 28.067 55.417 67.847 1.00 24.55 785 GLU A CA 1
ATOM 5993 C C . GLU A 1 785 ? 28.855 54.292 67.155 1.00 29.78 785 GLU A C 1
ATOM 5994 O O . GLU A 1 785 ? 28.470 53.778 66.137 1.00 100.00 785 GLU A O 1
ATOM 6000 N N . ILE A 1 786 ? 29.901 53.833 67.796 1.00 39.14 786 ILE A N 1
ATOM 6001 C CA . ILE A 1 786 ? 30.768 52.794 67.292 1.00 2.63 786 ILE A CA 1
ATOM 6002 C C . ILE A 1 786 ? 30.085 51.588 66.744 1.00 51.98 786 ILE A C 1
ATOM 6003 O O . ILE A 1 786 ? 30.493 51.017 65.749 1.00 63.69 786 ILE A O 1
ATOM 6008 N N . ILE A 1 787 ? 29.076 51.124 67.435 1.00 50.25 787 ILE A N 1
ATOM 6009 C CA . ILE A 1 787 ? 28.436 49.921 66.957 1.00 24.12 787 ILE A CA 1
ATOM 6010 C C . ILE A 1 787 ? 27.537 50.166 65.782 1.00 100.00 787 ILE A C 1
ATOM 6011 O O . ILE A 1 787 ? 27.797 49.645 64.698 1.00 29.82 787 ILE A O 1
ATOM 6016 N N . THR A 1 788 ? 26.493 50.968 66.046 1.00 54.73 788 THR A N 1
ATOM 6017 C CA . THR A 1 788 ? 25.483 51.337 65.079 1.00 7.52 788 THR A CA 1
ATOM 6018 C C . THR A 1 788 ? 26.095 51.564 63.688 1.00 22.81 788 THR A C 1
ATOM 6019 O O . THR A 1 788 ? 25.659 51.020 62.681 1.00 90.40 788 THR A O 1
ATOM 6023 N N . ALA A 1 789 ? 27.224 52.240 63.671 1.00 47.27 789 ALA A N 1
ATOM 6024 C CA . ALA A 1 789 ? 27.958 52.487 62.460 1.00 21.32 789 ALA A CA 1
ATOM 6025 C C . ALA A 1 789 ? 28.590 51.220 61.952 1.00 32.89 789 ALA A C 1
ATOM 6026 O O . ALA A 1 789 ? 28.649 50.990 60.768 1.00 87.35 789 ALA A O 1
ATOM 6028 N N . THR A 1 790 ? 29.071 50.392 62.870 1.00 8.86 790 THR A N 1
ATOM 6029 C CA . THR A 1 790 ? 29.715 49.161 62.400 1.00 32.93 790 THR A CA 1
ATOM 6030 C C . THR A 1 790 ? 28.673 48.145 61.986 1.00 72.57 790 THR A C 1
ATOM 6031 O O . THR A 1 790 ? 28.838 47.205 61.229 1.00 19.37 790 THR A O 1
ATOM 6035 N N . GLN A 1 791 ? 27.480 48.348 62.464 1.00 63.83 791 GLN A N 1
ATOM 6036 C CA . GLN A 1 791 ? 26.460 47.411 62.093 1.00 21.66 791 GLN A CA 1
ATOM 6037 C C . GLN A 1 791 ? 26.165 47.626 60.637 1.00 76.34 791 GLN A C 1
ATOM 6038 O O . GLN A 1 791 ? 26.499 46.756 59.810 1.00 20.68 791 GLN A O 1
ATOM 6044 N N . ALA A 1 792 ? 25.649 48.843 60.368 1.00 58.80 792 ALA A N 1
ATOM 6045 C CA . ALA A 1 792 ? 25.303 49.323 59.055 1.00 100.00 792 ALA A CA 1
ATOM 6046 C C . ALA A 1 792 ? 26.103 48.715 57.882 1.00 18.37 792 ALA A C 1
ATOM 6047 O O . ALA A 1 792 ? 25.548 48.004 57.058 1.00 61.03 792 ALA A O 1
ATOM 6049 N N . ARG A 1 793 ? 27.388 49.008 57.840 1.00 13.68 793 ARG A N 1
ATOM 6050 C CA . ARG A 1 793 ? 28.311 48.566 56.802 1.00 30.98 793 ARG A CA 1
ATOM 6051 C C . ARG A 1 793 ? 28.084 47.079 56.576 1.00 7.18 793 ARG A C 1
ATOM 6052 O O . ARG A 1 793 ? 27.715 46.648 55.450 1.00 78.60 793 ARG A O 1
ATOM 6060 N N . CYS A 1 794 ? 28.130 46.377 57.696 1.00 50.77 794 CYS A N 1
ATOM 6061 C CA . CYS A 1 794 ? 27.863 44.962 57.691 1.00 27.53 794 CYS A CA 1
ATOM 6062 C C . CYS A 1 794 ? 26.569 44.679 56.930 1.00 70.37 794 CYS A C 1
ATOM 6063 O O . CYS A 1 794 ? 26.610 44.093 55.839 1.00 54.29 794 CYS A O 1
ATOM 6066 N N . ARG A 1 795 ? 25.470 45.242 57.463 1.00 9.60 795 ARG A N 1
ATOM 6067 C CA . ARG A 1 795 ? 24.134 45.108 56.916 1.00 52.48 795 ARG A CA 1
ATOM 6068 C C . ARG A 1 795 ? 24.244 45.363 55.434 1.00 18.72 795 ARG A C 1
ATOM 6069 O O . ARG A 1 795 ? 23.883 44.509 54.643 1.00 42.40 795 ARG A O 1
ATOM 6077 N N . GLY A 1 796 ? 24.786 46.538 55.141 1.00 57.42 796 GLY A N 1
ATOM 6078 C CA . GLY A 1 796 ? 24.991 47.001 53.798 1.00 20.74 796 GLY A CA 1
ATOM 6079 C C . GLY A 1 796 ? 25.631 45.855 53.097 1.00 27.56 796 GLY A C 1
ATOM 6080 O O . GLY A 1 796 ? 24.975 45.115 52.359 1.00 87.70 796 GLY A O 1
ATOM 6081 N N . PHE A 1 797 ? 26.888 45.686 53.420 1.00 11.75 797 PHE A N 1
ATOM 6082 C CA . PHE A 1 797 ? 27.706 44.631 52.868 1.00 27.20 797 PHE A CA 1
ATOM 6083 C C . PHE A 1 797 ? 27.019 43.304 52.787 1.00 14.33 797 PHE A C 1
ATOM 6084 O O . PHE A 1 797 ? 27.254 42.472 51.907 1.00 28.36 797 PHE A O 1
ATOM 6092 N N . LEU A 1 798 ? 26.184 43.061 53.754 1.00 23.87 798 LEU A N 1
ATOM 6093 C CA . LEU A 1 798 ? 25.554 41.773 53.714 1.00 9.80 798 LEU A CA 1
ATOM 6094 C C . LEU A 1 798 ? 24.703 41.559 52.503 1.00 22.78 798 LEU A C 1
ATOM 6095 O O . LEU A 1 798 ? 24.730 40.530 51.838 1.00 47.94 798 LEU A O 1
ATOM 6100 N N . MET A 1 799 ? 23.944 42.573 52.215 1.00 70.79 799 MET A N 1
ATOM 6101 C CA . MET A 1 799 ? 23.086 42.476 51.066 1.00 46.01 799 MET A CA 1
ATOM 6102 C C . MET A 1 799 ? 23.869 42.631 49.780 1.00 22.87 799 MET A C 1
ATOM 6103 O O . MET A 1 799 ? 23.489 42.113 48.723 1.00 100.00 799 MET A O 1
ATOM 6108 N N . ARG A 1 800 ? 24.980 43.334 49.870 1.00 59.78 800 ARG A N 1
ATOM 6109 C CA . ARG A 1 800 ? 25.809 43.555 48.691 1.00 6.95 800 ARG A CA 1
ATOM 6110 C C . ARG A 1 800 ? 26.258 42.239 48.114 1.00 50.11 800 ARG A C 1
ATOM 6111 O O . ARG A 1 800 ? 26.582 42.199 46.947 1.00 100.00 800 ARG A O 1
ATOM 6119 N N . VAL A 1 801 ? 26.253 41.160 48.917 1.00 11.23 801 VAL A N 1
ATOM 6120 C CA . VAL A 1 801 ? 26.742 39.852 48.448 1.00 54.60 801 VAL A CA 1
ATOM 6121 C C . VAL A 1 801 ? 25.578 39.092 47.890 1.00 41.90 801 VAL A C 1
ATOM 6122 O O . VAL A 1 801 ? 25.731 38.144 47.126 1.00 77.77 801 VAL A O 1
ATOM 6126 N N . GLU A 1 802 ? 24.409 39.528 48.338 1.00 42.20 802 GLU A N 1
ATOM 6127 C CA . GLU A 1 802 ? 23.187 38.915 47.892 1.00 92.67 802 GLU A CA 1
ATOM 6128 C C . GLU A 1 802 ? 22.924 39.290 46.466 1.00 83.10 802 GLU A C 1
ATOM 6129 O O . GLU A 1 802 ? 22.509 38.478 45.658 1.00 64.24 802 GLU A O 1
ATOM 6135 N N . TYR A 1 803 ? 23.196 40.557 46.139 1.00 14.30 803 TYR A N 1
ATOM 6136 C CA . TYR A 1 803 ? 23.042 40.926 44.790 1.00 9.67 803 TYR A CA 1
ATOM 6137 C C . TYR A 1 803 ? 23.954 40.057 43.873 1.00 39.40 803 TYR A C 1
ATOM 6138 O O . TYR A 1 803 ? 23.478 39.533 42.882 1.00 100.00 803 TYR A O 1
ATOM 6147 N N . ARG A 1 804 ? 25.233 39.832 44.242 1.00 16.88 804 ARG A N 1
ATOM 6148 C CA . ARG A 1 804 ? 26.241 39.025 43.474 1.00 19.20 804 ARG A CA 1
ATOM 6149 C C . ARG A 1 804 ? 25.826 37.580 43.248 1.00 43.54 804 ARG A C 1
ATOM 6150 O O . ARG A 1 804 ? 26.326 36.892 42.373 1.00 94.70 804 ARG A O 1
ATOM 6158 N N . ALA A 1 805 ? 24.927 37.139 44.100 1.00 29.11 805 ALA A N 1
ATOM 6159 C CA . ALA A 1 805 ? 24.410 35.798 44.039 1.00 36.22 805 ALA A CA 1
ATOM 6160 C C . ALA A 1 805 ? 23.157 35.801 43.169 1.00 55.06 805 ALA A C 1
ATOM 6161 O O . ALA A 1 805 ? 23.050 35.016 42.231 1.00 100.00 805 ALA A O 1
ATOM 6163 N N . MET A 1 806 ? 22.238 36.704 43.481 1.00 22.39 806 MET A N 1
ATOM 6164 C CA . MET A 1 806 ? 20.988 36.889 42.736 1.00 42.15 806 MET A CA 1
ATOM 6165 C C . MET A 1 806 ? 21.262 36.903 41.257 1.00 53.23 806 MET A C 1
ATOM 6166 O O . MET A 1 806 ? 20.663 36.162 40.479 1.00 64.36 806 MET A O 1
ATOM 6171 N N . VAL A 1 807 ? 22.194 37.778 40.923 1.00 16.36 807 VAL A N 1
ATOM 6172 C CA . VAL A 1 807 ? 22.677 38.018 39.593 1.00 25.09 807 VAL A CA 1
ATOM 6173 C C . VAL A 1 807 ? 23.282 36.771 38.909 1.00 27.33 807 VAL A C 1
ATOM 6174 O O . VAL A 1 807 ? 22.914 36.429 37.776 1.00 100.00 807 VAL A O 1
ATOM 6178 N N . GLU A 1 808 ? 24.173 36.081 39.594 1.00 21.74 808 GLU A N 1
ATOM 6179 C CA . GLU A 1 808 ? 24.799 34.860 39.087 1.00 100.00 808 GLU A CA 1
ATOM 6180 C C . GLU A 1 808 ? 23.705 33.909 38.624 1.00 37.54 808 GLU A C 1
ATOM 6181 O O . GLU A 1 808 ? 23.612 33.501 37.472 1.00 100.00 808 GLU A O 1
ATOM 6187 N N . ARG A 1 809 ? 22.855 33.651 39.581 1.00 36.36 809 ARG A N 1
ATOM 6188 C CA . ARG A 1 809 ? 21.680 32.831 39.507 1.00 100.00 809 ARG A CA 1
ATOM 6189 C C . ARG A 1 809 ? 20.793 33.101 38.308 1.00 100.00 809 ARG A C 1
ATOM 6190 O O . ARG A 1 809 ? 20.115 32.194 37.835 1.00 92.67 809 ARG A O 1
ATOM 6198 N N . ARG A 1 810 ? 20.792 34.383 37.918 1.00 100.00 810 ARG A N 1
ATOM 6199 C CA . ARG A 1 810 ? 19.992 34.935 36.840 1.00 34.08 810 ARG A CA 1
ATOM 6200 C C . ARG A 1 810 ? 19.615 33.944 35.781 1.00 71.49 810 ARG A C 1
ATOM 6201 O O . ARG A 1 810 ? 18.442 33.628 35.602 1.00 73.99 810 ARG A O 1
ATOM 6209 N N . GLU A 1 811 ? 20.629 33.399 35.154 1.00 18.89 811 GLU A N 1
ATOM 6210 C CA . GLU A 1 811 ? 20.336 32.477 34.101 1.00 76.51 811 GLU A CA 1
ATOM 6211 C C . GLU A 1 811 ? 20.082 31.052 34.495 1.00 42.17 811 GLU A C 1
ATOM 6212 O O . GLU A 1 811 ? 19.202 30.384 33.915 1.00 48.85 811 GLU A O 1
ATOM 6218 N N . SER A 1 812 ? 20.860 30.537 35.439 1.00 40.56 812 SER A N 1
ATOM 6219 C CA . SER A 1 812 ? 20.690 29.158 35.841 1.00 24.99 812 SER A CA 1
ATOM 6220 C C . SER A 1 812 ? 19.265 28.835 36.153 1.00 9.50 812 SER A C 1
ATOM 6221 O O . SER A 1 812 ? 18.831 27.708 35.958 1.00 46.15 812 SER A O 1
ATOM 6224 N N . ILE A 1 813 ? 18.524 29.878 36.518 1.00 25.75 813 ILE A N 1
ATOM 6225 C CA . ILE A 1 813 ? 17.123 29.701 36.793 1.00 29.41 813 ILE A CA 1
ATOM 6226 C C . ILE A 1 813 ? 16.396 29.414 35.495 1.00 50.63 813 ILE A C 1
ATOM 6227 O O . ILE A 1 813 ? 15.820 28.342 35.305 1.00 64.54 813 ILE A O 1
ATOM 6232 N N . PHE A 1 814 ? 16.458 30.411 34.608 1.00 35.76 814 PHE A N 1
ATOM 6233 C CA . PHE A 1 814 ? 15.872 30.415 33.296 1.00 20.62 814 PHE A CA 1
ATOM 6234 C C . PHE A 1 814 ? 16.012 29.056 32.691 1.00 24.38 814 PHE A C 1
ATOM 6235 O O . PHE A 1 814 ? 15.041 28.419 32.343 1.00 21.24 814 PHE A O 1
ATOM 6243 N N . CYS A 1 815 ? 17.248 28.625 32.712 1.00 1.00 815 CYS A N 1
ATOM 6244 C CA . CYS A 1 815 ? 17.592 27.323 32.209 1.00 12.00 815 CYS A CA 1
ATOM 6245 C C . CYS A 1 815 ? 16.699 26.343 32.859 1.00 1.00 815 CYS A C 1
ATOM 6246 O O . CYS A 1 815 ? 16.028 25.544 32.216 1.00 57.09 815 CYS A O 1
ATOM 6249 N N . ILE A 1 816 ? 16.655 26.446 34.148 1.00 35.92 816 ILE A N 1
ATOM 6250 C CA . ILE A 1 816 ? 15.781 25.545 34.854 1.00 57.24 816 ILE A CA 1
ATOM 6251 C C . ILE A 1 816 ? 14.362 25.867 34.461 1.00 29.28 816 ILE A C 1
ATOM 6252 O O . ILE A 1 816 ? 13.611 24.974 34.113 1.00 79.73 816 ILE A O 1
ATOM 6257 N N . GLN A 1 817 ? 14.034 27.160 34.476 1.00 50.20 817 GLN A N 1
ATOM 6258 C CA . GLN A 1 817 ? 12.672 27.622 34.167 1.00 100.00 817 GLN A CA 1
ATOM 6259 C C . GLN A 1 817 ? 12.100 26.997 32.917 1.00 9.68 817 GLN A C 1
ATOM 6260 O O . GLN A 1 817 ? 11.259 26.101 32.940 1.00 100.00 817 GLN A O 1
ATOM 6266 N N . TYR A 1 818 ? 12.586 27.466 31.790 1.00 100.00 818 TYR A N 1
ATOM 6267 C CA . TYR A 1 818 ? 12.143 26.984 30.499 1.00 4.75 818 TYR A CA 1
ATOM 6268 C C . TYR A 1 818 ? 12.160 25.474 30.385 1.00 27.17 818 TYR A C 1
ATOM 6269 O O . TYR A 1 818 ? 11.185 24.864 29.958 1.00 53.59 818 TYR A O 1
ATOM 6278 N N . ASN A 1 819 ? 13.312 24.908 30.742 1.00 25.59 819 ASN A N 1
ATOM 6279 C CA . ASN A 1 819 ? 13.577 23.478 30.657 1.00 33.86 819 ASN A CA 1
ATOM 6280 C C . ASN A 1 819 ? 12.518 22.535 31.113 1.00 9.16 819 ASN A C 1
ATOM 6281 O O . ASN A 1 819 ? 12.370 21.476 30.523 1.00 37.44 819 ASN A O 1
ATOM 6286 N N . VAL A 1 820 ? 11.848 22.926 32.196 1.00 65.70 820 VAL A N 1
ATOM 6287 C CA . VAL A 1 820 ? 10.770 22.155 32.805 1.00 3.05 820 VAL A CA 1
ATOM 6288 C C . VAL A 1 820 ? 9.525 22.222 31.944 1.00 100.00 820 VAL A C 1
ATOM 6289 O O . VAL A 1 820 ? 8.881 21.214 31.584 1.00 79.40 820 VAL A O 1
ATOM 6293 N N . ARG A 1 821 ? 9.170 23.467 31.660 1.00 30.78 821 ARG A N 1
ATOM 6294 C CA . ARG A 1 821 ? 8.036 23.782 30.829 1.00 28.61 821 ARG A CA 1
ATOM 6295 C C . ARG A 1 821 ? 7.952 22.892 29.596 1.00 94.72 821 ARG A C 1
ATOM 6296 O O . ARG A 1 821 ? 6.863 22.410 29.321 1.00 60.39 821 ARG A O 1
ATOM 6304 N N . SER A 1 822 ? 9.109 22.709 28.902 1.00 22.62 822 SER A N 1
ATOM 6305 C CA . SER A 1 822 ? 9.230 21.870 27.740 1.00 74.51 822 SER A CA 1
ATOM 6306 C C . SER A 1 822 ? 8.483 20.601 28.035 1.00 34.43 822 SER A C 1
ATOM 6307 O O . SER A 1 822 ? 7.369 20.351 27.572 1.00 88.09 822 SER A O 1
ATOM 6310 N N . PHE A 1 823 ? 9.130 19.865 28.885 1.00 15.33 823 PHE A N 1
ATOM 6311 C CA . PHE A 1 823 ? 8.717 18.601 29.334 1.00 31.04 823 PHE A CA 1
ATOM 6312 C C . PHE A 1 823 ? 7.239 18.472 29.623 1.00 15.33 823 PHE A C 1
ATOM 6313 O O . PHE A 1 823 ? 6.586 17.528 29.213 1.00 100.00 823 PHE A O 1
ATOM 6321 N N . MET A 1 824 ? 6.696 19.430 30.309 1.00 34.35 824 MET A N 1
ATOM 6322 C CA . MET A 1 824 ? 5.281 19.410 30.612 1.00 66.62 824 MET A CA 1
ATOM 6323 C C . MET A 1 824 ? 4.396 19.382 29.381 1.00 34.12 824 MET A C 1
ATOM 6324 O O . MET A 1 824 ? 3.237 19.019 29.416 1.00 90.64 824 MET A O 1
ATOM 6329 N N . ASN A 1 825 ? 4.958 19.849 28.318 1.00 48.13 825 ASN A N 1
ATOM 6330 C CA . ASN A 1 825 ? 4.253 19.954 27.073 1.00 61.40 825 ASN A CA 1
ATOM 6331 C C . ASN A 1 825 ? 4.445 18.753 26.209 1.00 55.14 825 ASN A C 1
ATOM 6332 O O . ASN A 1 825 ? 3.538 18.215 25.566 1.00 45.84 825 ASN A O 1
ATOM 6337 N N . VAL A 1 826 ? 5.696 18.367 26.222 1.00 31.02 826 VAL A N 1
ATOM 6338 C CA . VAL A 1 826 ? 6.172 17.295 25.448 1.00 25.02 826 VAL A CA 1
ATOM 6339 C C . VAL A 1 826 ? 5.733 15.938 25.895 1.00 13.69 826 VAL A C 1
ATOM 6340 O O . VAL A 1 826 ? 5.205 15.186 25.097 1.00 20.97 826 VAL A O 1
ATOM 6355 N N . HIS A 1 828 ? 3.415 14.634 26.794 1.00 54.70 828 HIS A N 1
ATOM 6356 C CA . HIS A 1 828 ? 2.105 14.135 26.367 1.00 45.04 828 HIS A CA 1
ATOM 6357 C C . HIS A 1 828 ? 2.039 13.854 24.849 1.00 34.78 828 HIS A C 1
ATOM 6358 O O . HIS A 1 828 ? 1.066 13.307 24.367 1.00 68.88 828 HIS A O 1
ATOM 6365 N N . TRP A 1 829 ? 3.092 14.243 24.097 1.00 28.81 829 TRP A N 1
ATOM 6366 C CA . TRP A 1 829 ? 3.292 14.124 22.618 1.00 5.35 829 TRP A CA 1
ATOM 6367 C C . TRP A 1 829 ? 3.760 12.744 22.084 1.00 37.02 829 TRP A C 1
ATOM 6368 O O . TRP A 1 829 ? 4.884 12.298 22.354 1.00 41.53 829 TRP A O 1
ATOM 6379 N N . PRO A 1 830 ? 2.918 12.111 21.271 1.00 13.15 830 PRO A N 1
ATOM 6380 C CA . PRO A 1 830 ? 3.155 10.810 20.662 1.00 4.79 830 PRO A CA 1
ATOM 6381 C C . PRO A 1 830 ? 4.593 10.570 20.313 1.00 1.00 830 PRO A C 1
ATOM 6382 O O . PRO A 1 830 ? 5.255 9.654 20.837 1.00 19.26 830 PRO A O 1
ATOM 6386 N N . TRP A 1 831 ? 5.060 11.483 19.500 1.00 1.00 831 TRP A N 1
ATOM 6387 C CA . TRP A 1 831 ? 6.403 11.466 18.972 1.00 1.00 831 TRP A CA 1
ATOM 6388 C C . TRP A 1 831 ? 7.394 11.451 20.066 1.00 4.23 831 TRP A C 1
ATOM 6389 O O . TRP A 1 831 ? 8.455 10.873 19.950 1.00 28.61 831 TRP A O 1
ATOM 6400 N N . MET A 1 832 ? 7.061 12.154 21.134 1.00 44.83 832 MET A N 1
ATOM 6401 C CA . MET A 1 832 ? 8.040 12.172 22.191 1.00 9.16 832 MET A CA 1
ATOM 6402 C C . MET A 1 832 ? 7.999 10.895 23.019 1.00 20.34 832 MET A C 1
ATOM 6403 O O . MET A 1 832 ? 9.039 10.387 23.365 1.00 48.30 832 MET A O 1
ATOM 6419 N N . LEU A 1 834 ? 7.275 8.100 21.852 1.00 12.98 834 LEU A N 1
ATOM 6420 C CA . LEU A 1 834 ? 7.914 7.152 20.937 1.00 1.00 834 LEU A CA 1
ATOM 6421 C C . LEU A 1 834 ? 9.412 7.162 21.124 1.00 6.64 834 LEU A C 1
ATOM 6422 O O . LEU A 1 834 ? 10.027 6.146 21.436 1.00 27.61 834 LEU A O 1
ATOM 6427 N N . PHE A 1 835 ? 9.968 8.354 20.958 1.00 2.24 835 PHE A N 1
ATOM 6428 C CA . PHE A 1 835 ? 11.418 8.571 21.132 1.00 8.35 835 PHE A CA 1
ATOM 6429 C C . PHE A 1 835 ? 11.872 7.977 22.436 1.00 28.49 835 PHE A C 1
ATOM 6430 O O . PHE A 1 835 ? 12.959 7.490 22.582 1.00 36.35 835 PHE A O 1
ATOM 6438 N N . PHE A 1 836 ? 10.972 8.100 23.389 1.00 32.90 836 PHE A N 1
ATOM 6439 C CA . PHE A 1 836 ? 11.217 7.627 24.716 1.00 3.66 836 PHE A CA 1
ATOM 6440 C C . PHE A 1 836 ? 11.339 6.120 24.770 1.00 53.31 836 PHE A C 1
ATOM 6441 O O . PHE A 1 836 ? 12.377 5.600 25.200 1.00 28.54 836 PHE A O 1
ATOM 6460 N N . ILE A 1 838 ? 11.817 4.240 22.494 1.00 47.79 838 ILE A N 1
ATOM 6461 C CA . ILE A 1 838 ? 12.878 3.926 21.545 1.00 18.52 838 ILE A CA 1
ATOM 6462 C C . ILE A 1 838 ? 14.294 4.339 21.928 1.00 6.19 838 ILE A C 1
ATOM 6463 O O . ILE A 1 838 ? 15.212 3.607 21.696 1.00 19.31 838 ILE A O 1
ATOM 6479 N N . PRO A 1 840 ? 16.129 3.883 24.082 1.00 17.01 840 PRO A N 1
ATOM 6480 C CA . PRO A 1 840 ? 17.044 2.929 24.665 1.00 18.32 840 PRO A CA 1
ATOM 6481 C C . PRO A 1 840 ? 17.729 2.011 23.700 1.00 23.57 840 PRO A C 1
ATOM 6482 O O . PRO A 1 840 ? 18.933 1.797 23.803 1.00 48.47 840 PRO A O 1
ATOM 6486 N N . LEU A 1 841 ? 16.956 1.453 22.754 1.00 6.03 841 LEU A N 1
ATOM 6487 C CA . LEU A 1 841 ? 17.523 0.535 21.760 1.00 40.29 841 LEU A CA 1
ATOM 6488 C C . LEU A 1 841 ? 18.770 1.103 21.063 1.00 1.00 841 LEU A C 1
ATOM 6489 O O . LEU A 1 841 ? 19.486 0.407 20.375 1.00 100.00 841 LEU A O 1
ATOM 6494 N N . LEU A 1 842 ? 18.957 2.401 21.229 1.00 39.81 842 LEU A N 1
ATOM 6495 C CA . LEU A 1 842 ? 20.038 3.068 20.590 1.00 13.60 842 LEU A CA 1
ATOM 6496 C C . LEU A 1 842 ? 21.325 2.844 21.291 1.00 15.88 842 LEU A C 1
ATOM 6497 O O . LEU A 1 842 ? 21.386 2.326 22.387 1.00 53.29 842 LEU A O 1
ATOM 6502 N N . LYS A 1 843 ? 22.342 3.339 20.618 1.00 82.78 843 LYS A N 1
ATOM 6503 C CA . LYS A 1 843 ? 23.690 3.255 21.142 1.00 100.00 843 LYS A CA 1
ATOM 6504 C C . LYS A 1 843 ? 24.463 4.504 20.739 1.00 100.00 843 LYS A C 1
ATOM 6505 O O . LYS A 1 843 ? 24.477 4.868 19.565 1.00 100.00 843 LYS A O 1
ATOM 6511 C CA . PHE B 2 19 ? 20.684 21.151 19.019 1.00 16.21 19 PHE B CA 1
ATOM 6512 C CA . ASP B 2 20 ? 23.812 19.149 19.640 1.00 12.75 20 ASP B CA 1
ATOM 6513 C CA . GLU B 2 21 ? 25.673 16.973 17.255 1.00 9.20 21 GLU B CA 1
ATOM 6514 C CA . THR B 2 22 ? 24.946 14.215 19.675 1.00 68.65 22 THR B CA 1
ATOM 6515 C CA . GLU B 2 23 ? 21.328 15.079 20.208 1.00 18.34 23 GLU B CA 1
ATOM 6516 C CA . ILE B 2 24 ? 20.962 15.025 16.528 1.00 19.20 24 ILE B CA 1
ATOM 6517 C CA . GLU B 2 25 ? 22.681 11.680 16.080 1.00 23.09 25 GLU B CA 1
ATOM 6518 C CA . ASP B 2 26 ? 20.360 10.181 18.722 1.00 1.00 26 ASP B CA 1
ATOM 6519 C CA . PHE B 2 27 ? 17.549 11.356 16.542 1.00 8.28 27 PHE B CA 1
ATOM 6520 C CA . LYS B 2 28 ? 18.955 10.022 13.441 1.00 6.04 28 LYS B CA 1
ATOM 6521 C CA . GLU B 2 29 ? 19.371 6.564 14.782 1.00 29.01 29 GLU B CA 1
ATOM 6522 C CA . ALA B 2 30 ? 15.991 6.940 16.211 1.00 7.02 30 ALA B CA 1
ATOM 6523 C CA . PHE B 2 31 ? 14.722 7.952 12.820 1.00 7.69 31 PHE B CA 1
ATOM 6524 C CA . THR B 2 32 ? 16.339 4.922 11.401 1.00 1.80 32 THR B CA 1
ATOM 6525 C CA . VAL B 2 33 ? 14.681 2.510 13.843 1.00 2.28 33 VAL B CA 1
ATOM 6526 C CA . ILE B 2 34 ? 11.299 3.791 12.843 1.00 1.00 34 ILE B CA 1
ATOM 6527 C CA . ASP B 2 35 ? 12.128 3.811 9.165 1.00 6.03 35 ASP B CA 1
ATOM 6528 C CA . GLN B 2 36 ? 11.597 0.060 8.683 1.00 1.00 36 GLN B CA 1
ATOM 6529 C CA . ASN B 2 37 ? 12.187 0.205 4.963 1.00 1.00 37 ASN B CA 1
ATOM 6530 C CA . ALA B 2 38 ? 15.493 2.103 4.666 1.00 54.62 38 ALA B CA 1
ATOM 6531 C CA . ASP B 2 39 ? 13.737 4.160 1.954 1.00 6.41 39 ASP B CA 1
ATOM 6532 C CA . GLY B 2 40 ? 14.527 7.321 3.828 1.00 13.40 40 GLY B CA 1
ATOM 6533 C CA . ILE B 2 41 ? 10.976 8.438 4.559 1.00 12.50 41 ILE B CA 1
ATOM 6534 C CA . ILE B 2 42 ? 8.776 7.657 7.573 1.00 4.39 42 ILE B CA 1
ATOM 6535 C CA . ASP B 2 43 ? 5.221 6.625 6.865 1.00 1.00 43 ASP B CA 1
ATOM 6536 C CA . LYS B 2 44 ? 2.255 4.737 8.317 1.00 1.00 44 LYS B CA 1
ATOM 6537 C CA . ASP B 2 45 ? 3.740 1.398 7.413 1.00 6.40 45 ASP B CA 1
ATOM 6538 C CA . ASP B 2 46 ? 6.900 2.055 9.382 1.00 1.00 46 ASP B CA 1
ATOM 6539 C CA . LEU B 2 47 ? 4.961 3.285 12.360 1.00 1.00 47 LEU B CA 1
ATOM 6540 C CA . ARG B 2 48 ? 2.668 0.293 12.566 1.00 1.00 48 ARG B CA 1
ATOM 6541 C CA . GLU B 2 49 ? 5.620 -1.989 12.526 1.00 8.94 49 GLU B CA 1
ATOM 6542 C CA . THR B 2 50 ? 7.725 0.114 14.825 1.00 2.86 50 THR B CA 1
ATOM 6543 C CA . PHE B 2 51 ? 4.961 -0.408 17.268 1.00 10.70 51 PHE B CA 1
ATOM 6544 C CA . ALA B 2 52 ? 4.256 -4.029 16.593 1.00 22.55 52 ALA B CA 1
ATOM 6545 C CA . ALA B 2 53 ? 7.929 -4.675 17.228 1.00 1.00 53 ALA B CA 1
ATOM 6546 C CA . MET B 2 54 ? 7.589 -2.972 20.583 1.00 1.00 54 MET B CA 1
ATOM 6547 C CA . GLY B 2 55 ? 4.556 -5.020 21.523 1.00 1.75 55 GLY B CA 1
ATOM 6548 C CA . ARG B 2 56 ? 1.709 -2.709 20.653 1.00 1.68 56 ARG B CA 1
ATOM 6549 C CA . LEU B 2 57 ? -0.650 -4.410 18.232 1.00 71.79 57 LEU B CA 1
ATOM 6550 C CA . ASN B 2 58 ? -3.831 -2.542 19.013 1.00 75.30 58 ASN B CA 1
ATOM 6551 C CA . VAL B 2 59 ? -3.039 0.262 16.624 1.00 9.17 59 VAL B CA 1
ATOM 6552 C CA . LYS B 2 60 ? -5.832 2.324 15.154 1.00 31.60 60 LYS B CA 1
ATOM 6553 C CA . ASN B 2 61 ? -5.239 4.339 12.016 1.00 1.00 61 ASN B CA 1
ATOM 6554 C CA . GLU B 2 62 ? -6.565 7.539 13.548 1.00 1.00 62 GLU B CA 1
ATOM 6555 C CA . GLU B 2 63 ? -3.564 7.287 15.781 1.00 35.78 63 GLU B CA 1
ATOM 6556 C CA . LEU B 2 64 ? -1.166 6.494 13.021 1.00 1.00 64 LEU B CA 1
ATOM 6557 C CA . ASP B 2 65 ? -2.729 9.360 11.076 1.00 1.00 65 ASP B CA 1
ATOM 6558 C CA . ALA B 2 66 ? -2.716 11.783 13.906 1.00 2.00 66 ALA B CA 1
ATOM 6559 C CA . MET B 2 67 ? 1.004 11.441 14.233 1.00 1.00 67 MET B CA 1
ATOM 6560 C CA . ILE B 2 68 ? 1.453 11.915 10.555 1.00 1.00 68 ILE B CA 1
ATOM 6561 C CA . LYS B 2 69 ? -0.642 14.956 10.257 1.00 26.73 69 LYS B CA 1
ATOM 6562 C CA . GLU B 2 70 ? 1.888 16.782 12.428 1.00 12.03 70 GLU B CA 1
ATOM 6563 C CA . ALA B 2 71 ? 3.697 17.528 9.237 1.00 22.91 71 ALA B CA 1
ATOM 6564 C CA . SER B 2 72 ? 2.783 18.884 5.770 1.00 50.14 72 SER B CA 1
ATOM 6565 C CA . GLY B 2 73 ? 5.341 16.837 3.877 1.00 70.63 73 GLY B CA 1
ATOM 6566 C CA . PRO B 2 74 ? 6.653 13.325 3.526 1.00 100.00 74 PRO B CA 1
ATOM 6567 C CA . ILE B 2 75 ? 8.425 12.909 6.823 1.00 17.40 75 ILE B CA 1
ATOM 6568 C CA . ASN B 2 76 ? 12.047 12.702 5.882 1.00 5.09 76 ASN B CA 1
ATOM 6569 C CA . PHE B 2 77 ? 14.836 13.516 8.392 1.00 13.48 77 PHE B CA 1
ATOM 6570 C CA . THR B 2 78 ? 14.731 17.249 8.093 1.00 1.00 78 THR B CA 1
ATOM 6571 C CA . VAL B 2 79 ? 10.954 17.404 8.503 1.00 55.52 79 VAL B CA 1
ATOM 6572 C CA . PHE B 2 80 ? 11.234 15.117 11.482 1.00 8.29 80 PHE B CA 1
ATOM 6573 C CA . LEU B 2 81 ? 14.111 16.934 13.105 1.00 1.00 81 LEU B CA 1
ATOM 6574 C CA . THR B 2 82 ? 12.336 20.209 12.464 1.00 3.78 82 THR B CA 1
ATOM 6575 C CA . MET B 2 83 ? 9.101 18.833 13.826 1.00 2.12 83 MET B CA 1
ATOM 6576 C CA . PHE B 2 84 ? 10.808 17.741 16.984 1.00 36.34 84 PHE B CA 1
ATOM 6577 C CA . GLY B 2 85 ? 12.995 20.775 17.295 1.00 28.25 85 GLY B CA 1
ATOM 6578 C CA . GLU B 2 86 ? 9.953 22.938 17.352 1.00 10.78 86 GLU B CA 1
ATOM 6579 C CA . LYS B 2 87 ? 8.251 21.278 20.304 1.00 4.94 87 LYS B CA 1
ATOM 6580 C CA . LEU B 2 88 ? 11.406 21.161 22.449 1.00 2.22 88 LEU B CA 1
ATOM 6581 C CA . LYS B 2 89 ? 12.265 24.811 21.892 1.00 60.57 89 LYS B CA 1
ATOM 6582 C CA . GLY B 2 90 ? 13.426 25.678 25.427 1.00 100.00 90 GLY B CA 1
ATOM 6583 C CA . ALA B 2 91 ? 14.869 22.257 26.134 1.00 1.00 91 ALA B CA 1
ATOM 6584 C CA . ASP B 2 92 ? 18.530 21.477 26.779 1.00 57.29 92 ASP B CA 1
ATOM 6585 C CA . PRO B 2 93 ? 20.647 18.360 27.163 1.00 1.00 93 PRO B CA 1
ATOM 6586 C CA . GLU B 2 94 ? 20.803 16.712 30.592 1.00 21.55 94 GLU B CA 1
ATOM 6587 C CA . ASP B 2 95 ? 24.161 17.929 31.851 1.00 56.71 95 ASP B CA 1
ATOM 6588 C CA . VAL B 2 96 ? 23.374 21.458 30.832 1.00 52.98 96 VAL B CA 1
ATOM 6589 C CA . ILE B 2 97 ? 20.344 21.230 33.139 1.00 64.29 97 ILE B CA 1
ATOM 6590 C CA . MET B 2 98 ? 22.275 19.821 36.051 1.00 85.37 98 MET B CA 1
ATOM 6591 C CA . GLY B 2 99 ? 24.487 22.906 36.083 1.00 28.87 99 GLY B CA 1
ATOM 6592 C CA . ALA B 2 100 ? 21.479 25.114 36.795 1.00 30.49 100 ALA B CA 1
ATOM 6593 C CA . PHE B 2 101 ? 20.969 23.006 39.786 1.00 61.14 101 PHE B CA 1
ATOM 6594 C CA . LYS B 2 102 ? 24.631 22.652 40.602 1.00 100.00 102 LYS B CA 1
ATOM 6595 C CA . VAL B 2 103 ? 24.648 26.409 40.802 1.00 37.17 103 VAL B CA 1
ATOM 6596 C CA . LEU B 2 104 ? 21.713 26.340 43.188 1.00 44.82 104 LEU B CA 1
ATOM 6597 C CA . ASP B 2 105 ? 23.538 23.636 45.081 1.00 1.61 105 ASP B CA 1
ATOM 6598 C CA . PRO B 2 106 ? 26.606 25.890 44.981 1.00 100.00 106 PRO B CA 1
ATOM 6599 C CA . ASP B 2 107 ? 27.455 24.080 48.162 1.00 100.00 107 ASP B CA 1
ATOM 6600 C CA . GLY B 2 108 ? 27.955 20.793 46.426 1.00 100.00 108 GLY B CA 1
ATOM 6601 C CA . LYS B 2 109 ? 26.323 17.453 46.733 1.00 100.00 109 LYS B CA 1
ATOM 6602 C CA . GLY B 2 110 ? 22.849 16.620 47.926 1.00 100.00 110 GLY B CA 1
ATOM 6603 C CA . SER B 2 111 ? 19.849 18.579 46.735 1.00 41.71 111 SER B CA 1
ATOM 6604 C CA . ILE B 2 112 ? 17.703 21.623 47.301 1.00 98.84 112 ILE B CA 1
ATOM 6605 C CA . LYS B 2 113 ? 14.573 22.342 49.356 1.00 74.32 113 LYS B CA 1
ATOM 6606 C CA . LYS B 2 114 ? 10.926 22.742 48.241 1.00 22.97 114 LYS B CA 1
ATOM 6607 C CA . SER B 2 115 ? 10.461 26.321 49.428 1.00 84.85 115 SER B CA 1
ATOM 6608 C CA . PHE B 2 116 ? 13.914 27.397 48.339 1.00 100.00 116 PHE B CA 1
ATOM 6609 C CA . LEU B 2 117 ? 13.011 26.866 44.704 1.00 26.48 117 LEU B CA 1
ATOM 6610 C CA . GLU B 2 118 ? 9.325 27.488 45.151 1.00 46.66 118 GLU B CA 1
ATOM 6611 C CA . GLU B 2 119 ? 10.105 31.148 45.873 1.00 100.00 119 GLU B CA 1
ATOM 6612 C CA . LEU B 2 120 ? 12.835 31.396 43.299 1.00 34.85 120 LEU B CA 1
ATOM 6613 C CA . LEU B 2 121 ? 10.743 30.247 40.334 1.00 22.32 121 LEU B CA 1
ATOM 6614 C CA . THR B 2 122 ? 8.130 32.734 41.466 1.00 39.87 122 THR B CA 1
ATOM 6615 C CA . THR B 2 123 ? 10.549 35.570 42.401 1.00 40.14 123 THR B CA 1
ATOM 6616 C CA . GLY B 2 124 ? 12.364 35.808 39.150 1.00 53.00 124 GLY B CA 1
ATOM 6617 C CA . GLY B 2 125 ? 12.533 34.381 35.689 1.00 77.07 125 GLY B CA 1
ATOM 6618 C CA . GLY B 2 126 ? 8.763 34.239 35.303 1.00 59.33 126 GLY B CA 1
ATOM 6619 C CA . PHE B 2 128 ? 6.646 31.439 36.825 1.00 30.51 128 PHE B CA 1
ATOM 6620 C CA . THR B 2 129 ? 3.038 30.801 37.914 1.00 79.51 129 THR B CA 1
ATOM 6621 C CA . PRO B 2 130 ? 1.516 28.748 40.776 1.00 100.00 130 PRO B CA 1
ATOM 6622 C CA . GLU B 2 131 ? -0.738 26.600 38.604 1.00 100.00 131 GLU B CA 1
ATOM 6623 C CA . GLU B 2 132 ? 2.655 25.772 37.090 1.00 25.65 132 GLU B CA 1
ATOM 6624 C CA . ILE B 2 133 ? 4.414 24.846 40.339 1.00 74.84 133 ILE B CA 1
ATOM 6625 C CA . LYS B 2 134 ? 1.972 22.428 41.981 1.00 96.32 134 LYS B CA 1
ATOM 6626 C CA . ASN B 2 135 ? 1.968 20.557 38.709 1.00 100.00 135 ASN B CA 1
ATOM 6627 C CA . MET B 2 136 ? 5.714 20.404 39.181 1.00 46.65 136 MET B CA 1
ATOM 6628 C CA . TRP B 2 137 ? 5.684 18.999 42.690 1.00 58.33 137 TRP B CA 1
ATOM 6629 C CA . ALA B 2 138 ? 3.055 16.608 41.439 1.00 53.09 138 ALA B CA 1
ATOM 6630 C CA . ALA B 2 139 ? 5.187 15.481 38.521 1.00 24.62 139 ALA B CA 1
ATOM 6631 C CA . PHE B 2 140 ? 8.431 16.180 40.300 1.00 73.19 140 PHE B CA 1
ATOM 6632 C CA . PRO B 2 141 ? 7.686 15.121 43.903 1.00 100.00 141 PRO B CA 1
ATOM 6633 C CA . VAL B 2 148 ? 13.937 17.579 45.784 1.00 74.78 148 VAL B CA 1
ATOM 6634 C CA . ASP B 2 149 ? 16.492 15.248 44.178 1.00 100.00 149 ASP B CA 1
ATOM 6635 C CA . TYR B 2 150 ? 17.137 17.208 41.011 1.00 23.84 150 TYR B CA 1
ATOM 6636 C CA . LYS B 2 151 ? 19.527 14.588 39.677 1.00 69.27 151 LYS B CA 1
ATOM 6637 C CA . ASN B 2 152 ? 16.387 12.563 39.161 1.00 1.76 152 ASN B CA 1
ATOM 6638 C CA . ILE B 2 153 ? 14.508 15.589 37.911 1.00 33.65 153 ILE B CA 1
ATOM 6639 C CA . CYS B 2 154 ? 16.873 15.844 34.965 1.00 17.60 154 CYS B CA 1
ATOM 6640 C CA . TYR B 2 155 ? 16.920 12.198 34.022 1.00 67.56 155 TYR B CA 1
ATOM 6641 C CA . VAL B 2 156 ? 13.202 12.301 33.629 1.00 60.88 156 VAL B CA 1
ATOM 6642 C CA . ILE B 2 157 ? 13.070 15.363 31.445 1.00 40.84 157 ILE B CA 1
ATOM 6643 C CA . THR B 2 158 ? 15.782 13.928 29.248 1.00 11.76 158 THR B CA 1
ATOM 6644 C CA . HIS B 2 159 ? 14.921 10.257 29.657 1.00 35.86 159 HIS B CA 1
ATOM 6645 C CA . GLY B 2 160 ? 11.152 10.031 30.062 1.00 31.10 160 GLY B CA 1
ATOM 6646 C CA . GLU B 2 161 ? 8.580 9.896 32.866 1.00 50.46 161 GLU B CA 1
ATOM 6647 C CA . ASP B 2 162 ? 9.037 6.442 34.413 1.00 49.81 162 ASP B CA 1
ATOM 6648 C CA . ALA B 2 163 ? 12.647 6.474 35.562 1.00 62.93 163 ALA B CA 1
ATOM 6649 C CA . ALA C 3 5 ? 26.441 59.823 35.084 1.00 100.00 5 ALA C CA 1
ATOM 6650 C CA . ALA C 3 6 ? 22.927 58.668 34.085 1.00 100.00 6 ALA C CA 1
ATOM 6651 C CA . ALA C 3 7 ? 23.499 55.172 35.544 1.00 100.00 7 ALA C CA 1
ATOM 6652 C CA . ASP C 3 8 ? 20.553 53.587 33.733 1.00 60.44 8 ASP C CA 1
ATOM 6653 C CA . ASP C 3 9 ? 21.702 50.491 35.577 1.00 100.00 9 ASP C CA 1
ATOM 6654 C CA . PHE C 3 10 ? 19.841 51.238 38.772 1.00 41.20 10 PHE C CA 1
ATOM 6655 C CA . LYS C 3 11 ? 16.572 50.802 36.929 1.00 99.87 11 LYS C CA 1
ATOM 6656 C CA . GLU C 3 12 ? 17.866 47.589 35.496 1.00 93.98 12 GLU C CA 1
ATOM 6657 C CA . ALA C 3 13 ? 18.513 46.321 39.014 1.00 62.00 13 ALA C CA 1
ATOM 6658 C CA . PHE C 3 14 ? 15.054 47.443 40.134 1.00 64.95 14 PHE C CA 1
ATOM 6659 C CA . LEU C 3 15 ? 13.376 44.595 38.392 1.00 90.48 15 LEU C CA 1
ATOM 6660 C CA . LEU C 3 16 ? 15.842 42.122 39.752 1.00 28.75 16 LEU C CA 1
ATOM 6661 C CA . PHE C 3 17 ? 14.116 42.415 43.108 1.00 84.59 17 PHE C CA 1
ATOM 6662 C CA . ASP C 3 18 ? 10.710 42.744 41.530 1.00 53.47 18 ASP C CA 1
ATOM 6663 C CA . ARG C 3 19 ? 9.393 39.307 42.367 1.00 28.09 19 ARG C CA 1
ATOM 6664 C CA . THR C 3 20 ? 5.862 39.606 41.363 1.00 100.00 20 THR C CA 1
ATOM 6665 C CA . GLY C 3 21 ? 7.099 40.936 38.039 1.00 39.34 21 GLY C CA 1
ATOM 6666 C CA . ASP C 3 22 ? 5.021 44.058 38.511 1.00 50.52 22 ASP C CA 1
ATOM 6667 C CA . ALA C 3 23 ? 7.980 46.467 38.513 1.00 100.00 23 ALA C CA 1
ATOM 6668 C CA . LYS C 3 24 ? 6.728 48.241 41.608 1.00 31.22 24 LYS C CA 1
ATOM 6669 C CA . ILE C 3 25 ? 8.639 47.622 44.871 1.00 100.00 25 ILE C CA 1
ATOM 6670 C CA . THR C 3 26 ? 7.535 47.415 48.546 1.00 73.85 26 THR C CA 1
ATOM 6671 C CA . ALA C 3 27 ? 8.302 50.107 51.141 1.00 100.00 27 ALA C CA 1
ATOM 6672 C CA . SER C 3 28 ? 10.135 47.686 53.373 1.00 100.00 28 SER C CA 1
ATOM 6673 C CA . GLN C 3 29 ? 12.007 46.400 50.373 1.00 18.80 29 GLN C CA 1
ATOM 6674 C CA . VAL C 3 30 ? 13.225 49.971 50.061 1.00 27.55 30 VAL C CA 1
ATOM 6675 C CA . GLY C 3 31 ? 15.642 49.871 52.931 1.00 30.86 31 GLY C CA 1
ATOM 6676 C CA . ASP C 3 32 ? 17.402 46.897 51.436 1.00 100.00 32 ASP C CA 1
ATOM 6677 C CA . ILE C 3 33 ? 17.900 47.811 47.798 1.00 14.07 33 ILE C CA 1
ATOM 6678 C CA . ALA C 3 34 ? 19.368 51.125 48.731 1.00 33.04 34 ALA C CA 1
ATOM 6679 C CA . ARG C 3 35 ? 22.154 49.096 50.359 1.00 90.24 35 ARG C CA 1
ATOM 6680 C CA . ALA C 3 36 ? 23.367 47.192 47.314 1.00 100.00 36 ALA C CA 1
ATOM 6681 C CA . LEU C 3 37 ? 23.269 50.446 45.344 1.00 50.33 37 LEU C CA 1
ATOM 6682 C CA . GLY C 3 38 ? 26.662 51.918 46.273 1.00 100.00 38 GLY C CA 1
ATOM 6683 C CA . GLN C 3 39 ? 25.991 53.119 49.823 1.00 50.76 39 GLN C CA 1
ATOM 6684 C CA . ASN C 3 40 ? 25.448 51.830 53.324 1.00 30.60 40 ASN C CA 1
ATOM 6685 C CA . PRO C 3 41 ? 22.553 53.771 54.954 1.00 75.80 41 PRO C CA 1
ATOM 6686 C CA . THR C 3 42 ? 21.355 53.039 58.515 1.00 40.63 42 THR C CA 1
ATOM 6687 C CA . ASN C 3 43 ? 18.066 51.908 60.054 1.00 44.91 43 ASN C CA 1
ATOM 6688 C CA . ALA C 3 44 ? 16.465 54.726 61.948 1.00 100.00 44 ALA C CA 1
ATOM 6689 C CA . GLU C 3 45 ? 17.839 56.811 59.130 1.00 1.00 45 GLU C CA 1
ATOM 6690 C CA . ILE C 3 46 ? 15.679 55.144 56.523 1.00 29.53 46 ILE C CA 1
ATOM 6691 C CA . ASN C 3 47 ? 12.812 54.970 58.935 1.00 59.37 47 ASN C CA 1
ATOM 6692 C CA . LYS C 3 48 ? 13.086 58.745 59.378 1.00 100.00 48 LYS C CA 1
ATOM 6693 C CA . ILE C 3 49 ? 12.117 58.585 55.670 1.00 100.00 49 ILE C CA 1
ATOM 6694 C CA . ALA C 3 61 ? 1.506 49.584 49.734 1.00 100.00 61 ALA C CA 1
ATOM 6695 C CA . ALA C 3 62 ? 4.368 49.971 47.219 1.00 63.26 62 ALA C CA 1
ATOM 6696 C CA . ILE C 3 63 ? 5.952 52.471 44.831 1.00 100.00 63 ILE C CA 1
ATOM 6697 C CA . THR C 3 64 ? 8.111 52.500 41.650 1.00 26.66 64 THR C CA 1
ATOM 6698 C CA . PHE C 3 65 ? 11.422 53.874 40.112 1.00 37.24 65 PHE C CA 1
ATOM 6699 C CA . GLU C 3 66 ? 9.398 56.960 40.808 1.00 33.25 66 GLU C CA 1
ATOM 6700 C CA . GLU C 3 67 ? 10.243 57.363 44.464 1.00 100.00 67 GLU C CA 1
ATOM 6701 C CA . PHE C 3 68 ? 13.128 54.939 44.579 1.00 32.13 68 PHE C CA 1
ATOM 6702 C CA . LEU C 3 69 ? 15.546 57.055 42.544 1.00 79.70 69 LEU C CA 1
ATOM 6703 C CA . PRO C 3 70 ? 14.714 60.103 44.642 1.00 100.00 70 PRO C CA 1
ATOM 6704 C CA . MET C 3 71 ? 14.587 58.326 47.982 1.00 100.00 71 MET C CA 1
ATOM 6705 C CA . LEU C 3 72 ? 17.848 56.760 46.944 1.00 35.38 72 LEU C CA 1
ATOM 6706 C CA . GLN C 3 73 ? 19.815 59.828 45.905 1.00 70.26 73 GLN C CA 1
ATOM 6707 C CA . ALA C 3 74 ? 18.817 61.151 49.265 1.00 100.00 74 ALA C CA 1
ATOM 6708 C CA . ALA C 3 75 ? 21.009 58.635 51.094 1.00 82.52 75 ALA C CA 1
ATOM 6709 C CA . ALA C 3 76 ? 23.754 59.194 48.599 1.00 41.43 76 ALA C CA 1
ATOM 6710 C CA . ASN C 3 77 ? 24.051 62.359 50.314 1.00 76.91 77 ASN C CA 1
ATOM 6711 C CA . ASN C 3 78 ? 25.094 61.703 53.908 1.00 100.00 78 ASN C CA 1
ATOM 6712 C CA . LYS C 3 79 ? 27.047 58.744 52.643 1.00 100.00 79 LYS C CA 1
ATOM 6713 C CA . ASP C 3 80 ? 30.363 60.454 53.498 1.00 100.00 80 ASP C CA 1
ATOM 6714 C CA . GLN C 3 81 ? 30.421 58.527 56.768 1.00 97.35 81 GLN C CA 1
ATOM 6715 C CA . GLY C 3 82 ? 31.669 55.623 54.639 1.00 100.00 82 GLY C CA 1
ATOM 6716 C CA . THR C 3 83 ? 34.788 56.972 56.319 1.00 66.64 83 THR C CA 1
ATOM 6717 C CA . PHE C 3 84 ? 36.993 54.156 57.425 1.00 30.67 84 PHE C CA 1
ATOM 6718 C CA . GLU C 3 85 ? 39.369 56.121 59.692 1.00 100.00 85 GLU C CA 1
ATOM 6719 C CA . ASP C 3 86 ? 36.974 55.410 62.515 1.00 100.00 86 ASP C CA 1
ATOM 6720 C CA . PHE C 3 87 ? 36.157 51.755 62.023 1.00 87.49 87 PHE C CA 1
ATOM 6721 C CA . VAL C 3 88 ? 39.231 49.670 62.511 1.00 23.80 88 VAL C CA 1
ATOM 6722 C CA . GLU C 3 89 ? 39.698 51.829 65.556 1.00 100.00 89 GLU C CA 1
ATOM 6723 C CA . GLY C 3 90 ? 36.442 51.151 67.427 1.00 9.50 90 GLY C CA 1
ATOM 6724 C CA . LEU C 3 91 ? 37.038 47.485 67.394 1.00 47.91 91 LEU C CA 1
ATOM 6725 C CA . ARG C 3 92 ? 40.520 47.787 69.082 1.00 75.22 92 ARG C CA 1
ATOM 6726 C CA . VAL C 3 93 ? 38.514 49.317 71.855 1.00 17.58 93 VAL C CA 1
ATOM 6727 C CA . PHE C 3 94 ? 36.667 46.091 72.405 1.00 64.21 94 PHE C CA 1
ATOM 6728 C CA . ASP C 3 95 ? 39.726 43.983 72.874 1.00 81.11 95 ASP C CA 1
ATOM 6729 C CA . LYS C 3 96 ? 43.217 45.221 72.399 1.00 100.00 96 LYS C CA 1
ATOM 6730 C CA . GLU C 3 97 ? 45.979 43.478 74.290 1.00 72.97 97 GLU C CA 1
ATOM 6731 C CA . GLY C 3 98 ? 48.639 43.694 71.632 1.00 100.00 98 GLY C CA 1
ATOM 6732 C CA . ASN C 3 99 ? 47.245 42.751 68.295 1.00 100.00 99 ASN C CA 1
ATOM 6733 C CA . GLY C 3 100 ? 44.005 43.782 66.639 1.00 100.00 100 GLY C CA 1
ATOM 6734 C CA . THR C 3 101 ? 42.547 41.169 68.949 1.00 1.00 101 THR C CA 1
ATOM 6735 C CA . VAL C 3 102 ? 38.845 40.652 69.592 1.00 44.62 102 VAL C CA 1
ATOM 6736 C CA . MET C 3 103 ? 37.152 37.486 70.814 1.00 73.42 103 MET C CA 1
ATOM 6737 C CA . GLY C 3 104 ? 34.230 35.913 69.011 1.00 38.46 104 GLY C CA 1
ATOM 6738 C CA . ALA C 3 105 ? 31.700 36.161 71.787 1.00 27.14 105 ALA C CA 1
ATOM 6739 C CA . GLU C 3 106 ? 32.254 39.860 72.310 1.00 11.95 106 GLU C CA 1
ATOM 6740 C CA . LEU C 3 107 ? 31.522 40.868 68.754 1.00 55.52 107 LEU C CA 1
ATOM 6741 C CA . ARG C 3 108 ? 28.835 38.255 68.317 1.00 1.77 108 ARG C CA 1
ATOM 6742 C CA . HIS C 3 109 ? 26.776 39.493 71.234 1.00 100.00 109 HIS C CA 1
ATOM 6743 C CA . VAL C 3 110 ? 27.677 43.135 70.799 1.00 47.38 110 VAL C CA 1
ATOM 6744 C CA . LEU C 3 111 ? 26.367 43.066 67.230 1.00 19.46 111 LEU C CA 1
ATOM 6745 C CA . ALA C 3 112 ? 23.128 41.227 68.025 1.00 25.06 112 ALA C CA 1
ATOM 6746 C CA . THR C 3 113 ? 22.031 43.165 71.126 1.00 100.00 113 THR C CA 1
ATOM 6747 C CA . LEU C 3 114 ? 23.328 46.702 71.163 1.00 37.81 114 LEU C CA 1
ATOM 6748 C CA . GLY C 3 115 ? 22.109 49.538 69.041 1.00 35.25 115 GLY C CA 1
ATOM 6749 C CA . GLU C 3 116 ? 20.393 48.371 65.920 1.00 100.00 116 GLU C CA 1
ATOM 6750 C CA . LYS C 3 117 ? 20.581 44.711 66.813 1.00 15.16 117 LYS C CA 1
ATOM 6751 C CA . MET C 3 118 ? 21.370 42.407 63.919 1.00 81.71 118 MET C CA 1
ATOM 6752 C CA . THR C 3 119 ? 20.355 38.761 63.716 1.00 42.31 119 THR C CA 1
ATOM 6753 C CA . GLU C 3 120 ? 22.050 35.660 65.137 1.00 31.00 120 GLU C CA 1
ATOM 6754 C CA . GLU C 3 121 ? 21.632 34.287 61.648 1.00 100.00 121 GLU C CA 1
ATOM 6755 C CA . GLU C 3 122 ? 23.150 37.358 60.021 1.00 58.80 122 GLU C CA 1
ATOM 6756 C CA . VAL C 3 123 ? 26.049 37.762 62.346 1.00 31.79 123 VAL C CA 1
ATOM 6757 C CA . GLU C 3 124 ? 26.918 34.123 62.177 1.00 64.91 124 GLU C CA 1
ATOM 6758 C CA . GLU C 3 125 ? 27.199 34.807 58.506 1.00 65.43 125 GLU C CA 1
ATOM 6759 C CA . LEU C 3 126 ? 29.406 37.810 58.989 1.00 48.16 126 LEU C CA 1
ATOM 6760 C CA . MET C 3 127 ? 31.582 35.548 61.108 1.00 100.00 127 MET C CA 1
ATOM 6761 C CA . LYS C 3 128 ? 32.272 33.446 58.078 1.00 68.30 128 LYS C CA 1
ATOM 6762 C CA . GLY C 3 129 ? 35.384 31.313 58.475 1.00 100.00 129 GLY C CA 1
ATOM 6763 C CA . GLN C 3 130 ? 37.409 34.403 59.275 1.00 100.00 130 GLN C CA 1
ATOM 6764 C CA . GLU C 3 131 ? 37.210 33.526 62.981 1.00 100.00 131 GLU C CA 1
ATOM 6765 C CA . ASP C 3 132 ? 38.942 30.251 63.594 1.00 100.00 132 ASP C CA 1
ATOM 6766 C CA . SER C 3 133 ? 39.241 28.029 66.631 1.00 100.00 133 SER C CA 1
ATOM 6767 C CA . ASN C 3 134 ? 41.842 30.568 67.658 1.00 100.00 134 ASN C CA 1
ATOM 6768 C CA . GLY C 3 135 ? 38.783 31.882 69.502 1.00 43.46 135 GLY C CA 1
ATOM 6769 C CA . CYS C 3 136 ? 40.151 35.330 68.895 1.00 100.00 136 CYS C CA 1
ATOM 6770 C CA . ILE C 3 137 ? 39.489 37.388 65.815 1.00 10.47 137 ILE C CA 1
ATOM 6771 C CA . ASN C 3 138 ? 41.839 39.724 63.993 1.00 48.34 138 ASN C CA 1
ATOM 6772 C CA . TYR C 3 139 ? 40.008 42.957 63.572 1.00 45.56 139 TYR C CA 1
ATOM 6773 C CA . GLU C 3 140 ? 42.315 44.563 61.076 1.00 100.00 140 GLU C CA 1
ATOM 6774 C CA . ALA C 3 141 ? 41.074 42.297 58.333 1.00 100.00 141 ALA C CA 1
ATOM 6775 C CA . PHE C 3 142 ? 37.616 42.057 59.452 1.00 6.72 142 PHE C CA 1
ATOM 6776 C CA . VAL C 3 143 ? 36.938 45.579 58.305 1.00 74.87 143 VAL C CA 1
ATOM 6777 C CA . LYS C 3 144 ? 38.874 45.044 55.107 1.00 66.71 144 LYS C CA 1
ATOM 6778 C CA . HIS C 3 145 ? 36.752 42.006 54.315 1.00 100.00 145 HIS C CA 1
ATOM 6779 C CA . ILE C 3 146 ? 33.625 43.936 55.345 1.00 13.46 146 ILE C CA 1
ATOM 6780 C CA . MET C 3 147 ? 34.531 47.072 53.393 1.00 57.73 147 MET C CA 1
ATOM 6781 C CA . SER C 3 148 ? 34.967 44.635 50.530 1.00 100.00 148 SER C CA 1
ATOM 6782 C CA . VAL C 3 149 ? 31.639 44.153 48.790 1.00 56.54 149 VAL C CA 1
#

Radius of gyration: 45.61 Å; Cα contacts (8 Å, |Δi|>4): 1509; chains: 3; bounding box: 65×73×160 Å

Nearest PDB structures (foldseek):
  1i84-assembly1_U  TM=1.007E+00  e=1.336E-25  Gallus gallus
  2w4a-assembly1_B  TM=9.900E-01  e=8.509E-18  Gallus gallus
  1m8q-assembly1_B  TM=9.845E-01  e=1.814E-18  Gallus gallus
  7qio-assembly6_Q  TM=9.035E-01  e=1.402E-14  Mus musculus
  8act-assembly1_F  TM=8.682E-01  e=4.258E-13  Homo sapiens

Sequence (1027 aa):
DAEMAAFGEAAPYLRSEKERIEAQNPFDASSVFVVHPKQSFVGTIQSEGGVTVTEGGETLTVKEDQVFSMNPPYDIEDMAMMTHLHEPAVLYNLERYAAWMIYTYSGLFCVTVNPYWLPVYNPVVLAYRGKKRQEAPPHIFSISDNAYQFMLTDRENQSILITGESGAGKTVNTRVIQYFATIAASGEGTLEDQIISANPLLEAFGNATVRNDNSSRFGFIRIHFGATGKLASADIETYLLESRVTFQLPAERSYHIFYQIMSNPELIDMLLITTNPYDYHYVSEGEITVPSIDDQEELMATDSAIDILGFSADETAIYLTGAVMHYGNLKFQQREEQAEPDGTEVADAAYLMGLNSAELLKALCYPRVGVGNEAVTGETVSEVHNSVGALAAVYEMFLWMVIRINQQLDTKQPRQYFIGVLDIAGFEIFDFNSFEQLCINFTNELQQFFNHHMFVLEQEEYEGIEWEFIDFGMDLAACIELIEPMGIFSILEEECMFPKATDTSFNLYDEHLGKSNNFQKPKPAAEAHFSLVHYAGTVDYNISGWLENDPLNETVIGLYQSSVTLALLFATYQTVSALFRENLNLMANLRSTHPHFVRCIIPNETTPGAMEHELVLHQLRCNGVLEGIRICRKGFPSRVLYADFKQRYRVLNASAMDSKKASEKLLGGGDVDHTQYAFGHTVFFAGLLGLLEEMRDDLAEIITATQARCRGFLMRVEYRAMVERRESIFCIQYNVRSFMNVHWPWMLFFIPLLKFDETEIEDFKEAFTVIDQNADGIIDKDDLRETFAAMGRLNVKNEELDAMIKEASGPINFTVFLTMFGEKLKGADPEDVIMGAFKVLDPDGKGSIKKSFLEELLTTGGGFTPEEIKNMWAAFPVDYKNICYVITHGEDAAAADDFKEAFLLFDRTGDAKITASQVGDIARALGQNPTNAEINKIAAITFEEFLPMLQAAANNKDQGTFEDFVEGLRVFDKEGNGTVMGAELRHVLATLGEKMTEEEVEELMKGQEDSNGCINYEAFVKHIMSV

InterPro domains:
  IPR000048 IQ motif, EF-hand binding site [SM00015] (783-805)
  IPR001609 Myosin head, motor domain-like [PF00063] (90-769)
  IPR001609 Myosin head, motor domain-like [PR00193] (117-136)
  IPR001609 Myosin head, motor domain-like [PR00193] (173-198)
  IPR001609 Myosin head, motor domain-like [PR00193] (228-255)
  IPR001609 Myosin head, motor domain-like [PR00193] (459-487)
  IPR001609 Myosin head, motor domain-like [PR00193] (513-541)
  IPR001609 Myosin head, motor domain-like [PS51456] (87-781)
  IPR001609 Myosin head, motor domain-like [SM00242] (81-782)
  IPR002928 Myosin tail [PF01576] (849-1926)
  IPR004009 Myosin, SH3 domain [PF02736] (34-78)
  IPR004009 Myosin, SH3 domain [PS51844] (34-83)
  IPR008989 Myosin S1 fragment, N-terminal [G3DSA:2.30.30.360] (34-81)
  IPR014751 DNA repair protein XRCC4-like, C-terminal [G3DSA:1.20.5.370] (1550-1597)
  IPR014751 DNA repair protein XRCC4-like, C-terminal [G3DSA:1.20.5.370] (1623-1667)
  IPR014751 DNA repair protein XRCC4-like, C-terminal [G3DSA:1.20.5.370] (1668-1720)
  IPR014751 DNA repair protein XRCC4-like, C-terminal [G3DSA:1.20.5.370] (1731-1775)
  IPR027417 P-loop containing nucleoside triphosphate hydrolase [SSF52540] (39-843)
  IPR036961 Kinesin motor domain superfamily [G3DSA:3.40.850.10] (85-711)

Organism: Gallus gallus (NCBI:txid9031)